Protein AF-A0A849WN98-F1 (afdb_monomer)

Structure (mmCIF, N/CA/C/O backbone):
data_AF-A0A849WN98-F1
#
_entry.id   AF-A0A849WN98-F1
#
loop_
_atom_site.group_PDB
_atom_site.id
_atom_site.type_symbol
_atom_site.label_atom_id
_atom_site.label_alt_id
_atom_site.label_comp_id
_atom_site.label_asym_id
_atom_site.label_entity_id
_atom_site.label_seq_id
_atom_site.pdbx_PDB_ins_code
_atom_site.Cartn_x
_atom_site.Cartn_y
_atom_site.Cartn_z
_atom_site.occupancy
_atom_site.B_iso_or_equiv
_atom_site.auth_seq_id
_atom_site.auth_comp_id
_atom_site.auth_asym_id
_atom_site.auth_atom_id
_atom_site.pdbx_PDB_model_num
ATOM 1 N N . MET A 1 1 ? -6.047 -2.200 -31.659 1.00 71.25 1 MET A N 1
ATOM 2 C CA . MET A 1 1 ? -4.889 -3.082 -31.391 1.00 71.25 1 MET A CA 1
ATOM 3 C C . MET A 1 1 ? -4.592 -3.878 -32.646 1.00 71.25 1 MET A C 1
ATOM 5 O O . MET A 1 1 ? -5.534 -4.186 -33.362 1.00 71.25 1 MET A O 1
ATOM 9 N N . ILE A 1 2 ? -3.324 -4.180 -32.916 1.00 89.19 2 ILE A N 1
ATOM 10 C CA . ILE A 1 2 ? -2.934 -5.064 -34.023 1.00 89.19 2 ILE A CA 1
ATOM 11 C C . ILE A 1 2 ? -3.285 -6.496 -33.606 1.00 89.19 2 ILE A C 1
ATOM 13 O O . ILE A 1 2 ? -2.892 -6.923 -32.523 1.00 89.19 2 ILE A O 1
ATOM 17 N N . LYS A 1 3 ? -4.075 -7.193 -34.425 1.00 93.25 3 LYS A N 1
ATOM 18 C CA . LYS A 1 3 ? -4.644 -8.519 -34.117 1.00 93.25 3 LYS A CA 1
ATOM 19 C C . LYS A 1 3 ? -4.165 -9.628 -35.045 1.00 93.25 3 LYS A C 1
ATOM 21 O O . LYS A 1 3 ? -4.561 -10.778 -34.878 1.00 93.25 3 LYS A O 1
ATOM 26 N N . GLU A 1 4 ? -3.310 -9.282 -36.000 1.00 95.62 4 GLU A N 1
ATOM 27 C CA . GLU A 1 4 ? -2.811 -10.197 -37.014 1.00 95.62 4 GLU A CA 1
ATOM 28 C C . GLU A 1 4 ? -1.283 -10.267 -36.970 1.00 95.62 4 GLU A C 1
ATOM 30 O O . GLU A 1 4 ? -0.607 -9.270 -36.688 1.00 95.62 4 GLU A O 1
ATOM 35 N N . ALA A 1 5 ? -0.743 -11.448 -37.265 1.00 97.12 5 ALA A N 1
ATOM 36 C CA . ALA A 1 5 ? 0.690 -11.668 -37.393 1.00 97.12 5 ALA A CA 1
ATOM 37 C C . ALA A 1 5 ? 1.029 -12.490 -38.644 1.00 97.12 5 ALA A C 1
ATOM 39 O O . ALA A 1 5 ? 0.260 -13.348 -39.070 1.00 97.12 5 ALA A O 1
ATOM 40 N N . ILE A 1 6 ? 2.206 -12.259 -39.213 1.00 96.94 6 ILE A N 1
ATOM 41 C CA . ILE A 1 6 ? 2.841 -13.100 -40.226 1.00 96.94 6 ILE A CA 1
ATOM 42 C C . ILE A 1 6 ? 4.005 -13.818 -39.551 1.00 96.94 6 ILE A C 1
ATOM 44 O O . ILE A 1 6 ? 4.830 -13.175 -38.905 1.00 96.94 6 ILE A O 1
ATOM 48 N N . VAL A 1 7 ? 4.110 -15.133 -39.723 1.00 96.69 7 VAL A N 1
ATOM 49 C CA . VAL A 1 7 ? 5.264 -15.904 -39.245 1.00 96.69 7 VAL A CA 1
ATOM 50 C C . VAL A 1 7 ? 6.010 -16.493 -40.435 1.00 96.69 7 VAL A C 1
ATOM 52 O O . VAL A 1 7 ? 5.440 -17.231 -41.241 1.00 96.69 7 VAL A O 1
ATOM 55 N N . LEU A 1 8 ? 7.298 -16.176 -40.544 1.00 94.31 8 LEU A N 1
ATOM 56 C CA . LEU A 1 8 ? 8.176 -16.651 -41.609 1.00 94.31 8 LEU A CA 1
ATOM 57 C C . LEU A 1 8 ? 8.659 -18.070 -41.299 1.00 94.31 8 LEU A C 1
ATOM 59 O O . LEU A 1 8 ? 9.615 -18.267 -40.554 1.00 94.31 8 LEU A O 1
ATOM 63 N N . ALA A 1 9 ? 7.998 -19.068 -41.882 1.00 90.12 9 ALA A N 1
ATOM 64 C CA . ALA A 1 9 ? 8.201 -20.483 -41.590 1.00 90.12 9 ALA A CA 1
ATOM 65 C C . ALA A 1 9 ? 8.758 -21.306 -42.776 1.00 90.12 9 ALA A C 1
ATOM 67 O O . ALA A 1 9 ? 8.708 -22.535 -42.761 1.00 90.12 9 ALA A O 1
ATOM 68 N N . GLY A 1 10 ? 9.325 -20.656 -43.799 1.00 78.94 10 GLY A N 1
ATOM 69 C CA . GLY A 1 10 ? 9.829 -21.307 -45.021 1.00 78.94 10 GLY A CA 1
ATOM 70 C C . GLY A 1 10 ? 11.253 -21.894 -44.962 1.00 78.94 10 GLY A C 1
ATOM 71 O O . GLY A 1 10 ? 11.745 -22.406 -45.968 1.00 78.94 10 GLY A O 1
ATOM 72 N N . GLY A 1 11 ? 11.953 -21.806 -43.825 1.00 73.00 11 GLY A N 1
ATOM 73 C CA . GLY A 1 11 ? 13.385 -22.123 -43.719 1.00 73.00 11 GLY A CA 1
ATOM 74 C C . GLY A 1 11 ? 13.749 -23.620 -43.762 1.00 73.00 11 GLY A C 1
ATOM 75 O O . GLY A 1 11 ? 13.218 -24.427 -43.002 1.00 73.00 11 GLY A O 1
ATOM 76 N N . MET A 1 12 ? 14.758 -23.974 -44.574 1.00 68.38 12 MET A N 1
ATOM 77 C CA . MET A 1 12 ? 15.283 -25.349 -44.737 1.00 68.38 12 MET A CA 1
ATOM 78 C C . MET A 1 12 ? 16.184 -25.860 -43.591 1.00 68.38 12 MET A C 1
ATOM 80 O O . MET A 1 12 ? 16.573 -27.024 -43.604 1.00 68.38 12 MET A O 1
ATOM 84 N N . GLY A 1 13 ? 16.605 -25.008 -42.648 1.00 62.47 13 GLY A N 1
ATOM 85 C CA . GLY A 1 13 ? 17.402 -25.441 -41.485 1.00 62.47 13 GLY A CA 1
ATOM 86 C C . GLY A 1 13 ? 18.776 -26.047 -41.804 1.00 62.47 13 GLY A C 1
ATOM 87 O O . GLY A 1 13 ? 19.227 -26.949 -41.105 1.00 62.47 13 GLY A O 1
ATOM 88 N N . THR A 1 14 ? 19.473 -25.569 -42.841 1.00 65.81 14 THR A N 1
ATOM 89 C CA . THR A 1 14 ? 20.706 -26.197 -43.369 1.00 65.81 14 THR A CA 1
ATOM 90 C C . THR A 1 14 ? 21.823 -26.415 -42.341 1.00 65.81 14 THR A C 1
ATOM 92 O O . THR A 1 14 ? 22.569 -27.380 -42.475 1.00 65.81 14 THR A O 1
ATOM 95 N N . ARG A 1 15 ? 21.917 -25.567 -41.307 1.00 67.12 15 ARG A N 1
ATOM 96 C CA . ARG A 1 15 ? 22.917 -25.645 -40.222 1.00 67.12 15 ARG A CA 1
ATOM 97 C C . ARG A 1 15 ? 22.522 -26.555 -39.051 1.00 67.12 15 ARG A C 1
ATOM 99 O O . ARG A 1 15 ? 23.373 -26.873 -38.233 1.00 67.12 15 ARG A O 1
ATOM 106 N N . LEU A 1 16 ? 21.261 -26.985 -38.984 1.00 69.06 16 LEU A N 1
ATOM 107 C CA . LEU A 1 16 ? 20.746 -27.901 -37.958 1.00 69.06 16 LEU A CA 1
ATOM 108 C C . LEU A 1 16 ? 20.620 -29.342 -38.450 1.00 69.06 16 LEU A C 1
ATOM 110 O O . LEU A 1 16 ? 20.285 -30.218 -37.662 1.00 69.06 16 LEU A O 1
ATOM 114 N N . LYS A 1 17 ? 20.899 -29.618 -39.729 1.00 68.44 17 LYS A N 1
ATOM 115 C CA . LYS A 1 17 ? 20.736 -30.953 -40.335 1.00 68.44 17 LYS A CA 1
ATOM 116 C C . LYS A 1 17 ? 21.479 -32.082 -39.606 1.00 68.44 17 LYS A C 1
ATOM 118 O O . LYS A 1 17 ? 21.141 -33.240 -39.802 1.00 68.44 17 LYS A O 1
ATOM 123 N N . SER A 1 18 ? 22.487 -31.762 -38.794 1.00 64.44 18 SER A N 1
ATOM 124 C CA . SER A 1 18 ? 23.206 -32.728 -37.956 1.00 64.44 18 SER A CA 1
ATOM 125 C C . SER A 1 18 ? 22.439 -33.163 -36.700 1.00 64.44 18 SER A C 1
ATOM 127 O O . SER A 1 18 ? 22.808 -34.169 -36.102 1.00 64.44 18 SER A O 1
ATOM 129 N N . VAL A 1 19 ? 21.404 -32.422 -36.288 1.00 68.56 19 VAL A N 1
ATOM 130 C CA . VAL A 1 19 ? 20.687 -32.609 -35.012 1.00 68.56 19 VAL A CA 1
ATOM 131 C C . VAL A 1 19 ? 19.161 -32.666 -35.141 1.00 68.56 19 VAL A C 1
ATOM 133 O O . VAL A 1 19 ? 18.496 -33.055 -34.184 1.00 68.56 19 VAL A O 1
ATOM 136 N N . ILE A 1 20 ? 18.593 -32.319 -36.300 1.00 72.06 20 ILE A N 1
ATOM 137 C CA . ILE A 1 20 ? 17.160 -32.476 -36.595 1.00 72.06 20 ILE A CA 1
ATOM 138 C C . ILE A 1 20 ? 16.958 -33.361 -37.827 1.00 72.06 20 ILE A C 1
ATOM 140 O O . ILE A 1 20 ? 17.769 -33.342 -38.753 1.00 72.06 20 ILE A O 1
ATOM 144 N N . ALA A 1 21 ? 15.860 -34.123 -37.841 1.00 67.94 21 ALA A N 1
ATOM 145 C CA . ALA A 1 21 ? 15.420 -34.869 -39.018 1.00 67.94 21 ALA A CA 1
ATOM 146 C C . ALA A 1 21 ? 15.166 -33.923 -40.210 1.00 67.94 21 ALA A C 1
ATOM 148 O O . ALA A 1 21 ? 15.113 -32.705 -40.050 1.00 67.94 21 ALA A O 1
ATOM 149 N N . ASP A 1 22 ? 14.993 -34.467 -41.416 1.00 80.12 22 ASP A N 1
ATOM 150 C CA . ASP A 1 22 ? 14.726 -33.670 -42.620 1.00 80.12 22 ASP A CA 1
ATOM 151 C C . ASP A 1 22 ? 13.300 -33.073 -42.615 1.00 80.12 22 ASP A C 1
ATOM 153 O O . ASP A 1 22 ? 12.404 -33.519 -43.335 1.00 80.12 22 ASP A O 1
ATOM 157 N N . ILE A 1 23 ? 13.085 -32.072 -41.763 1.00 84.00 23 ILE A N 1
ATOM 158 C CA . ILE A 1 23 ? 11.831 -31.349 -41.526 1.00 84.00 23 ILE A CA 1
ATOM 159 C C . ILE A 1 23 ? 12.080 -29.828 -41.577 1.00 84.00 23 ILE A C 1
ATOM 161 O O . ILE A 1 23 ? 13.229 -29.392 -41.458 1.00 84.00 23 ILE A O 1
ATOM 165 N N . PRO A 1 24 ? 11.040 -28.991 -41.761 1.00 85.75 24 PRO A N 1
ATOM 166 C CA . PRO A 1 24 ? 11.192 -27.534 -41.716 1.00 85.75 24 PRO A CA 1
ATOM 167 C C . PRO A 1 24 ? 11.802 -27.064 -40.389 1.00 85.75 24 PRO A C 1
ATOM 169 O O . PRO A 1 24 ? 11.441 -27.580 -39.333 1.00 85.75 24 PRO A O 1
ATOM 172 N N . LYS A 1 25 ? 12.679 -26.049 -40.409 1.00 85.94 25 LYS A N 1
ATOM 173 C CA . LYS A 1 25 ? 13.363 -25.553 -39.192 1.00 85.94 25 LYS A CA 1
ATOM 174 C C . LYS A 1 25 ? 12.398 -25.174 -38.049 1.00 85.94 25 LYS A C 1
ATOM 176 O O . LYS A 1 25 ? 12.645 -25.608 -36.927 1.00 85.94 25 LYS A O 1
ATOM 181 N N . PRO A 1 26 ? 11.288 -24.447 -38.292 1.00 89.62 26 PRO A N 1
ATOM 182 C CA . PRO A 1 26 ? 10.300 -24.148 -37.248 1.00 89.62 26 PRO A CA 1
ATOM 183 C C . PRO A 1 26 ? 9.626 -25.391 -36.648 1.00 89.62 26 PRO A C 1
ATOM 185 O O . PRO A 1 26 ? 9.026 -25.314 -35.580 1.00 89.62 26 PRO A O 1
ATOM 188 N N . MET A 1 27 ? 9.709 -26.541 -37.323 1.00 91.62 27 MET A N 1
ATOM 189 C CA . MET A 1 27 ? 9.154 -27.807 -36.846 1.00 91.62 27 MET A CA 1
ATOM 190 C C . MET A 1 27 ? 10.129 -28.615 -35.985 1.00 91.62 27 MET A C 1
ATOM 192 O O . MET A 1 27 ? 9.768 -29.698 -35.534 1.00 91.62 27 MET A O 1
ATOM 196 N N . ALA A 1 28 ? 11.337 -28.099 -35.729 1.00 90.56 28 ALA A N 1
ATOM 197 C CA . ALA A 1 28 ? 12.276 -28.715 -34.801 1.00 90.56 28 ALA A CA 1
ATOM 198 C C . ALA A 1 28 ? 11.618 -28.921 -33.426 1.00 90.56 28 ALA A C 1
ATOM 200 O O . ALA A 1 28 ? 10.982 -28.014 -32.881 1.00 90.56 28 ALA A O 1
ATOM 201 N N . GLU A 1 29 ? 11.734 -30.133 -32.892 1.00 90.69 29 GLU A N 1
ATOM 202 C CA . GLU A 1 29 ? 10.987 -30.560 -31.714 1.00 90.69 29 GLU A CA 1
ATOM 203 C C . GLU A 1 29 ? 11.683 -30.123 -30.424 1.00 90.69 29 GLU A C 1
ATOM 205 O O . GLU A 1 29 ? 12.789 -30.555 -30.123 1.00 90.69 29 GLU A O 1
ATOM 210 N N . ILE A 1 30 ? 11.008 -29.311 -29.621 1.00 89.62 30 ILE A N 1
ATOM 211 C CA . ILE A 1 30 ? 11.419 -28.924 -28.277 1.00 89.62 30 ILE A CA 1
ATOM 212 C C . ILE A 1 30 ? 10.558 -29.706 -27.279 1.00 89.62 30 ILE A C 1
ATOM 214 O O . ILE A 1 30 ? 9.364 -29.444 -27.155 1.00 89.62 30 ILE A O 1
ATOM 218 N N . GLN A 1 31 ? 11.150 -30.681 -26.578 1.00 86.69 31 GLN A N 1
ATOM 219 C CA . GLN A 1 31 ? 10.486 -31.495 -25.541 1.00 86.69 31 GLN A CA 1
ATOM 220 C C . GLN A 1 31 ? 9.088 -32.025 -25.945 1.00 86.69 31 GLN A C 1
ATOM 222 O O . GLN A 1 31 ? 8.107 -31.827 -25.220 1.00 86.69 31 GLN A O 1
ATOM 227 N N . GLY A 1 32 ? 8.965 -32.678 -27.106 1.00 84.56 32 GLY A N 1
ATOM 228 C CA . GLY A 1 32 ? 7.695 -33.261 -27.559 1.00 84.56 32 GLY A CA 1
ATOM 229 C C . GLY A 1 32 ? 6.787 -32.333 -28.369 1.00 84.56 32 GLY A C 1
ATOM 230 O O . GLY A 1 32 ? 5.709 -32.764 -28.777 1.00 84.56 32 GLY A O 1
ATOM 231 N N . LYS A 1 33 ? 7.160 -31.063 -28.594 1.00 89.38 33 LYS A N 1
ATOM 232 C CA . LYS A 1 33 ? 6.358 -30.105 -29.377 1.00 89.38 33 LYS A CA 1
ATOM 233 C C . LYS A 1 33 ? 7.212 -29.329 -30.385 1.00 89.38 33 LYS A C 1
ATOM 235 O O . LYS A 1 33 ? 8.314 -28.915 -30.040 1.00 89.38 33 LYS A O 1
ATOM 240 N N . PRO A 1 34 ? 6.719 -29.048 -31.602 1.00 92.88 34 PRO A N 1
ATOM 241 C CA . PRO A 1 34 ? 7.421 -28.188 -32.553 1.00 92.88 34 PRO A CA 1
ATOM 242 C C . PRO A 1 34 ? 7.676 -26.781 -31.997 1.00 92.88 34 PRO A C 1
ATOM 244 O O . PRO A 1 34 ? 6.790 -26.201 -31.366 1.00 92.88 34 PRO A O 1
ATOM 247 N N . PHE A 1 35 ? 8.838 -26.192 -32.291 1.00 92.69 35 PHE A N 1
ATOM 248 C CA . PHE A 1 35 ? 9.175 -24.810 -31.920 1.00 92.69 35 PHE A CA 1
ATOM 249 C C . PHE A 1 35 ? 8.089 -23.809 -32.350 1.00 92.69 35 PHE A C 1
ATOM 251 O O . PHE A 1 35 ? 7.659 -22.966 -31.562 1.00 92.69 35 PHE A O 1
ATOM 258 N N . LEU A 1 36 ? 7.561 -23.964 -33.566 1.00 93.88 36 LEU A N 1
ATOM 259 C CA . LEU A 1 36 ? 6.476 -23.140 -34.094 1.00 93.88 36 LEU A CA 1
ATOM 260 C C . LEU A 1 36 ? 5.212 -23.210 -33.224 1.00 93.88 36 LEU A C 1
ATOM 262 O O . LEU A 1 36 ? 4.528 -22.206 -33.080 1.00 93.88 36 LEU A O 1
ATOM 266 N N . ALA A 1 37 ? 4.915 -24.340 -32.574 1.00 91.62 37 ALA A N 1
ATOM 267 C CA . ALA A 1 37 ? 3.766 -24.439 -31.673 1.00 91.62 37 ALA A CA 1
ATOM 268 C C . ALA A 1 37 ? 3.926 -23.549 -30.424 1.00 91.62 37 ALA A C 1
ATOM 270 O O . ALA A 1 37 ? 2.945 -22.961 -29.969 1.00 91.62 37 ALA A O 1
ATOM 271 N N . TYR A 1 38 ? 5.150 -23.399 -29.904 1.00 90.81 38 TYR A N 1
ATOM 272 C CA . TYR A 1 38 ? 5.444 -22.470 -28.806 1.00 90.81 38 TYR A CA 1
ATOM 273 C C . TYR A 1 38 ? 5.273 -21.012 -29.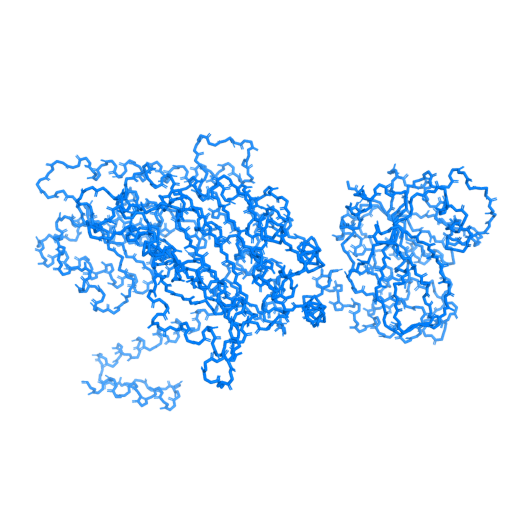235 1.00 90.81 38 TYR A C 1
ATOM 275 O O . TYR A 1 38 ? 4.688 -20.218 -28.498 1.00 90.81 38 TYR A O 1
ATOM 283 N N . LEU A 1 39 ? 5.725 -20.671 -30.445 1.00 92.44 39 LEU A N 1
ATOM 284 C CA . LEU A 1 39 ? 5.543 -19.336 -31.013 1.00 92.44 39 LEU A CA 1
ATOM 285 C C . LEU A 1 39 ? 4.054 -19.005 -31.217 1.00 92.44 39 LEU A C 1
ATOM 28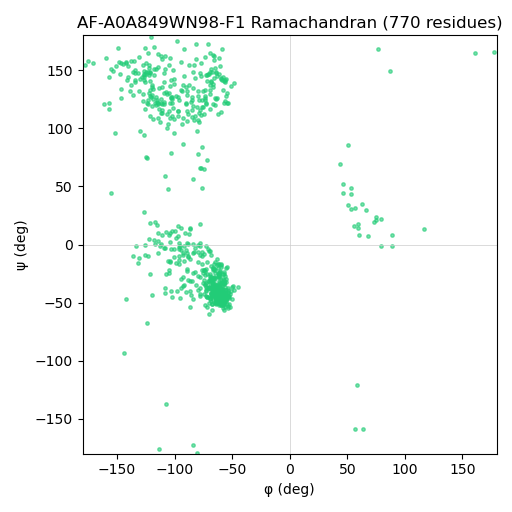7 O O . LEU A 1 39 ? 3.608 -17.918 -30.865 1.00 92.44 39 LEU A O 1
ATOM 291 N N . MET A 1 40 ? 3.258 -19.960 -31.701 1.00 92.31 40 MET A N 1
ATOM 292 C CA . MET A 1 40 ? 1.809 -19.787 -31.859 1.00 92.31 40 MET A CA 1
ATOM 293 C C . MET A 1 40 ? 1.098 -19.634 -30.507 1.00 92.31 40 MET A C 1
ATOM 295 O O . MET A 1 40 ? 0.233 -18.772 -30.360 1.00 92.31 40 MET A O 1
ATOM 299 N N . GLN A 1 41 ? 1.498 -20.407 -29.491 1.00 88.69 41 GLN A N 1
ATOM 300 C CA . GLN A 1 41 ? 0.974 -20.257 -28.130 1.00 88.69 41 GLN A CA 1
ATOM 301 C C . GLN A 1 41 ? 1.291 -18.876 -27.541 1.00 88.69 41 GLN A C 1
ATOM 303 O O . GLN A 1 41 ? 0.436 -18.275 -26.889 1.00 88.69 41 GLN A O 1
ATOM 308 N N . TYR A 1 42 ? 2.494 -18.360 -27.799 1.00 88.88 42 TYR A N 1
ATOM 309 C CA . TYR A 1 42 ? 2.869 -16.995 -27.448 1.00 88.88 42 TYR A CA 1
ATOM 310 C C . TYR A 1 42 ? 1.948 -15.968 -28.109 1.00 88.88 42 TYR A C 1
ATOM 312 O O . TYR A 1 42 ? 1.371 -15.138 -27.408 1.00 88.88 42 TYR A O 1
ATOM 320 N N . LEU A 1 43 ? 1.730 -16.066 -29.423 1.00 91.38 43 LEU A N 1
ATOM 321 C CA . LEU A 1 43 ? 0.864 -15.142 -30.161 1.00 91.38 43 LEU A CA 1
ATOM 322 C C . LEU A 1 43 ? -0.575 -15.106 -29.613 1.00 91.38 43 LEU A C 1
ATOM 324 O O . LEU A 1 43 ? -1.123 -14.018 -29.433 1.00 91.38 43 LEU A O 1
ATOM 328 N N . ILE A 1 44 ? -1.155 -16.261 -29.262 1.00 86.88 44 ILE A N 1
ATOM 329 C CA . ILE A 1 44 ? -2.490 -16.343 -28.632 1.00 86.88 44 ILE A CA 1
ATOM 330 C C . ILE A 1 44 ? -2.527 -15.537 -27.334 1.00 86.88 44 ILE A C 1
ATOM 332 O O . ILE A 1 44 ? -3.438 -14.742 -27.113 1.00 86.88 44 ILE A O 1
ATOM 336 N N . GLN A 1 45 ? -1.528 -15.717 -26.469 1.00 80.19 45 GLN A N 1
ATOM 337 C CA . GLN A 1 45 ? -1.483 -15.024 -25.178 1.00 80.19 45 GLN A CA 1
ATOM 338 C C . GLN A 1 45 ? -1.231 -13.521 -25.321 1.00 80.19 45 GLN A C 1
ATOM 340 O O . GLN A 1 45 ? -1.666 -12.739 -24.479 1.00 80.19 45 GLN A O 1
ATOM 345 N N . GLN A 1 46 ? -0.588 -13.103 -26.411 1.00 85.88 46 GLN A N 1
ATOM 346 C CA . GLN A 1 46 ? -0.453 -11.695 -26.785 1.00 85.88 46 GLN A CA 1
ATOM 347 C C . GLN A 1 46 ? -1.727 -11.117 -27.429 1.00 85.88 46 GLN A C 1
ATOM 349 O O . GLN A 1 46 ? -1.763 -9.938 -27.781 1.00 85.88 46 GLN A O 1
ATOM 354 N N . GLY A 1 47 ? -2.789 -11.918 -27.552 1.00 87.12 47 GLY A N 1
ATOM 355 C CA . GLY A 1 47 ? -4.089 -11.494 -28.056 1.00 87.12 47 GLY A CA 1
ATOM 356 C C . GLY A 1 47 ? -4.174 -11.399 -29.578 1.00 87.12 47 GLY A C 1
ATOM 357 O O . GLY A 1 47 ? -5.032 -10.657 -30.066 1.00 87.12 47 GLY A O 1
ATOM 358 N N . ILE A 1 48 ? -3.298 -12.104 -30.307 1.00 93.75 48 ILE A N 1
ATOM 359 C CA . ILE A 1 48 ? -3.382 -12.275 -31.763 1.00 93.75 48 ILE A CA 1
ATOM 360 C C . ILE A 1 48 ? -4.482 -13.280 -32.093 1.00 93.75 48 ILE A C 1
ATOM 362 O O . ILE A 1 48 ? -4.549 -14.363 -31.517 1.00 93.75 48 ILE A O 1
ATOM 366 N N . GLU A 1 49 ? -5.333 -12.906 -33.040 1.00 94.00 49 GLU A N 1
ATOM 367 C CA . GLU A 1 49 ? -6.526 -13.666 -33.426 1.00 94.00 49 GLU A CA 1
ATOM 368 C C . GLU A 1 49 ? -6.333 -14.389 -34.761 1.00 94.00 49 GLU A C 1
ATOM 370 O O . GLU A 1 49 ? -6.970 -15.413 -35.003 1.00 94.00 49 GLU A O 1
ATOM 375 N N . ARG A 1 50 ? -5.423 -13.895 -35.611 1.00 95.56 50 ARG A N 1
ATOM 376 C CA . ARG A 1 50 ? -5.113 -14.481 -36.918 1.00 95.56 50 ARG A CA 1
ATOM 377 C C . ARG A 1 50 ? -3.617 -14.495 -37.194 1.00 95.56 50 ARG A C 1
ATOM 379 O O . ARG A 1 50 ? -2.927 -13.497 -36.986 1.00 95.56 50 ARG A O 1
ATOM 386 N N . VAL A 1 51 ? -3.131 -15.605 -37.737 1.00 97.19 51 VAL A N 1
ATOM 387 C CA . VAL A 1 51 ? -1.740 -15.769 -38.153 1.00 97.19 51 VAL A CA 1
ATOM 388 C C . VAL A 1 51 ? -1.665 -16.253 -39.596 1.00 97.19 51 VAL A C 1
ATOM 390 O O . VAL A 1 51 ? -2.271 -17.259 -39.955 1.00 97.19 51 VAL A O 1
ATOM 393 N N . VAL A 1 52 ? -0.866 -15.570 -40.413 1.00 96.69 52 VAL A N 1
ATOM 394 C CA . VAL A 1 52 ? -0.474 -16.028 -41.748 1.00 96.69 52 VAL A CA 1
ATOM 395 C C . VAL A 1 52 ? 0.894 -16.701 -41.646 1.00 96.69 52 VAL A C 1
ATOM 397 O O . VAL A 1 52 ? 1.912 -16.047 -41.418 1.00 96.69 52 VAL A O 1
ATOM 400 N N . LEU A 1 53 ? 0.941 -18.018 -41.816 1.00 96.44 53 LEU A N 1
ATOM 401 C CA . LEU A 1 53 ? 2.189 -18.771 -41.903 1.00 96.44 53 LEU A CA 1
ATOM 402 C C . LEU A 1 53 ? 2.728 -18.674 -43.338 1.00 96.44 53 LEU A C 1
ATOM 404 O O . LEU A 1 53 ? 2.145 -19.243 -44.264 1.00 96.44 53 LEU A O 1
ATOM 408 N N . SER A 1 54 ? 3.845 -17.966 -43.531 1.00 94.19 54 SER A N 1
ATOM 409 C CA . SER A 1 54 ? 4.574 -17.976 -44.806 1.00 94.19 54 SER A CA 1
ATOM 410 C C . SER A 1 54 ? 5.419 -19.240 -44.871 1.00 94.19 54 SER A C 1
ATOM 412 O O . SER A 1 54 ? 6.403 -19.372 -44.141 1.00 94.19 54 SER A O 1
ATOM 414 N N . VAL A 1 55 ? 5.007 -20.198 -45.694 1.00 93.25 55 VAL A N 1
ATOM 415 C CA . VAL A 1 55 ? 5.550 -21.561 -45.721 1.00 93.25 55 VAL A CA 1
ATOM 416 C C . VAL A 1 55 ? 6.117 -21.881 -47.100 1.00 93.25 55 VAL A C 1
ATOM 418 O O . VAL A 1 55 ? 5.619 -21.404 -48.111 1.00 93.25 55 VAL A O 1
ATOM 421 N N . GLY A 1 56 ? 7.158 -22.709 -47.146 1.00 88.69 56 GLY A N 1
ATOM 422 C CA . GLY A 1 56 ? 7.823 -23.097 -48.390 1.00 88.69 56 GLY A CA 1
ATOM 423 C C . GLY A 1 56 ? 8.271 -24.550 -48.328 1.00 88.69 56 GLY A C 1
ATOM 424 O O . GLY A 1 56 ? 7.493 -25.458 -48.607 1.00 88.69 56 GLY A O 1
ATOM 425 N N . TYR A 1 57 ? 9.519 -24.787 -47.917 1.00 84.19 57 TYR A N 1
ATOM 426 C CA . TYR A 1 57 ? 10.079 -26.137 -47.803 1.00 84.19 57 TYR A CA 1
ATOM 427 C C . TYR A 1 57 ? 9.200 -27.069 -46.949 1.00 84.19 57 TYR A C 1
ATOM 429 O O . TYR A 1 57 ? 8.971 -26.771 -45.779 1.00 84.19 57 TYR A O 1
ATOM 437 N N . LYS A 1 58 ? 8.745 -28.193 -47.529 1.00 87.69 58 LYS A N 1
ATOM 438 C CA . LYS A 1 58 ? 7.890 -29.216 -46.886 1.00 87.69 58 LYS A CA 1
ATOM 439 C C . LYS A 1 58 ? 6.711 -28.619 -46.102 1.00 87.69 58 LYS A C 1
ATOM 441 O O . LYS A 1 58 ? 6.452 -29.012 -44.959 1.00 87.69 58 LYS A O 1
ATOM 446 N N . HIS A 1 59 ? 6.027 -27.632 -46.685 1.00 90.06 59 HIS A N 1
ATOM 447 C CA . HIS A 1 59 ? 4.931 -26.919 -46.027 1.00 90.06 59 HIS A CA 1
ATOM 448 C C . HIS A 1 59 ? 3.792 -27.841 -45.564 1.00 90.06 59 HIS A C 1
ATOM 450 O O . HIS A 1 59 ? 3.109 -27.516 -44.591 1.00 90.06 59 HIS A O 1
ATOM 456 N N . GLU A 1 60 ? 3.616 -29.006 -46.195 1.00 92.25 60 GLU A N 1
ATOM 457 C CA . GLU A 1 60 ? 2.600 -29.993 -45.828 1.00 92.25 60 GLU A CA 1
ATOM 458 C C . GLU A 1 60 ? 2.808 -30.513 -44.400 1.00 92.25 60 GLU A C 1
ATOM 460 O O . GLU A 1 60 ? 1.841 -30.785 -43.697 1.00 92.25 60 GLU A O 1
ATOM 465 N N . VAL A 1 61 ? 4.058 -30.589 -43.920 1.00 91.94 61 VAL A N 1
ATOM 466 C CA . VAL A 1 61 ? 4.370 -30.990 -42.534 1.00 91.94 61 VAL A CA 1
ATOM 467 C C . VAL A 1 61 ? 3.778 -29.995 -41.533 1.00 91.94 61 VAL A C 1
ATOM 469 O O . VAL A 1 61 ? 3.206 -30.398 -40.520 1.00 91.94 61 VAL A O 1
ATOM 472 N N . ILE A 1 62 ? 3.882 -28.696 -41.828 1.00 93.19 62 ILE A N 1
ATOM 473 C CA . ILE A 1 62 ? 3.336 -27.623 -40.989 1.00 93.19 62 ILE A CA 1
ATOM 474 C C . ILE A 1 62 ? 1.803 -27.650 -41.045 1.00 93.19 62 ILE A C 1
ATOM 476 O O . ILE A 1 62 ? 1.147 -27.594 -40.005 1.00 93.19 62 ILE A O 1
ATOM 480 N N . GLN A 1 63 ? 1.230 -27.768 -42.247 1.00 94.12 63 GLN A N 1
ATOM 481 C CA . GLN A 1 63 ? -0.222 -27.824 -42.451 1.00 94.12 63 GLN A CA 1
ATOM 482 C C . GLN A 1 63 ? -0.853 -29.012 -41.720 1.00 94.12 63 GLN A C 1
ATOM 484 O O . GLN A 1 63 ? -1.768 -28.821 -40.921 1.00 94.12 63 GLN A O 1
ATOM 489 N N . ASN A 1 64 ? -0.306 -30.216 -41.906 1.00 94.44 64 ASN A N 1
ATOM 490 C CA . ASN A 1 64 ? -0.803 -31.432 -41.265 1.00 94.44 64 ASN A CA 1
ATOM 491 C C . ASN A 1 64 ? -0.730 -31.343 -39.735 1.00 94.44 64 ASN A C 1
ATOM 493 O O . ASN A 1 64 ? -1.661 -31.768 -39.051 1.00 94.44 64 ASN A O 1
ATOM 497 N N . TYR A 1 65 ? 0.345 -30.764 -39.183 1.00 94.19 65 TYR A N 1
ATOM 498 C CA . TYR A 1 65 ? 0.483 -30.614 -37.735 1.00 94.19 65 TYR A CA 1
ATOM 499 C C . TYR A 1 65 ? -0.617 -29.727 -37.139 1.00 94.19 65 TYR A C 1
ATOM 501 O O . TYR A 1 65 ? -1.271 -30.145 -36.185 1.00 94.19 65 TYR A O 1
ATOM 509 N N . PHE A 1 66 ? -0.849 -28.530 -37.690 1.00 94.69 66 PHE A N 1
ATOM 510 C CA . PHE A 1 66 ? -1.859 -27.600 -37.160 1.00 94.69 66 PHE A CA 1
ATOM 511 C C . PHE A 1 66 ? -3.297 -27.987 -37.525 1.00 94.69 66 PHE A C 1
ATOM 513 O O . PHE A 1 66 ? -4.220 -27.624 -36.803 1.00 94.69 66 PHE A O 1
ATOM 520 N N . GLN A 1 67 ? -3.498 -28.781 -38.580 1.00 92.62 67 GLN A N 1
ATOM 521 C CA . GLN A 1 67 ? -4.788 -29.415 -38.848 1.00 92.62 67 GLN A CA 1
ATOM 522 C C . GLN A 1 67 ? -5.115 -30.490 -37.799 1.00 92.62 67 GLN A C 1
ATOM 524 O O . GLN A 1 67 ? -6.249 -30.570 -37.334 1.00 92.62 67 GLN A O 1
ATOM 529 N N . ALA A 1 68 ? -4.127 -31.299 -37.402 1.00 92.88 68 ALA A N 1
ATOM 530 C CA . ALA A 1 68 ? -4.287 -32.309 -36.354 1.00 92.88 68 ALA A CA 1
ATOM 531 C C . ALA A 1 68 ? -4.324 -31.708 -34.935 1.00 92.88 68 ALA A C 1
ATOM 533 O O . ALA A 1 68 ? -4.888 -32.311 -34.025 1.00 92.88 68 ALA A O 1
ATOM 534 N N . ASN A 1 69 ? -3.731 -30.526 -34.745 1.00 91.81 69 ASN A N 1
ATOM 535 C CA . ASN A 1 69 ? -3.626 -29.828 -33.464 1.00 91.81 69 ASN A CA 1
ATOM 536 C C . ASN A 1 69 ? -4.209 -28.409 -33.586 1.00 91.81 69 ASN A C 1
ATOM 538 O O . ASN A 1 69 ? -3.442 -27.441 -33.660 1.00 91.81 69 ASN A O 1
ATOM 542 N N . PRO A 1 70 ? -5.548 -28.267 -33.631 1.00 88.94 70 PRO A N 1
ATOM 543 C CA . PRO A 1 70 ? -6.191 -26.970 -33.793 1.00 88.94 70 PRO A CA 1
ATOM 544 C C . PRO A 1 70 ? -5.889 -26.043 -32.610 1.00 88.94 70 PRO A C 1
ATOM 546 O O . PRO A 1 70 ? -5.788 -26.469 -31.458 1.00 88.94 70 PRO A O 1
ATOM 549 N N . MET A 1 71 ? -5.768 -24.753 -32.908 1.00 90.19 71 MET A N 1
ATOM 550 C CA . MET A 1 71 ? -5.474 -23.693 -31.945 1.00 90.19 71 MET A CA 1
ATOM 551 C C . MET A 1 71 ? -6.583 -22.632 -31.962 1.00 90.19 71 MET A C 1
ATOM 553 O O . MET A 1 71 ? -7.248 -22.482 -32.985 1.00 90.19 71 MET A O 1
ATOM 557 N N . PRO A 1 72 ? -6.799 -21.879 -30.866 1.00 90.00 72 PRO A N 1
ATOM 558 C CA . PRO A 1 72 ? -7.833 -20.841 -30.779 1.00 90.00 72 PRO A CA 1
ATOM 559 C C . PRO A 1 72 ? -7.439 -19.548 -31.524 1.00 90.00 72 PRO A C 1
ATOM 561 O O . PRO A 1 72 ? -7.517 -18.458 -30.965 1.00 90.00 72 PRO A O 1
ATOM 564 N N . LEU A 1 73 ? -6.972 -19.670 -32.769 1.00 91.56 73 LEU A N 1
ATOM 565 C CA . LEU A 1 73 ? -6.654 -18.564 -33.672 1.00 91.56 73 LEU A CA 1
ATOM 566 C C . LEU A 1 73 ? -6.852 -19.008 -35.130 1.00 91.56 73 LEU A C 1
ATOM 568 O O . LEU A 1 73 ? -6.720 -20.191 -35.446 1.00 91.56 73 LEU A O 1
ATOM 572 N N . GLU A 1 74 ? -7.138 -18.072 -36.029 1.00 95.12 74 GLU A N 1
ATOM 573 C CA . GLU A 1 74 ? -7.283 -18.353 -37.460 1.00 95.12 74 GLU A CA 1
ATOM 574 C C . GLU A 1 74 ? -5.909 -18.497 -38.133 1.00 95.12 74 GLU A C 1
ATOM 576 O O . GLU A 1 74 ? -5.133 -17.542 -38.180 1.00 95.12 74 GLU A O 1
ATOM 581 N N . ILE A 1 75 ? -5.595 -19.687 -38.654 1.00 96.00 75 ILE A N 1
ATOM 582 C CA . ILE A 1 75 ? -4.325 -19.968 -39.338 1.00 96.00 75 ILE A CA 1
ATOM 583 C C . ILE A 1 75 ? -4.548 -19.952 -40.850 1.00 96.00 75 ILE A C 1
ATOM 585 O O . ILE A 1 75 ? -5.264 -20.794 -41.390 1.00 96.00 75 ILE A O 1
ATOM 589 N N . LEU A 1 76 ? -3.885 -19.024 -41.537 1.00 95.81 76 LEU A N 1
ATOM 590 C CA . LEU A 1 76 ? -3.824 -18.952 -42.996 1.00 95.81 76 LEU A CA 1
ATOM 591 C C . LEU A 1 76 ? -2.428 -19.353 -43.476 1.00 95.81 76 LEU A C 1
ATOM 593 O O . LEU A 1 76 ? -1.436 -19.138 -42.781 1.00 95.81 76 LEU A O 1
ATOM 597 N N . TYR A 1 77 ? -2.334 -19.905 -44.684 1.00 94.75 77 TYR A N 1
ATOM 598 C CA . TYR A 1 77 ? -1.064 -20.336 -45.268 1.00 94.75 77 TYR A CA 1
ATOM 599 C C . TYR A 1 77 ? -0.759 -19.532 -46.529 1.00 94.75 77 TYR A C 1
ATOM 601 O O . TYR A 1 77 ? -1.517 -19.574 -47.495 1.00 94.75 77 TYR A O 1
ATOM 609 N N . SER A 1 78 ? 0.383 -18.846 -46.537 1.00 94.31 78 SER A N 1
ATOM 610 C CA . SER A 1 78 ? 0.958 -18.233 -47.735 1.00 94.31 78 SER A CA 1
ATOM 611 C C . SER A 1 78 ? 2.064 -19.150 -48.252 1.00 94.31 78 SER A C 1
ATOM 613 O O . SER A 1 78 ? 3.182 -19.129 -47.741 1.00 94.31 78 SER A O 1
ATOM 615 N N . VAL A 1 79 ? 1.733 -20.005 -49.223 1.00 92.56 79 VAL A N 1
ATOM 616 C CA . VAL A 1 79 ? 2.658 -21.022 -49.752 1.00 92.56 79 VAL A CA 1
ATOM 617 C C . VAL A 1 79 ? 3.557 -20.425 -50.834 1.00 92.56 79 VAL A C 1
ATOM 619 O O . VAL A 1 79 ? 3.072 -19.882 -51.825 1.00 92.56 79 VAL A O 1
ATOM 622 N N . GLU A 1 80 ? 4.872 -20.530 -50.677 1.00 88.31 80 GLU A N 1
ATOM 623 C CA . GLU A 1 80 ? 5.881 -20.130 -51.660 1.00 88.31 80 GLU A CA 1
ATOM 624 C C . GLU A 1 80 ? 6.197 -21.290 -52.622 1.00 88.31 80 GLU A C 1
ATOM 626 O O . GLU A 1 80 ? 6.807 -22.279 -52.225 1.00 88.31 80 GLU A O 1
ATOM 631 N N . GLU A 1 81 ? 5.832 -21.166 -53.905 1.00 83.56 81 GLU A N 1
ATOM 632 C CA . GLU A 1 81 ? 6.169 -22.169 -54.939 1.00 83.56 81 GLU A CA 1
ATOM 633 C C . GLU A 1 81 ? 7.673 -22.200 -55.261 1.00 83.56 81 GLU A C 1
ATOM 635 O O . GLU A 1 81 ? 8.234 -23.231 -55.630 1.00 83.56 81 GLU A O 1
ATOM 640 N N . LYS A 1 82 ? 8.336 -21.048 -55.121 1.00 85.00 82 LYS A N 1
ATOM 641 C CA . LYS A 1 82 ? 9.783 -20.862 -55.251 1.00 85.00 82 LYS A CA 1
ATOM 642 C C . LYS A 1 82 ? 10.255 -19.956 -54.110 1.00 85.00 82 LYS A C 1
ATOM 644 O O . LYS A 1 82 ? 9.489 -19.080 -53.720 1.00 85.00 82 LYS A O 1
ATOM 649 N N . PRO A 1 83 ? 11.491 -20.101 -53.595 1.00 85.56 83 PRO A N 1
ATOM 650 C CA . PRO A 1 83 ? 11.970 -19.271 -52.487 1.00 85.56 83 PRO A CA 1
ATOM 651 C C . PRO A 1 83 ? 12.020 -17.775 -52.847 1.00 85.56 83 PRO A C 1
ATOM 653 O O . PRO A 1 83 ? 12.877 -17.375 -53.641 1.00 85.56 83 PRO A O 1
ATOM 656 N N . LEU A 1 84 ? 11.167 -16.952 -52.223 1.00 87.94 84 LEU A N 1
ATOM 657 C CA . LEU A 1 84 ? 11.036 -15.509 -52.507 1.00 87.94 84 LEU A CA 1
ATOM 658 C C . LEU A 1 84 ? 11.975 -14.626 -51.659 1.00 87.94 84 LEU A C 1
ATOM 660 O O . LEU A 1 84 ? 12.104 -13.425 -51.897 1.00 87.94 84 LEU A O 1
ATOM 664 N N . GLY A 1 85 ? 12.679 -15.215 -50.688 1.00 87.31 85 GLY A N 1
ATOM 665 C CA . GLY A 1 85 ? 13.454 -14.465 -49.690 1.00 87.31 85 GLY A CA 1
ATOM 666 C C . GLY A 1 85 ? 12.554 -13.846 -48.614 1.00 87.31 85 GLY A C 1
ATOM 667 O O . GLY A 1 85 ? 11.334 -13.844 -48.752 1.00 87.31 85 GLY A O 1
ATOM 668 N N . THR A 1 86 ? 13.135 -13.344 -47.516 1.00 89.19 86 THR A N 1
ATOM 669 C CA . THR A 1 86 ? 12.347 -12.843 -46.369 1.00 89.19 86 THR A CA 1
ATOM 670 C C . THR A 1 86 ? 11.423 -11.690 -46.759 1.00 89.19 86 THR A C 1
ATOM 672 O O . THR A 1 86 ? 10.279 -11.659 -46.323 1.00 89.19 86 THR A O 1
ATOM 675 N N . GLY A 1 87 ? 11.868 -10.781 -47.630 1.00 89.56 87 GLY A N 1
ATOM 676 C CA . GLY A 1 87 ? 11.065 -9.641 -48.070 1.00 89.56 87 GLY A CA 1
ATOM 677 C C . GLY A 1 87 ? 9.924 -10.049 -49.000 1.00 89.56 87 GLY A C 1
ATOM 678 O O . GLY A 1 87 ? 8.786 -9.637 -48.783 1.00 89.56 87 GLY A O 1
ATOM 679 N N . GLY A 1 88 ? 10.202 -10.917 -49.978 1.00 90.56 88 GLY A N 1
ATOM 680 C CA . GLY A 1 88 ? 9.177 -11.426 -50.894 1.00 90.56 88 GLY A CA 1
ATOM 681 C C . GLY A 1 88 ? 8.130 -12.302 -50.196 1.00 90.56 88 GLY A C 1
ATOM 682 O O . GLY A 1 88 ? 6.941 -12.202 -50.495 1.00 90.56 88 GLY A O 1
ATOM 683 N N . ALA A 1 89 ? 8.548 -13.097 -49.206 1.00 91.38 89 ALA A N 1
ATOM 684 C CA . ALA A 1 89 ? 7.656 -13.887 -48.358 1.00 91.38 89 ALA A CA 1
ATOM 685 C C . ALA A 1 89 ? 6.675 -13.000 -47.569 1.00 91.38 89 ALA A C 1
ATOM 687 O O . ALA A 1 89 ? 5.467 -13.246 -47.579 1.00 91.38 89 ALA A O 1
ATOM 688 N N . ILE A 1 90 ? 7.176 -11.922 -46.947 1.00 92.62 90 ILE A N 1
ATOM 689 C CA . ILE A 1 90 ? 6.339 -10.931 -46.251 1.00 92.62 90 ILE A CA 1
ATOM 690 C C . ILE A 1 90 ? 5.366 -10.273 -47.231 1.00 92.62 90 ILE A C 1
ATOM 692 O O . ILE A 1 90 ? 4.168 -10.233 -46.957 1.00 92.62 90 ILE A O 1
ATOM 696 N N . GLN A 1 91 ? 5.859 -9.786 -48.375 1.00 91.12 91 GLN A N 1
ATOM 697 C CA . GLN A 1 91 ? 5.035 -9.104 -49.375 1.00 91.12 91 GLN A CA 1
ATOM 698 C C . GLN A 1 91 ? 3.878 -9.991 -49.854 1.00 91.12 91 GLN A C 1
ATOM 700 O O . GLN A 1 91 ? 2.737 -9.533 -49.924 1.00 91.12 91 GLN A O 1
ATOM 705 N N . LYS A 1 92 ? 4.144 -11.277 -50.118 1.00 91.12 92 LYS A N 1
ATOM 706 C CA . LYS A 1 92 ? 3.105 -12.243 -50.489 1.00 91.12 92 LYS A CA 1
ATOM 707 C C . LYS A 1 92 ? 2.099 -12.457 -49.352 1.00 91.12 92 LYS A C 1
ATOM 709 O O . LYS A 1 92 ? 0.893 -12.377 -49.584 1.00 91.12 92 LYS A O 1
ATOM 714 N N . ALA A 1 93 ? 2.581 -12.674 -48.128 1.00 92.56 93 ALA A N 1
ATOM 715 C CA . ALA A 1 93 ? 1.740 -12.940 -46.961 1.00 92.56 93 ALA A CA 1
ATOM 716 C C . ALA A 1 93 ? 0.850 -11.748 -46.555 1.00 92.56 93 ALA A C 1
ATOM 718 O O . ALA A 1 93 ? -0.254 -11.953 -46.051 1.00 92.56 93 ALA A O 1
ATOM 719 N N . LEU A 1 94 ? 1.279 -10.508 -46.821 1.00 90.19 94 LEU A N 1
ATOM 720 C CA . LEU A 1 94 ? 0.491 -9.295 -46.564 1.00 90.19 94 LEU A CA 1
ATOM 721 C C . LEU A 1 94 ? -0.863 -9.286 -47.289 1.00 90.19 94 LEU A C 1
ATOM 723 O O . LEU A 1 94 ? -1.826 -8.713 -46.775 1.00 90.19 94 LEU A O 1
ATOM 727 N N . SER A 1 95 ? -0.958 -9.939 -48.453 1.00 87.38 95 SER A N 1
ATOM 728 C CA . SER A 1 95 ? -2.212 -10.051 -49.214 1.00 87.38 95 SER A CA 1
ATOM 729 C C . SER A 1 95 ? -3.289 -10.880 -48.499 1.00 87.38 95 SER A C 1
ATOM 731 O O . SER A 1 95 ? -4.474 -10.711 -48.777 1.00 87.38 95 SER A O 1
ATOM 733 N N . CYS A 1 96 ? -2.895 -11.732 -47.546 1.00 89.31 96 CYS A N 1
ATOM 734 C CA . CYS A 1 96 ? -3.797 -12.596 -46.781 1.00 89.31 96 CYS A CA 1
ATOM 735 C C . CYS A 1 96 ? -4.353 -11.938 -45.507 1.00 89.31 96 CYS A C 1
ATOM 737 O O . CYS A 1 96 ? -5.229 -12.501 -44.855 1.00 89.31 96 CYS A O 1
ATOM 739 N N . LEU A 1 97 ? -3.835 -10.774 -45.117 1.00 88.19 97 LEU A N 1
ATOM 740 C CA . LEU A 1 97 ? -4.280 -10.052 -43.924 1.00 88.19 97 LEU A CA 1
ATOM 741 C C . LEU A 1 97 ? -5.611 -9.328 -44.182 1.00 88.19 97 LEU A C 1
ATOM 743 O O . LEU A 1 97 ? -5.886 -8.923 -45.312 1.00 88.19 97 LEU A O 1
ATOM 747 N N . ALA A 1 98 ? -6.404 -9.039 -43.147 1.00 85.88 98 ALA A N 1
ATOM 748 C CA . ALA A 1 98 ? -7.564 -8.141 -43.248 1.00 85.88 98 ALA A CA 1
ATOM 749 C C . ALA A 1 98 ? -7.248 -6.714 -42.783 1.00 85.88 98 ALA A C 1
ATOM 751 O O . ALA A 1 98 ? -7.663 -5.752 -43.428 1.00 85.88 98 ALA A O 1
ATOM 752 N N . GLY A 1 99 ? -6.472 -6.562 -41.714 1.00 85.00 99 GLY A N 1
ATOM 753 C CA . GLY A 1 99 ? -6.064 -5.290 -41.126 1.00 85.00 99 GLY A CA 1
ATOM 754 C C . GLY A 1 99 ? -5.058 -4.517 -41.977 1.00 85.00 99 GLY A C 1
ATOM 755 O O . GLY A 1 99 ? -4.571 -5.001 -42.995 1.00 85.00 99 GLY A O 1
ATOM 756 N N . LYS A 1 100 ? -4.764 -3.274 -41.578 1.00 87.50 100 LYS A N 1
ATOM 757 C CA . LYS A 1 100 ? -3.777 -2.416 -42.262 1.00 87.50 100 LYS A CA 1
ATOM 758 C C . LYS A 1 100 ? -2.341 -2.672 -41.813 1.00 87.50 100 LYS A C 1
ATOM 760 O O . LYS A 1 100 ? -1.423 -2.391 -42.573 1.00 87.50 100 LYS A O 1
ATOM 765 N N . GLU A 1 101 ? -2.169 -3.191 -40.604 1.00 92.06 101 GLU A N 1
ATOM 766 C CA . GLU A 1 101 ? -0.887 -3.442 -39.950 1.00 92.06 101 GLU A CA 1
ATOM 767 C C . GLU A 1 101 ? -0.880 -4.859 -39.388 1.00 92.06 101 GLU A C 1
ATOM 769 O O . GLU A 1 101 ? -1.917 -5.354 -38.938 1.00 92.06 101 GLU A O 1
ATOM 774 N N . ALA A 1 102 ? 0.293 -5.481 -39.374 1.00 95.12 102 ALA A N 1
ATOM 775 C CA . ALA A 1 102 ? 0.502 -6.772 -38.739 1.00 95.12 102 ALA A CA 1
ATOM 776 C C . ALA A 1 102 ? 1.868 -6.834 -38.064 1.00 95.12 102 ALA A C 1
ATOM 778 O O . ALA A 1 102 ? 2.810 -6.126 -38.440 1.00 95.12 102 ALA A O 1
ATOM 779 N N . PHE A 1 103 ? 1.971 -7.728 -37.086 1.00 96.94 103 PHE A N 1
ATOM 780 C CA . PHE A 1 103 ? 3.274 -8.186 -36.630 1.00 96.94 103 PHE A CA 1
ATOM 781 C C . PHE A 1 103 ? 3.895 -9.092 -37.688 1.00 96.94 103 PHE A C 1
ATOM 783 O O . PHE A 1 103 ? 3.194 -9.864 -38.333 1.00 96.94 103 PHE A O 1
ATOM 790 N N . VAL A 1 104 ? 5.210 -9.051 -37.843 1.00 96.44 104 VAL A N 1
ATOM 791 C CA . VAL A 1 104 ? 5.959 -10.045 -38.615 1.00 96.44 104 VAL A CA 1
ATOM 792 C C . VAL A 1 104 ? 6.994 -10.662 -37.700 1.00 96.44 104 VAL A C 1
ATOM 794 O O . VAL A 1 104 ? 7.711 -9.936 -37.019 1.00 96.44 104 VAL A O 1
ATOM 797 N N . MET A 1 105 ? 7.061 -11.988 -37.674 1.00 95.38 105 MET A N 1
ATOM 798 C CA . MET A 1 105 ? 7.967 -12.736 -36.813 1.00 95.38 105 MET A CA 1
ATOM 799 C C . MET A 1 105 ? 8.749 -13.780 -37.600 1.00 95.38 105 MET A C 1
ATOM 801 O O . MET A 1 105 ? 8.207 -14.456 -38.477 1.00 95.38 105 MET A O 1
ATOM 805 N N . ASN A 1 106 ? 10.011 -13.970 -37.239 1.00 93.94 106 ASN A N 1
ATOM 806 C CA . ASN A 1 106 ? 10.788 -15.114 -37.699 1.00 93.94 106 ASN A CA 1
ATOM 807 C C . ASN A 1 106 ? 10.259 -16.407 -37.055 1.00 93.94 106 ASN A C 1
ATOM 809 O O . ASN A 1 106 ? 10.035 -16.459 -35.849 1.00 93.94 106 ASN A O 1
ATOM 813 N N . GLY A 1 107 ? 10.060 -17.468 -37.842 1.00 92.06 107 GLY A N 1
ATOM 814 C CA . GLY A 1 107 ? 9.532 -18.747 -37.346 1.00 92.06 107 GLY A CA 1
ATOM 815 C C . GLY A 1 107 ? 10.545 -19.600 -36.577 1.00 92.06 107 GLY A C 1
ATOM 816 O O . GLY A 1 107 ? 10.192 -20.646 -36.042 1.00 92.06 107 GLY A O 1
ATOM 817 N N . ASP A 1 108 ? 11.804 -19.181 -36.542 1.00 90.12 108 ASP A N 1
ATOM 818 C CA . ASP A 1 108 ? 12.936 -19.851 -35.904 1.00 90.12 108 ASP A CA 1
ATOM 819 C C . ASP A 1 108 ? 13.585 -19.031 -34.779 1.00 90.12 108 ASP A C 1
ATOM 821 O O . ASP A 1 108 ? 14.576 -19.463 -34.181 1.00 90.12 108 ASP A O 1
ATOM 825 N N . THR A 1 109 ? 13.010 -17.873 -34.473 1.00 92.31 109 THR A N 1
ATOM 826 C CA . THR A 1 109 ? 13.417 -17.009 -33.372 1.00 92.31 109 THR A CA 1
ATOM 827 C C . THR A 1 109 ? 12.241 -16.862 -32.413 1.00 92.31 109 THR A C 1
ATOM 829 O O . THR A 1 109 ? 11.105 -16.645 -32.825 1.00 92.31 109 THR A O 1
ATOM 832 N N . PHE A 1 110 ? 12.504 -16.968 -31.117 1.00 91.50 110 PHE A N 1
ATOM 833 C CA . PHE A 1 110 ? 11.536 -16.675 -30.073 1.00 91.50 110 PHE A CA 1
ATOM 834 C C . PHE A 1 110 ? 12.030 -15.464 -29.294 1.00 91.50 110 PHE A C 1
ATOM 836 O O . PHE A 1 110 ? 13.119 -15.502 -28.720 1.00 91.50 110 PHE A O 1
ATOM 843 N N . PHE A 1 111 ? 11.224 -14.403 -29.259 1.00 91.06 111 PHE A N 1
ATOM 844 C CA . PHE A 1 111 ? 11.495 -13.227 -28.444 1.00 91.06 111 PHE A CA 1
ATOM 845 C C . PHE A 1 111 ? 10.262 -12.854 -27.617 1.00 91.06 111 PHE A C 1
ATOM 847 O O . PHE A 1 111 ? 9.324 -12.231 -28.108 1.00 91.06 111 PHE A O 1
ATOM 854 N N . GLY A 1 112 ? 10.257 -13.288 -26.357 1.00 86.62 112 GLY A N 1
ATOM 855 C CA . GLY A 1 112 ? 9.147 -13.121 -25.423 1.00 86.62 112 GLY A CA 1
ATOM 856 C C . GLY A 1 112 ? 9.055 -11.702 -24.876 1.00 86.62 112 GLY A C 1
ATOM 857 O O . GLY A 1 112 ? 9.585 -11.422 -23.801 1.00 86.62 112 GLY A O 1
ATOM 858 N N . ILE A 1 113 ? 8.405 -10.817 -25.630 1.00 86.50 113 ILE A N 1
ATOM 859 C CA . ILE A 1 113 ? 8.130 -9.422 -25.254 1.00 86.50 113 ILE A CA 1
ATOM 860 C C . ILE A 1 113 ? 6.620 -9.162 -25.179 1.00 86.50 113 ILE A C 1
ATOM 862 O O . ILE A 1 113 ? 5.818 -9.974 -25.639 1.00 86.50 113 ILE A O 1
ATOM 866 N N . SER A 1 114 ? 6.210 -8.009 -24.648 1.00 85.06 114 SER A N 1
ATOM 867 C CA . SER A 1 114 ? 4.826 -7.539 -24.797 1.00 85.06 114 SER A CA 1
ATOM 868 C C . SER A 1 114 ? 4.619 -6.965 -26.206 1.00 85.06 114 SER A C 1
ATOM 870 O O . SER A 1 114 ? 5.170 -5.915 -26.548 1.00 85.06 114 SER A O 1
ATOM 872 N N . LEU A 1 115 ? 3.819 -7.639 -27.038 1.00 89.25 115 LEU A N 1
ATOM 873 C CA . LEU A 1 115 ? 3.478 -7.140 -28.379 1.00 89.25 115 LEU A CA 1
ATOM 874 C C . LEU A 1 115 ? 2.616 -5.876 -28.302 1.00 89.25 115 LEU A C 1
ATOM 876 O O . LEU A 1 115 ? 2.742 -4.977 -29.132 1.00 89.25 115 LEU A O 1
ATOM 880 N N . GLU A 1 116 ? 1.780 -5.765 -27.271 1.00 85.69 116 GLU A N 1
ATOM 881 C CA . GLU A 1 116 ? 0.991 -4.562 -27.013 1.00 85.69 116 GLU A CA 1
ATOM 882 C C . GLU A 1 116 ? 1.884 -3.354 -26.703 1.00 85.69 116 GLU A C 1
ATOM 884 O O . GLU A 1 116 ? 1.651 -2.272 -27.252 1.00 85.69 116 GLU A O 1
ATOM 889 N N . TYR A 1 117 ? 2.946 -3.553 -25.912 1.00 84.69 117 TYR A N 1
ATOM 890 C CA . TYR A 1 117 ? 3.963 -2.532 -25.655 1.00 84.69 117 TYR A CA 1
ATOM 891 C C . TYR A 1 117 ? 4.637 -2.074 -26.951 1.00 84.69 117 TYR A C 1
ATOM 893 O O . TYR A 1 117 ? 4.691 -0.874 -27.232 1.00 84.69 117 TYR A O 1
ATOM 901 N N . LEU A 1 118 ? 5.095 -3.021 -27.780 1.00 90.56 118 LEU A N 1
ATOM 902 C CA . LEU A 1 118 ? 5.723 -2.702 -29.063 1.00 90.56 118 LEU A CA 1
ATOM 903 C C . LEU A 1 118 ? 4.758 -1.933 -29.981 1.00 90.56 118 LEU A C 1
ATOM 905 O O . LEU A 1 118 ? 5.147 -0.940 -30.594 1.00 90.56 118 LEU A O 1
ATOM 909 N N . ALA A 1 119 ? 3.482 -2.328 -30.026 1.00 91.19 119 ALA A N 1
ATOM 910 C CA . ALA A 1 119 ? 2.459 -1.636 -30.808 1.00 91.19 119 ALA A CA 1
ATOM 911 C C . ALA A 1 119 ? 2.140 -0.232 -30.278 1.00 91.19 119 ALA A C 1
ATOM 913 O O . ALA A 1 119 ? 1.828 0.661 -31.066 1.00 91.19 119 ALA A O 1
ATOM 914 N N . LYS A 1 120 ? 2.204 -0.012 -28.960 1.00 87.31 120 LYS A N 1
ATOM 915 C CA . LYS A 1 120 ? 2.084 1.326 -28.364 1.00 87.31 120 LYS A CA 1
ATOM 916 C C . LYS A 1 120 ? 3.246 2.213 -28.816 1.00 87.31 120 LYS A C 1
ATOM 918 O O . LYS A 1 120 ? 2.997 3.288 -29.355 1.00 87.31 120 LYS A O 1
ATOM 923 N N . LYS A 1 121 ? 4.486 1.724 -28.715 1.00 88.31 121 LYS A N 1
ATOM 924 C CA . LYS A 1 121 ? 5.694 2.441 -29.162 1.00 88.31 121 LYS A CA 1
ATOM 925 C C . LYS A 1 121 ? 5.697 2.745 -30.663 1.00 88.31 121 LYS A C 1
ATOM 927 O O . LYS A 1 121 ? 6.033 3.856 -31.073 1.00 88.31 121 LYS A O 1
ATOM 932 N N . HIS A 1 122 ? 5.245 1.796 -31.479 1.00 92.12 122 HIS A N 1
ATOM 933 C CA . HIS A 1 122 ? 5.047 1.992 -32.915 1.00 92.12 122 HIS A CA 1
ATOM 934 C C . HIS A 1 122 ? 4.120 3.181 -33.212 1.00 92.12 122 HIS A C 1
ATOM 936 O O . HIS A 1 122 ? 4.485 4.064 -33.986 1.00 92.12 122 HIS A O 1
ATOM 942 N N . ARG A 1 123 ? 2.975 3.271 -32.521 1.00 90.50 123 ARG A N 1
ATOM 943 C CA . ARG A 1 123 ? 2.034 4.392 -32.678 1.00 90.50 123 ARG A CA 1
ATOM 944 C C . ARG A 1 123 ? 2.593 5.719 -32.162 1.00 90.50 123 ARG A C 1
ATOM 946 O O . ARG A 1 123 ? 2.474 6.719 -32.859 1.00 90.50 123 ARG A O 1
ATOM 953 N N . GLU A 1 124 ? 3.208 5.727 -30.977 1.00 88.44 124 GLU A N 1
ATOM 954 C CA . GLU A 1 124 ? 3.796 6.930 -30.354 1.00 88.44 124 GLU A CA 1
ATOM 955 C C . GLU A 1 124 ? 4.903 7.557 -31.214 1.00 88.44 124 GLU A C 1
ATOM 957 O O . GLU A 1 124 ? 5.057 8.772 -31.247 1.00 88.44 124 GLU A O 1
ATOM 962 N N . SER A 1 125 ? 5.669 6.728 -31.924 1.00 88.62 125 SER A N 1
ATOM 963 C CA . SER A 1 125 ? 6.736 7.187 -32.823 1.00 88.62 125 SER A CA 1
ATOM 964 C C . SER A 1 125 ? 6.250 7.607 -34.212 1.00 88.62 125 SER A C 1
ATOM 966 O O . SER A 1 125 ? 7.058 8.081 -35.009 1.00 88.62 125 SER A O 1
ATOM 968 N N . HIS A 1 126 ? 4.963 7.409 -34.527 1.00 88.94 126 HIS A N 1
ATOM 969 C CA . HIS A 1 126 ? 4.410 7.572 -35.876 1.00 88.94 126 HIS A CA 1
ATOM 970 C C . HIS A 1 126 ? 5.210 6.812 -36.951 1.00 88.94 126 HIS A C 1
ATOM 972 O O . HIS A 1 126 ? 5.356 7.270 -38.086 1.00 88.94 126 HIS A O 1
ATOM 978 N N . SER A 1 127 ? 5.760 5.654 -36.581 1.00 90.06 127 SER A N 1
ATOM 979 C CA . SER A 1 127 ? 6.564 4.833 -37.481 1.00 90.06 127 SER A CA 1
ATOM 980 C C . SER A 1 127 ? 5.705 4.147 -38.532 1.00 90.06 127 SER A C 1
ATOM 982 O O . SER A 1 127 ? 4.610 3.686 -38.241 1.00 90.06 127 SER A O 1
ATOM 984 N N . GLN A 1 128 ? 6.246 3.983 -39.737 1.00 91.56 128 GLN A N 1
ATOM 985 C CA . GLN A 1 128 ? 5.671 3.093 -40.755 1.00 91.56 128 GLN A CA 1
ATOM 986 C C . GLN A 1 128 ? 6.229 1.669 -40.635 1.00 91.56 128 GLN A C 1
ATOM 988 O O . GLN A 1 128 ? 5.594 0.708 -41.068 1.00 91.56 128 GLN A O 1
ATOM 993 N N . LEU A 1 129 ? 7.408 1.536 -40.020 1.00 93.56 129 LEU A N 1
ATOM 994 C CA . LEU A 1 129 ? 8.044 0.269 -39.691 1.00 93.56 129 LEU A CA 1
ATOM 995 C C . LEU A 1 129 ? 8.673 0.350 -38.306 1.00 93.56 129 LEU A C 1
ATOM 997 O O . LEU A 1 129 ? 9.417 1.284 -38.005 1.00 93.56 129 LEU A O 1
ATOM 1001 N N . SER A 1 130 ? 8.422 -0.650 -37.471 1.00 95.25 130 SER A N 1
ATOM 1002 C CA . SER A 1 130 ? 9.090 -0.760 -36.177 1.00 95.25 130 SER A CA 1
ATOM 1003 C C . SER A 1 130 ? 9.746 -2.112 -35.981 1.00 95.25 130 SER A C 1
ATOM 1005 O O . SER A 1 130 ? 9.182 -3.126 -36.375 1.00 95.25 130 SER A O 1
ATOM 1007 N N . LEU A 1 131 ? 10.924 -2.116 -35.358 1.00 94.62 131 LEU A N 1
ATOM 1008 C CA . LEU A 1 131 ? 11.692 -3.315 -35.035 1.00 94.62 131 LEU A CA 1
ATOM 1009 C C . LEU A 1 131 ? 11.757 -3.498 -33.520 1.00 94.62 131 LEU A C 1
ATOM 1011 O O . LEU A 1 131 ? 12.079 -2.551 -32.797 1.00 94.62 131 LEU A O 1
ATOM 1015 N N . ALA A 1 132 ? 11.530 -4.721 -33.046 1.00 94.12 132 ALA A N 1
ATOM 1016 C CA . ALA A 1 132 ? 11.943 -5.092 -31.701 1.00 94.12 132 ALA A CA 1
ATOM 1017 C C . ALA A 1 132 ? 13.445 -5.399 -31.705 1.00 94.12 132 ALA A C 1
ATOM 1019 O O . ALA A 1 132 ? 13.923 -6.245 -32.467 1.00 94.12 132 ALA A O 1
ATOM 1020 N N . LEU A 1 133 ? 14.188 -4.709 -30.846 1.00 93.12 133 LEU A N 1
ATOM 1021 C CA . LEU A 1 133 ? 15.628 -4.866 -30.715 1.00 93.12 133 LEU A CA 1
ATOM 1022 C C . LEU A 1 133 ? 15.961 -5.552 -29.396 1.00 93.12 133 LEU A C 1
ATOM 1024 O O . LEU A 1 133 ? 15.369 -5.225 -28.370 1.00 93.12 133 LEU A O 1
ATOM 1028 N N . LYS A 1 134 ? 16.934 -6.462 -29.405 1.00 90.50 134 LYS A N 1
ATOM 1029 C CA . LYS A 1 134 ? 17.482 -7.054 -28.179 1.00 90.50 134 LYS A CA 1
ATOM 1030 C C . LYS A 1 134 ? 18.888 -6.526 -27.945 1.00 90.50 134 LYS A C 1
ATOM 1032 O O . LYS A 1 134 ? 19.724 -6.565 -28.842 1.00 90.50 134 LYS A O 1
ATOM 1037 N N . GLU A 1 135 ? 19.168 -6.052 -26.740 1.00 87.69 135 GLU A N 1
ATOM 1038 C CA . GLU A 1 135 ? 20.538 -5.742 -26.340 1.00 87.69 135 GLU A CA 1
ATOM 1039 C C . GLU A 1 135 ? 21.293 -7.042 -26.038 1.00 87.69 135 GLU A C 1
ATOM 1041 O O . GLU A 1 135 ? 20.847 -7.865 -25.236 1.00 87.69 135 GLU A O 1
ATOM 1046 N N . MET A 1 136 ? 22.423 -7.244 -26.715 1.00 83.56 136 MET A N 1
ATOM 1047 C CA . MET A 1 136 ? 23.254 -8.441 -26.593 1.00 83.56 136 MET A CA 1
ATOM 1048 C C . MET A 1 136 ? 24.701 -8.060 -26.285 1.00 83.56 136 MET A C 1
ATOM 1050 O O . MET A 1 136 ? 25.221 -7.061 -26.789 1.00 83.56 136 MET A O 1
ATOM 1054 N N . LYS A 1 137 ? 25.359 -8.890 -25.470 1.00 81.31 137 LYS A N 1
ATOM 1055 C CA . LYS A 1 137 ? 26.802 -8.839 -25.198 1.00 81.31 137 LYS A CA 1
ATOM 1056 C C . LYS A 1 137 ? 27.476 -9.983 -25.974 1.00 81.31 137 LYS A C 1
ATOM 1058 O O . LYS A 1 137 ? 26.937 -11.086 -25.995 1.00 81.31 137 LYS A O 1
ATOM 1063 N N . SER A 1 138 ? 28.612 -9.703 -26.610 1.00 76.75 138 SER A N 1
ATOM 1064 C CA . SER A 1 138 ? 29.490 -10.639 -27.332 1.00 76.75 138 SER A CA 1
ATOM 1065 C C . SER A 1 138 ? 28.779 -11.531 -28.358 1.00 76.75 138 SER A C 1
ATOM 1067 O O . SER A 1 138 ? 28.428 -12.675 -28.074 1.00 76.75 138 SER A O 1
ATOM 1069 N N . PHE A 1 139 ? 28.593 -11.032 -29.580 1.00 77.12 139 PHE A N 1
ATOM 1070 C CA . PHE A 1 139 ? 27.926 -11.783 -30.649 1.00 77.12 139 PHE A CA 1
ATOM 1071 C C . PHE A 1 139 ? 28.497 -11.463 -32.034 1.00 77.12 139 PHE A C 1
ATOM 1073 O O . PHE A 1 139 ? 29.046 -10.389 -32.257 1.00 77.12 139 PHE A O 1
ATOM 1080 N N . ASP A 1 140 ? 28.333 -12.389 -32.979 1.00 75.19 140 ASP A N 1
ATOM 1081 C CA . ASP A 1 140 ? 28.792 -12.275 -34.372 1.00 75.19 140 ASP A CA 1
ATOM 1082 C C . ASP A 1 140 ? 27.749 -12.736 -35.415 1.00 75.19 140 ASP A C 1
ATOM 1084 O O . ASP A 1 140 ? 27.910 -12.498 -36.612 1.00 75.19 140 ASP A O 1
ATOM 1088 N N . ARG A 1 141 ? 26.653 -13.370 -34.976 1.00 76.50 141 ARG A N 1
ATOM 1089 C CA . ARG A 1 141 ? 25.655 -14.013 -35.855 1.00 76.50 141 ARG A CA 1
ATOM 1090 C C . ARG A 1 141 ? 24.430 -13.164 -36.197 1.00 76.50 141 ARG A C 1
ATOM 1092 O O . ARG A 1 141 ? 23.696 -13.530 -37.117 1.00 76.50 141 ARG A O 1
ATOM 1099 N N . TYR A 1 142 ? 24.210 -12.057 -35.496 1.00 82.25 142 TYR A N 1
ATOM 1100 C CA . TYR A 1 142 ? 22.999 -11.242 -35.622 1.00 82.25 142 TYR A CA 1
ATOM 1101 C C . TYR A 1 142 ? 23.243 -9.947 -36.405 1.00 82.25 142 TYR A C 1
ATOM 1103 O O . TYR A 1 142 ? 24.362 -9.434 -36.453 1.00 82.25 142 TYR A O 1
ATOM 1111 N N . GLY A 1 143 ? 22.185 -9.417 -37.025 1.00 79.88 143 GLY A N 1
ATOM 1112 C CA . GLY A 1 143 ? 22.204 -8.077 -37.613 1.00 79.88 143 GLY A CA 1
ATOM 1113 C C . GLY A 1 143 ? 22.170 -7.015 -36.518 1.00 79.88 143 GLY A C 1
ATOM 1114 O O . GLY A 1 143 ? 21.308 -7.071 -35.641 1.00 79.88 143 GLY A O 1
ATOM 1115 N N . VAL A 1 144 ? 23.107 -6.072 -36.562 1.00 85.00 144 VAL A N 1
ATOM 1116 C CA . VAL A 1 144 ? 23.230 -4.955 -35.623 1.00 85.00 144 VAL A CA 1
ATOM 1117 C C . VAL A 1 144 ? 22.411 -3.781 -36.131 1.00 85.00 144 VAL A C 1
ATOM 1119 O O . VAL A 1 144 ? 22.531 -3.380 -37.289 1.00 85.00 144 VAL A O 1
ATOM 1122 N N . VAL A 1 145 ? 21.617 -3.199 -35.241 1.00 87.12 145 VAL A N 1
ATOM 1123 C CA . VAL A 1 145 ? 20.803 -2.020 -35.516 1.00 87.12 145 VAL A CA 1
ATOM 1124 C C . VAL A 1 145 ? 21.354 -0.847 -34.722 1.00 87.12 145 VAL A C 1
ATOM 1126 O O . VAL A 1 145 ? 21.496 -0.918 -33.503 1.00 87.12 145 VAL A O 1
ATOM 1129 N N . THR A 1 146 ? 21.660 0.249 -35.410 1.00 87.56 146 THR A N 1
ATOM 1130 C CA . THR A 1 146 ? 22.024 1.511 -34.757 1.00 87.56 146 THR A CA 1
ATOM 1131 C C . THR A 1 146 ? 20.801 2.413 -34.727 1.00 87.56 146 T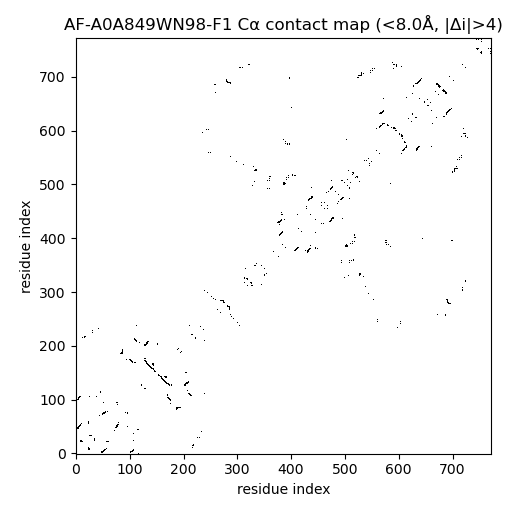HR A C 1
ATOM 1133 O O . THR A 1 146 ? 20.193 2.640 -35.772 1.00 87.56 146 THR A O 1
ATOM 1136 N N . ILE A 1 147 ? 20.454 2.937 -33.551 1.00 89.44 147 ILE A N 1
ATOM 1137 C CA . ILE A 1 147 ? 19.323 3.853 -33.367 1.00 89.44 147 ILE A CA 1
ATOM 1138 C C . ILE A 1 147 ? 19.787 5.233 -32.897 1.00 89.44 147 ILE A C 1
ATOM 1140 O O . ILE A 1 147 ? 20.818 5.367 -32.236 1.00 89.44 147 ILE A O 1
ATOM 1144 N N . GLU A 1 148 ? 19.024 6.257 -33.255 1.00 87.25 148 GLU A N 1
ATOM 1145 C CA . GLU A 1 148 ? 19.160 7.617 -32.742 1.00 87.25 148 GLU A CA 1
ATOM 1146 C C . GLU A 1 148 ? 18.468 7.766 -31.376 1.00 87.25 148 GLU A C 1
ATOM 1148 O O . GLU A 1 148 ? 17.775 6.862 -30.901 1.00 87.25 148 GLU A O 1
ATOM 1153 N N . LYS A 1 149 ? 18.654 8.919 -30.717 1.00 76.81 149 LYS A N 1
ATOM 1154 C CA . LYS A 1 149 ? 18.051 9.193 -29.399 1.00 76.81 149 LYS A CA 1
ATOM 1155 C C . LYS A 1 149 ? 16.517 9.180 -29.429 1.00 76.81 149 LYS A C 1
ATOM 1157 O O . LYS A 1 149 ? 15.900 8.848 -28.424 1.00 76.81 149 LYS A O 1
ATOM 1162 N N . ASP A 1 150 ? 15.915 9.509 -30.568 1.00 80.25 150 ASP A N 1
ATOM 1163 C CA . ASP A 1 150 ? 14.466 9.471 -30.802 1.00 80.25 150 ASP A CA 1
ATOM 1164 C C . ASP A 1 150 ? 13.967 8.086 -31.269 1.00 80.25 150 ASP A C 1
ATOM 1166 O O . ASP A 1 150 ? 12.836 7.946 -31.729 1.00 80.25 150 ASP A O 1
ATOM 1170 N N . CYS A 1 151 ? 14.802 7.048 -31.132 1.00 88.12 151 CYS A N 1
ATOM 1171 C CA . CYS A 1 151 ? 14.550 5.671 -31.557 1.00 88.12 151 CYS A CA 1
ATOM 1172 C C . CYS A 1 151 ? 14.479 5.458 -33.079 1.00 88.12 151 CYS A C 1
ATOM 1174 O O . CYS A 1 151 ? 14.159 4.344 -33.502 1.00 88.12 151 CYS A O 1
ATOM 1176 N N . ARG A 1 152 ? 14.785 6.449 -33.930 1.00 89.38 152 ARG A N 1
ATOM 1177 C CA . ARG A 1 152 ? 14.887 6.221 -35.382 1.00 89.38 152 ARG A CA 1
ATOM 1178 C C . ARG A 1 152 ? 16.062 5.316 -35.715 1.00 89.38 152 ARG A C 1
ATOM 1180 O O . ARG A 1 152 ? 17.144 5.451 -35.152 1.00 89.38 152 ARG A O 1
ATOM 1187 N N . VAL A 1 153 ? 15.867 4.383 -36.640 1.00 88.81 153 VAL A N 1
ATOM 1188 C CA . VAL A 1 153 ? 16.946 3.504 -37.096 1.00 88.81 153 VAL A CA 1
ATOM 1189 C C . VAL A 1 153 ? 17.859 4.279 -38.036 1.00 88.81 153 VAL A C 1
ATOM 1191 O O . VAL A 1 153 ? 17.447 4.712 -39.107 1.00 88.81 153 VAL A O 1
ATOM 1194 N N . LYS A 1 154 ? 19.124 4.413 -37.644 1.00 85.94 154 LYS A N 1
ATOM 1195 C CA . LYS A 1 154 ? 20.170 5.086 -38.418 1.00 85.94 154 LYS A CA 1
ATOM 1196 C C . LYS A 1 154 ? 20.856 4.153 -39.413 1.00 85.94 154 LYS A C 1
ATOM 1198 O O . LYS A 1 154 ? 21.316 4.593 -40.461 1.00 85.94 154 LYS A O 1
ATOM 1203 N N . GLY A 1 155 ? 20.963 2.869 -39.082 1.00 82.38 155 GLY A N 1
ATOM 1204 C CA . GLY A 1 155 ? 21.650 1.907 -39.934 1.00 82.38 155 GLY A CA 1
ATOM 1205 C C . GLY A 1 155 ? 21.470 0.465 -39.490 1.00 82.38 155 GLY A C 1
ATOM 1206 O O . GLY A 1 1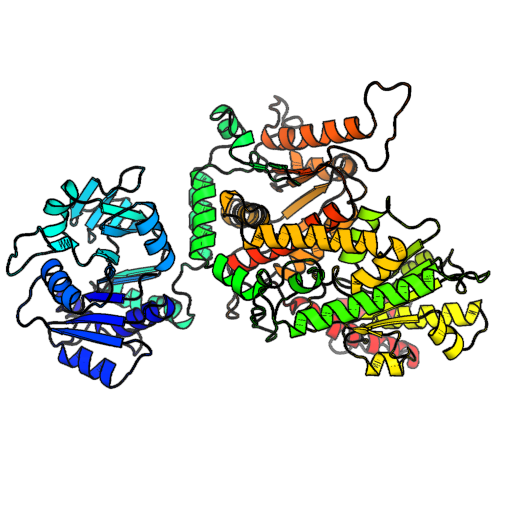55 ? 21.212 0.186 -38.316 1.00 82.38 155 GLY A O 1
ATOM 1207 N N . PHE A 1 156 ? 21.636 -0.433 -40.457 1.00 82.38 156 PHE A N 1
ATOM 1208 C CA . PHE A 1 156 ? 21.594 -1.877 -40.289 1.00 82.38 156 PHE A CA 1
ATOM 1209 C C . PHE A 1 156 ? 22.904 -2.474 -40.815 1.00 82.38 156 PHE A C 1
ATOM 1211 O O . PHE A 1 156 ? 23.254 -2.274 -41.978 1.00 82.38 156 PHE A O 1
ATOM 1218 N N . GLU A 1 157 ? 23.637 -3.189 -39.966 1.00 80.94 157 GLU A N 1
ATOM 1219 C CA . GLU A 1 157 ? 24.888 -3.858 -40.328 1.00 80.94 157 GLU A CA 1
ATOM 1220 C C . GLU A 1 157 ? 24.776 -5.359 -40.075 1.00 80.94 157 GLU A C 1
ATOM 1222 O O . GLU A 1 157 ? 24.445 -5.794 -38.973 1.00 80.94 157 GLU A O 1
ATOM 1227 N N . GLU A 1 158 ? 25.091 -6.181 -41.070 1.00 72.62 158 GLU A N 1
ATOM 1228 C CA . GLU A 1 158 ? 24.983 -7.630 -40.925 1.00 72.62 158 GLU A CA 1
ATOM 1229 C C . GLU A 1 158 ? 26.276 -8.274 -40.391 1.00 72.62 158 GLU A C 1
ATOM 1231 O O . GLU A 1 158 ? 27.370 -7.983 -40.876 1.00 72.62 158 GLU A O 1
ATOM 1236 N N . LYS A 1 159 ? 26.121 -9.192 -39.421 1.00 67.81 159 LYS A N 1
ATOM 1237 C CA . LYS A 1 159 ? 27.072 -10.258 -39.039 1.00 67.81 159 LYS A CA 1
ATOM 1238 C C . LYS A 1 159 ? 28.535 -9.822 -38.959 1.00 67.81 159 LYS A C 1
ATOM 1240 O O . LYS A 1 159 ? 29.392 -10.254 -39.731 1.00 67.81 159 LYS A O 1
ATOM 1245 N N . LYS A 1 160 ? 28.822 -9.000 -37.955 1.00 67.50 160 LYS A N 1
ATOM 1246 C CA . LYS A 1 160 ? 30.180 -8.733 -37.481 1.00 67.50 160 LYS A CA 1
ATOM 1247 C C . LYS A 1 160 ? 30.247 -8.989 -35.991 1.00 67.50 160 LYS A C 1
ATOM 1249 O O . LYS A 1 160 ? 29.286 -8.714 -35.276 1.00 67.50 160 LYS A O 1
ATOM 1254 N N . TRP A 1 161 ? 31.398 -9.474 -35.539 1.00 75.81 161 TRP A N 1
ATOM 1255 C CA . TRP A 1 161 ? 31.678 -9.578 -34.117 1.00 75.81 161 TRP A CA 1
ATOM 1256 C C . TRP A 1 161 ? 31.566 -8.200 -33.447 1.00 75.81 161 TRP A C 1
ATOM 1258 O O . TRP A 1 161 ? 32.096 -7.204 -33.954 1.00 75.81 161 TRP A O 1
ATOM 1268 N N . ARG A 1 162 ? 30.858 -8.147 -32.317 1.00 75.69 162 ARG A N 1
ATOM 1269 C CA . ARG A 1 162 ? 30.700 -6.969 -31.460 1.00 75.69 162 ARG A CA 1
ATOM 1270 C C . ARG A 1 162 ? 30.729 -7.393 -29.994 1.00 75.69 162 ARG A C 1
ATOM 1272 O O . ARG A 1 162 ? 30.095 -8.379 -29.622 1.00 75.69 162 ARG A O 1
ATOM 1279 N N . ASP A 1 163 ? 31.367 -6.582 -29.155 1.00 74.56 163 ASP A N 1
ATOM 1280 C CA . ASP A 1 163 ? 31.324 -6.740 -27.695 1.00 74.56 163 ASP A CA 1
ATOM 1281 C C . ASP A 1 163 ? 29.938 -6.466 -27.113 1.00 74.56 163 ASP A C 1
ATOM 1283 O O . ASP A 1 163 ? 29.513 -7.108 -26.154 1.00 74.56 163 ASP A O 1
ATOM 1287 N N . LYS A 1 164 ? 29.221 -5.496 -27.683 1.00 81.94 164 LYS A N 1
ATOM 1288 C CA . LYS A 1 164 ? 27.898 -5.078 -27.230 1.00 81.94 164 LYS A CA 1
ATOM 1289 C C . LYS A 1 164 ? 27.153 -4.393 -28.371 1.00 81.94 164 LYS A C 1
ATOM 1291 O O . LYS A 1 164 ? 27.765 -3.680 -29.166 1.00 81.94 164 LYS A O 1
ATOM 1296 N N . GLY A 1 165 ? 25.842 -4.584 -28.451 1.00 86.62 165 GLY A N 1
ATOM 1297 C CA . GLY A 1 165 ? 25.021 -3.909 -29.449 1.00 86.62 165 GLY A CA 1
ATOM 1298 C C . GLY A 1 165 ? 23.556 -4.314 -29.404 1.00 86.62 165 GLY A C 1
ATOM 1299 O O . GLY A 1 165 ? 23.188 -5.310 -28.782 1.00 86.62 165 GLY A O 1
ATOM 1300 N N . LEU A 1 166 ? 22.729 -3.524 -30.085 1.00 88.94 166 LEU A N 1
ATOM 1301 C CA . LEU A 1 166 ? 21.329 -3.844 -30.323 1.00 88.94 166 LEU A CA 1
ATOM 1302 C C . LEU A 1 166 ? 21.232 -4.718 -31.567 1.00 88.94 166 LEU A C 1
ATOM 1304 O O . LEU A 1 166 ? 21.690 -4.328 -32.642 1.00 88.94 166 LEU A O 1
ATOM 1308 N N . ILE A 1 167 ? 20.642 -5.895 -31.416 1.00 91.38 167 ILE A N 1
ATOM 1309 C CA . ILE A 1 167 ? 20.393 -6.813 -32.519 1.00 91.38 167 ILE A CA 1
ATOM 1310 C C . ILE A 1 167 ? 18.941 -6.736 -32.962 1.00 91.38 167 ILE A C 1
ATOM 1312 O O . ILE A 1 167 ? 18.044 -6.496 -32.152 1.00 91.38 167 ILE A O 1
ATOM 1316 N N . ASN A 1 168 ? 18.706 -6.990 -34.243 1.00 89.19 168 ASN A N 1
ATOM 1317 C CA . ASN A 1 168 ? 17.366 -7.255 -34.739 1.00 89.19 168 ASN A CA 1
ATOM 1318 C C . ASN A 1 168 ? 16.883 -8.608 -34.205 1.00 89.19 168 ASN A C 1
ATOM 1320 O O . ASN A 1 168 ? 17.473 -9.644 -34.514 1.00 89.19 168 ASN A O 1
ATOM 1324 N N . ALA A 1 169 ? 15.817 -8.586 -33.406 1.00 90.38 169 ALA A N 1
ATOM 1325 C CA . ALA A 1 169 ? 15.293 -9.773 -32.746 1.00 90.38 169 ALA A CA 1
ATOM 1326 C C . ALA A 1 169 ? 14.220 -10.513 -33.569 1.00 90.38 169 ALA A C 1
ATOM 1328 O O . ALA A 1 169 ? 13.566 -11.415 -33.050 1.00 90.38 169 ALA A O 1
ATOM 1329 N N . GLY A 1 170 ? 14.026 -10.135 -34.839 1.00 90.69 170 GLY A N 1
ATOM 1330 C CA . GLY A 1 170 ? 13.136 -10.840 -35.761 1.00 90.69 170 GLY A CA 1
ATOM 1331 C C . GLY A 1 170 ? 11.649 -10.603 -35.508 1.00 90.69 170 GLY A C 1
ATOM 1332 O O . GLY A 1 170 ? 10.843 -11.431 -35.921 1.00 90.69 170 GLY A O 1
ATOM 1333 N N . ILE A 1 171 ? 11.286 -9.507 -34.829 1.00 95.00 171 ILE A N 1
ATOM 1334 C CA . ILE A 1 171 ? 9.900 -9.039 -34.687 1.00 95.00 171 ILE A CA 1
ATOM 1335 C C . ILE A 1 171 ? 9.789 -7.643 -35.290 1.00 95.00 171 ILE A C 1
ATOM 1337 O O . ILE A 1 171 ? 10.531 -6.731 -34.912 1.00 95.00 171 ILE A O 1
ATOM 1341 N N . TYR A 1 172 ? 8.812 -7.474 -36.172 1.00 95.44 172 TYR A N 1
ATOM 1342 C CA . TYR A 1 172 ? 8.514 -6.220 -36.847 1.00 95.44 172 TYR A CA 1
ATOM 1343 C C . TYR A 1 172 ? 7.040 -5.850 -36.694 1.00 95.44 172 TYR A C 1
ATOM 1345 O O . TYR A 1 172 ? 6.191 -6.727 -36.555 1.00 95.44 172 TYR A O 1
ATOM 1353 N N . ILE A 1 173 ? 6.733 -4.559 -36.784 1.00 95.88 173 ILE A N 1
ATOM 1354 C CA . ILE A 1 173 ? 5.388 -4.052 -37.077 1.00 95.88 173 ILE A CA 1
ATOM 1355 C C . ILE A 1 173 ? 5.470 -3.274 -38.377 1.00 95.88 173 ILE A C 1
ATOM 1357 O O . ILE A 1 173 ? 6.277 -2.350 -38.476 1.00 95.88 173 ILE A O 1
ATOM 1361 N N . LEU A 1 174 ? 4.645 -3.638 -39.354 1.00 92.56 174 LEU A N 1
ATOM 1362 C CA . LEU A 1 174 ? 4.597 -2.959 -40.644 1.00 92.56 174 LEU A CA 1
ATOM 1363 C C . LEU A 1 174 ? 3.177 -2.860 -41.188 1.00 92.56 174 LEU A C 1
ATOM 1365 O O . LEU A 1 174 ? 2.305 -3.664 -40.844 1.00 92.56 174 LEU A O 1
ATOM 1369 N N . SER A 1 175 ? 2.963 -1.869 -42.052 1.00 86.12 175 SER A N 1
ATOM 1370 C CA . SER A 1 175 ? 1.712 -1.693 -42.781 1.00 86.12 175 SER A CA 1
ATOM 1371 C C . SER A 1 175 ? 1.704 -2.480 -44.095 1.00 86.12 175 SER A C 1
ATOM 1373 O O . SER A 1 175 ? 2.745 -2.735 -44.701 1.00 86.12 175 SER A O 1
ATOM 1375 N N . LYS A 1 176 ? 0.512 -2.829 -44.586 1.00 83.44 176 LYS A N 1
ATOM 1376 C CA . LYS A 1 176 ? 0.326 -3.461 -45.905 1.00 83.44 176 LYS A CA 1
ATOM 1377 C C . LYS A 1 176 ? 0.897 -2.639 -47.057 1.00 83.44 176 LYS A C 1
ATOM 1379 O O . LYS A 1 176 ? 1.350 -3.191 -48.053 1.00 83.44 176 LYS A O 1
ATOM 1384 N N . GLU A 1 177 ? 0.853 -1.319 -46.924 1.00 85.50 177 GLU A N 1
ATOM 1385 C CA . GLU A 1 177 ? 1.235 -0.373 -47.973 1.00 85.50 177 GLU A CA 1
ATOM 1386 C C . GLU A 1 177 ? 2.750 -0.146 -48.039 1.00 85.50 177 GLU A C 1
ATOM 1388 O O . GLU A 1 177 ? 3.225 0.543 -48.940 1.00 85.50 177 GLU A O 1
ATOM 1393 N N . ILE A 1 178 ? 3.529 -0.752 -47.134 1.00 88.19 178 ILE A N 1
ATOM 1394 C CA . ILE A 1 178 ? 4.973 -0.520 -47.024 1.00 88.19 178 ILE A CA 1
ATOM 1395 C C . ILE A 1 178 ? 5.756 -0.898 -48.300 1.00 88.19 178 ILE A C 1
ATOM 1397 O O . ILE A 1 178 ? 6.840 -0.373 -48.540 1.00 88.19 178 ILE A O 1
ATOM 1401 N N . PHE A 1 179 ? 5.199 -1.774 -49.145 1.00 86.31 179 PHE A N 1
ATOM 1402 C CA . PHE A 1 179 ? 5.794 -2.192 -50.421 1.00 86.31 179 PHE A CA 1
ATOM 1403 C C . PHE A 1 179 ? 5.285 -1.417 -51.648 1.00 86.31 179 PHE A C 1
ATOM 1405 O O . PHE A 1 179 ? 5.775 -1.671 -52.743 1.00 86.31 179 PHE A O 1
ATOM 1412 N N . SER A 1 180 ? 4.343 -0.479 -51.496 1.00 81.88 180 SER A N 1
ATOM 1413 C CA . SER A 1 180 ? 3.680 0.216 -52.621 1.00 81.88 180 SER A CA 1
ATOM 1414 C C . SER A 1 180 ? 4.650 0.865 -53.622 1.00 81.88 180 SER A C 1
ATOM 1416 O O . SER A 1 180 ? 4.451 0.747 -54.828 1.00 81.88 180 SER A O 1
ATOM 1418 N N . ASP A 1 181 ? 5.740 1.462 -53.130 1.00 76.88 181 ASP A N 1
ATOM 1419 C CA . ASP A 1 181 ? 6.767 2.129 -53.944 1.00 76.88 181 ASP A CA 1
ATOM 1420 C C . ASP A 1 181 ? 8.047 1.288 -54.143 1.00 76.88 181 ASP A C 1
ATOM 1422 O O . ASP A 1 181 ? 9.092 1.798 -54.575 1.00 76.88 181 ASP A O 1
ATOM 1426 N N . PHE A 1 182 ? 8.020 -0.003 -53.794 1.00 82.00 182 PHE A N 1
ATOM 1427 C CA . PHE A 1 182 ? 9.150 -0.915 -53.977 1.00 82.00 182 PHE A CA 1
ATOM 1428 C C . PHE A 1 182 ? 8.983 -1.712 -55.275 1.00 82.00 182 PHE A C 1
ATOM 1430 O O . PHE A 1 182 ? 8.066 -2.514 -55.412 1.00 82.00 182 PHE A O 1
ATOM 1437 N N . ARG A 1 183 ? 9.883 -1.506 -56.248 1.00 70.00 183 ARG A N 1
ATOM 1438 C CA . ARG A 1 183 ? 9.859 -2.272 -57.504 1.00 70.00 183 ARG A CA 1
ATOM 1439 C C . ARG A 1 183 ? 10.135 -3.748 -57.222 1.00 70.00 183 ARG A C 1
ATOM 1441 O O . ARG A 1 183 ? 11.208 -4.087 -56.726 1.00 70.00 183 ARG A O 1
ATOM 1448 N N . GLU A 1 184 ? 9.175 -4.593 -57.577 1.00 62.78 184 GLU A N 1
ATOM 1449 C CA . GLU A 1 184 ? 9.214 -6.035 -57.348 1.00 62.78 184 GLU A CA 1
ATOM 1450 C C . GLU A 1 184 ? 10.466 -6.675 -57.972 1.00 62.78 184 GLU A C 1
ATOM 1452 O O . GLU A 1 184 ? 10.726 -6.562 -59.171 1.00 62.78 184 GLU A O 1
ATOM 1457 N N . LYS A 1 185 ? 11.252 -7.364 -57.139 1.00 66.38 185 LYS A N 1
ATOM 1458 C CA . LYS A 1 185 ? 12.228 -8.375 -57.564 1.00 66.38 185 LYS A CA 1
ATOM 1459 C C . LYS A 1 185 ? 11.611 -9.745 -57.272 1.00 66.38 185 LYS A C 1
ATOM 1461 O O . LYS A 1 185 ? 11.026 -9.907 -56.207 1.00 66.38 185 LYS A O 1
ATOM 1466 N N . GLU A 1 186 ? 11.801 -10.744 -58.139 1.00 70.25 186 GLU A N 1
ATOM 1467 C CA . GLU A 1 186 ? 11.282 -12.112 -57.905 1.00 70.25 186 GLU A CA 1
ATOM 1468 C C . GLU A 1 186 ? 11.767 -12.737 -56.578 1.00 70.25 186 GLU A C 1
ATOM 1470 O O . GLU A 1 186 ? 11.082 -13.582 -56.008 1.00 70.25 186 GLU A O 1
ATOM 1475 N N . LYS A 1 187 ? 12.943 -12.332 -56.073 1.00 88.06 187 LYS A N 1
ATOM 1476 C CA . LYS A 1 187 ? 13.502 -12.781 -54.792 1.00 88.06 187 LYS A CA 1
ATOM 1477 C C . LYS A 1 187 ? 14.298 -11.662 -54.119 1.00 88.06 187 LYS A C 1
ATOM 1479 O O . LYS A 1 187 ? 15.227 -11.139 -54.735 1.00 88.06 187 LYS A O 1
ATOM 1484 N N . PHE A 1 188 ? 13.982 -11.323 -52.867 1.00 90.44 188 PHE A N 1
ATOM 1485 C CA . PHE A 1 188 ? 14.708 -10.294 -52.105 1.00 90.44 188 PHE A CA 1
ATOM 1486 C C . PHE A 1 188 ? 14.612 -10.479 -50.577 1.00 90.44 188 PHE A C 1
ATOM 1488 O O . PHE A 1 188 ? 13.640 -11.031 -50.052 1.00 90.44 188 PHE A O 1
ATOM 1495 N N . SER A 1 189 ? 15.637 -10.031 -49.846 1.00 88.62 189 SER A N 1
ATOM 1496 C CA . SER A 1 189 ? 15.678 -10.020 -48.376 1.00 88.62 189 SER A CA 1
ATOM 1497 C C . SER A 1 189 ? 15.059 -8.740 -47.818 1.00 88.62 189 SER A C 1
ATOM 1499 O O . SER A 1 189 ? 15.320 -7.638 -48.302 1.00 88.62 189 SER A O 1
ATOM 1501 N N . PHE A 1 190 ? 14.262 -8.875 -46.760 1.00 88.81 190 PHE A N 1
ATOM 1502 C CA . PHE A 1 190 ? 13.685 -7.730 -46.064 1.00 88.81 190 PHE A CA 1
ATOM 1503 C C . PHE A 1 190 ? 14.787 -6.828 -45.490 1.00 88.81 190 PHE A C 1
ATOM 1505 O O . PHE A 1 190 ? 14.770 -5.612 -45.654 1.00 88.81 190 PHE A O 1
ATOM 1512 N N . GLU A 1 191 ? 15.799 -7.435 -44.885 1.00 85.19 191 GLU A N 1
ATOM 1513 C CA . GLU A 1 191 ? 16.872 -6.744 -44.187 1.00 85.19 191 GLU A CA 1
ATOM 1514 C C . GLU A 1 191 ? 17.945 -6.183 -45.128 1.00 85.19 191 GLU A C 1
ATOM 1516 O O . GLU A 1 191 ? 18.436 -5.081 -44.898 1.00 85.19 191 GLU A O 1
ATOM 1521 N N . GLN A 1 192 ? 18.312 -6.922 -46.182 1.00 82.94 192 GLN A N 1
ATOM 1522 C CA . GLN A 1 192 ? 19.424 -6.546 -47.068 1.00 82.94 192 GLN A CA 1
ATOM 1523 C C . GLN A 1 192 ? 18.985 -5.729 -48.287 1.00 82.94 192 GLN A C 1
ATOM 1525 O O . GLN A 1 192 ? 19.723 -4.853 -48.731 1.00 82.94 192 GLN A O 1
ATOM 1530 N N . ASP A 1 193 ? 17.808 -6.015 -48.849 1.00 87.25 193 ASP A N 1
ATOM 1531 C CA . ASP A 1 193 ? 17.352 -5.377 -50.088 1.00 87.25 193 ASP A CA 1
ATOM 1532 C C . ASP A 1 193 ? 16.303 -4.291 -49.831 1.00 87.25 193 ASP A C 1
ATOM 1534 O O . ASP A 1 193 ? 16.321 -3.252 -50.491 1.00 87.25 193 ASP A O 1
ATOM 1538 N N . PHE A 1 194 ? 15.372 -4.527 -48.902 1.00 88.56 194 PHE A N 1
ATOM 1539 C CA . PHE A 1 194 ? 14.238 -3.628 -48.680 1.00 88.56 194 PHE A CA 1
ATOM 1540 C C . PHE A 1 194 ? 14.562 -2.497 -47.698 1.00 88.56 194 PHE A C 1
ATOM 1542 O O . PHE A 1 194 ? 14.412 -1.327 -48.061 1.00 88.56 194 PHE A O 1
ATOM 1549 N N . LEU A 1 195 ? 15.047 -2.818 -46.489 1.00 86.50 195 LEU A N 1
ATOM 1550 C CA . LEU A 1 195 ? 15.357 -1.817 -45.459 1.00 86.50 195 LEU A CA 1
ATOM 1551 C C . LEU A 1 195 ? 16.286 -0.704 -45.975 1.00 86.50 195 LEU A C 1
ATOM 1553 O O . LEU A 1 195 ? 15.898 0.458 -45.861 1.00 86.50 195 LEU A O 1
ATOM 1557 N N . PRO A 1 196 ? 17.443 -0.981 -46.615 1.00 84.62 196 PRO A N 1
ATOM 1558 C CA . PRO A 1 196 ? 18.355 0.088 -47.027 1.00 84.62 196 PRO A CA 1
ATOM 1559 C C . PRO A 1 196 ? 17.761 1.027 -48.087 1.00 84.62 196 PRO A C 1
ATOM 1561 O O . PRO A 1 196 ? 18.118 2.201 -48.142 1.00 84.62 196 PRO A O 1
ATOM 1564 N N . VAL A 1 197 ? 16.846 0.524 -48.923 1.00 85.38 197 VAL A N 1
ATOM 1565 C CA . VAL A 1 197 ? 16.195 1.297 -49.994 1.00 85.38 197 VAL A CA 1
ATOM 1566 C C . VAL A 1 197 ? 15.033 2.136 -49.464 1.00 85.38 197 VAL A C 1
ATOM 1568 O O . VAL A 1 197 ? 14.788 3.232 -49.975 1.00 85.38 197 VAL A O 1
ATOM 1571 N N . GLN A 1 198 ? 14.303 1.626 -48.470 1.00 86.81 198 GLN A N 1
ATOM 1572 C CA . GLN A 1 198 ? 13.102 2.277 -47.946 1.00 86.81 198 GLN A CA 1
ATOM 1573 C C . GLN A 1 198 ? 13.366 3.162 -46.732 1.00 86.81 198 GLN A C 1
ATOM 1575 O O . GLN A 1 198 ? 12.691 4.173 -46.588 1.00 86.81 198 GLN A O 1
ATOM 1580 N N . MET A 1 199 ? 14.367 2.865 -45.900 1.00 86.19 199 MET A N 1
ATOM 1581 C CA . MET A 1 199 ? 14.704 3.675 -44.719 1.00 86.19 199 MET A CA 1
ATOM 1582 C C . MET A 1 199 ? 14.844 5.190 -44.987 1.00 86.19 199 MET A C 1
ATOM 1584 O O . MET A 1 199 ? 14.428 5.959 -44.128 1.00 86.19 199 MET A O 1
ATOM 1588 N N . PRO A 1 200 ? 15.357 5.666 -46.144 1.00 85.12 200 PRO A N 1
ATOM 1589 C CA . PRO A 1 200 ? 15.378 7.102 -46.450 1.00 85.12 200 PRO A CA 1
ATOM 1590 C C . PRO A 1 200 ? 14.006 7.716 -46.782 1.00 85.12 200 PRO A C 1
ATOM 1592 O O . PRO A 1 200 ? 13.884 8.936 -46.840 1.00 85.12 200 PRO A O 1
ATOM 1595 N N . LYS A 1 201 ? 12.996 6.888 -47.073 1.00 87.38 201 LYS A N 1
ATOM 1596 C CA . LYS A 1 201 ? 11.665 7.290 -47.559 1.00 87.38 201 LYS A CA 1
ATOM 1597 C C . LYS A 1 201 ? 10.570 7.143 -46.507 1.00 87.38 201 LYS A C 1
ATOM 1599 O O . LYS A 1 201 ? 9.553 7.822 -46.607 1.00 87.38 201 LYS A O 1
ATOM 1604 N N . ILE A 1 202 ? 10.765 6.252 -45.536 1.00 89.44 202 ILE A N 1
ATOM 1605 C CA . ILE A 1 202 ? 9.784 5.939 -44.497 1.00 89.44 202 ILE A CA 1
ATOM 1606 C C . ILE A 1 202 ? 10.369 6.113 -43.098 1.00 89.44 202 ILE A C 1
ATOM 1608 O O . ILE A 1 202 ? 11.575 5.996 -42.891 1.00 89.44 202 ILE A O 1
ATOM 1612 N N . ILE A 1 203 ? 9.503 6.343 -42.112 1.00 89.75 203 ILE A N 1
ATOM 1613 C CA . ILE A 1 203 ? 9.928 6.392 -40.709 1.00 89.75 203 ILE A CA 1
ATOM 1614 C C . ILE A 1 203 ? 10.099 4.961 -40.194 1.00 89.75 203 ILE A C 1
ATOM 1616 O O . ILE A 1 203 ? 9.121 4.219 -40.053 1.00 89.75 203 ILE A O 1
ATOM 1620 N N . VAL A 1 204 ? 11.349 4.596 -39.903 1.00 93.00 204 VAL A N 1
ATOM 1621 C CA . VAL A 1 204 ? 11.721 3.316 -39.295 1.00 93.00 204 VAL A CA 1
ATOM 1622 C C . VAL A 1 204 ? 12.239 3.558 -37.883 1.00 93.00 204 VAL A C 1
ATOM 1624 O O . VAL A 1 204 ? 13.243 4.252 -37.713 1.00 93.00 204 VAL A O 1
ATOM 1627 N N . SER A 1 205 ? 11.608 2.951 -36.879 1.00 94.12 205 SER A N 1
ATOM 1628 C CA . SER A 1 205 ? 12.072 3.019 -35.486 1.00 94.12 205 SER A CA 1
ATOM 1629 C C . SER A 1 205 ? 12.442 1.655 -34.920 1.00 94.12 205 SER A C 1
ATOM 1631 O O . SER A 1 205 ? 11.842 0.633 -35.242 1.00 94.12 205 SER A O 1
ATOM 1633 N N . GLY A 1 206 ? 13.449 1.634 -34.056 1.00 93.69 206 GLY A N 1
ATOM 1634 C CA . GLY A 1 206 ? 13.897 0.448 -33.344 1.00 93.69 206 GLY A CA 1
ATOM 1635 C C . GLY A 1 206 ? 13.697 0.625 -31.848 1.00 93.69 206 GLY A C 1
ATOM 1636 O O . GLY A 1 206 ? 14.175 1.598 -31.269 1.00 93.69 206 GLY A O 1
ATOM 1637 N N . PHE A 1 207 ? 13.013 -0.324 -31.216 1.00 90.88 207 PHE A N 1
ATOM 1638 C CA . PHE A 1 207 ? 12.730 -0.284 -29.786 1.00 90.88 207 PHE A CA 1
ATOM 1639 C C . PHE A 1 207 ? 13.498 -1.384 -29.074 1.00 90.88 207 PHE A C 1
ATOM 1641 O O . PHE A 1 207 ? 13.222 -2.568 -29.272 1.00 90.88 207 PHE A O 1
ATOM 1648 N N . ALA A 1 208 ? 14.455 -0.987 -28.234 1.00 88.50 208 ALA A N 1
ATOM 1649 C CA . ALA A 1 208 ? 15.101 -1.901 -27.303 1.00 88.50 208 ALA A CA 1
ATOM 1650 C C . ALA A 1 208 ? 14.031 -2.496 -26.380 1.00 88.50 208 ALA A C 1
ATOM 1652 O O . ALA A 1 208 ? 13.375 -1.781 -25.621 1.00 88.50 208 ALA A O 1
ATOM 1653 N N . CYS A 1 209 ? 13.826 -3.800 -26.509 1.00 83.31 209 CYS A N 1
ATOM 1654 C CA . CYS A 1 209 ? 12.861 -4.558 -25.742 1.00 83.31 209 CYS A CA 1
ATOM 1655 C C . CYS A 1 209 ? 13.589 -5.551 -24.851 1.00 83.31 209 CYS A C 1
ATOM 1657 O O . CYS A 1 209 ? 14.677 -6.048 -25.155 1.00 83.31 209 CYS A O 1
ATOM 1659 N N . GLU A 1 210 ? 12.928 -5.869 -23.754 1.00 74.88 210 GLU A N 1
ATOM 1660 C CA . GLU A 1 210 ? 13.444 -6.765 -22.749 1.00 74.88 210 GLU A CA 1
ATOM 1661 C C . GLU A 1 210 ? 12.535 -8.002 -22.712 1.00 74.88 210 GLU A C 1
ATOM 1663 O O . GLU A 1 210 ? 11.312 -7.905 -22.638 1.00 74.88 210 GLU A O 1
ATOM 1668 N N . GLY A 1 211 ? 13.142 -9.177 -22.899 1.00 75.75 211 GLY A N 1
ATOM 1669 C CA . GLY A 1 211 ? 12.448 -10.433 -23.195 1.00 75.75 211 GLY A CA 1
ATOM 1670 C C . GLY A 1 211 ? 13.395 -11.632 -23.246 1.00 75.75 211 GLY A C 1
ATOM 1671 O O . GLY A 1 211 ? 14.601 -11.456 -23.476 1.00 75.75 211 GLY A O 1
ATOM 1672 N N . TYR A 1 212 ? 12.852 -12.842 -23.052 1.00 83.94 212 TYR A N 1
ATOM 1673 C CA . TYR A 1 212 ? 13.573 -14.090 -23.334 1.00 83.94 212 TYR A CA 1
ATOM 1674 C C . TYR A 1 212 ? 13.802 -14.198 -24.839 1.00 83.94 212 TYR A C 1
ATOM 1676 O O . TYR A 1 212 ? 12.838 -14.184 -25.601 1.00 83.94 212 TYR A O 1
ATOM 1684 N N . PHE A 1 213 ? 15.062 -14.284 -25.257 1.00 88.56 213 PHE A N 1
ATOM 1685 C CA . PHE A 1 213 ? 15.456 -14.338 -26.659 1.00 88.56 213 PHE A CA 1
ATOM 1686 C C . PHE A 1 213 ? 16.220 -15.632 -26.946 1.00 88.56 213 PHE A C 1
ATOM 1688 O O . PHE A 1 213 ? 17.219 -15.916 -26.280 1.00 88.56 213 PHE A O 1
ATOM 1695 N N . ILE A 1 214 ? 15.781 -16.387 -27.952 1.00 90.44 214 ILE A N 1
ATOM 1696 C CA . ILE A 1 214 ? 16.501 -17.551 -28.472 1.00 90.44 214 ILE A CA 1
ATOM 1697 C C . ILE A 1 214 ? 16.281 -17.683 -29.984 1.00 90.44 214 ILE A C 1
ATOM 1699 O O . ILE A 1 214 ? 15.154 -17.594 -30.465 1.00 90.44 214 ILE A O 1
ATOM 1703 N N . ASP A 1 215 ? 17.355 -17.913 -30.738 1.00 90.75 215 ASP A N 1
ATOM 1704 C CA . ASP A 1 215 ? 17.311 -18.284 -32.157 1.00 90.75 215 ASP A CA 1
ATOM 1705 C C . ASP A 1 215 ? 17.835 -19.708 -32.294 1.00 90.75 215 ASP A C 1
ATOM 1707 O O . ASP A 1 215 ? 19.001 -19.968 -32.009 1.00 90.75 215 ASP A O 1
ATOM 1711 N N . ILE A 1 216 ? 17.003 -20.646 -32.742 1.00 89.94 216 ILE A N 1
ATOM 1712 C CA . ILE A 1 216 ? 17.390 -22.064 -32.785 1.00 89.94 216 ILE A CA 1
ATOM 1713 C C . ILE A 1 216 ? 18.304 -22.404 -33.973 1.00 89.94 216 ILE A C 1
ATOM 1715 O O . ILE A 1 216 ? 18.406 -23.558 -34.357 1.00 89.94 216 ILE A O 1
ATOM 1719 N N . GLY A 1 217 ? 18.954 -21.431 -34.616 1.00 84.69 217 GLY A N 1
ATOM 1720 C CA . GLY A 1 217 ? 19.706 -21.585 -35.864 1.00 84.69 217 GLY A CA 1
ATOM 1721 C C . GLY A 1 217 ? 20.989 -22.390 -35.840 1.00 84.69 217 GLY A C 1
ATOM 1722 O O . GLY A 1 217 ? 21.504 -22.682 -36.924 1.00 84.69 217 GLY A O 1
ATOM 1723 N N . ILE A 1 218 ? 21.478 -22.766 -34.664 1.00 86.12 218 ILE A N 1
ATOM 1724 C CA . ILE A 1 218 ? 22.641 -23.640 -34.494 1.00 86.12 218 ILE A CA 1
ATOM 1725 C C . ILE A 1 218 ? 22.362 -24.702 -33.419 1.00 86.12 218 ILE A C 1
ATOM 1727 O O . ILE A 1 218 ? 21.489 -24.485 -32.571 1.00 86.12 218 ILE A O 1
ATOM 1731 N N . PRO A 1 219 ? 23.085 -25.838 -33.429 1.00 85.00 219 PRO A N 1
ATOM 1732 C CA . PRO A 1 219 ? 22.882 -26.923 -32.468 1.00 85.00 219 PRO A CA 1
ATOM 1733 C C . PRO A 1 219 ? 22.944 -26.494 -30.995 1.00 85.00 219 PRO A C 1
ATOM 1735 O O . PRO A 1 219 ? 22.173 -26.991 -30.176 1.00 85.00 219 PRO A O 1
ATOM 1738 N N . GLU A 1 220 ? 23.827 -25.558 -30.658 1.00 86.31 220 GLU A N 1
ATOM 1739 C CA . GLU A 1 220 ? 24.031 -25.062 -29.297 1.00 86.31 220 GLU A CA 1
ATOM 1740 C C . GLU A 1 220 ? 22.789 -24.328 -28.776 1.00 86.31 220 GLU A C 1
ATOM 1742 O O . GLU A 1 220 ? 22.276 -24.654 -27.704 1.00 86.31 220 GLU A O 1
ATOM 1747 N N . ASP A 1 221 ? 22.257 -23.387 -29.560 1.00 88.06 221 ASP A N 1
ATOM 1748 C CA . ASP A 1 221 ? 21.052 -22.632 -29.200 1.00 88.06 221 ASP A CA 1
ATOM 1749 C C . ASP A 1 221 ? 19.798 -23.517 -29.238 1.00 88.06 221 ASP A C 1
ATOM 1751 O O . ASP A 1 221 ? 18.888 -23.345 -28.428 1.00 88.06 221 ASP A O 1
ATOM 1755 N N . TYR A 1 222 ? 19.760 -24.518 -30.123 1.00 89.00 222 TYR A N 1
ATOM 1756 C CA . TYR A 1 222 ? 18.705 -25.529 -30.123 1.00 89.00 222 TYR A CA 1
ATOM 1757 C C . TYR A 1 222 ? 18.716 -26.364 -28.833 1.00 89.00 222 TYR A C 1
ATOM 1759 O O . TYR A 1 222 ? 17.674 -26.540 -28.204 1.00 89.00 222 TYR A O 1
ATOM 1767 N N . SER A 1 223 ? 19.890 -26.818 -28.382 1.00 88.19 223 SER A N 1
ATOM 1768 C CA . SER A 1 223 ? 20.049 -27.518 -27.098 1.00 88.19 223 SER A CA 1
ATOM 1769 C C . SER A 1 223 ? 19.646 -26.633 -25.914 1.00 88.19 223 SER A C 1
ATOM 1771 O O . SER A 1 223 ? 18.942 -27.075 -25.004 1.00 88.19 223 SER A O 1
ATOM 1773 N N . LYS A 1 224 ? 20.010 -25.347 -25.954 1.00 87.81 224 LYS A N 1
ATOM 1774 C CA . LYS A 1 224 ? 19.583 -24.359 -24.959 1.00 87.81 224 LYS A CA 1
ATOM 1775 C C . LYS A 1 224 ? 18.058 -24.197 -24.933 1.00 87.81 224 LYS A C 1
ATOM 1777 O O . LYS A 1 224 ? 17.453 -24.244 -23.860 1.00 87.81 224 LYS A O 1
ATOM 1782 N N . ALA A 1 225 ? 17.416 -24.119 -26.101 1.00 89.00 225 ALA A N 1
ATOM 1783 C CA . ALA A 1 225 ? 15.960 -24.052 -26.215 1.00 89.00 225 ALA A CA 1
ATOM 1784 C C . ALA A 1 225 ? 15.259 -25.274 -25.588 1.00 89.00 225 ALA A C 1
ATOM 1786 O O . ALA A 1 225 ? 14.217 -25.104 -24.956 1.00 89.00 225 ALA A O 1
ATOM 1787 N N . GLN A 1 226 ? 15.843 -26.480 -25.664 1.00 87.38 226 GLN A N 1
ATOM 1788 C CA . GLN A 1 226 ? 15.299 -27.680 -24.999 1.00 87.38 226 GLN A CA 1
ATOM 1789 C C . GLN A 1 226 ? 15.123 -27.502 -23.487 1.00 87.38 226 GLN A C 1
ATOM 1791 O O . GLN A 1 226 ? 14.172 -28.028 -22.905 1.00 87.38 226 GLN A O 1
ATOM 1796 N N . GLN A 1 227 ? 16.040 -26.775 -22.850 1.00 83.19 227 GLN A N 1
ATOM 1797 C CA . GLN A 1 227 ? 16.087 -26.615 -21.397 1.00 83.19 227 GLN A CA 1
ATOM 1798 C C . GLN A 1 227 ? 15.313 -25.387 -20.913 1.00 83.19 227 GLN A C 1
ATOM 1800 O O . GLN A 1 227 ? 14.733 -25.408 -19.825 1.00 83.19 227 GLN A O 1
ATOM 1805 N N . GLU A 1 228 ? 15.334 -24.310 -21.697 1.00 83.75 228 GLU A N 1
ATOM 1806 C CA . GLU A 1 228 ? 14.863 -22.993 -21.269 1.00 83.75 228 GLU A CA 1
ATOM 1807 C C . GLU A 1 228 ? 13.473 -22.646 -21.806 1.00 83.75 228 GLU A C 1
ATOM 1809 O O . GLU A 1 228 ? 12.619 -22.209 -21.031 1.00 83.75 228 GLU A O 1
ATOM 1814 N N . LEU A 1 229 ? 13.206 -22.885 -23.099 1.00 82.25 229 LEU A N 1
ATOM 1815 C CA . LEU A 1 229 ? 11.957 -22.457 -23.741 1.00 82.25 229 LEU A CA 1
ATOM 1816 C C . LEU A 1 229 ? 10.743 -23.091 -23.054 1.00 82.25 229 LEU A C 1
ATOM 1818 O O . LEU A 1 229 ? 9.743 -22.430 -22.795 1.00 82.25 229 LEU A O 1
ATOM 1822 N N . THR A 1 230 ? 10.845 -24.362 -22.663 1.00 73.81 230 THR A N 1
ATOM 1823 C CA . THR A 1 230 ? 9.750 -25.055 -21.973 1.00 73.81 230 THR A CA 1
ATOM 1824 C C . THR A 1 230 ? 9.445 -24.502 -20.587 1.00 73.81 230 THR A C 1
ATOM 1826 O O . THR A 1 230 ? 8.279 -24.498 -20.197 1.00 73.81 230 THR A O 1
ATOM 1829 N N . LYS A 1 231 ? 10.446 -24.007 -19.851 1.00 69.81 231 LYS A N 1
ATOM 1830 C CA . LYS A 1 231 ? 10.241 -23.355 -18.547 1.00 69.81 231 LYS A CA 1
ATOM 1831 C C . LYS A 1 231 ? 9.495 -22.036 -18.712 1.00 69.81 231 LYS A C 1
ATOM 1833 O O . LYS A 1 231 ? 8.611 -21.737 -17.917 1.00 69.81 231 LYS A O 1
ATOM 1838 N N . PHE A 1 232 ? 9.819 -21.301 -19.772 1.00 66.38 232 PHE A N 1
ATOM 1839 C CA . PHE A 1 232 ? 9.179 -20.037 -20.114 1.00 66.38 232 PHE A CA 1
ATOM 1840 C C . PHE A 1 232 ? 7.721 -20.251 -20.565 1.00 66.38 232 PHE A C 1
ATOM 1842 O O . PHE A 1 232 ? 6.793 -19.640 -20.042 1.00 66.38 232 PHE A O 1
ATOM 1849 N N . CYS A 1 233 ? 7.479 -21.215 -21.458 1.0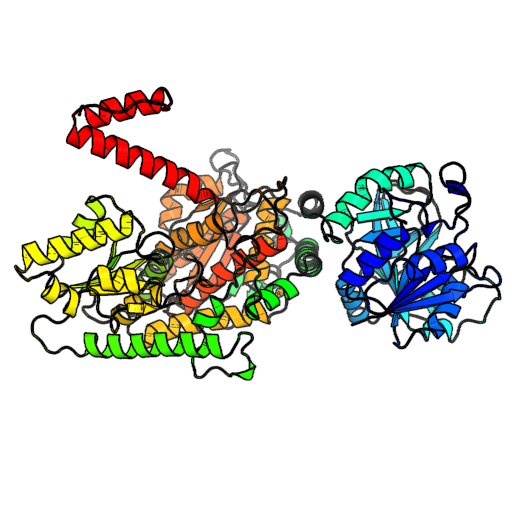0 65.00 233 CYS A N 1
ATOM 1850 C CA . CYS A 1 233 ? 6.149 -21.450 -22.026 1.00 65.00 233 CYS A CA 1
ATOM 1851 C C . CYS A 1 233 ? 5.186 -22.235 -21.116 1.00 65.00 233 CYS A C 1
ATOM 1853 O O . CYS A 1 233 ? 3.974 -22.061 -21.233 1.00 65.00 233 CYS A O 1
ATOM 1855 N N . LYS A 1 234 ? 5.675 -23.094 -20.203 1.00 56.50 234 LYS A N 1
ATOM 1856 C CA . LYS A 1 234 ? 4.811 -23.840 -19.258 1.00 56.50 234 LYS A CA 1
ATOM 1857 C C . LYS A 1 234 ? 4.078 -22.934 -18.265 1.00 56.50 234 LYS A C 1
ATOM 1859 O O . LYS A 1 234 ? 3.036 -23.337 -17.764 1.00 56.50 234 LYS A O 1
ATOM 1864 N N . LYS A 1 235 ? 4.606 -21.738 -17.996 1.00 50.81 235 LYS A N 1
ATOM 1865 C CA . LYS A 1 235 ? 4.100 -20.823 -16.962 1.00 50.81 235 LYS A CA 1
ATOM 1866 C C . LYS A 1 235 ? 3.133 -19.752 -17.476 1.00 50.81 235 LYS A C 1
ATOM 1868 O O . LYS A 1 235 ? 2.716 -18.902 -16.703 1.00 50.81 235 LYS A O 1
ATOM 1873 N N . GLY A 1 236 ? 2.851 -19.702 -18.784 1.00 48.16 236 GLY A N 1
ATOM 1874 C CA . GLY A 1 236 ? 2.143 -18.560 -19.391 1.00 48.16 236 GLY A CA 1
ATOM 1875 C C . GLY A 1 236 ? 2.869 -17.211 -19.223 1.00 48.16 236 GLY A C 1
ATOM 1876 O O . GLY A 1 236 ? 2.328 -16.161 -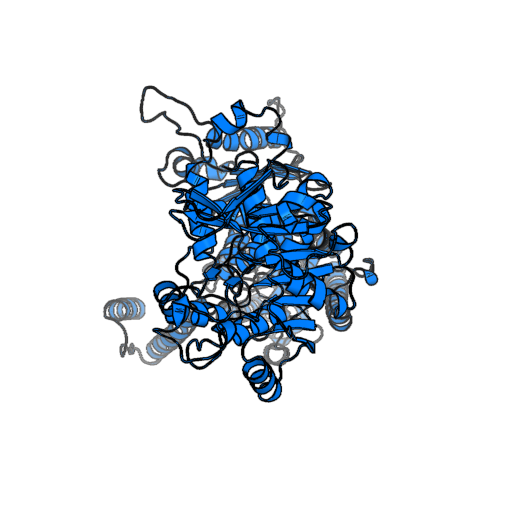19.555 1.00 48.16 236 GLY A O 1
ATOM 1877 N N . GLN A 1 237 ? 4.104 -17.226 -18.712 1.00 49.69 237 GLN A N 1
ATOM 1878 C CA . GLN A 1 237 ? 4.955 -16.058 -18.549 1.00 49.69 237 GLN A CA 1
ATOM 1879 C C . GLN A 1 237 ? 5.814 -15.936 -19.799 1.00 49.69 237 GLN A C 1
ATOM 1881 O O . GLN A 1 237 ? 6.930 -16.437 -19.867 1.00 49.69 237 GLN A O 1
ATOM 1886 N N . PHE A 1 238 ? 5.266 -15.273 -20.811 1.00 54.12 238 PHE A N 1
ATOM 1887 C CA . PHE A 1 238 ? 6.026 -14.924 -22.006 1.00 54.12 238 PHE A CA 1
ATOM 1888 C C . PHE A 1 238 ? 6.776 -13.590 -21.893 1.00 54.12 238 PHE A C 1
ATOM 1890 O O . PHE A 1 238 ? 7.305 -13.091 -22.881 1.00 54.12 238 PHE A O 1
ATOM 1897 N N . MET A 1 239 ? 6.804 -13.013 -20.693 1.00 56.78 239 MET A N 1
ATOM 1898 C CA . MET A 1 239 ? 7.460 -11.753 -20.344 1.00 56.78 239 MET A CA 1
ATOM 1899 C C . MET A 1 239 ? 8.651 -12.073 -19.435 1.00 56.78 239 MET A C 1
ATOM 1901 O O . MET A 1 239 ? 8.708 -13.159 -18.859 1.00 56.78 239 MET A O 1
ATOM 1905 N N . LEU A 1 240 ? 9.627 -11.169 -19.324 1.00 54.84 240 LEU A N 1
ATOM 1906 C CA . LEU A 1 240 ? 10.793 -11.395 -18.464 1.00 54.84 240 LEU A CA 1
ATOM 1907 C C . LEU A 1 240 ? 10.394 -11.806 -17.050 1.00 54.84 240 LEU A C 1
ATOM 1909 O O . LEU A 1 240 ? 9.530 -11.180 -16.437 1.00 54.84 240 LEU A O 1
ATOM 1913 N N . SER A 1 241 ? 11.095 -12.807 -16.514 1.00 69.75 241 SER A N 1
ATOM 1914 C CA . SER A 1 241 ? 11.066 -13.051 -15.078 1.00 69.75 241 SER A CA 1
ATOM 1915 C C . SER A 1 241 ? 11.534 -11.797 -14.348 1.00 69.75 241 SER A C 1
ATOM 1917 O O . SER A 1 241 ? 12.444 -11.089 -14.803 1.00 69.75 241 SER A O 1
ATOM 1919 N N . PHE A 1 242 ? 10.932 -11.532 -13.193 1.00 81.62 242 PHE A N 1
ATOM 1920 C CA . PHE A 1 242 ? 11.308 -10.375 -12.398 1.00 81.62 242 PHE A CA 1
ATOM 1921 C C . PHE A 1 242 ? 12.783 -10.437 -11.950 1.00 81.62 242 PHE A C 1
ATOM 1923 O O . PHE A 1 242 ? 13.409 -9.393 -11.814 1.00 81.62 242 PHE A O 1
ATOM 1930 N N . ASP A 1 243 ? 13.397 -11.624 -11.855 1.00 74.81 243 ASP A N 1
ATOM 1931 C CA . ASP A 1 243 ? 14.848 -11.778 -11.643 1.00 74.81 243 ASP A CA 1
ATOM 1932 C C . ASP A 1 243 ? 15.691 -11.008 -12.667 1.00 74.81 243 ASP A C 1
ATOM 1934 O O . ASP A 1 243 ? 16.651 -10.320 -12.318 1.00 74.81 243 ASP A O 1
ATOM 1938 N N . ASN A 1 244 ? 15.328 -11.100 -13.949 1.00 71.94 244 ASN A N 1
ATOM 1939 C CA . ASN A 1 244 ? 16.055 -10.399 -15.002 1.00 71.94 244 ASN A CA 1
ATOM 1940 C C . ASN A 1 244 ? 15.801 -8.891 -14.940 1.00 71.94 244 ASN A C 1
ATOM 1942 O O . ASN A 1 244 ? 16.727 -8.107 -15.144 1.00 71.94 244 ASN A O 1
ATOM 1946 N N . ILE A 1 245 ? 14.569 -8.484 -14.610 1.00 81.12 245 ILE A N 1
ATOM 1947 C CA . ILE A 1 245 ? 14.236 -7.077 -14.362 1.00 81.12 245 ILE A CA 1
ATOM 1948 C C . ILE A 1 245 ? 15.107 -6.535 -13.223 1.00 81.12 245 ILE A C 1
ATOM 1950 O O . ILE A 1 245 ? 15.772 -5.515 -13.393 1.00 81.12 245 ILE A O 1
ATOM 1954 N N . ALA A 1 246 ? 15.168 -7.241 -12.093 1.00 83.69 246 ALA A N 1
ATOM 1955 C CA . ALA A 1 246 ? 15.967 -6.863 -10.935 1.00 83.69 246 ALA A CA 1
ATOM 1956 C C . ALA A 1 246 ? 17.457 -6.753 -11.287 1.00 83.69 246 ALA A C 1
ATOM 1958 O O . ALA A 1 246 ? 18.087 -5.753 -10.949 1.00 83.69 246 ALA A O 1
ATOM 1959 N N . LYS A 1 247 ? 18.009 -7.718 -12.032 1.00 78.44 247 LYS A N 1
ATOM 1960 C CA . LYS A 1 247 ? 19.402 -7.664 -12.496 1.00 78.44 247 LYS A CA 1
ATOM 1961 C C . LYS A 1 247 ? 19.677 -6.435 -13.368 1.00 78.44 247 LYS A C 1
ATOM 1963 O O . LYS A 1 247 ? 20.668 -5.743 -13.148 1.00 78.44 247 LYS A O 1
ATOM 1968 N N . ASN A 1 248 ? 18.799 -6.130 -14.322 1.00 79.50 248 ASN A N 1
ATOM 1969 C CA . ASN A 1 248 ? 18.946 -4.954 -15.182 1.00 79.50 248 ASN A CA 1
ATOM 1970 C C . ASN A 1 248 ? 18.865 -3.647 -14.380 1.00 79.50 248 ASN A C 1
ATOM 1972 O O . ASN A 1 248 ? 19.631 -2.717 -14.632 1.00 79.50 248 ASN A O 1
ATOM 1976 N N . LEU A 1 249 ? 17.969 -3.582 -13.392 1.00 88.56 249 LEU A N 1
ATOM 1977 C CA . LEU A 1 249 ? 17.888 -2.444 -12.479 1.00 88.56 249 LEU A CA 1
ATOM 1978 C C . LEU A 1 249 ? 19.176 -2.288 -11.659 1.00 88.56 249 LEU A C 1
ATOM 1980 O O . LEU A 1 249 ? 19.661 -1.170 -11.517 1.00 88.56 249 LEU A O 1
ATOM 1984 N N . GLN A 1 250 ? 19.757 -3.384 -11.165 1.00 91.75 250 GLN A N 1
ATOM 1985 C CA . GLN A 1 250 ? 21.030 -3.368 -10.433 1.00 91.75 250 GLN A CA 1
ATOM 1986 C C . GLN A 1 250 ? 22.203 -2.911 -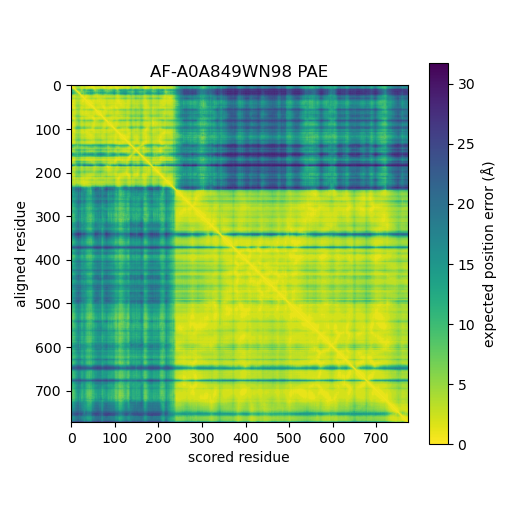11.304 1.00 91.75 250 GLN A C 1
ATOM 1988 O O . GLN A 1 250 ? 23.022 -2.124 -10.834 1.00 91.75 250 GLN A O 1
ATOM 1993 N N . GLU A 1 251 ? 22.282 -3.376 -12.558 1.00 84.81 251 GLU A N 1
ATOM 1994 C CA . GLU A 1 251 ? 23.291 -2.912 -13.522 1.00 84.81 251 GLU A CA 1
ATOM 1995 C C . GLU A 1 251 ? 23.146 -1.397 -13.756 1.00 84.81 251 GLU A C 1
ATOM 1997 O O . GLU A 1 251 ? 24.122 -0.661 -13.614 1.00 84.81 251 GLU A O 1
ATOM 2002 N N . HIS A 1 252 ? 21.924 -0.908 -14.007 1.00 90.88 252 HIS A N 1
ATOM 2003 C CA . HIS A 1 252 ? 21.656 0.525 -14.197 1.00 90.88 252 HIS A CA 1
ATOM 2004 C C . HIS A 1 252 ? 21.933 1.357 -12.933 1.00 90.88 252 HIS A C 1
ATOM 2006 O O . HIS A 1 252 ? 22.471 2.455 -13.024 1.00 90.88 252 HIS A O 1
ATOM 2012 N N . ALA A 1 253 ? 21.656 0.834 -11.735 1.00 95.06 253 ALA A N 1
ATOM 2013 C CA . ALA A 1 253 ? 21.923 1.526 -10.470 1.00 95.06 253 ALA A CA 1
ATOM 2014 C C . ALA A 1 253 ? 23.404 1.865 -10.237 1.00 95.06 253 ALA A C 1
ATOM 2016 O O . ALA A 1 253 ? 23.691 2.806 -9.494 1.00 95.06 253 ALA A O 1
ATOM 2017 N N . GLN A 1 254 ? 24.333 1.139 -10.870 1.00 92.88 254 GLN A N 1
ATOM 2018 C CA . GLN A 1 254 ? 25.764 1.468 -10.835 1.00 92.88 254 GLN A CA 1
ATOM 2019 C C . GLN A 1 254 ? 26.118 2.684 -11.707 1.00 92.88 254 GLN A C 1
ATOM 2021 O O . GLN A 1 254 ? 27.143 3.319 -11.476 1.00 92.88 254 GLN A O 1
ATOM 2026 N N . GLU A 1 255 ? 25.285 3.014 -12.698 1.00 92.94 255 GLU A N 1
ATOM 2027 C CA . GLU A 1 255 ? 25.473 4.153 -13.609 1.00 92.94 255 GLU A CA 1
ATOM 2028 C C . GLU A 1 255 ? 24.839 5.446 -13.062 1.00 92.94 255 GLU A C 1
ATOM 2030 O O . GLU A 1 255 ? 25.225 6.547 -13.458 1.00 92.94 255 GLU A O 1
ATOM 2035 N N . VAL A 1 256 ? 23.874 5.330 -12.140 1.00 95.12 256 VAL A N 1
ATOM 2036 C CA . VAL A 1 256 ? 23.154 6.479 -11.573 1.00 95.12 256 VAL A CA 1
ATOM 2037 C C . VAL A 1 256 ? 24.051 7.265 -10.615 1.00 95.12 256 VAL A C 1
ATOM 2039 O O . VAL A 1 256 ? 24.525 6.751 -9.596 1.00 95.12 256 VAL A O 1
ATOM 2042 N N . SER A 1 257 ? 24.225 8.551 -10.924 1.00 96.25 257 SER A N 1
ATOM 2043 C CA . SER A 1 257 ? 24.998 9.499 -10.112 1.00 96.25 257 SER A CA 1
ATOM 2044 C C . SER A 1 257 ? 24.419 9.683 -8.701 1.00 96.25 257 SER A C 1
ATOM 2046 O O . SER A 1 257 ? 23.254 9.380 -8.433 1.00 96.25 257 SER A O 1
ATOM 2048 N N . ASP A 1 258 ? 25.235 10.184 -7.771 1.00 96.94 258 ASP A N 1
ATOM 2049 C CA . ASP A 1 258 ? 24.747 10.536 -6.435 1.00 96.94 258 ASP A CA 1
ATOM 2050 C C . ASP A 1 258 ? 23.754 11.712 -6.466 1.00 96.94 258 ASP A C 1
ATOM 2052 O O . ASP A 1 258 ? 23.720 12.505 -7.410 1.00 96.94 258 ASP A O 1
ATOM 2056 N N . LEU A 1 259 ? 22.931 11.822 -5.416 1.00 98.06 259 LEU A N 1
ATOM 2057 C CA . LEU A 1 259 ? 21.901 12.861 -5.315 1.00 98.06 259 LEU A CA 1
ATOM 2058 C C . LEU A 1 259 ? 22.467 14.270 -5.469 1.00 98.06 259 LEU A C 1
ATOM 2060 O O . LEU A 1 259 ? 21.842 15.101 -6.118 1.00 98.06 259 LEU A O 1
ATOM 2064 N N . LYS A 1 260 ? 23.649 14.545 -4.913 1.00 96.75 260 LYS A N 1
ATOM 2065 C CA . LYS A 1 260 ? 24.246 15.873 -5.019 1.00 96.75 260 LYS A CA 1
ATOM 2066 C C . LYS A 1 260 ? 24.524 16.229 -6.481 1.00 96.75 260 LYS A C 1
ATOM 2068 O O . LYS A 1 260 ? 24.088 17.273 -6.943 1.00 96.75 260 LYS A O 1
ATOM 2073 N N . THR A 1 261 ? 25.158 15.325 -7.219 1.00 97.69 261 THR A N 1
ATOM 2074 C CA . THR A 1 261 ? 25.458 15.493 -8.646 1.00 97.69 261 THR A CA 1
ATOM 2075 C C . THR A 1 261 ? 24.181 15.609 -9.484 1.00 97.69 261 THR A C 1
ATOM 2077 O O . THR A 1 261 ? 24.116 16.419 -10.408 1.00 97.69 261 THR A O 1
ATOM 2080 N N . LEU A 1 262 ? 23.139 14.834 -9.160 1.00 97.81 262 LEU A N 1
ATOM 2081 C CA . LEU A 1 262 ? 21.845 14.909 -9.851 1.00 97.81 262 LEU A CA 1
ATOM 2082 C C . LEU A 1 262 ? 21.146 16.266 -9.665 1.00 97.81 262 LEU A C 1
ATOM 2084 O O . LEU A 1 262 ? 20.484 16.724 -10.591 1.00 97.81 262 LEU A O 1
ATOM 2088 N N . PHE A 1 263 ? 21.280 16.902 -8.497 1.00 97.81 263 PHE A N 1
ATOM 2089 C CA . PHE A 1 263 ? 20.757 18.253 -8.262 1.00 97.81 263 PHE A CA 1
ATOM 2090 C C . PHE A 1 263 ? 21.656 19.333 -8.878 1.00 97.81 263 PHE A C 1
ATOM 2092 O O . PHE A 1 263 ? 21.142 20.208 -9.564 1.00 97.81 263 PHE A O 1
ATOM 2099 N N . ASP A 1 264 ? 22.981 19.233 -8.722 1.00 97.06 264 ASP A N 1
ATOM 2100 C CA . ASP A 1 264 ? 23.945 20.203 -9.271 1.00 97.06 264 ASP A CA 1
ATOM 2101 C C . ASP A 1 264 ? 23.899 20.274 -10.816 1.00 97.06 264 ASP A C 1
ATOM 2103 O O . ASP A 1 264 ? 24.283 21.279 -11.410 1.00 97.06 264 ASP A O 1
ATOM 2107 N N . SER A 1 265 ? 23.445 19.205 -11.482 1.00 95.69 265 SER A N 1
ATOM 2108 C CA . SER A 1 265 ? 23.320 19.134 -12.947 1.00 95.69 265 SER A CA 1
ATOM 2109 C C . SER A 1 265 ? 21.943 19.532 -13.491 1.00 95.69 265 SER A C 1
ATOM 2111 O O . SER A 1 265 ? 21.789 19.628 -14.710 1.00 95.69 265 SER A O 1
ATOM 2113 N N . ASN A 1 266 ? 20.944 19.757 -12.628 1.00 95.88 266 ASN A N 1
ATOM 2114 C CA . ASN A 1 266 ? 19.584 20.091 -13.047 1.00 95.88 266 ASN A CA 1
ATOM 2115 C C . ASN A 1 266 ? 18.843 20.944 -12.002 1.00 95.88 266 ASN A C 1
ATOM 2117 O O . ASN A 1 266 ? 18.164 20.427 -11.111 1.00 95.88 266 ASN A O 1
ATOM 2121 N N . ASP A 1 267 ? 18.864 22.262 -12.203 1.00 94.69 267 ASP A N 1
ATOM 2122 C CA . ASP A 1 267 ? 18.164 23.235 -11.353 1.00 94.69 267 ASP A CA 1
ATOM 2123 C C . ASP A 1 267 ? 16.628 23.079 -11.363 1.00 94.69 267 ASP A C 1
ATOM 2125 O O . ASP A 1 267 ? 15.944 23.594 -10.480 1.00 94.69 267 ASP A O 1
ATOM 2129 N N . GLN A 1 268 ? 16.054 22.380 -12.351 1.00 96.62 268 GLN A N 1
ATOM 2130 C CA . GLN A 1 268 ? 14.612 22.118 -12.453 1.00 96.62 268 GLN A CA 1
ATOM 2131 C C . GLN A 1 268 ? 14.201 20.755 -11.880 1.00 96.62 268 GLN A C 1
ATOM 2133 O O . GLN A 1 268 ? 13.010 20.434 -11.853 1.00 96.62 268 GLN A O 1
ATOM 2138 N N . ARG A 1 269 ? 15.143 19.968 -11.345 1.00 96.88 269 ARG A N 1
ATOM 2139 C CA . ARG A 1 269 ? 14.891 18.606 -10.853 1.00 96.88 269 ARG A CA 1
ATOM 2140 C C . ARG A 1 269 ? 13.748 18.526 -9.839 1.00 96.88 269 ARG A C 1
ATOM 2142 O O . ARG A 1 269 ? 12.929 17.616 -9.919 1.00 96.88 269 ARG A O 1
ATOM 2149 N N . GLY A 1 270 ? 13.665 19.480 -8.909 1.00 93.81 270 GLY A N 1
ATOM 2150 C CA . GLY A 1 270 ? 12.601 19.519 -7.895 1.00 93.81 270 GLY A CA 1
ATOM 2151 C C . GLY A 1 270 ? 11.189 19.657 -8.480 1.00 93.81 270 GLY A C 1
ATOM 2152 O O . GLY A 1 270 ? 10.224 19.227 -7.857 1.00 93.81 270 GLY A O 1
ATOM 2153 N N . LYS A 1 271 ? 11.073 20.223 -9.688 1.00 94.19 271 LYS A N 1
ATOM 2154 C CA . LYS A 1 271 ? 9.818 20.340 -10.438 1.00 94.19 271 LYS A CA 1
ATOM 2155 C C . LYS A 1 271 ? 9.580 19.130 -11.343 1.00 94.19 271 LYS A C 1
ATOM 2157 O O . LYS A 1 271 ? 8.453 18.668 -11.454 1.00 94.19 271 LYS A O 1
ATOM 2162 N N . GLU A 1 272 ? 10.626 18.633 -11.998 1.00 96.56 272 GLU A N 1
ATOM 2163 C CA . GLU A 1 272 ? 10.537 17.512 -12.946 1.00 96.56 272 GLU A CA 1
ATOM 2164 C C . GLU A 1 272 ? 10.272 16.164 -12.263 1.00 96.56 272 GLU A C 1
ATOM 2166 O O . GLU A 1 272 ? 9.604 15.303 -12.830 1.00 96.56 272 GLU A O 1
ATOM 2171 N N . TYR A 1 273 ? 10.769 15.986 -11.037 1.00 98.06 273 TYR A N 1
ATOM 2172 C CA . TYR A 1 273 ? 10.614 14.770 -10.235 1.00 98.06 273 TYR A CA 1
ATOM 2173 C C . TYR A 1 273 ? 9.602 14.999 -9.113 1.00 98.06 273 TYR A C 1
ATOM 2175 O O . TYR A 1 273 ? 9.842 14.685 -7.945 1.00 98.06 273 TYR A O 1
ATOM 2183 N N . ALA A 1 274 ? 8.465 15.578 -9.485 1.00 98.25 274 ALA A N 1
ATOM 2184 C CA . ALA A 1 274 ? 7.325 15.761 -8.612 1.00 98.25 274 ALA A CA 1
ATOM 2185 C C . ALA A 1 274 ? 6.019 15.498 -9.367 1.00 98.25 274 ALA A C 1
ATOM 2187 O O . ALA A 1 274 ? 5.935 15.668 -10.582 1.00 98.25 274 ALA A O 1
ATOM 2188 N N . ILE A 1 275 ? 4.987 15.092 -8.633 1.00 98.56 275 ILE A N 1
ATOM 2189 C CA . ILE A 1 275 ? 3.615 15.003 -9.131 1.00 98.56 275 ILE A CA 1
ATOM 2190 C C . ILE A 1 275 ? 2.792 16.026 -8.364 1.00 98.56 275 ILE A C 1
ATOM 2192 O O . ILE A 1 275 ? 2.700 15.958 -7.138 1.00 98.56 275 ILE A O 1
ATOM 2196 N N . SER A 1 276 ? 2.184 16.963 -9.088 1.00 97.44 276 SER A N 1
ATOM 2197 C CA . SER A 1 276 ? 1.312 17.977 -8.506 1.00 97.44 276 SER A CA 1
ATOM 2198 C C . SER A 1 276 ? -0.131 17.706 -8.903 1.00 97.44 276 SER A C 1
ATOM 2200 O O . SER A 1 276 ? -0.471 17.703 -10.082 1.00 97.44 276 SER A O 1
ATOM 2202 N N . THR A 1 277 ? -0.980 17.518 -7.903 1.00 97.56 277 THR A N 1
ATOM 2203 C CA . THR A 1 277 ? -2.435 17.390 -8.049 1.00 97.56 277 THR A CA 1
ATOM 2204 C C . THR A 1 277 ? -3.124 18.493 -7.248 1.00 97.56 277 THR A C 1
ATOM 2206 O O . THR A 1 277 ? -2.465 19.277 -6.567 1.00 97.56 277 THR A O 1
ATOM 2209 N N . GLU A 1 278 ? -4.452 18.551 -7.283 1.00 96.50 278 GLU A N 1
ATOM 2210 C CA . GLU A 1 278 ? -5.231 19.485 -6.458 1.00 96.50 278 GLU A CA 1
ATOM 2211 C C . GLU A 1 278 ? -5.134 19.221 -4.940 1.00 96.50 278 GLU A C 1
ATOM 2213 O O . GLU A 1 278 ? -5.460 20.098 -4.140 1.00 96.50 278 GLU A O 1
ATOM 2218 N N . HIS A 1 279 ? -4.681 18.034 -4.519 1.00 97.50 279 HIS A N 1
ATOM 2219 C CA . HIS A 1 279 ? -4.657 17.635 -3.103 1.00 97.50 279 HIS A CA 1
ATOM 2220 C C . HIS A 1 279 ? -3.271 17.271 -2.569 1.00 97.50 279 HIS A C 1
ATOM 2222 O O . HIS A 1 279 ? -3.037 17.355 -1.361 1.00 97.50 279 HIS A O 1
ATOM 2228 N N . VAL A 1 280 ? -2.362 16.850 -3.449 1.00 98.31 280 VAL A N 1
ATOM 2229 C CA . VAL A 1 280 ? -1.040 16.334 -3.084 1.00 98.31 280 VAL A CA 1
ATOM 2230 C C . VAL A 1 280 ? 0.019 16.922 -4.004 1.00 98.31 280 VAL A C 1
ATOM 2232 O O . VAL A 1 280 ? -0.088 16.804 -5.227 1.00 98.31 280 VAL A O 1
ATOM 2235 N N . TYR A 1 281 ? 1.068 17.475 -3.399 1.00 98.56 281 TYR A N 1
ATOM 2236 C CA . TYR A 1 281 ? 2.361 17.674 -4.040 1.00 98.56 281 TYR A CA 1
ATOM 2237 C C . TYR A 1 281 ? 3.307 16.561 -3.578 1.00 98.56 281 TYR A C 1
ATOM 2239 O O . TYR A 1 281 ? 3.708 16.535 -2.413 1.00 98.56 281 TYR A O 1
ATOM 2247 N N . TYR A 1 282 ? 3.616 15.612 -4.461 1.00 98.81 282 TYR A N 1
ATOM 2248 C CA . TYR A 1 282 ? 4.497 14.479 -4.175 1.00 98.81 282 TYR A CA 1
ATOM 2249 C C . TYR A 1 282 ? 5.855 14.677 -4.847 1.00 98.81 282 TYR A C 1
ATOM 2251 O O . TYR A 1 282 ? 5.988 14.482 -6.051 1.00 98.81 282 TYR A O 1
ATOM 2259 N N . ASP A 1 283 ? 6.855 15.056 -4.060 1.00 98.75 283 ASP A N 1
ATOM 2260 C CA . ASP A 1 283 ? 8.247 15.239 -4.460 1.00 98.75 283 ASP A CA 1
ATOM 2261 C C . ASP A 1 283 ? 9.025 13.927 -4.277 1.00 98.75 283 ASP A C 1
ATOM 2263 O O . ASP A 1 283 ? 9.138 13.394 -3.170 1.00 98.75 283 ASP A O 1
ATOM 2267 N N . TYR A 1 284 ? 9.588 13.413 -5.366 1.00 98.69 284 TYR A N 1
ATOM 2268 C CA . TYR A 1 284 ? 10.496 12.267 -5.368 1.00 98.69 284 TYR A CA 1
ATOM 2269 C C . TYR A 1 284 ? 11.871 12.615 -5.962 1.00 98.69 284 TYR A C 1
ATOM 2271 O O . TYR A 1 284 ? 12.658 11.730 -6.297 1.00 98.69 284 TYR A O 1
ATOM 2279 N N . SER A 1 285 ? 12.210 13.903 -6.046 1.00 98.62 285 SER A N 1
ATOM 2280 C CA . SER A 1 285 ? 13.484 14.406 -6.577 1.00 98.62 285 SER A CA 1
ATOM 2281 C C . SER A 1 285 ? 14.700 13.951 -5.769 1.00 98.62 285 SER A C 1
ATOM 2283 O O . SER A 1 285 ? 15.785 13.762 -6.329 1.00 98.62 285 SER A O 1
ATOM 2285 N N . ARG A 1 286 ? 14.515 13.702 -4.467 1.00 98.69 286 ARG A N 1
ATOM 2286 C CA . ARG A 1 286 ? 15.534 13.164 -3.551 1.00 98.69 286 ARG A CA 1
ATOM 2287 C C . ARG A 1 286 ? 15.594 11.635 -3.551 1.00 98.69 286 ARG A C 1
ATOM 2289 O O . ARG A 1 286 ? 16.253 11.053 -2.695 1.00 98.69 286 ARG A O 1
ATOM 2296 N N . GLN A 1 287 ? 14.960 10.967 -4.512 1.00 98.69 287 GLN A N 1
ATOM 2297 C CA . GLN A 1 287 ? 15.235 9.566 -4.828 1.00 98.69 287 GLN A CA 1
ATOM 2298 C C . GLN A 1 287 ? 16.440 9.466 -5.770 1.00 98.69 287 GLN A C 1
ATOM 2300 O O . GLN A 1 287 ? 16.674 10.349 -6.601 1.00 98.69 287 GLN A O 1
ATOM 2305 N N . ARG A 1 288 ? 17.212 8.377 -5.663 1.00 97.88 288 ARG A N 1
ATOM 2306 C CA . ARG A 1 288 ? 18.380 8.108 -6.525 1.00 97.88 288 ARG A CA 1
ATOM 2307 C C . ARG A 1 288 ? 17.942 7.620 -7.908 1.00 97.88 288 ARG A C 1
ATOM 2309 O O . ARG A 1 288 ? 18.154 6.462 -8.247 1.00 97.88 288 ARG A O 1
ATOM 2316 N N . VAL A 1 289 ? 17.283 8.492 -8.661 1.00 97.81 289 VAL A N 1
ATOM 2317 C CA . VAL A 1 289 ? 16.687 8.201 -9.971 1.00 97.81 289 VAL A CA 1
ATOM 2318 C C . VAL A 1 289 ? 17.019 9.311 -10.968 1.00 97.81 289 VAL A C 1
ATOM 2320 O O . VAL A 1 289 ? 16.993 10.494 -10.630 1.00 97.81 289 VAL A O 1
ATOM 2323 N N . ASP A 1 290 ? 17.313 8.942 -12.207 1.00 95.94 290 ASP A N 1
ATOM 2324 C CA . ASP A 1 290 ? 17.430 9.855 -13.350 1.00 95.94 290 ASP A CA 1
ATOM 2325 C C . ASP A 1 290 ? 16.309 9.597 -14.378 1.00 95.94 290 ASP A C 1
ATOM 2327 O O . ASP A 1 290 ? 15.420 8.766 -14.158 1.00 95.94 290 ASP A O 1
ATOM 2331 N N . GLU A 1 291 ? 16.335 10.303 -15.511 1.00 93.94 291 GLU A N 1
ATOM 2332 C CA . GLU A 1 291 ? 15.282 10.202 -16.528 1.00 93.94 291 GLU A CA 1
ATOM 2333 C C . GLU A 1 291 ? 15.209 8.783 -17.105 1.00 93.94 291 GLU A C 1
ATOM 2335 O O . GLU A 1 291 ? 14.121 8.223 -17.278 1.00 93.94 291 GLU A O 1
ATOM 2340 N N . LYS A 1 292 ? 16.379 8.172 -17.340 1.00 90.69 292 LYS A N 1
ATOM 2341 C CA . LYS A 1 292 ? 16.502 6.787 -17.804 1.00 90.69 292 LYS A CA 1
ATOM 2342 C C . LYS A 1 292 ? 15.892 5.824 -16.785 1.00 90.69 292 LYS A C 1
ATOM 2344 O O . LYS A 1 292 ? 15.140 4.937 -17.180 1.00 90.69 292 LYS A O 1
ATOM 2349 N N . THR A 1 293 ? 16.133 6.041 -15.493 1.00 96.19 293 THR A N 1
ATOM 2350 C CA . THR A 1 293 ? 15.581 5.237 -14.394 1.00 96.19 293 THR A CA 1
ATOM 2351 C C . THR A 1 293 ? 14.058 5.300 -14.388 1.00 96.19 293 THR A C 1
ATOM 2353 O O . THR A 1 293 ? 13.402 4.262 -14.437 1.00 96.19 293 THR A O 1
ATOM 2356 N N . ILE A 1 294 ? 13.475 6.504 -14.397 1.00 97.25 294 ILE A N 1
ATOM 2357 C CA . ILE A 1 294 ? 12.013 6.672 -14.402 1.00 97.25 294 ILE A CA 1
ATOM 2358 C C . ILE A 1 294 ? 11.393 6.055 -15.657 1.00 97.25 294 ILE A C 1
ATOM 2360 O O . ILE A 1 294 ? 10.361 5.386 -15.570 1.00 97.25 294 ILE A O 1
ATOM 2364 N N . LYS A 1 295 ? 12.035 6.219 -16.820 1.00 88.94 295 LYS A N 1
ATOM 2365 C CA . LYS A 1 295 ? 11.593 5.577 -18.060 1.00 88.94 295 LYS A CA 1
ATOM 2366 C C . LYS A 1 295 ? 11.603 4.050 -17.934 1.00 88.94 295 LYS A C 1
ATOM 2368 O O . LYS A 1 295 ? 10.591 3.430 -18.244 1.00 88.94 295 LYS A O 1
ATOM 2373 N N . MET A 1 296 ? 12.696 3.458 -17.447 1.00 86.44 296 MET A N 1
ATOM 2374 C CA . MET A 1 296 ? 12.814 2.008 -17.245 1.00 86.44 296 MET A CA 1
ATOM 2375 C C . MET A 1 296 ? 11.744 1.476 -16.287 1.00 86.44 296 MET A C 1
ATOM 2377 O O . MET A 1 296 ? 11.119 0.461 -16.575 1.00 86.44 296 MET A O 1
ATOM 2381 N N . LEU A 1 297 ? 11.480 2.179 -15.184 1.00 95.06 297 LEU A N 1
ATOM 2382 C CA . LEU A 1 297 ? 10.434 1.804 -14.231 1.00 95.06 297 LEU A CA 1
ATOM 2383 C C . LEU A 1 297 ? 9.029 1.853 -14.856 1.00 95.06 297 LEU A C 1
ATOM 2385 O O . LEU A 1 297 ? 8.235 0.933 -14.665 1.00 95.06 297 LEU A O 1
ATOM 2389 N N . CYS A 1 298 ? 8.728 2.881 -15.653 1.00 92.12 298 CYS A N 1
ATOM 2390 C CA . CYS A 1 298 ? 7.460 2.956 -16.386 1.00 92.12 298 CYS A CA 1
ATOM 2391 C C . CYS A 1 298 ? 7.348 1.855 -17.455 1.00 92.12 298 CYS A C 1
ATOM 2393 O O . CYS A 1 298 ? 6.276 1.278 -17.636 1.00 92.12 298 CYS A O 1
ATOM 2395 N N . ASP A 1 299 ? 8.447 1.533 -18.142 1.00 81.00 299 ASP A N 1
ATOM 2396 C CA . ASP A 1 299 ? 8.490 0.432 -19.106 1.00 81.00 299 ASP A CA 1
ATOM 2397 C C . ASP A 1 299 ? 8.256 -0.920 -18.409 1.00 81.00 299 ASP A C 1
ATOM 2399 O O . ASP A 1 299 ? 7.524 -1.750 -18.941 1.00 81.00 299 ASP A O 1
ATOM 2403 N N . ILE A 1 300 ? 8.785 -1.126 -17.195 1.00 85.06 300 ILE A N 1
ATOM 2404 C CA . ILE A 1 300 ? 8.506 -2.314 -16.370 1.00 85.06 300 ILE A CA 1
ATOM 2405 C C . ILE A 1 300 ? 7.021 -2.400 -16.014 1.00 85.06 300 ILE A C 1
ATOM 2407 O O . ILE A 1 300 ? 6.438 -3.478 -16.130 1.00 85.06 300 ILE A O 1
ATOM 2411 N N . ALA A 1 301 ? 6.388 -1.296 -15.609 1.00 89.12 301 ALA A N 1
ATOM 2412 C CA . ALA A 1 301 ? 4.952 -1.278 -15.321 1.00 89.12 301 ALA A CA 1
ATOM 2413 C C . ALA A 1 301 ? 4.122 -1.708 -16.544 1.00 89.12 301 ALA A C 1
ATOM 2415 O O . ALA A 1 301 ? 3.227 -2.552 -16.437 1.00 89.12 301 ALA A O 1
ATOM 2416 N N . GLU A 1 302 ? 4.454 -1.175 -17.718 1.00 82.81 302 GLU A N 1
ATOM 2417 C CA . GLU A 1 302 ? 3.782 -1.494 -18.978 1.00 82.81 302 GLU A CA 1
ATOM 2418 C C . GLU A 1 302 ? 4.019 -2.958 -19.392 1.00 82.81 302 GLU A C 1
ATOM 2420 O O . GLU A 1 302 ? 3.070 -3.693 -19.671 1.00 82.81 302 GLU A O 1
ATOM 2425 N N . GLN A 1 303 ? 5.271 -3.421 -19.343 1.00 74.06 303 GLN A N 1
ATOM 2426 C CA . GLN A 1 303 ? 5.646 -4.802 -19.658 1.00 74.06 303 GLN A CA 1
ATOM 2427 C C . GLN A 1 303 ? 5.077 -5.811 -18.660 1.00 74.06 303 GLN A C 1
ATOM 2429 O O . GLN A 1 303 ? 4.805 -6.935 -19.046 1.00 74.06 303 GLN A O 1
ATOM 2434 N N . SER A 1 304 ? 4.838 -5.431 -17.404 1.00 80.81 304 SER A N 1
ATOM 2435 C CA . SER A 1 304 ? 4.230 -6.312 -16.392 1.00 80.81 304 SER A CA 1
ATOM 2436 C C . SER A 1 304 ? 2.710 -6.456 -16.547 1.00 80.81 304 SER A C 1
ATOM 2438 O O . SER A 1 304 ? 2.068 -7.148 -15.745 1.00 80.81 304 SER A O 1
ATOM 2440 N N . GLY A 1 305 ? 2.118 -5.772 -17.536 1.00 83.69 305 GLY A N 1
ATOM 2441 C CA . GLY A 1 305 ? 0.674 -5.713 -17.742 1.00 83.69 305 GLY A CA 1
ATOM 2442 C C . GLY A 1 305 ? -0.055 -4.987 -16.611 1.00 83.69 305 GLY A C 1
ATOM 2443 O O . GLY A 1 305 ? -1.205 -5.322 -16.320 1.00 83.69 305 GLY A O 1
ATOM 2444 N N . LEU A 1 306 ? 0.596 -4.018 -15.949 1.00 92.44 306 LEU A N 1
ATOM 2445 C CA . LEU A 1 306 ? 0.064 -3.377 -14.743 1.00 92.44 306 LEU A CA 1
ATOM 2446 C C . LEU A 1 306 ? -1.327 -2.776 -14.977 1.00 92.44 306 LEU A C 1
ATOM 2448 O O . LEU A 1 306 ? -2.221 -2.996 -14.165 1.00 92.44 306 LEU A O 1
ATOM 2452 N N . ARG A 1 307 ? -1.553 -2.095 -16.112 1.00 93.00 307 ARG A N 1
ATOM 2453 C CA . ARG A 1 307 ? -2.867 -1.505 -16.425 1.00 93.00 307 ARG A CA 1
ATOM 2454 C C . ARG A 1 307 ? -3.981 -2.548 -16.463 1.00 93.00 307 ARG A C 1
ATOM 2456 O O . ARG A 1 307 ? -5.044 -2.303 -15.904 1.00 93.00 307 ARG A O 1
ATOM 2463 N N . LYS A 1 308 ? -3.722 -3.716 -17.061 1.00 89.19 308 LYS A N 1
ATOM 2464 C CA . LYS A 1 308 ? -4.688 -4.822 -17.119 1.00 89.19 308 LYS A CA 1
ATOM 2465 C C . LYS A 1 308 ? -4.980 -5.377 -15.730 1.00 89.19 308 LYS A C 1
ATOM 2467 O O . LYS A 1 308 ? -6.136 -5.594 -15.404 1.00 89.19 308 LYS A O 1
ATOM 2472 N N . LYS A 1 309 ? -3.956 -5.547 -14.887 1.00 94.38 309 LYS A N 1
ATOM 2473 C CA . LYS A 1 309 ? -4.123 -6.017 -13.498 1.00 94.38 309 LYS A CA 1
ATOM 2474 C C . LYS A 1 309 ? -4.931 -5.028 -12.647 1.00 94.38 309 LYS A C 1
ATOM 2476 O O . LYS A 1 309 ? -5.802 -5.446 -11.890 1.00 94.38 309 LYS A O 1
ATOM 2481 N N . ILE A 1 310 ? -4.696 -3.723 -12.820 1.00 96.00 310 ILE A N 1
ATOM 2482 C CA . ILE A 1 310 ? -5.504 -2.664 -12.195 1.00 96.00 310 ILE A CA 1
ATOM 2483 C C . ILE A 1 310 ? -6.954 -2.755 -12.680 1.00 96.00 310 ILE A C 1
ATOM 2485 O O . ILE A 1 310 ? -7.867 -2.798 -11.863 1.00 96.00 310 ILE A O 1
ATOM 2489 N N . GLN A 1 311 ? -7.180 -2.836 -13.993 1.00 93.75 311 GLN A N 1
ATOM 2490 C CA . GLN A 1 311 ? -8.526 -2.960 -14.557 1.00 93.75 311 GLN A CA 1
ATOM 2491 C C . GLN A 1 311 ? -9.253 -4.208 -14.045 1.00 93.75 311 GLN A C 1
ATOM 2493 O O . GLN A 1 311 ? -10.393 -4.087 -13.615 1.00 93.75 311 GLN A O 1
ATOM 2498 N N . ALA A 1 312 ? -8.583 -5.362 -13.999 1.00 93.12 312 ALA A N 1
ATOM 2499 C CA . ALA A 1 312 ? -9.129 -6.607 -13.463 1.00 93.12 312 ALA A CA 1
ATOM 2500 C C . ALA A 1 312 ? -9.559 -6.463 -11.991 1.00 93.12 312 ALA A C 1
ATOM 2502 O O . ALA A 1 312 ? -10.647 -6.900 -11.614 1.00 93.12 312 ALA A O 1
ATOM 2503 N N . MET A 1 313 ? -8.749 -5.786 -11.163 1.00 94.62 313 MET A N 1
ATOM 2504 C CA . MET A 1 313 ? -9.110 -5.469 -9.775 1.00 94.62 313 MET A CA 1
ATOM 2505 C C . MET A 1 313 ? -10.388 -4.624 -9.706 1.00 94.62 313 MET A C 1
ATOM 2507 O O . MET A 1 313 ? -11.317 -4.958 -8.976 1.00 94.62 313 MET A O 1
ATOM 2511 N N . PHE A 1 314 ? -10.452 -3.551 -10.495 1.00 92.94 314 PHE A N 1
ATOM 2512 C CA . PHE A 1 314 ? -11.590 -2.629 -10.526 1.00 92.94 314 PHE A CA 1
ATOM 2513 C C . PHE A 1 314 ? -12.864 -3.263 -11.109 1.00 92.94 314 PHE A C 1
ATOM 2515 O O . PHE A 1 314 ? -13.967 -2.925 -10.688 1.00 92.94 314 PHE A O 1
ATOM 2522 N N . GLN A 1 315 ? -12.717 -4.225 -12.021 1.00 90.44 315 GLN A N 1
ATOM 2523 C CA . GLN A 1 315 ? -13.818 -4.985 -12.618 1.00 90.44 315 GLN A CA 1
ATOM 2524 C C . GLN A 1 315 ? -14.339 -6.119 -11.726 1.00 90.44 315 GLN A C 1
ATOM 2526 O O . GLN A 1 315 ? -15.354 -6.742 -12.036 1.00 90.44 315 GLN A O 1
ATOM 2531 N N . GLY A 1 316 ? -13.678 -6.379 -10.595 1.00 89.75 316 GLY A N 1
ATOM 2532 C CA . GLY A 1 316 ? -14.068 -7.447 -9.682 1.00 89.75 316 GLY A CA 1
ATOM 2533 C C . GLY A 1 316 ? -13.720 -8.841 -10.181 1.00 89.75 316 GLY A C 1
ATOM 2534 O O . GLY A 1 316 ? -14.338 -9.816 -9.749 1.00 89.75 316 GLY A O 1
ATOM 2535 N N . GLU A 1 317 ? -12.729 -8.956 -11.065 1.00 92.06 317 GLU A N 1
ATOM 2536 C CA . GLU A 1 317 ? -12.164 -10.252 -11.409 1.00 92.06 317 GLU A CA 1
ATOM 2537 C C . GLU A 1 317 ? -11.558 -10.919 -10.169 1.00 92.06 317 GLU A C 1
ATOM 2539 O O . GLU A 1 317 ? -11.112 -10.269 -9.214 1.00 92.06 317 GLU A O 1
ATOM 2544 N N . LYS A 1 318 ? -11.512 -12.252 -10.190 1.00 92.81 318 LYS A N 1
ATOM 2545 C CA . LYS A 1 318 ? -10.966 -13.057 -9.096 1.00 92.81 318 LYS A CA 1
ATOM 2546 C C . LYS A 1 318 ? -9.435 -13.073 -9.105 1.00 92.81 318 LYS A C 1
ATOM 2548 O O . LYS A 1 318 ? -8.803 -14.101 -9.337 1.00 92.81 318 LYS A O 1
ATOM 2553 N N . ILE A 1 319 ? -8.833 -11.910 -8.868 1.00 93.56 319 ILE A N 1
ATOM 2554 C CA . ILE A 1 319 ? -7.375 -11.735 -8.905 1.00 93.56 319 ILE A CA 1
ATOM 2555 C C . ILE A 1 319 ? -6.663 -12.364 -7.698 1.00 93.56 319 ILE A C 1
ATOM 2557 O O . ILE A 1 319 ? -5.480 -12.689 -7.788 1.00 93.56 319 ILE A O 1
ATOM 2561 N N . ASN A 1 320 ? -7.369 -12.598 -6.585 1.00 94.88 320 ASN A N 1
ATOM 2562 C CA . ASN A 1 320 ? -6.871 -13.429 -5.491 1.00 94.88 320 ASN A CA 1
ATOM 2563 C C . ASN A 1 320 ? -7.064 -14.909 -5.869 1.00 94.88 320 ASN A C 1
ATOM 2565 O O . ASN A 1 320 ? -8.017 -15.559 -5.435 1.00 94.88 320 ASN A O 1
ATOM 2569 N N . ARG A 1 321 ? -6.171 -15.423 -6.728 1.00 91.00 321 ARG A N 1
ATOM 2570 C CA . ARG A 1 321 ? -6.267 -16.775 -7.315 1.00 91.00 321 ARG A CA 1
ATOM 2571 C C . ARG A 1 321 ? -6.105 -17.898 -6.290 1.00 91.00 321 ARG A C 1
ATOM 2573 O O . ARG A 1 321 ? -6.686 -18.959 -6.482 1.00 91.00 321 ARG A O 1
ATOM 2580 N N . THR A 1 322 ? -5.345 -17.684 -5.213 1.00 91.62 322 THR A N 1
ATOM 2581 C CA . THR A 1 322 ? -5.094 -18.731 -4.203 1.00 91.62 322 THR A CA 1
ATOM 2582 C C . THR A 1 322 ? -6.311 -19.003 -3.320 1.00 91.62 322 THR A C 1
ATOM 2584 O O . THR A 1 322 ? -6.439 -20.097 -2.776 1.00 91.62 322 THR A O 1
ATOM 2587 N N . GLU A 1 323 ? -7.229 -18.039 -3.206 1.00 91.50 323 GLU A N 1
ATOM 2588 C CA . GLU A 1 323 ? -8.487 -18.186 -2.467 1.00 91.50 323 GLU A CA 1
ATOM 2589 C C . GLU A 1 323 ? -9.737 -18.119 -3.364 1.00 91.50 323 GLU A C 1
ATOM 2591 O O . GLU A 1 323 ? -10.847 -18.165 -2.839 1.00 91.50 323 GLU A O 1
ATOM 2596 N N . ASP A 1 324 ? -9.573 -18.004 -4.688 1.00 92.75 324 ASP A N 1
ATOM 2597 C CA . ASP A 1 324 ? -10.650 -17.829 -5.680 1.00 92.75 324 ASP A CA 1
ATOM 2598 C C . ASP A 1 324 ? -11.595 -16.648 -5.359 1.00 92.75 324 ASP A C 1
ATOM 2600 O O . ASP A 1 324 ? -12.825 -16.766 -5.371 1.00 92.75 324 ASP A O 1
ATOM 2604 N N . ARG A 1 325 ? -11.016 -15.477 -5.049 1.00 93.50 325 ARG A N 1
ATOM 2605 C CA . ARG A 1 325 ? -11.760 -14.283 -4.603 1.00 93.50 325 ARG A CA 1
ATOM 2606 C C . ARG A 1 325 ? -11.485 -13.040 -5.441 1.00 93.50 325 ARG A C 1
ATOM 2608 O O . ARG A 1 325 ? -10.375 -12.809 -5.918 1.00 93.50 325 ARG A O 1
ATOM 2615 N N . ALA A 1 326 ? -12.509 -12.198 -5.549 1.00 94.06 326 ALA A N 1
ATOM 2616 C CA . ALA A 1 326 ? -12.362 -10.824 -6.012 1.00 94.06 326 ALA A CA 1
ATOM 2617 C C . ALA A 1 326 ? -11.701 -9.945 -4.937 1.00 94.06 326 ALA A C 1
ATOM 2619 O O . ALA A 1 326 ? -11.706 -10.277 -3.749 1.00 94.06 326 ALA A O 1
ATOM 2620 N N . VAL A 1 327 ? -11.161 -8.801 -5.359 1.00 95.19 327 VAL A N 1
ATOM 2621 C CA . VAL A 1 327 ? -10.552 -7.794 -4.480 1.00 95.19 327 VAL A CA 1
ATOM 2622 C C . VAL A 1 327 ? -11.210 -6.451 -4.768 1.00 95.19 327 VAL A C 1
ATOM 2624 O O . VAL A 1 327 ? -10.823 -5.744 -5.690 1.00 95.19 327 VAL A O 1
ATOM 2627 N N . LEU A 1 328 ? -12.235 -6.113 -3.984 1.00 93.69 328 LEU A N 1
ATOM 2628 C CA . LEU A 1 328 ? -13.191 -5.052 -4.331 1.00 93.69 328 LEU A CA 1
ATOM 2629 C C . LEU A 1 328 ? -13.353 -3.979 -3.246 1.00 93.69 328 LEU A C 1
ATOM 2631 O O . LEU A 1 328 ? -14.389 -3.330 -3.149 1.00 93.69 328 LEU A O 1
ATOM 2635 N N . HIS A 1 329 ? -12.323 -3.739 -2.434 1.00 95.69 329 HIS A N 1
ATOM 2636 C CA . HIS A 1 329 ? -12.353 -2.674 -1.420 1.00 95.69 329 HIS A CA 1
ATOM 2637 C C . HIS A 1 329 ? -12.621 -1.277 -2.024 1.00 95.69 329 HIS A C 1
ATOM 2639 O O . HIS A 1 329 ? -13.222 -0.431 -1.366 1.00 95.69 329 HIS A O 1
ATOM 2645 N N . ILE A 1 330 ? -12.284 -1.062 -3.303 1.00 95.31 330 ILE A N 1
ATOM 2646 C CA . ILE A 1 330 ? -12.624 0.151 -4.065 1.00 95.31 330 ILE A CA 1
ATOM 2647 C C . ILE A 1 330 ? -14.138 0.404 -4.202 1.00 95.31 330 ILE A C 1
ATOM 2649 O O . ILE A 1 330 ? -14.567 1.552 -4.275 1.00 95.31 330 ILE A O 1
ATOM 2653 N N . ALA A 1 331 ? -14.972 -0.640 -4.158 1.00 93.94 331 ALA A N 1
ATOM 2654 C CA . ALA A 1 331 ? -16.423 -0.510 -4.294 1.00 93.94 331 ALA A CA 1
ATOM 2655 C C . ALA A 1 331 ? -17.069 0.064 -3.023 1.00 93.94 331 ALA A C 1
ATOM 2657 O O . ALA A 1 331 ? -18.144 0.653 -3.071 1.00 93.94 331 ALA A O 1
ATOM 2658 N N . LEU A 1 332 ? -16.392 -0.062 -1.875 1.00 94.94 332 LEU A N 1
ATOM 2659 C CA . LEU A 1 332 ? -16.891 0.370 -0.564 1.00 94.94 332 LEU A CA 1
ATOM 2660 C C . LEU A 1 332 ? -17.042 1.891 -0.439 1.00 94.94 332 LEU A C 1
ATOM 2662 O O . LEU A 1 332 ? -17.771 2.379 0.420 1.00 94.94 332 LEU A O 1
ATOM 2666 N N . ARG A 1 333 ? -16.328 2.634 -1.282 1.00 94.25 333 ARG A N 1
ATOM 2667 C CA . ARG A 1 333 ? -16.179 4.091 -1.207 1.00 94.25 333 ARG A CA 1
ATOM 2668 C C . ARG A 1 333 ? -16.879 4.838 -2.334 1.00 94.25 333 ARG A C 1
ATOM 2670 O O . ARG A 1 333 ? -16.731 6.047 -2.438 1.00 94.25 333 ARG A O 1
ATOM 2677 N N . HIS A 1 334 ? -17.678 4.151 -3.147 1.00 89.88 334 HIS A N 1
ATOM 2678 C CA . HIS A 1 334 ? -18.468 4.811 -4.175 1.00 89.88 334 HIS A CA 1
ATOM 2679 C C . HIS A 1 334 ? -19.838 5.231 -3.650 1.00 89.88 334 HIS A C 1
ATOM 2681 O O . HIS A 1 334 ? -20.739 4.416 -3.436 1.00 89.88 334 HIS A O 1
ATOM 2687 N N . LEU A 1 335 ? -20.002 6.530 -3.429 1.00 89.69 335 LEU A N 1
ATOM 2688 C CA . LEU A 1 335 ? -21.230 7.113 -2.904 1.00 89.69 335 LEU A CA 1
ATOM 2689 C C . LEU A 1 335 ? -22.292 7.325 -3.998 1.00 89.69 335 LEU A C 1
ATOM 2691 O O . LEU A 1 335 ? -21.988 7.393 -5.184 1.00 89.69 335 LEU A O 1
ATOM 2695 N N . LYS A 1 336 ? -23.571 7.449 -3.599 1.00 85.44 336 LYS A N 1
ATOM 2696 C CA . LYS A 1 336 ? -24.727 7.471 -4.531 1.00 85.44 336 LYS A CA 1
ATOM 2697 C C . LYS A 1 336 ? -24.674 8.562 -5.591 1.00 85.44 336 LYS A C 1
ATOM 2699 O O . LYS A 1 336 ? -25.283 8.410 -6.643 1.00 85.44 336 LYS A O 1
ATOM 2704 N N . HIS A 1 337 ? -24.053 9.687 -5.263 1.00 86.38 337 HIS A N 1
ATOM 2705 C CA . HIS A 1 337 ? -24.010 10.850 -6.139 1.00 86.38 337 HIS A CA 1
ATOM 2706 C C . HIS A 1 337 ? -22.884 10.748 -7.178 1.00 86.38 337 HIS A C 1
ATOM 2708 O O . HIS A 1 337 ? -22.816 11.591 -8.070 1.00 86.38 337 HIS A O 1
ATOM 2714 N N . HIS A 1 338 ? -22.009 9.739 -7.093 1.00 86.88 338 HIS A N 1
ATOM 2715 C CA . HIS A 1 338 ? -21.035 9.493 -8.145 1.00 86.88 338 HIS A CA 1
ATOM 2716 C C . HIS A 1 338 ? -21.715 8.937 -9.406 1.00 86.88 338 HIS A C 1
ATOM 2718 O O . HIS A 1 338 ? -22.694 8.189 -9.312 1.00 86.88 338 HIS A O 1
ATOM 2724 N N . PRO A 1 339 ? -21.209 9.271 -10.607 1.00 78.06 339 PRO A N 1
ATOM 2725 C CA . PRO A 1 339 ? -21.802 8.798 -11.851 1.00 78.06 339 PRO A CA 1
ATOM 2726 C C . PRO A 1 339 ? -21.710 7.273 -11.984 1.00 78.06 339 PRO A C 1
ATOM 2728 O O . PRO A 1 339 ? -20.609 6.718 -11.980 1.00 78.06 339 PRO A O 1
ATOM 2731 N N . LYS A 1 340 ? -22.853 6.605 -12.202 1.00 70.88 340 LYS A N 1
ATOM 2732 C CA . LYS A 1 340 ? -22.913 5.150 -12.442 1.00 70.88 340 LYS A CA 1
ATOM 2733 C C . LYS A 1 340 ? -22.066 4.705 -13.641 1.00 70.88 340 LYS A C 1
ATOM 2735 O O . LYS A 1 340 ? -21.519 3.614 -13.619 1.00 70.88 340 LYS A O 1
ATOM 2740 N N . GLU A 1 341 ? -21.928 5.544 -14.666 1.00 63.50 341 GLU A N 1
ATOM 2741 C CA . GLU A 1 341 ? -21.150 5.247 -15.884 1.00 63.50 341 GLU A CA 1
ATOM 2742 C C . GLU A 1 341 ? -19.640 5.134 -15.631 1.00 63.50 341 GLU A C 1
ATOM 2744 O O . GLU A 1 341 ? -18.921 4.532 -16.424 1.00 63.50 341 GLU A O 1
ATOM 2749 N N . LYS A 1 342 ? -19.152 5.693 -14.517 1.00 63.03 342 LYS A N 1
ATOM 2750 C CA . LYS A 1 342 ? -17.756 5.554 -14.079 1.00 63.03 342 LYS A CA 1
ATOM 2751 C C . LYS A 1 342 ? -17.537 4.316 -13.207 1.00 63.03 342 LYS A C 1
ATOM 2753 O O . LYS A 1 342 ? -16.422 4.081 -12.744 1.00 63.03 342 LYS A O 1
ATOM 2758 N N . ASN A 1 343 ? -18.590 3.539 -12.959 1.00 66.44 343 ASN A N 1
ATOM 2759 C CA . ASN A 1 343 ? -18.493 2.327 -12.174 1.00 66.44 343 ASN A CA 1
ATOM 2760 C C . ASN A 1 343 ? -17.926 1.177 -13.024 1.00 66.44 343 ASN A C 1
ATOM 2762 O O . ASN A 1 343 ? -18.370 0.928 -14.141 1.00 66.44 343 ASN A O 1
ATOM 2766 N N . THR A 1 344 ? -16.937 0.479 -12.475 1.00 72.50 344 THR A N 1
ATOM 2767 C CA . THR A 1 344 ? -16.281 -0.675 -13.100 1.00 72.50 344 THR A CA 1
ATOM 2768 C C . THR A 1 344 ? -16.722 -2.010 -12.493 1.00 72.50 344 THR A C 1
ATOM 2770 O O . THR A 1 344 ? -16.520 -3.035 -13.135 1.00 72.50 344 THR A O 1
ATOM 2773 N N . TYR A 1 345 ? -17.379 -2.018 -11.325 1.00 78.56 345 TYR A N 1
ATOM 2774 C CA . TYR A 1 345 ? -17.836 -3.224 -10.617 1.00 78.56 345 TYR A CA 1
ATOM 2775 C C . TYR A 1 345 ? -19.358 -3.458 -10.748 1.00 78.56 345 TYR A C 1
ATOM 2777 O O . TYR A 1 345 ? -20.108 -2.531 -11.067 1.00 78.56 345 TYR A O 1
ATOM 2785 N N . PRO A 1 346 ? -19.853 -4.693 -10.501 1.00 79.00 346 PRO A N 1
ATOM 2786 C CA . PRO A 1 346 ? -21.260 -5.055 -10.714 1.00 79.00 346 PRO A CA 1
ATOM 2787 C C . PRO A 1 346 ? -22.264 -4.226 -9.891 1.00 79.00 346 PRO A C 1
ATOM 2789 O O . PRO A 1 346 ? -22.038 -3.962 -8.709 1.00 79.00 346 PRO A O 1
ATOM 2792 N N . GLU A 1 347 ? -23.430 -3.898 -10.469 1.00 82.50 347 GLU A N 1
ATOM 2793 C CA . GLU A 1 347 ? -24.482 -3.107 -9.791 1.00 82.50 347 GLU A CA 1
ATOM 2794 C C . GLU A 1 347 ? -24.979 -3.768 -8.493 1.00 82.50 347 GLU A C 1
ATOM 2796 O O . GLU A 1 347 ? -25.259 -3.081 -7.513 1.00 82.50 347 GLU A O 1
ATOM 2801 N N . SER A 1 348 ? -25.000 -5.102 -8.438 1.00 86.50 348 SER A N 1
ATOM 2802 C CA . SER A 1 348 ? -25.358 -5.853 -7.230 1.00 86.50 348 SER A CA 1
ATOM 2803 C C . SER A 1 348 ? -24.429 -5.564 -6.045 1.00 86.50 348 SER A C 1
ATOM 2805 O O . SER A 1 348 ? -24.905 -5.453 -4.917 1.00 86.50 348 SER A O 1
ATOM 2807 N N . ILE A 1 349 ? -23.124 -5.391 -6.284 1.00 88.44 349 ILE A N 1
ATOM 2808 C CA . ILE A 1 349 ? -22.152 -5.026 -5.242 1.00 88.44 349 ILE A CA 1
ATOM 2809 C C . ILE A 1 349 ? -22.445 -3.619 -4.730 1.00 88.44 349 ILE A C 1
ATOM 2811 O O . ILE A 1 349 ? -22.469 -3.394 -3.520 1.00 88.44 349 ILE A O 1
ATOM 2815 N N . GLN A 1 350 ? -22.732 -2.688 -5.639 1.00 87.00 350 GLN A N 1
ATOM 2816 C CA . GLN A 1 350 ? -23.034 -1.311 -5.269 1.00 87.00 350 GLN A CA 1
ATOM 2817 C C . GLN A 1 350 ? -24.291 -1.217 -4.396 1.00 87.00 350 GLN A C 1
ATOM 2819 O O . GLN A 1 350 ? -24.286 -0.496 -3.400 1.00 87.00 350 GLN A O 1
ATOM 2824 N N . THR A 1 351 ? -25.347 -1.969 -4.720 1.00 90.75 351 THR A N 1
ATOM 2825 C CA . THR A 1 351 ? -26.557 -2.030 -3.886 1.00 90.75 351 THR A CA 1
ATOM 2826 C C . THR A 1 351 ? -26.244 -2.546 -2.481 1.00 90.75 351 THR A C 1
ATOM 2828 O O . THR A 1 351 ? -26.621 -1.903 -1.506 1.00 90.75 351 THR A O 1
ATOM 2831 N N . LEU A 1 352 ? -25.470 -3.633 -2.357 1.00 92.31 352 LEU A N 1
ATOM 2832 C CA . LEU A 1 352 ? -25.081 -4.186 -1.052 1.00 92.31 352 LEU A CA 1
ATOM 2833 C C . LEU A 1 352 ? -24.322 -3.171 -0.184 1.00 92.31 352 LEU A C 1
ATOM 2835 O O . LEU A 1 352 ? -24.592 -3.050 1.013 1.00 92.31 352 LEU A O 1
ATOM 2839 N N . VAL A 1 353 ? -23.381 -2.433 -0.778 1.00 93.31 353 VAL A N 1
ATOM 2840 C CA . VAL A 1 353 ? -22.617 -1.391 -0.075 1.00 93.31 353 VAL A CA 1
ATOM 2841 C C . VAL A 1 353 ? -23.536 -0.261 0.389 1.00 93.31 353 VAL A C 1
ATOM 2843 O O . VAL A 1 353 ? -23.476 0.146 1.551 1.00 93.31 353 VAL A O 1
ATOM 2846 N N . GLN A 1 354 ? -24.416 0.214 -0.493 1.00 92.75 354 GLN A N 1
ATOM 2847 C CA . GLN A 1 354 ? -25.368 1.282 -0.189 1.00 92.75 354 GLN A CA 1
ATOM 2848 C C . GLN A 1 354 ? -26.324 0.907 0.944 1.00 92.75 354 GLN A C 1
ATOM 2850 O O . GLN A 1 354 ? -26.517 1.706 1.860 1.00 92.75 354 GLN A O 1
ATOM 2855 N N . ASP A 1 355 ? -26.863 -0.311 0.932 1.00 94.88 355 ASP A N 1
ATOM 2856 C CA . ASP A 1 355 ? -27.781 -0.791 1.967 1.00 94.88 355 ASP A CA 1
ATOM 2857 C C . ASP A 1 355 ? -27.118 -0.795 3.352 1.00 94.88 355 ASP A C 1
ATOM 2859 O O . ASP A 1 355 ? -27.713 -0.371 4.349 1.00 94.88 355 ASP A O 1
ATOM 2863 N N . VAL A 1 356 ? -25.852 -1.220 3.425 1.00 96.00 356 VAL A N 1
ATOM 2864 C CA . VAL A 1 356 ? -25.079 -1.200 4.674 1.00 96.00 356 VAL A CA 1
ATOM 2865 C C . VAL A 1 356 ? -24.796 0.232 5.128 1.00 96.00 356 VAL A C 1
ATOM 2867 O O . VAL A 1 356 ? -24.985 0.532 6.309 1.00 96.00 356 VAL A O 1
ATOM 2870 N N . LEU A 1 357 ? -24.396 1.132 4.225 1.00 96.75 357 LEU A N 1
ATOM 2871 C CA . LEU A 1 357 ? -24.162 2.541 4.561 1.00 96.75 357 LEU A CA 1
ATOM 2872 C C . LEU 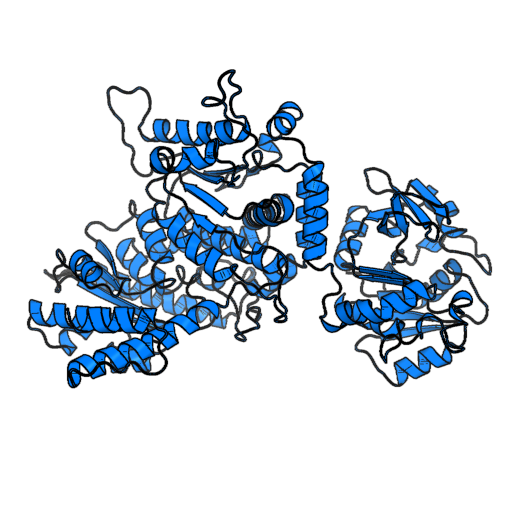A 1 357 ? -25.442 3.234 5.047 1.00 96.75 357 LEU A C 1
ATOM 2874 O O . LEU A 1 357 ? -25.405 3.955 6.043 1.00 96.75 357 LEU A O 1
ATOM 2878 N N . GLU A 1 358 ? -26.589 2.972 4.419 1.00 96.81 358 GLU A N 1
ATOM 2879 C CA . GLU A 1 358 ? -27.886 3.472 4.882 1.00 96.81 358 GLU A CA 1
ATOM 2880 C C . GLU A 1 358 ? -28.263 2.928 6.258 1.00 96.81 358 GLU A C 1
ATOM 2882 O O . GLU A 1 358 ? -28.753 3.676 7.111 1.00 96.81 358 GLU A O 1
ATOM 2887 N N . LYS A 1 359 ? -28.051 1.626 6.485 1.00 97.75 359 LYS A N 1
ATOM 2888 C CA . LYS A 1 359 ? -28.294 0.995 7.785 1.00 97.75 359 LYS A CA 1
ATOM 2889 C C . LYS A 1 359 ? -27.435 1.651 8.866 1.00 97.75 359 LYS A C 1
ATOM 2891 O O . LYS A 1 359 ? -27.952 1.976 9.934 1.00 97.75 359 LYS A O 1
ATOM 2896 N N . ILE A 1 360 ? -26.158 1.904 8.575 1.00 98.19 360 ILE A N 1
ATOM 2897 C CA . ILE A 1 360 ? -25.233 2.606 9.477 1.00 98.19 360 ILE A CA 1
ATOM 2898 C C . ILE A 1 360 ? -25.705 4.036 9.726 1.00 98.19 360 ILE A C 1
ATOM 2900 O O . ILE A 1 360 ? -25.823 4.430 10.882 1.00 98.19 360 ILE A O 1
ATOM 2904 N N . GLN A 1 361 ? -26.060 4.796 8.687 1.00 98.00 361 GLN A N 1
ATOM 2905 C CA . GLN A 1 361 ? -26.550 6.166 8.846 1.00 98.00 361 GLN A CA 1
ATOM 2906 C C . GLN A 1 361 ? -27.796 6.224 9.741 1.00 98.00 361 GLN A C 1
ATOM 2908 O O . GLN A 1 361 ? -27.879 7.062 10.643 1.00 98.00 361 GLN A O 1
ATOM 2913 N N . LYS A 1 362 ? -28.766 5.326 9.513 1.00 98.12 362 LYS A N 1
ATOM 2914 C CA . LYS A 1 362 ? -29.984 5.210 10.331 1.00 98.12 362 LYS A CA 1
ATOM 2915 C C . LYS A 1 362 ? -29.638 4.877 11.783 1.00 98.12 362 LYS A C 1
ATOM 2917 O O . LYS A 1 362 ? -30.150 5.533 12.688 1.00 98.12 362 LYS A O 1
ATOM 2922 N N . PHE A 1 363 ? -28.738 3.921 12.005 1.00 97.88 363 PHE A N 1
ATOM 2923 C CA . PHE A 1 363 ? -28.300 3.531 13.343 1.00 97.88 363 PHE A CA 1
ATOM 2924 C C . PHE A 1 363 ? -27.561 4.664 14.073 1.00 97.88 363 PHE A C 1
ATOM 2926 O O . PHE A 1 363 ? -27.879 4.965 15.221 1.00 97.88 363 PHE A O 1
ATOM 2933 N N . CYS A 1 364 ? -26.636 5.364 13.410 1.00 97.62 364 CYS A N 1
ATOM 2934 C CA . CYS A 1 364 ? -25.937 6.513 13.991 1.00 97.62 364 CYS A CA 1
ATOM 2935 C C . CYS A 1 364 ? -26.916 7.616 14.405 1.00 97.62 364 CYS A C 1
ATOM 2937 O O . CYS A 1 364 ? -26.842 8.093 15.535 1.00 97.62 364 CYS A O 1
ATOM 2939 N N . LYS A 1 365 ? -27.898 7.950 13.553 1.00 97.19 365 LYS A N 1
ATOM 2940 C CA . LYS A 1 365 ? -28.954 8.922 13.892 1.00 97.19 365 LYS A CA 1
ATOM 2941 C C . LYS A 1 365 ? -29.749 8.510 15.132 1.00 97.19 365 LYS A C 1
ATOM 2943 O O . LYS A 1 365 ? -30.047 9.359 15.967 1.00 97.19 365 LYS A O 1
ATOM 2948 N N . GLN A 1 366 ? -30.067 7.222 15.277 1.00 95.69 366 GLN A N 1
ATOM 2949 C CA . GLN A 1 366 ? -30.749 6.708 16.469 1.00 95.69 366 GLN A CA 1
ATOM 2950 C C . GLN A 1 366 ? -29.896 6.861 17.732 1.00 95.69 366 GLN A C 1
ATOM 2952 O O . GLN A 1 366 ? -30.421 7.260 18.767 1.00 95.69 366 GLN A O 1
ATOM 2957 N N . ILE A 1 367 ? -28.595 6.564 17.657 1.00 95.88 367 ILE A N 1
ATOM 2958 C CA . ILE A 1 367 ? -27.678 6.684 18.796 1.00 95.88 367 ILE A CA 1
ATOM 2959 C C . ILE A 1 367 ? -27.457 8.152 19.181 1.00 95.88 367 ILE A C 1
ATOM 2961 O O . ILE A 1 367 ? -27.613 8.510 20.347 1.00 95.88 367 ILE A O 1
ATOM 2965 N N . HIS A 1 368 ? -27.152 9.021 18.215 1.00 95.44 368 HIS A N 1
ATOM 2966 C CA . HIS A 1 368 ? -26.903 10.445 18.464 1.00 95.44 368 HIS A CA 1
ATOM 2967 C C . HIS A 1 368 ? -28.161 11.210 18.895 1.00 95.44 368 HIS A C 1
ATOM 2969 O O . HIS A 1 368 ? -28.056 12.188 19.630 1.00 95.44 368 HIS A O 1
ATOM 2975 N N . GLY A 1 369 ? -29.346 10.756 18.474 1.00 93.31 369 GLY A N 1
ATOM 2976 C CA . GLY A 1 369 ? -30.639 11.356 18.817 1.00 93.31 369 GLY A CA 1
ATOM 2977 C C . GLY A 1 369 ? -31.183 10.995 20.205 1.00 93.31 369 GLY A C 1
ATOM 2978 O O . GLY A 1 369 ? -32.269 11.452 20.561 1.00 93.31 369 GLY A O 1
ATOM 2979 N N . GLN A 1 370 ? -30.479 10.178 20.998 1.00 91.12 370 GLN A N 1
ATOM 2980 C CA . GLN A 1 370 ? -30.926 9.806 22.343 1.00 91.12 370 GLN A CA 1
ATOM 2981 C C . GLN A 1 370 ? -30.961 11.019 23.287 1.00 91.12 370 GLN A C 1
ATOM 2983 O O . GLN A 1 370 ? -29.956 11.697 23.501 1.00 91.12 370 GLN A O 1
ATOM 2988 N N . THR A 1 371 ? -32.113 11.242 23.923 1.00 86.81 371 THR A N 1
ATOM 2989 C CA . THR A 1 371 ? -32.329 12.295 24.935 1.00 86.81 371 THR A CA 1
ATOM 2990 C C . THR A 1 371 ? -32.375 11.754 26.367 1.00 86.81 371 THR A C 1
ATOM 2992 O O . THR A 1 371 ? -32.583 12.507 27.316 1.00 86.81 371 THR A O 1
ATOM 2995 N N . THR A 1 372 ? -32.181 10.444 26.545 1.00 84.88 372 THR A N 1
ATOM 2996 C CA . THR A 1 372 ? -32.190 9.787 27.856 1.00 84.88 372 THR A CA 1
ATOM 2997 C C . THR A 1 372 ? -30.989 10.207 28.714 1.00 84.88 372 THR A C 1
ATOM 2999 O O . THR A 1 372 ? -29.914 10.431 28.156 1.00 84.88 372 THR A O 1
ATOM 3002 N N . PRO A 1 373 ? -31.104 10.210 30.061 1.00 80.19 373 PRO A N 1
ATOM 3003 C CA . PRO A 1 373 ? -30.002 10.581 30.958 1.00 80.19 373 PRO A CA 1
ATOM 3004 C C . PRO A 1 373 ? -28.713 9.773 30.750 1.00 80.19 373 PRO A C 1
ATOM 3006 O O . PRO A 1 373 ? -27.626 10.313 30.912 1.00 80.19 373 PRO A O 1
ATOM 3009 N N . LYS A 1 374 ? -28.835 8.498 30.354 1.00 87.38 374 LYS A N 1
ATOM 3010 C CA . LYS A 1 374 ? -27.718 7.598 30.029 1.00 87.38 374 LYS A CA 1
ATOM 3011 C C . LYS A 1 374 ? -27.626 7.338 28.528 1.00 87.38 374 LYS A C 1
ATOM 3013 O O . LYS A 1 374 ? -27.801 6.214 28.064 1.00 87.38 374 LYS A O 1
ATOM 3018 N N . LYS A 1 375 ? -27.458 8.409 27.752 1.00 94.19 375 LYS A N 1
ATOM 3019 C CA . LYS A 1 375 ? -27.225 8.288 26.309 1.00 94.19 375 LYS A CA 1
ATOM 3020 C C . LYS A 1 375 ? -25.847 7.684 26.039 1.00 94.19 375 LYS A C 1
ATOM 3022 O O . LYS A 1 375 ? -24.899 7.923 26.788 1.00 94.19 375 LYS A O 1
ATOM 3027 N N . ILE A 1 376 ? -25.728 6.937 24.947 1.00 97.06 376 ILE A N 1
ATOM 3028 C CA . ILE A 1 376 ? -24.438 6.385 24.529 1.00 97.06 376 ILE A CA 1
ATOM 3029 C C . ILE A 1 376 ? -23.475 7.524 24.188 1.00 97.06 376 ILE A C 1
ATOM 3031 O O . ILE A 1 376 ? -23.775 8.375 23.351 1.00 97.06 376 ILE A O 1
ATOM 3035 N N . LYS A 1 377 ? -22.303 7.503 24.823 1.00 96.44 377 LYS A N 1
ATOM 3036 C CA . LYS A 1 377 ? -21.199 8.434 24.551 1.00 96.44 377 LYS A CA 1
ATOM 3037 C C . LYS A 1 377 ? -19.856 7.731 24.379 1.00 96.44 377 LYS A C 1
ATOM 3039 O O . LYS A 1 377 ? -18.928 8.316 23.836 1.00 96.44 377 LYS A O 1
ATOM 3044 N N . ASN A 1 378 ? -19.754 6.472 24.804 1.00 98.31 378 ASN A N 1
ATOM 3045 C CA . ASN A 1 378 ? -18.543 5.672 24.682 1.00 98.31 378 ASN A CA 1
ATOM 3046 C C . ASN A 1 378 ? -18.757 4.559 23.657 1.00 98.31 378 ASN A C 1
ATOM 3048 O O . ASN A 1 378 ? -19.780 3.877 23.675 1.00 98.31 378 ASN A O 1
ATOM 3052 N N . ILE A 1 379 ? -17.783 4.356 22.782 1.00 98.56 379 ILE A N 1
ATOM 3053 C CA . ILE A 1 379 ? -17.771 3.300 21.776 1.00 98.56 379 ILE A CA 1
ATOM 3054 C C . ILE A 1 379 ? -16.548 2.432 22.057 1.00 98.56 379 ILE A C 1
ATOM 3056 O O . ILE A 1 379 ? -15.419 2.919 22.014 1.00 98.56 379 ILE A O 1
ATOM 3060 N N . LEU A 1 380 ? -16.772 1.152 22.339 1.00 98.62 380 LEU A N 1
ATOM 3061 C CA . LEU A 1 380 ? -15.725 0.150 22.503 1.00 98.62 380 LEU A CA 1
ATOM 3062 C C . LEU A 1 380 ? -15.730 -0.765 21.275 1.00 98.62 380 LEU A C 1
ATOM 3064 O O . LEU A 1 380 ? -16.577 -1.650 21.149 1.00 98.62 380 LEU A O 1
ATOM 3068 N N . SER A 1 381 ? -14.804 -0.524 20.351 1.00 98.50 381 SER A N 1
ATOM 3069 C CA . SER A 1 381 ? -14.643 -1.319 19.135 1.00 98.50 381 SER A CA 1
ATOM 3070 C C . SER A 1 381 ? -13.691 -2.483 19.392 1.00 98.50 381 SER A C 1
ATOM 3072 O O . SER A 1 381 ? -12.513 -2.266 19.673 1.00 98.50 381 SER A O 1
ATOM 3074 N N . ILE A 1 382 ? -14.197 -3.713 19.320 1.00 98.56 382 ILE A N 1
ATOM 3075 C CA . ILE A 1 382 ? -13.448 -4.938 19.606 1.00 98.56 382 ILE A CA 1
ATOM 3076 C C . ILE A 1 382 ? -13.104 -5.642 18.295 1.00 98.56 382 ILE A C 1
ATOM 3078 O O . ILE A 1 382 ? -13.990 -6.147 17.604 1.00 98.56 382 ILE A O 1
ATOM 3082 N N . GLY A 1 383 ? -11.816 -5.724 17.975 1.00 97.00 383 GLY A N 1
ATOM 3083 C CA . GLY A 1 383 ? -11.316 -6.343 16.747 1.00 97.00 383 GLY A CA 1
ATOM 3084 C C . GLY A 1 383 ? -9.791 -6.329 16.696 1.00 97.00 383 GLY A C 1
ATOM 3085 O O . GLY A 1 383 ? -9.164 -5.476 17.311 1.00 97.00 383 GLY A O 1
ATOM 3086 N N . ILE A 1 384 ? -9.184 -7.269 15.967 1.00 95.00 384 ILE A N 1
ATOM 3087 C CA . ILE A 1 384 ? -7.721 -7.407 15.868 1.00 95.00 384 ILE A CA 1
ATOM 3088 C C . ILE A 1 384 ? -7.247 -7.315 14.412 1.00 95.00 384 ILE A C 1
ATOM 3090 O O . ILE A 1 384 ? -7.985 -7.644 13.478 1.00 95.00 384 ILE A O 1
ATOM 3094 N N . GLY A 1 385 ? -6.010 -6.851 14.213 1.00 93.38 385 GLY A N 1
ATOM 3095 C CA . GLY A 1 385 ? -5.408 -6.678 12.891 1.00 93.38 385 GLY A CA 1
ATOM 3096 C C . GLY A 1 385 ? -6.229 -5.734 12.013 1.00 93.38 385 GLY A C 1
ATOM 3097 O O . GLY A 1 385 ? -6.504 -4.595 12.393 1.00 93.38 385 GLY A O 1
ATOM 3098 N N . GLY A 1 386 ? -6.682 -6.236 10.863 1.00 92.50 386 GLY A N 1
ATOM 3099 C CA . GLY A 1 386 ? -7.397 -5.433 9.866 1.00 92.50 386 GLY A CA 1
ATOM 3100 C C . GLY A 1 386 ? -8.761 -4.924 10.339 1.00 92.50 386 GLY A C 1
ATOM 3101 O O . GLY A 1 386 ? -9.247 -3.908 9.855 1.00 92.50 386 GLY A O 1
ATOM 3102 N N . SER A 1 387 ? -9.344 -5.578 11.348 1.00 94.00 387 SER A N 1
ATOM 3103 C CA . SER A 1 387 ? -10.589 -5.150 11.993 1.00 94.00 387 SER A CA 1
ATOM 3104 C C . SER A 1 387 ? -10.429 -3.920 12.896 1.00 94.00 387 SER A C 1
ATOM 3106 O O . SER A 1 387 ? -11.410 -3.478 13.487 1.00 94.00 387 SER A O 1
ATOM 3108 N N . TYR A 1 388 ? -9.211 -3.390 13.033 1.00 95.12 388 TYR A N 1
ATOM 3109 C CA . TYR A 1 388 ? -8.883 -2.348 14.003 1.00 95.12 388 TYR A CA 1
ATOM 3110 C C . TYR A 1 388 ? -7.882 -1.312 13.462 1.00 95.12 388 TYR A C 1
ATOM 3112 O O . TYR A 1 388 ? -8.141 -0.120 13.596 1.00 95.12 388 TYR A O 1
ATOM 3120 N N . LEU A 1 389 ? -6.776 -1.729 12.829 1.00 98.06 389 LEU A N 1
ATOM 3121 C CA . LEU A 1 389 ? -5.643 -0.839 12.522 1.00 98.06 389 LEU A CA 1
ATOM 3122 C C . LEU A 1 389 ? -6.017 0.329 11.599 1.00 98.06 389 LEU A C 1
ATOM 3124 O O . LEU A 1 389 ? -5.697 1.479 11.893 1.00 98.06 389 LEU A O 1
ATOM 3128 N N . GLY A 1 390 ? -6.728 0.048 10.503 1.00 98.31 390 GLY A N 1
ATOM 3129 C CA . GLY A 1 390 ? -7.216 1.083 9.586 1.00 98.31 390 GLY A CA 1
ATOM 3130 C C . GLY A 1 390 ? -8.229 2.034 10.243 1.00 98.31 390 GLY A C 1
ATOM 3131 O O . GLY A 1 390 ? -8.029 3.248 10.194 1.00 98.31 390 GLY A O 1
ATOM 3132 N N . PRO A 1 391 ? -9.282 1.522 10.913 1.00 98.56 391 PRO A N 1
ATOM 3133 C CA . PRO A 1 391 ? -10.184 2.353 11.709 1.00 98.56 391 PRO A CA 1
ATOM 3134 C C . PRO A 1 391 ? -9.489 3.203 12.787 1.00 98.56 391 PRO A C 1
ATOM 3136 O O . PRO A 1 391 ? -9.837 4.372 12.934 1.00 98.56 391 PRO A O 1
ATOM 3139 N N . GLU A 1 392 ? -8.503 2.669 13.519 1.00 98.75 392 GLU A N 1
ATOM 3140 C CA . GLU A 1 392 ? -7.749 3.439 14.522 1.00 98.75 392 GLU A CA 1
ATOM 3141 C C . GLU A 1 392 ? -6.956 4.566 13.859 1.00 98.75 392 GLU A C 1
ATOM 3143 O O . GLU A 1 392 ? -7.007 5.707 14.324 1.00 98.75 392 GLU A O 1
ATOM 3148 N N . PHE A 1 393 ? -6.279 4.275 12.746 1.00 98.75 393 PHE A N 1
ATOM 3149 C CA . PHE A 1 393 ? -5.599 5.291 11.952 1.00 98.75 393 PHE A CA 1
ATOM 3150 C C . PHE A 1 393 ? -6.541 6.438 11.565 1.00 98.75 393 PHE A C 1
ATOM 3152 O O . PHE A 1 393 ? -6.253 7.598 11.871 1.00 98.75 393 PHE A O 1
ATOM 3159 N N . LEU A 1 394 ? -7.686 6.123 10.963 1.00 98.81 394 LEU A N 1
ATOM 3160 C CA . LEU A 1 394 ? -8.652 7.126 10.517 1.00 98.81 394 LEU A CA 1
ATOM 3161 C C . LEU A 1 394 ? -9.258 7.918 11.684 1.00 98.81 394 LEU A C 1
ATOM 3163 O O . LEU A 1 394 ? -9.437 9.133 11.569 1.00 98.81 394 LEU A O 1
ATOM 3167 N N . ALA A 1 395 ? -9.538 7.259 12.813 1.00 98.75 395 ALA A N 1
ATOM 3168 C CA . ALA A 1 395 ? -10.060 7.905 14.015 1.00 98.75 395 ALA A CA 1
ATOM 3169 C C . ALA A 1 395 ? -9.061 8.913 14.601 1.00 98.75 395 ALA A C 1
ATOM 3171 O O . ALA A 1 395 ? -9.443 10.038 14.922 1.00 98.75 395 ALA A O 1
ATOM 3172 N N . VAL A 1 396 ? -7.784 8.532 14.720 1.00 98.56 396 VAL A N 1
ATOM 3173 C CA . VAL A 1 396 ? -6.735 9.408 15.266 1.00 98.56 396 VAL A CA 1
ATOM 3174 C C . VAL A 1 396 ? -6.442 10.570 14.316 1.00 98.56 396 VAL A C 1
ATOM 3176 O O . VAL A 1 396 ? -6.374 11.715 14.770 1.00 98.56 396 VAL A O 1
ATOM 3179 N N . ALA A 1 397 ? -6.366 10.307 13.009 1.00 98.56 397 ALA A N 1
ATOM 3180 C CA . ALA A 1 397 ? -6.154 11.332 11.987 1.00 98.56 397 ALA A CA 1
ATOM 3181 C C . ALA A 1 397 ? -7.298 12.355 11.928 1.00 98.56 397 ALA A C 1
ATOM 3183 O O . ALA A 1 397 ? -7.060 13.547 11.739 1.00 98.56 397 ALA A O 1
ATOM 3184 N N . SER A 1 398 ? -8.533 11.900 12.151 1.00 98.44 398 SER A N 1
ATOM 3185 C CA . SER A 1 398 ? -9.745 12.723 12.050 1.00 98.44 398 SER A CA 1
ATOM 3186 C C . SER A 1 398 ? -10.254 13.244 13.396 1.00 98.44 398 SER A C 1
ATOM 3188 O O . SER A 1 398 ? -11.298 13.890 13.444 1.00 98.44 398 SER A O 1
ATOM 3190 N N . LYS A 1 399 ? -9.528 13.015 14.498 1.00 97.81 399 LYS A N 1
ATOM 3191 C CA . LYS A 1 399 ? -9.921 13.422 15.859 1.00 97.81 399 LYS A CA 1
ATOM 3192 C C . LYS A 1 399 ? -10.393 14.885 15.998 1.00 97.81 399 LYS A C 1
ATOM 3194 O O . LYS A 1 399 ? -11.366 15.093 16.726 1.00 97.81 399 LYS A O 1
ATOM 3199 N N . PRO A 1 400 ? -9.790 15.893 15.326 1.00 97.12 400 PRO A N 1
ATOM 3200 C CA . PRO A 1 400 ? -10.272 17.280 15.389 1.00 97.12 400 PRO A CA 1
ATOM 3201 C C . PRO A 1 400 ? -11.716 17.484 14.909 1.00 97.12 400 PRO A C 1
ATOM 3203 O O . PRO A 1 400 ? -12.329 18.493 15.232 1.00 97.12 400 PRO A O 1
ATOM 3206 N N . TYR A 1 401 ? -12.256 16.521 14.160 1.00 97.69 401 TYR A N 1
ATOM 3207 C CA . TYR A 1 401 ? -13.597 16.533 13.576 1.00 97.69 401 TYR A CA 1
ATOM 3208 C C . TYR A 1 401 ? -14.573 15.619 14.332 1.00 97.69 401 TYR A C 1
ATOM 3210 O O . TYR A 1 401 ? -15.668 15.343 13.846 1.00 97.69 401 TYR A O 1
ATOM 3218 N N . SER A 1 402 ? -14.172 15.105 15.499 1.00 97.81 402 SER A N 1
ATOM 3219 C CA . SER A 1 402 ? -15.022 14.241 16.317 1.00 97.81 402 SER A CA 1
ATOM 3220 C C . SER A 1 402 ? -16.222 14.981 16.902 1.00 97.81 402 SER A C 1
ATOM 3222 O O . SER A 1 402 ? -16.168 16.176 17.199 1.00 97.81 402 SER A O 1
ATOM 3224 N N . LEU A 1 403 ? -17.324 14.252 17.077 1.00 97.81 403 LEU A N 1
ATOM 3225 C CA . LEU A 1 403 ? -18.527 14.791 17.694 1.00 97.81 403 LEU A CA 1
ATOM 3226 C C . LEU A 1 403 ? -18.266 15.105 19.178 1.00 97.81 403 LEU A C 1
ATOM 3228 O O . LEU A 1 403 ? -17.708 14.265 19.893 1.00 97.81 403 LEU A O 1
ATOM 3232 N N . PRO A 1 404 ? -18.706 16.273 19.684 1.00 95.31 404 PRO A N 1
ATOM 3233 C CA . PRO A 1 404 ? -18.494 16.647 21.076 1.00 95.31 404 PRO A CA 1
ATOM 3234 C C . PRO A 1 404 ? -19.029 15.602 22.062 1.00 95.31 404 PRO A C 1
ATOM 3236 O O . PRO A 1 404 ? -20.195 15.211 22.012 1.00 95.31 404 PRO A O 1
ATOM 3239 N N . GLY A 1 405 ? -18.173 15.177 22.992 1.00 93.94 405 GLY A N 1
ATOM 3240 C CA . GLY A 1 405 ? -18.525 14.230 24.052 1.00 93.94 405 GLY A CA 1
ATOM 3241 C C . GLY A 1 405 ? -18.556 12.757 23.634 1.00 93.94 405 GLY A C 1
ATOM 3242 O O . GLY A 1 405 ? -18.799 11.919 24.500 1.00 93.94 405 GLY A O 1
ATOM 3243 N N . MET A 1 406 ? -18.290 12.429 22.364 1.00 96.94 406 MET A N 1
ATOM 3244 C CA . MET A 1 406 ? -18.137 11.043 21.919 1.00 96.94 406 MET A CA 1
ATOM 3245 C C . MET A 1 406 ? -16.709 10.547 22.167 1.00 96.94 406 MET A C 1
ATOM 3247 O O . MET A 1 406 ? -15.735 11.217 21.826 1.00 96.94 406 MET A O 1
ATOM 3251 N N . ASN A 1 407 ? -16.583 9.340 22.712 1.00 97.38 407 ASN A N 1
ATOM 3252 C CA . ASN A 1 407 ? -15.318 8.655 22.954 1.00 97.38 407 ASN A CA 1
ATOM 3253 C C . ASN A 1 407 ? -15.278 7.356 22.154 1.00 97.38 407 ASN A C 1
ATOM 3255 O O . ASN A 1 407 ? -16.229 6.577 22.193 1.00 97.38 407 ASN A O 1
ATOM 3259 N N . LEU A 1 408 ? -14.163 7.095 21.476 1.00 98.19 408 LEU A N 1
ATOM 3260 C CA . LEU A 1 408 ? -13.923 5.849 20.756 1.00 98.19 408 LEU A CA 1
ATOM 3261 C C . LEU A 1 408 ? -12.643 5.196 21.277 1.00 98.19 408 LEU A C 1
ATOM 3263 O O . LEU A 1 408 ? -11.574 5.806 21.264 1.00 98.19 408 LEU A O 1
ATOM 3267 N N . ALA A 1 409 ? -12.768 3.951 21.720 1.00 97.69 409 ALA A N 1
ATOM 3268 C CA . ALA A 1 409 ? -11.670 3.099 22.139 1.00 97.69 409 ALA A CA 1
ATOM 3269 C C . ALA A 1 409 ? -11.630 1.844 21.263 1.00 97.69 409 ALA A C 1
ATOM 3271 O O . ALA A 1 409 ? -12.664 1.235 20.984 1.00 97.69 409 ALA A O 1
ATOM 3272 N N . PHE A 1 410 ? -10.427 1.447 20.861 1.00 98.00 410 PHE A N 1
ATOM 3273 C CA . PHE A 1 410 ? -10.177 0.181 20.182 1.00 98.00 410 PHE A CA 1
ATOM 3274 C C . PHE A 1 410 ? -9.573 -0.805 21.176 1.00 98.00 410 PHE A C 1
ATOM 3276 O O . PHE A 1 410 ? -8.583 -0.480 21.830 1.00 98.00 410 PHE A O 1
ATOM 3283 N N . LEU A 1 411 ? -10.189 -1.978 21.289 1.00 97.94 411 LEU A N 1
ATOM 3284 C CA . LEU A 1 411 ? -9.747 -3.091 22.119 1.00 97.94 411 LEU A CA 1
ATOM 3285 C C . LEU A 1 411 ? -9.359 -4.245 21.195 1.00 97.94 411 LEU A C 1
ATOM 3287 O O . LEU A 1 411 ? -10.222 -4.862 20.562 1.00 97.94 411 LEU A O 1
ATOM 3291 N N . ALA A 1 412 ? -8.061 -4.516 21.106 1.00 95.88 412 ALA A N 1
ATOM 3292 C CA . ALA A 1 412 ? -7.521 -5.444 20.119 1.00 95.88 412 ALA A CA 1
ATOM 3293 C C . ALA A 1 412 ? -6.802 -6.625 20.761 1.00 95.88 412 ALA A C 1
ATOM 3295 O O . ALA A 1 412 ? -6.985 -7.762 20.320 1.00 95.88 412 ALA A O 1
ATOM 3296 N N . ASN A 1 413 ? -5.994 -6.373 21.791 1.00 96.12 413 ASN A N 1
ATOM 3297 C CA . ASN A 1 413 ? -5.158 -7.402 22.390 1.00 96.12 413 ASN A CA 1
ATOM 3298 C C . ASN A 1 413 ? -5.986 -8.311 23.313 1.00 96.12 413 ASN A C 1
ATOM 3300 O O . ASN A 1 413 ? -6.951 -7.872 23.936 1.00 96.12 413 ASN A O 1
ATOM 3304 N N . ILE A 1 414 ? -5.615 -9.590 23.400 1.00 94.69 414 ILE A N 1
ATOM 3305 C CA . ILE A 1 414 ? -6.199 -10.539 24.363 1.00 94.69 414 ILE A CA 1
ATOM 3306 C C . ILE A 1 414 ? -5.598 -10.379 25.767 1.00 94.69 414 ILE A C 1
ATOM 3308 O O . ILE A 1 414 ? -6.154 -10.895 26.735 1.00 94.69 414 ILE A O 1
ATOM 3312 N N . ASP A 1 415 ? -4.467 -9.678 25.885 1.00 96.50 415 ASP A N 1
ATOM 3313 C CA . ASP A 1 415 ? -3.911 -9.266 27.172 1.00 96.50 415 ASP A CA 1
ATOM 3314 C C . ASP A 1 415 ? -4.963 -8.482 27.974 1.00 96.50 415 ASP A C 1
ATOM 3316 O O . ASP A 1 415 ? -5.462 -7.444 27.532 1.00 96.50 415 ASP A O 1
ATOM 3320 N N . GLY A 1 416 ? -5.290 -8.979 29.171 1.00 95.94 416 GLY A N 1
ATOM 3321 C CA . GLY A 1 416 ? -6.284 -8.372 30.055 1.00 95.94 416 GLY A CA 1
ATOM 3322 C C . GLY A 1 416 ? -5.950 -6.933 30.457 1.00 95.94 416 GLY A C 1
ATOM 3323 O O . GLY A 1 416 ? -6.857 -6.192 30.837 1.00 95.94 416 GLY A O 1
ATOM 3324 N N . THR A 1 417 ? -4.687 -6.522 30.326 1.00 97.44 417 THR A N 1
ATOM 3325 C CA . THR A 1 417 ? -4.247 -5.136 30.512 1.00 97.44 417 THR A CA 1
ATOM 3326 C C . THR A 1 417 ? -4.933 -4.191 29.524 1.00 97.44 417 THR A C 1
ATOM 3328 O O . THR A 1 417 ? -5.460 -3.167 29.950 1.00 97.44 417 THR A O 1
ATOM 3331 N N . ASP A 1 418 ? -5.033 -4.556 28.237 1.00 97.38 418 ASP A N 1
ATOM 3332 C CA . ASP A 1 418 ? -5.693 -3.721 27.215 1.00 97.38 418 ASP A CA 1
ATOM 3333 C C . ASP A 1 418 ? -7.183 -3.552 27.553 1.00 97.38 418 ASP A C 1
ATOM 3335 O O . ASP A 1 418 ? -7.711 -2.440 27.577 1.00 97.38 418 ASP A O 1
ATOM 3339 N N . PHE A 1 419 ? -7.861 -4.637 27.949 1.00 97.38 419 PHE A N 1
ATOM 3340 C CA . PHE A 1 419 ? -9.248 -4.554 28.417 1.00 97.38 419 PHE A CA 1
ATOM 3341 C C . PHE A 1 419 ? -9.381 -3.615 29.622 1.00 97.38 419 PHE A C 1
ATOM 3343 O O . PHE A 1 419 ? -10.253 -2.740 29.635 1.00 97.38 419 PHE A O 1
ATOM 3350 N N . ALA A 1 420 ? -8.537 -3.797 30.640 1.00 96.75 420 ALA A N 1
ATOM 3351 C CA . ALA A 1 420 ? -8.590 -3.017 31.869 1.00 96.75 420 ALA A CA 1
ATOM 3352 C C . ALA A 1 420 ? -8.381 -1.522 31.592 1.00 96.75 420 ALA A C 1
ATOM 3354 O O . ALA A 1 420 ? -9.216 -0.714 31.994 1.00 96.75 420 ALA A O 1
ATOM 3355 N N . GLU A 1 421 ? -7.339 -1.152 30.846 1.00 96.62 421 GLU A N 1
ATOM 3356 C CA . GLU A 1 421 ? -7.019 0.245 30.532 1.00 96.62 421 GLU A CA 1
ATOM 3357 C C . GLU A 1 421 ? -8.110 0.923 29.696 1.00 96.62 421 GLU A C 1
ATOM 3359 O O . GLU A 1 421 ? -8.494 2.062 29.975 1.00 96.62 421 GLU A O 1
ATOM 3364 N N . LYS A 1 422 ? -8.659 0.229 28.689 1.00 96.38 422 LYS A N 1
ATOM 3365 C CA . LYS A 1 422 ? -9.699 0.803 27.820 1.00 96.38 422 LYS A CA 1
ATOM 3366 C C . LYS A 1 422 ? -11.047 0.957 28.514 1.00 96.38 422 LYS A C 1
ATOM 3368 O O . LYS A 1 422 ? -11.831 1.809 28.102 1.00 96.38 422 LYS A O 1
ATOM 3373 N N . THR A 1 423 ? -11.334 0.156 29.541 1.00 96.00 423 THR A N 1
ATOM 3374 C CA . THR A 1 423 ? -12.645 0.151 30.216 1.00 96.00 423 THR A CA 1
ATOM 3375 C C . THR A 1 423 ? -12.652 0.823 31.586 1.00 96.00 423 THR A C 1
ATOM 3377 O O . THR A 1 423 ? -13.733 1.147 32.077 1.00 96.00 423 THR A O 1
ATOM 3380 N N . GLN A 1 424 ? -11.487 1.094 32.190 1.00 94.50 424 GLN A N 1
ATOM 3381 C CA . GLN A 1 424 ? -11.363 1.612 33.560 1.00 94.50 424 GLN A CA 1
ATOM 3382 C C . GLN A 1 424 ? -12.237 2.843 33.840 1.00 94.50 424 GLN A C 1
ATOM 3384 O O . GLN A 1 424 ? -12.833 2.938 34.912 1.00 94.50 424 GLN A O 1
ATOM 3389 N N . ASN A 1 425 ? -12.323 3.765 32.877 1.00 92.81 425 ASN A N 1
ATOM 3390 C CA . ASN A 1 425 ? -13.023 5.045 33.020 1.00 92.81 425 ASN A CA 1
ATOM 3391 C C . ASN A 1 425 ? -14.352 5.111 32.245 1.00 92.81 425 ASN A C 1
ATOM 3393 O O . ASN A 1 425 ? -14.916 6.194 32.093 1.00 92.81 425 ASN A O 1
ATOM 3397 N N . LEU A 1 426 ? -14.850 3.984 31.726 1.00 95.75 426 LEU A N 1
ATOM 3398 C CA . LEU A 1 426 ? -16.112 3.941 30.985 1.00 95.75 426 LEU A CA 1
ATOM 3399 C C . LEU A 1 426 ? -17.286 3.610 31.919 1.00 95.75 426 LEU A C 1
ATOM 3401 O O . LEU A 1 426 ? -17.185 2.690 32.730 1.00 95.75 426 LEU A O 1
ATOM 3405 N N . ASP A 1 427 ? -18.421 4.307 31.771 1.00 96.12 427 ASP A N 1
ATOM 3406 C CA . ASP A 1 427 ? -19.706 3.853 32.328 1.00 96.12 427 ASP A CA 1
ATOM 3407 C C . ASP A 1 427 ? -20.300 2.792 31.376 1.00 96.12 427 ASP A C 1
ATOM 3409 O O . ASP A 1 427 ? -20.587 3.108 30.212 1.00 96.12 427 ASP A O 1
ATOM 3413 N N . PRO A 1 428 ? -20.502 1.542 31.830 1.00 96.44 428 PRO A N 1
ATOM 3414 C CA . PRO A 1 428 ? -21.185 0.495 31.071 1.00 96.44 428 PRO A CA 1
ATOM 3415 C C . PRO A 1 428 ? -22.536 0.914 30.490 1.00 96.44 428 PRO A C 1
ATOM 3417 O O . PRO A 1 428 ? -22.870 0.522 29.375 1.00 96.44 428 PRO A O 1
ATOM 3420 N N . GLU A 1 429 ? -23.310 1.725 31.214 1.00 96.44 429 GLU A N 1
ATOM 3421 C CA . GLU A 1 429 ? -24.645 2.145 30.782 1.00 96.44 429 GLU A CA 1
ATOM 3422 C C . GLU A 1 429 ? -24.623 3.246 29.714 1.00 96.44 429 GLU A C 1
ATOM 3424 O O . GLU A 1 429 ? -25.657 3.540 29.122 1.00 96.44 429 GLU A O 1
ATOM 3429 N N . GLU A 1 430 ? -23.459 3.828 29.425 1.00 97.38 430 GLU A N 1
ATOM 3430 C CA . GLU A 1 430 ? -23.258 4.817 28.359 1.00 97.38 430 GLU A CA 1
ATOM 3431 C C . GLU A 1 430 ? -22.328 4.284 27.249 1.00 97.38 430 GLU A C 1
ATOM 3433 O O . GLU A 1 430 ? -21.883 5.045 26.382 1.00 97.38 430 GLU A O 1
ATOM 3438 N N . THR A 1 431 ? -22.001 2.984 27.282 1.00 98.31 431 THR A N 1
ATOM 3439 C CA . THR A 1 431 ? -21.043 2.340 26.371 1.00 98.31 431 THR A CA 1
ATOM 3440 C C . THR A 1 431 ? -21.744 1.457 25.344 1.00 98.31 431 THR A C 1
ATOM 3442 O O . THR A 1 431 ? -22.530 0.587 25.705 1.00 98.31 431 THR A O 1
ATOM 3445 N N . LEU A 1 432 ? -21.428 1.638 24.062 1.00 98.56 432 LEU A N 1
ATOM 3446 C CA . LEU A 1 432 ? -21.782 0.723 22.978 1.00 98.56 432 LEU A CA 1
ATOM 3447 C C . LEU A 1 432 ? -20.558 -0.116 22.594 1.00 98.56 432 LEU A C 1
ATOM 3449 O O . LEU A 1 432 ? -19.506 0.425 22.264 1.00 98.56 432 LEU A O 1
ATOM 3453 N N . VAL A 1 433 ? -20.714 -1.433 22.591 1.00 98.81 433 VAL A N 1
ATOM 3454 C CA . VAL A 1 433 ? -19.714 -2.411 22.165 1.00 98.81 433 VAL A CA 1
ATOM 3455 C C . VAL A 1 433 ? -19.983 -2.824 20.724 1.00 98.81 433 VAL A C 1
ATOM 3457 O O . VAL A 1 433 ? -21.084 -3.259 20.379 1.00 98.81 433 VAL A O 1
ATOM 3460 N N . ILE A 1 434 ? -18.956 -2.719 19.887 1.00 98.75 434 ILE A N 1
ATOM 3461 C CA . ILE A 1 434 ? -18.976 -3.166 18.495 1.00 98.75 434 ILE A CA 1
ATOM 3462 C C . ILE A 1 434 ? -18.052 -4.375 18.388 1.00 98.75 434 ILE A C 1
ATOM 3464 O O . ILE A 1 434 ? -16.849 -4.244 18.591 1.00 98.75 434 ILE A O 1
ATOM 3468 N N . VAL A 1 435 ? -18.594 -5.551 18.071 1.00 98.50 435 VAL A N 1
ATOM 3469 C CA . VAL A 1 435 ? -17.799 -6.779 17.908 1.00 98.50 435 VAL A CA 1
ATOM 3470 C C . VAL A 1 435 ? -17.501 -7.006 16.429 1.00 98.50 435 VAL A C 1
ATOM 3472 O O . VAL A 1 435 ? -18.416 -7.251 15.642 1.00 98.50 435 VAL A O 1
ATOM 3475 N N . ILE A 1 436 ? -16.226 -6.941 16.045 1.00 97.88 436 ILE A N 1
ATOM 3476 C CA . ILE A 1 436 ? -15.776 -7.014 14.651 1.00 97.88 436 ILE A CA 1
ATOM 3477 C C . ILE A 1 436 ? -14.990 -8.305 14.423 1.00 97.88 436 ILE A C 1
ATOM 3479 O O . ILE A 1 436 ? -13.834 -8.432 14.821 1.00 97.88 436 ILE A O 1
ATOM 3483 N N . SER A 1 437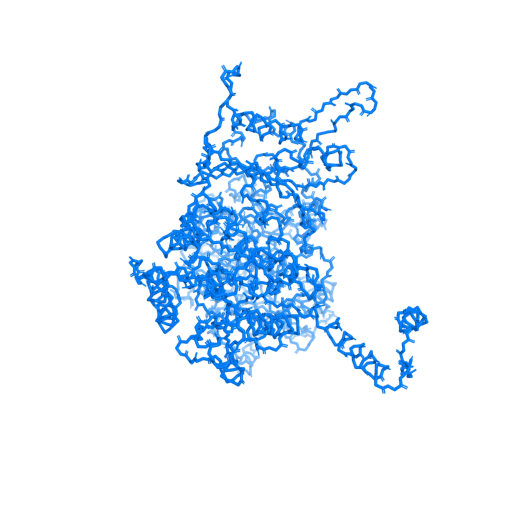 ? -15.610 -9.277 13.752 1.00 94.69 437 SER A N 1
ATOM 3484 C CA . SER A 1 437 ? -14.942 -10.523 13.359 1.00 94.69 437 SER A CA 1
ATOM 3485 C C . SER A 1 437 ? -15.659 -11.163 12.178 1.00 94.69 437 SER A C 1
ATOM 3487 O O . SER A 1 437 ? -16.830 -11.530 12.275 1.00 94.69 437 SER A O 1
ATOM 3489 N N . LYS A 1 438 ? -14.933 -11.364 11.070 1.00 90.19 438 LYS A N 1
ATOM 3490 C CA . LYS A 1 438 ? -15.477 -11.955 9.836 1.00 90.19 438 LYS A CA 1
ATOM 3491 C C . LYS A 1 438 ? -16.116 -13.325 10.085 1.00 90.19 438 LYS A C 1
ATOM 3493 O O . LYS A 1 438 ? -17.244 -13.545 9.657 1.00 90.19 438 LYS A O 1
ATOM 3498 N N . THR A 1 439 ? -15.425 -14.207 10.810 1.00 90.00 439 THR A N 1
ATOM 3499 C CA . THR A 1 439 ? -15.890 -15.570 11.129 1.00 90.00 439 THR A CA 1
ATOM 3500 C C . THR A 1 439 ? -16.642 -15.671 12.454 1.00 90.00 439 THR A C 1
ATOM 3502 O O . THR A 1 439 ? -17.159 -16.743 12.773 1.00 90.00 439 THR A O 1
ATOM 3505 N N . PHE A 1 440 ? -16.630 -14.598 13.253 1.00 93.81 440 PHE A N 1
ATOM 3506 C CA . PHE A 1 440 ? -17.156 -14.544 14.619 1.00 93.81 440 PHE A CA 1
ATOM 3507 C C . PHE A 1 440 ? -16.604 -15.648 15.544 1.00 93.81 440 PHE A C 1
ATOM 3509 O O . PHE A 1 440 ? -17.282 -16.147 16.440 1.00 93.81 440 PHE A O 1
ATOM 3516 N N . THR A 1 441 ? -15.360 -16.075 15.294 1.00 91.38 441 THR A N 1
ATOM 3517 C CA . THR A 1 441 ? -14.665 -17.142 16.045 1.00 91.38 441 THR A CA 1
ATOM 3518 C C . THR A 1 441 ? -13.238 -16.783 16.444 1.00 91.38 441 THR A C 1
ATOM 3520 O O . THR A 1 441 ? -12.565 -17.606 17.064 1.00 91.38 441 THR A O 1
ATOM 3523 N N . THR A 1 442 ? -12.748 -15.594 16.080 1.00 89.06 442 THR A N 1
ATOM 3524 C CA . THR A 1 442 ? -11.402 -15.129 16.444 1.00 89.06 442 THR A CA 1
ATOM 3525 C C . THR A 1 442 ? -11.249 -15.151 17.961 1.00 89.06 442 THR A C 1
ATOM 3527 O O . THR A 1 442 ? -12.043 -14.525 18.662 1.00 89.06 442 THR A O 1
ATOM 3530 N N . ALA A 1 443 ? -10.264 -15.890 18.472 1.00 88.75 443 ALA A N 1
ATOM 3531 C CA . ALA A 1 443 ? -10.193 -16.200 19.896 1.00 88.75 443 ALA A CA 1
ATOM 3532 C C . ALA A 1 443 ? -10.051 -14.937 20.756 1.00 88.75 443 ALA A C 1
ATOM 3534 O O . ALA A 1 443 ? -10.777 -14.779 21.731 1.00 88.75 443 ALA A O 1
ATOM 3535 N N . GLU A 1 444 ? -9.176 -14.023 20.347 1.00 92.62 444 GLU A N 1
ATOM 3536 C CA . GLU A 1 444 ? -8.920 -12.734 20.985 1.00 92.62 444 GLU A CA 1
ATOM 3537 C C . GLU A 1 444 ? -10.194 -11.881 21.031 1.00 92.62 444 GLU A C 1
ATOM 3539 O O . GLU A 1 444 ? -10.631 -11.454 22.100 1.00 92.62 444 GLU A O 1
ATOM 3544 N N . THR A 1 445 ? -10.854 -11.705 19.882 1.00 95.12 445 THR A N 1
ATOM 3545 C CA . THR A 1 445 ? -12.090 -10.917 19.767 1.00 95.12 445 THR A CA 1
ATOM 3546 C C . THR A 1 445 ? -13.222 -11.500 20.608 1.00 95.12 445 THR A C 1
ATOM 3548 O O . THR A 1 445 ? -13.908 -10.759 21.308 1.00 95.12 445 THR A O 1
ATOM 3551 N N . MET A 1 446 ? -13.422 -12.821 20.567 1.00 96.12 446 MET A N 1
ATOM 3552 C CA . MET A 1 446 ? -14.515 -13.466 21.297 1.00 96.12 446 MET A CA 1
ATOM 3553 C C . MET A 1 446 ? -14.264 -13.495 22.804 1.00 96.12 446 MET A C 1
ATOM 3555 O O . MET A 1 446 ? -15.206 -13.304 23.571 1.00 96.12 446 MET A O 1
ATOM 3559 N N . GLN A 1 447 ? -13.015 -13.680 23.240 1.00 95.69 447 GLN A N 1
ATOM 3560 C CA . GLN A 1 447 ? -12.641 -13.537 24.647 1.00 95.69 447 GLN A CA 1
ATOM 3561 C C . GLN A 1 447 ? -12.987 -12.124 25.134 1.00 95.69 447 GLN A C 1
ATOM 3563 O O . GLN A 1 447 ? -13.723 -11.975 26.104 1.00 95.69 447 GLN A O 1
ATOM 3568 N N . ASN A 1 448 ? -12.549 -11.091 24.410 1.00 98.06 448 ASN A N 1
ATOM 3569 C CA . ASN A 1 448 ? -12.820 -9.698 24.760 1.00 98.06 448 ASN A CA 1
ATOM 3570 C C . ASN A 1 448 ? -14.314 -9.347 24.739 1.00 98.06 448 ASN A C 1
ATOM 3572 O O . ASN A 1 448 ? -14.785 -8.642 25.630 1.00 98.06 448 ASN A O 1
ATOM 3576 N N . ALA A 1 449 ? -15.082 -9.862 23.775 1.00 97.94 449 ALA A N 1
ATOM 3577 C CA . ALA A 1 449 ? -16.528 -9.650 23.713 1.00 97.94 449 ALA A CA 1
ATOM 3578 C C . ALA A 1 449 ? -17.262 -10.278 24.912 1.00 97.94 449 ALA A C 1
ATOM 3580 O O . ALA A 1 449 ? -18.146 -9.644 25.490 1.00 97.94 449 ALA A O 1
ATOM 3581 N N . ASN A 1 450 ? -16.878 -11.494 25.317 1.00 97.88 450 ASN A N 1
ATOM 3582 C CA . ASN A 1 450 ? -17.420 -12.135 26.519 1.00 97.88 450 ASN A CA 1
ATOM 3583 C C . ASN A 1 450 ? -17.030 -11.365 27.788 1.00 97.88 450 ASN A C 1
ATOM 3585 O O . ASN A 1 450 ? -17.890 -11.090 28.621 1.00 97.88 450 ASN A O 1
ATOM 3589 N N . THR A 1 451 ? -15.769 -10.935 27.905 1.00 98.00 451 THR A N 1
ATOM 3590 C CA . THR A 1 451 ? -15.304 -10.120 29.037 1.00 98.00 451 THR A CA 1
ATOM 3591 C C . THR A 1 451 ? -16.048 -8.784 29.116 1.00 98.00 451 THR A C 1
ATOM 3593 O O . THR A 1 451 ? -16.431 -8.365 30.206 1.00 98.00 451 THR A O 1
ATOM 3596 N N . ALA A 1 452 ? -16.324 -8.134 27.978 1.00 98.19 452 ALA A N 1
ATOM 3597 C CA . ALA A 1 452 ? -17.119 -6.906 27.921 1.00 98.19 452 ALA A CA 1
ATOM 3598 C C . ALA A 1 452 ? -18.548 -7.130 28.422 1.00 98.19 452 ALA A C 1
ATOM 3600 O O . ALA A 1 452 ? -19.047 -6.347 29.229 1.00 98.19 452 ALA A O 1
ATOM 3601 N N . LEU A 1 453 ? -19.188 -8.220 27.991 1.00 98.25 453 LEU A N 1
ATOM 3602 C CA . LEU A 1 453 ? -20.525 -8.585 28.447 1.00 98.25 453 LEU A CA 1
ATOM 3603 C C . LEU A 1 453 ? -20.543 -8.830 29.963 1.00 98.25 453 LEU A C 1
ATOM 3605 O O . LEU A 1 453 ? -21.364 -8.241 30.665 1.00 98.25 453 LEU A O 1
ATOM 3609 N N . GLU A 1 454 ? -19.605 -9.623 30.481 1.00 97.69 454 GLU A N 1
ATOM 3610 C CA . GLU A 1 454 ? -19.491 -9.883 31.919 1.00 97.69 454 GLU A CA 1
ATOM 3611 C C . GLU A 1 454 ? -19.206 -8.616 32.729 1.00 97.69 454 GLU A C 1
ATOM 3613 O O . GLU A 1 454 ? -19.752 -8.433 33.818 1.00 97.69 454 GLU A O 1
ATOM 3618 N N . TRP A 1 455 ? -18.343 -7.736 32.220 1.00 97.94 455 TRP A N 1
ATOM 3619 C CA . TRP A 1 455 ? -18.040 -6.449 32.841 1.00 97.94 455 TRP A CA 1
ATOM 3620 C C . TRP A 1 455 ? -19.303 -5.593 32.966 1.00 97.94 455 TRP A C 1
ATOM 3622 O O . TRP A 1 455 ? -19.597 -5.087 34.054 1.00 97.94 455 TRP A O 1
ATOM 3632 N N . MET A 1 456 ? -20.099 -5.503 31.897 1.00 98.19 456 MET A N 1
ATOM 3633 C CA . MET A 1 456 ? -21.374 -4.788 31.919 1.00 98.19 456 MET A CA 1
ATOM 3634 C C . MET A 1 456 ? -22.382 -5.441 32.872 1.00 98.19 456 MET A C 1
ATOM 3636 O O . MET A 1 456 ? -23.021 -4.731 33.648 1.00 98.19 456 MET A O 1
ATOM 3640 N N . GLN A 1 457 ? -22.494 -6.773 32.889 1.00 97.69 457 GLN A N 1
ATOM 3641 C CA . GLN A 1 457 ? -23.374 -7.498 33.818 1.00 97.69 457 GLN A CA 1
ATOM 3642 C C . GLN A 1 457 ? -23.003 -7.214 35.275 1.00 97.69 457 GLN A C 1
ATOM 3644 O O . GLN A 1 457 ? -23.854 -6.813 36.066 1.00 97.69 457 GLN A O 1
ATOM 3649 N N . LYS A 1 458 ? -21.717 -7.333 35.625 1.00 96.38 458 LYS A N 1
ATOM 3650 C CA . LYS A 1 458 ? -21.222 -7.103 36.993 1.00 96.38 458 LYS A CA 1
ATOM 3651 C C . LYS A 1 458 ? -21.461 -5.667 37.461 1.00 96.38 458 LYS A C 1
ATOM 3653 O O . LYS A 1 458 ? -21.770 -5.443 38.628 1.00 96.38 458 LYS A O 1
ATOM 3658 N N . LYS A 1 459 ? -21.314 -4.685 36.571 1.00 96.06 459 LYS A N 1
ATOM 3659 C CA . LYS A 1 459 ? -21.442 -3.266 36.925 1.00 96.06 459 LYS A CA 1
ATOM 3660 C C . LYS A 1 459 ? -22.878 -2.745 36.911 1.00 96.06 459 LYS A C 1
ATOM 3662 O O . LYS A 1 459 ? -23.182 -1.848 37.686 1.00 96.06 459 LYS A O 1
ATOM 3667 N N . THR A 1 460 ? -23.742 -3.287 36.054 1.00 95.75 460 THR A N 1
ATOM 3668 C CA . THR A 1 460 ? -25.126 -2.804 35.887 1.00 95.75 460 THR A CA 1
ATOM 3669 C C . THR A 1 460 ? -26.173 -3.694 36.547 1.00 95.75 460 THR A C 1
ATOM 3671 O O . THR A 1 460 ? -27.307 -3.256 36.706 1.00 95.75 460 THR A O 1
ATOM 3674 N N . GLN A 1 461 ? -25.810 -4.930 36.915 1.00 95.94 461 GLN A N 1
ATOM 3675 C CA . GLN A 1 461 ? -26.718 -5.967 37.427 1.00 95.94 461 GLN A CA 1
ATOM 3676 C C . GLN A 1 461 ? -27.855 -6.340 36.452 1.00 95.94 461 GLN A C 1
ATOM 3678 O O . GLN A 1 461 ? -28.842 -6.950 36.856 1.00 95.94 461 GLN A O 1
ATOM 3683 N N . LYS A 1 462 ? -27.721 -5.992 35.165 1.00 96.00 462 LYS A N 1
ATOM 3684 C CA . LYS A 1 462 ? -28.674 -6.346 34.105 1.00 96.00 462 LYS A CA 1
ATOM 3685 C C . LYS A 1 462 ? -28.412 -7.748 33.565 1.00 96.00 462 LYS A C 1
ATOM 3687 O O . LYS A 1 462 ? -27.283 -8.248 33.586 1.00 96.00 462 LYS A O 1
ATOM 3692 N N . THR A 1 463 ? -29.460 -8.367 33.035 1.00 97.06 463 THR A N 1
ATOM 3693 C CA . THR A 1 463 ? -29.377 -9.657 32.342 1.00 97.06 463 THR A CA 1
ATOM 3694 C C . THR A 1 463 ? -28.585 -9.538 31.037 1.00 97.06 463 THR A C 1
ATOM 3696 O O . THR A 1 463 ? -28.366 -8.445 30.502 1.00 97.06 463 THR A O 1
ATOM 3699 N N . LYS A 1 464 ? -28.144 -10.682 30.501 1.00 96.75 464 LYS A N 1
ATOM 3700 C CA . LYS A 1 464 ? -27.432 -10.736 29.218 1.00 96.75 464 LYS A CA 1
ATOM 3701 C C . LYS A 1 464 ? -28.284 -10.123 28.104 1.00 96.75 464 LYS A C 1
ATOM 3703 O O . LYS A 1 464 ? -27.787 -9.326 27.315 1.00 96.75 464 LYS A O 1
ATOM 3708 N N . GLU A 1 465 ? -29.562 -10.469 28.066 1.00 96.38 465 GLU A N 1
ATOM 3709 C CA . GLU A 1 465 ? -30.519 -10.069 27.040 1.00 96.38 465 GLU A CA 1
ATOM 3710 C C . GLU A 1 465 ? -30.747 -8.550 27.055 1.00 96.38 465 GLU A C 1
ATOM 3712 O O . GLU A 1 465 ? -30.704 -7.905 26.005 1.00 96.38 465 GLU A O 1
ATOM 3717 N N . GLU A 1 466 ? -30.900 -7.955 28.243 1.00 95.62 466 GLU A N 1
ATOM 3718 C CA . GLU A 1 466 ? -31.054 -6.503 28.410 1.00 95.62 466 GLU A CA 1
ATOM 3719 C C . GLU A 1 466 ? -29.824 -5.719 27.942 1.00 95.62 466 GLU A C 1
ATOM 3721 O O . GLU A 1 466 ? -29.959 -4.649 27.338 1.00 95.62 466 GLU A O 1
ATOM 3726 N N . ILE A 1 467 ? -28.623 -6.243 28.211 1.00 97.25 467 ILE A N 1
ATOM 3727 C CA . ILE A 1 467 ? -27.366 -5.622 27.784 1.00 97.25 467 ILE A CA 1
ATOM 3728 C C . ILE A 1 467 ? -27.208 -5.738 26.271 1.00 97.25 467 ILE A C 1
ATOM 3730 O O . ILE A 1 467 ? -26.975 -4.727 25.608 1.00 97.25 467 ILE A O 1
ATOM 3734 N N . LEU A 1 468 ? -27.367 -6.937 25.708 1.00 96.69 468 LEU A N 1
ATOM 3735 C CA . LEU A 1 468 ? -27.164 -7.169 24.277 1.00 96.69 468 LEU A CA 1
ATOM 3736 C C . LEU A 1 468 ? -28.120 -6.340 23.413 1.00 96.69 468 LEU A C 1
ATOM 3738 O O . LEU A 1 468 ? -27.686 -5.757 22.419 1.00 96.69 468 LEU A O 1
ATOM 3742 N N . ALA A 1 469 ? -29.386 -6.210 23.825 1.00 94.06 469 ALA A N 1
ATOM 3743 C CA . ALA A 1 469 ? -30.395 -5.448 23.091 1.00 94.06 469 ALA A CA 1
ATOM 3744 C C . ALA A 1 469 ? -30.034 -3.960 22.911 1.00 94.06 469 ALA A C 1
ATOM 3746 O O . ALA A 1 469 ? -30.418 -3.343 21.916 1.00 94.06 469 ALA A O 1
ATOM 3747 N N . LYS A 1 470 ? -29.293 -3.371 23.859 1.00 93.06 470 LYS A N 1
ATOM 3748 C CA . LYS A 1 470 ? -28.975 -1.931 23.871 1.00 93.06 470 LYS A CA 1
ATOM 3749 C C . LYS A 1 470 ? -27.519 -1.628 23.537 1.00 93.06 470 LYS A C 1
ATOM 3751 O O . LYS A 1 470 ? -27.249 -0.702 22.771 1.00 93.06 470 LYS A O 1
ATOM 3756 N N . HIS A 1 471 ? -26.598 -2.416 24.080 1.00 97.69 471 HIS A N 1
ATOM 3757 C CA . HIS A 1 471 ? -25.178 -2.084 24.163 1.00 97.69 471 HIS A CA 1
ATOM 3758 C C . HIS A 1 471 ? -24.292 -2.894 23.220 1.00 97.69 471 HIS A C 1
ATOM 3760 O O . HIS A 1 471 ? -23.108 -2.602 23.165 1.00 97.69 471 HIS A O 1
ATOM 3766 N N . PHE A 1 472 ? -24.811 -3.860 22.455 1.00 98.50 472 PHE A N 1
ATOM 3767 C CA . PHE A 1 472 ? -23.988 -4.645 21.526 1.00 98.50 472 PHE A CA 1
ATOM 3768 C C . PHE A 1 472 ? -24.467 -4.529 20.084 1.00 98.50 472 PHE A C 1
ATOM 3770 O O . PHE A 1 472 ? -25.665 -4.508 19.808 1.00 98.50 472 PHE A O 1
ATOM 3777 N N . VAL A 1 473 ? -23.514 -4.460 19.164 1.00 98.62 473 VAL A N 1
ATOM 3778 C CA . VAL A 1 473 ? -23.701 -4.621 17.717 1.00 98.62 473 VAL A CA 1
ATOM 3779 C C . VAL A 1 473 ? -22.561 -5.480 17.174 1.00 98.62 473 VAL A C 1
ATOM 3781 O O . VAL A 1 473 ? -21.500 -5.575 17.795 1.00 98.62 473 VAL A O 1
ATOM 3784 N N . ALA A 1 474 ? -22.767 -6.108 16.019 1.00 98.38 474 ALA A N 1
ATOM 3785 C CA . ALA A 1 474 ? -21.748 -6.942 15.385 1.00 98.38 474 ALA A CA 1
ATOM 3786 C C . ALA A 1 474 ? -21.487 -6.529 13.941 1.00 98.38 474 ALA A C 1
ATOM 3788 O O . ALA A 1 474 ? -22.393 -6.100 13.232 1.00 98.38 474 ALA A O 1
ATOM 3789 N N . ILE A 1 475 ? -20.248 -6.728 13.502 1.00 98.00 475 ILE A N 1
ATOM 3790 C CA . ILE A 1 475 ? -19.834 -6.636 12.105 1.00 98.00 475 ILE A CA 1
ATOM 3791 C C . ILE A 1 475 ? -19.247 -7.992 11.723 1.00 98.00 475 ILE A C 1
ATOM 3793 O O . ILE A 1 475 ? -18.195 -8.386 12.237 1.00 98.00 475 ILE A O 1
ATOM 3797 N N . SER A 1 476 ? -19.950 -8.735 10.868 1.00 95.12 476 SER A N 1
ATOM 3798 C CA . SER A 1 476 ? -19.575 -10.110 10.534 1.00 95.12 476 SER A CA 1
ATOM 3799 C C . SER A 1 476 ? -20.177 -10.585 9.214 1.00 95.12 476 SER A C 1
ATOM 3801 O O . SER A 1 476 ? -21.171 -10.041 8.735 1.00 95.12 476 SER A O 1
ATOM 3803 N N . SER A 1 477 ? -19.576 -11.638 8.655 1.00 91.88 477 SER A N 1
ATOM 3804 C CA . SER A 1 477 ? -20.185 -12.442 7.589 1.00 91.88 477 SER A CA 1
ATOM 3805 C C . SER A 1 477 ? -20.971 -13.646 8.132 1.00 91.88 477 SER A C 1
ATOM 3807 O O . SER A 1 477 ? -21.767 -14.231 7.406 1.00 91.88 477 SER A O 1
ATOM 3809 N N . ASP A 1 478 ? -20.790 -14.006 9.411 1.00 93.88 478 ASP A N 1
ATOM 3810 C CA . ASP A 1 478 ? -21.423 -15.170 10.047 1.00 93.88 478 ASP A CA 1
ATOM 3811 C C . ASP A 1 478 ? -22.593 -14.742 10.954 1.00 93.88 478 ASP A C 1
ATOM 3813 O O . ASP A 1 478 ? -22.481 -14.648 12.181 1.00 93.88 478 ASP A O 1
ATOM 3817 N N . VAL A 1 479 ? -23.732 -14.445 10.320 1.00 94.56 479 VAL A N 1
ATOM 3818 C CA . VAL A 1 479 ? -24.951 -13.950 10.988 1.00 94.56 479 VAL A CA 1
ATOM 3819 C C . VAL A 1 479 ? -25.459 -14.933 12.050 1.00 94.56 479 VAL A C 1
ATOM 3821 O O . VAL A 1 479 ? -25.875 -14.514 13.131 1.00 94.56 479 VAL A O 1
ATOM 3824 N N . GLU A 1 480 ? -25.381 -16.237 11.783 1.00 95.81 480 GLU A N 1
ATOM 3825 C CA . GLU A 1 480 ? -25.876 -17.275 12.691 1.00 95.81 480 GLU A CA 1
ATOM 3826 C C . GLU A 1 480 ? -25.081 -17.328 13.999 1.00 95.81 480 GLU A C 1
ATOM 3828 O O . GLU A 1 480 ? -25.666 -17.421 15.082 1.00 95.81 480 GLU A O 1
ATOM 3833 N N . LYS A 1 481 ? -23.749 -17.186 13.951 1.00 96.50 481 LYS A N 1
ATOM 3834 C CA . LYS A 1 481 ? -22.950 -17.095 15.182 1.00 96.50 481 LYS A CA 1
ATOM 3835 C C . LYS A 1 481 ? -23.218 -15.815 15.968 1.00 96.50 481 LYS A C 1
ATOM 3837 O O . LYS A 1 481 ? -23.258 -15.874 17.199 1.00 96.50 481 LYS A O 1
ATOM 3842 N N . CYS A 1 482 ? -23.445 -14.685 15.301 1.00 96.56 482 CYS A N 1
ATOM 3843 C CA . CYS A 1 482 ? -23.842 -13.447 15.977 1.00 96.56 482 CYS A CA 1
ATOM 3844 C C . CYS A 1 482 ? -25.199 -13.599 16.689 1.00 96.56 482 CYS A C 1
ATOM 3846 O O . CYS A 1 482 ? -25.327 -13.228 17.860 1.00 96.56 482 CYS A O 1
ATOM 3848 N N . LYS A 1 483 ? -26.186 -14.217 16.026 1.00 96.88 483 LYS A N 1
ATOM 3849 C CA . LYS A 1 483 ? -27.493 -14.539 16.623 1.00 96.88 483 LYS A CA 1
ATOM 3850 C C . LYS A 1 483 ? -27.353 -15.491 17.808 1.00 96.88 483 LYS A C 1
ATOM 3852 O O . LYS A 1 483 ? -27.926 -15.238 18.863 1.00 96.88 483 LYS A O 1
ATOM 3857 N N . LYS A 1 484 ? -26.522 -16.533 17.687 1.00 96.69 484 LYS A N 1
ATOM 3858 C CA . LYS A 1 484 ? -26.222 -17.472 18.783 1.00 96.69 484 LYS A CA 1
ATOM 3859 C C . LYS A 1 484 ? -25.558 -16.791 19.985 1.00 96.69 484 LYS A C 1
ATOM 3861 O O . LYS A 1 484 ? -25.785 -17.196 21.123 1.00 96.69 484 LYS A O 1
ATOM 3866 N N . PHE A 1 485 ? -24.744 -15.761 19.755 1.00 96.88 485 PHE A N 1
ATOM 3867 C CA . PHE A 1 485 ? -24.200 -14.933 20.834 1.00 96.88 485 PHE A CA 1
ATOM 3868 C C . PHE A 1 485 ? -25.296 -14.116 21.539 1.00 96.88 485 PHE A C 1
ATOM 3870 O O . PHE A 1 485 ? -25.210 -13.909 22.752 1.00 96.88 485 PHE A O 1
ATOM 3877 N N . GLY A 1 486 ? -26.346 -13.742 20.801 1.00 96.50 486 GLY A N 1
ATOM 3878 C CA . GLY A 1 486 ? -27.545 -13.045 21.275 1.00 96.50 486 GLY A CA 1
ATOM 3879 C C . GLY A 1 486 ? -27.731 -11.647 20.671 1.00 96.50 486 GLY A C 1
ATOM 3880 O O . GLY A 1 486 ? -28.515 -10.862 21.196 1.00 96.50 486 GLY A O 1
ATOM 3881 N N . ILE A 1 487 ? -26.996 -11.302 19.607 1.00 97.12 487 ILE A N 1
ATOM 3882 C CA . ILE A 1 487 ? -27.129 -10.007 18.924 1.00 97.12 487 ILE A CA 1
ATOM 3883 C C . ILE A 1 487 ? -28.267 -10.100 17.907 1.00 97.12 487 ILE A C 1
ATOM 3885 O O . ILE A 1 487 ? -28.284 -10.998 17.063 1.00 97.12 487 ILE A O 1
ATOM 3889 N N . ALA A 1 488 ? -29.213 -9.165 17.992 1.00 94.69 488 ALA A N 1
ATOM 3890 C CA . ALA A 1 488 ? -30.351 -9.088 17.084 1.00 94.69 488 ALA A CA 1
ATOM 3891 C C . ALA A 1 488 ? -29.910 -8.796 15.638 1.00 94.69 488 ALA A C 1
ATOM 3893 O O . ALA A 1 488 ? -28.928 -8.095 15.400 1.00 94.69 488 ALA A O 1
ATOM 3894 N N . GLU A 1 489 ? -30.637 -9.328 14.657 1.00 94.25 489 GLU A N 1
ATOM 3895 C CA . GLU A 1 489 ? -30.264 -9.268 13.236 1.00 94.25 489 GLU A CA 1
ATOM 3896 C C . GLU A 1 489 ? -30.204 -7.843 12.666 1.00 94.25 489 GLU A C 1
ATOM 3898 O O . GLU A 1 489 ? -29.312 -7.486 11.889 1.00 94.25 489 GLU A O 1
ATOM 3903 N N . ASP A 1 490 ? -31.097 -6.971 13.121 1.00 94.00 490 ASP A N 1
ATOM 3904 C CA . ASP A 1 490 ? -31.094 -5.546 12.800 1.00 94.00 490 ASP A CA 1
ATOM 3905 C C . ASP A 1 490 ? -29.858 -4.810 13.355 1.00 94.00 490 ASP A C 1
ATOM 3907 O O . ASP A 1 490 ? -29.513 -3.739 12.861 1.00 94.00 490 ASP A O 1
ATOM 3911 N N . ARG A 1 491 ? -29.122 -5.426 14.287 1.00 96.81 491 ARG A N 1
ATOM 3912 C CA . ARG A 1 491 ? -27.880 -4.929 14.905 1.00 96.81 491 ARG A CA 1
ATOM 3913 C C . ARG A 1 491 ? -26.611 -5.621 14.389 1.00 96.81 491 ARG A C 1
ATOM 3915 O O . ARG A 1 491 ? -25.522 -5.391 14.924 1.00 96.81 491 ARG A O 1
ATOM 3922 N N . ILE A 1 492 ? -26.738 -6.447 13.348 1.00 97.62 492 ILE A N 1
ATOM 3923 C CA . ILE A 1 492 ? -25.619 -7.066 12.627 1.00 97.62 492 ILE A CA 1
ATOM 3924 C C . ILE A 1 492 ? -25.392 -6.317 11.311 1.00 97.62 492 ILE A C 1
ATOM 3926 O O . ILE A 1 492 ? -26.302 -6.179 10.493 1.00 97.62 492 ILE A O 1
ATOM 3930 N N . PHE A 1 493 ? -24.176 -5.836 11.083 1.00 97.50 493 PHE A N 1
ATOM 3931 C CA . PHE A 1 493 ? -23.770 -5.150 9.859 1.00 97.50 493 PHE A CA 1
ATOM 3932 C C . PHE A 1 493 ? -22.908 -6.087 9.014 1.00 97.50 493 PHE A C 1
ATOM 3934 O O . PHE A 1 493 ? -21.978 -6.718 9.520 1.00 97.50 493 PHE A O 1
ATOM 3941 N N . ALA A 1 494 ? -23.248 -6.204 7.732 1.00 92.19 494 ALA A N 1
ATOM 3942 C CA . ALA A 1 494 ? -22.640 -7.194 6.857 1.00 92.19 494 ALA A CA 1
ATOM 3943 C C . ALA A 1 494 ? -21.172 -6.871 6.545 1.00 92.19 494 ALA A C 1
ATOM 3945 O O . ALA A 1 494 ? -20.776 -5.712 6.402 1.00 92.19 494 ALA A O 1
ATOM 3946 N N . MET A 1 495 ? -20.386 -7.933 6.393 1.00 89.38 495 MET A N 1
ATOM 3947 C CA . MET A 1 495 ? -19.044 -7.920 5.822 1.00 89.38 495 MET A CA 1
ATOM 3948 C C . MET A 1 495 ? -18.981 -8.982 4.721 1.00 89.38 495 MET A C 1
ATOM 3950 O O . MET A 1 495 ? -19.573 -10.051 4.868 1.00 89.38 495 MET A O 1
ATOM 3954 N N . TRP A 1 496 ? -18.250 -8.708 3.641 1.00 90.19 496 TRP A N 1
ATOM 3955 C CA . TRP A 1 496 ? -18.156 -9.609 2.490 1.00 90.19 496 TRP A CA 1
ATOM 3956 C C . TRP A 1 496 ? -16.788 -10.289 2.378 1.00 90.19 496 TRP A C 1
ATOM 3958 O O . TRP A 1 496 ? -15.795 -9.873 2.983 1.00 90.19 496 TRP A O 1
ATOM 3968 N N . ASP A 1 497 ? -16.732 -11.375 1.613 1.00 86.31 497 ASP A N 1
ATOM 3969 C CA . ASP A 1 497 ? -15.537 -12.194 1.442 1.00 86.31 497 ASP A CA 1
ATOM 3970 C C . ASP A 1 497 ? -14.430 -11.494 0.636 1.00 86.31 497 ASP A C 1
ATOM 3972 O O . ASP A 1 497 ? -13.266 -11.604 1.027 1.00 86.31 497 ASP A O 1
ATOM 3976 N N . TRP A 1 498 ? -14.809 -10.715 -0.382 1.00 90.31 498 TRP A N 1
ATOM 3977 C CA . TRP A 1 498 ? -13.954 -9.884 -1.244 1.00 90.31 498 TRP A CA 1
ATOM 3978 C C . TRP A 1 498 ? -13.364 -8.638 -0.561 1.00 90.31 498 TRP A C 1
ATOM 3980 O O . TRP A 1 498 ? -12.557 -7.918 -1.158 1.00 90.31 498 TRP A O 1
ATOM 3990 N N . VAL A 1 499 ? -13.734 -8.383 0.700 1.00 91.12 499 VAL A N 1
ATOM 3991 C CA . VAL A 1 499 ? -13.077 -7.390 1.557 1.00 91.12 499 VAL A CA 1
ATOM 3992 C C . VAL A 1 499 ? -11.997 -8.092 2.380 1.00 91.12 499 VAL A C 1
ATOM 3994 O O . VAL A 1 499 ? -12.278 -8.807 3.353 1.00 91.12 499 VAL A O 1
ATOM 3997 N N . GLY A 1 500 ? -10.740 -7.893 1.979 1.00 90.50 500 GLY A N 1
ATOM 3998 C CA . GLY A 1 500 ? -9.577 -8.310 2.761 1.00 90.50 500 GLY A CA 1
ATOM 3999 C C . GLY A 1 500 ? -9.496 -7.526 4.072 1.00 90.50 500 GLY A C 1
ATOM 4000 O O . GLY A 1 500 ? -9.803 -6.337 4.104 1.00 90.50 500 GLY A O 1
ATOM 4001 N N . GLY A 1 501 ? -9.074 -8.170 5.166 1.00 91.25 501 GLY A N 1
ATOM 4002 C CA . GLY A 1 501 ? -9.075 -7.545 6.497 1.00 91.25 501 GLY A CA 1
ATOM 4003 C C . GLY A 1 501 ? -8.300 -6.224 6.539 1.00 91.25 501 GLY A C 1
ATOM 4004 O O . GLY A 1 501 ? -8.831 -5.215 6.995 1.00 91.25 501 GLY A O 1
ATOM 4005 N N . ARG A 1 502 ? -7.078 -6.207 5.997 1.00 95.56 502 ARG A N 1
ATOM 4006 C CA . ARG A 1 502 ? -6.217 -5.011 5.914 1.00 95.56 502 ARG A CA 1
ATOM 4007 C C . ARG A 1 502 ? -6.694 -3.931 4.926 1.00 95.56 502 ARG A C 1
ATOM 4009 O O . ARG A 1 502 ? -6.135 -2.848 4.928 1.00 95.56 502 ARG A O 1
ATOM 4016 N N . PHE A 1 503 ? -7.757 -4.200 4.164 1.00 97.50 503 PHE A N 1
ATOM 4017 C CA . PHE A 1 503 ? -8.421 -3.276 3.229 1.00 97.50 503 PHE A CA 1
ATOM 4018 C C . PHE A 1 503 ? -9.878 -2.983 3.649 1.00 97.50 503 PHE A C 1
ATOM 4020 O O . PHE A 1 503 ? -10.721 -2.622 2.832 1.00 97.50 503 PHE A O 1
ATOM 4027 N N . SER A 1 504 ? -10.229 -3.234 4.918 1.00 97.06 504 SER A N 1
ATOM 4028 C CA . SER A 1 504 ? -11.625 -3.203 5.378 1.00 97.06 504 SER A CA 1
ATOM 4029 C C . SER A 1 504 ? -12.060 -1.881 6.012 1.00 97.06 504 SER A C 1
ATOM 4031 O O . SER A 1 504 ? -13.237 -1.727 6.334 1.00 97.06 504 SER A O 1
ATOM 4033 N N . ALA A 1 505 ? -11.160 -0.907 6.168 1.00 97.94 505 ALA A N 1
ATOM 4034 C CA . ALA A 1 505 ? -11.429 0.338 6.894 1.00 97.94 505 ALA A CA 1
ATOM 4035 C C . ALA A 1 505 ? -12.560 1.190 6.282 1.00 97.94 505 ALA A C 1
ATOM 4037 O O . ALA A 1 505 ? -13.227 1.926 7.002 1.00 97.94 505 ALA A O 1
ATOM 4038 N N . THR A 1 506 ? -12.823 1.061 4.981 1.00 98.00 506 THR A N 1
ATOM 4039 C CA . THR A 1 506 ? -13.932 1.733 4.279 1.00 98.00 506 THR A CA 1
ATOM 4040 C C . THR A 1 506 ? -15.230 0.914 4.256 1.00 98.00 506 THR A C 1
ATOM 4042 O O . THR A 1 506 ? -16.259 1.410 3.812 1.00 98.00 506 THR A O 1
ATOM 4045 N N . SER A 1 507 ? -15.220 -0.324 4.765 1.00 97.44 507 SER A N 1
ATOM 4046 C CA . SER A 1 507 ? -16.423 -1.157 4.937 1.00 97.44 507 SER A CA 1
ATOM 4047 C C . SER A 1 507 ? -17.147 -0.831 6.248 1.00 97.44 507 SER A C 1
ATOM 4049 O O . SER A 1 507 ? -16.729 0.062 6.986 1.00 97.44 507 SER A O 1
ATOM 4051 N N . ALA A 1 508 ? -18.172 -1.619 6.608 1.00 97.75 508 ALA A N 1
ATOM 4052 C CA . ALA A 1 508 ? -18.813 -1.571 7.926 1.00 97.75 508 ALA A CA 1
ATOM 4053 C C . ALA A 1 508 ? -17.805 -1.502 9.090 1.00 97.75 508 ALA A C 1
ATOM 4055 O O . ALA A 1 508 ? -18.058 -0.780 10.056 1.00 97.75 508 ALA A O 1
ATOM 4056 N N . VAL A 1 509 ? -16.663 -2.201 8.966 1.00 97.81 509 VAL A N 1
ATOM 4057 C CA . VAL A 1 509 ? -15.572 -2.265 9.958 1.00 97.81 509 VAL A CA 1
ATOM 4058 C C . VAL A 1 509 ? -15.126 -0.880 10.427 1.00 97.81 509 VAL A C 1
ATOM 4060 O O . VAL A 1 509 ? -15.000 -0.669 11.630 1.00 97.81 509 VAL A O 1
ATOM 4063 N N . GLY A 1 510 ? -14.901 0.065 9.511 1.00 97.94 510 GLY A N 1
ATOM 4064 C CA . GLY A 1 510 ? -14.625 1.454 9.884 1.00 97.94 510 GLY A CA 1
ATOM 4065 C C . GLY A 1 510 ? -15.876 2.322 9.884 1.00 97.94 510 GLY A C 1
ATOM 4066 O O . GLY A 1 510 ? -16.039 3.138 10.787 1.00 97.94 510 GLY A O 1
ATOM 4067 N N . ALA A 1 511 ? -16.794 2.112 8.938 1.00 98.12 511 ALA A N 1
ATOM 4068 C CA . ALA A 1 511 ? -17.976 2.948 8.757 1.00 98.12 511 ALA A CA 1
ATOM 4069 C C . ALA A 1 511 ? -18.812 3.092 10.024 1.00 98.12 511 ALA A C 1
ATOM 4071 O O . ALA A 1 511 ? -19.203 4.206 10.363 1.00 98.12 511 ALA A O 1
ATOM 4072 N N . LEU A 1 512 ? -19.054 2.006 10.758 1.00 98.69 512 LEU A N 1
ATOM 4073 C CA . LEU A 1 512 ? -19.866 2.064 11.968 1.00 98.69 512 LEU A CA 1
ATOM 4074 C C . LEU A 1 512 ? -19.171 2.809 13.127 1.00 98.69 512 LEU A C 1
ATOM 4076 O O . LEU A 1 512 ? -19.723 3.820 13.571 1.00 98.69 512 LEU A O 1
ATOM 4080 N N . PRO A 1 513 ? -17.988 2.386 13.630 1.00 98.62 513 PRO A N 1
ATOM 4081 C CA . PRO A 1 513 ? -17.332 3.090 14.734 1.00 98.62 513 PRO A CA 1
ATOM 4082 C C . PRO A 1 513 ? -16.974 4.539 14.379 1.00 98.62 513 PRO A C 1
ATOM 4084 O O . PRO A 1 513 ? -17.150 5.429 15.211 1.00 98.62 513 PRO A O 1
ATOM 4087 N N . LEU A 1 514 ? -16.520 4.802 13.148 1.00 98.75 514 LEU A N 1
ATOM 4088 C CA . LEU A 1 514 ? -16.131 6.147 12.724 1.00 98.75 514 LEU A CA 1
ATOM 4089 C C . LEU A 1 514 ? -17.339 7.059 12.520 1.00 98.75 514 LEU A C 1
ATOM 4091 O O . LEU A 1 514 ? -17.276 8.203 12.947 1.00 98.75 514 LEU A O 1
ATOM 4095 N N . SER A 1 515 ? -18.454 6.582 11.956 1.00 98.75 515 SER A N 1
ATOM 4096 C CA . SER A 1 515 ? -19.664 7.415 11.829 1.00 98.75 515 SER A CA 1
ATOM 4097 C C . SER A 1 515 ? -20.271 7.750 13.189 1.00 98.75 515 SER A C 1
ATOM 4099 O O . SER A 1 515 ? -20.780 8.851 13.385 1.00 98.75 515 SER A O 1
ATOM 4101 N N . LEU A 1 516 ? -20.195 6.833 14.158 1.00 98.69 516 LEU A N 1
ATOM 4102 C CA . LEU A 1 516 ? -20.620 7.112 15.530 1.00 98.69 516 LEU A CA 1
ATOM 4103 C C . LEU A 1 516 ? -19.717 8.151 16.214 1.00 98.69 516 LEU A C 1
ATOM 4105 O O . LEU A 1 516 ? -20.217 8.965 16.987 1.00 98.69 516 LEU A O 1
ATOM 4109 N N . TYR A 1 517 ? -18.414 8.137 15.934 1.00 98.75 517 TYR A N 1
ATOM 4110 C CA . TYR A 1 517 ? -17.435 9.024 16.567 1.00 98.75 517 TYR A CA 1
ATOM 4111 C C . TYR A 1 517 ? -17.307 10.399 15.889 1.00 98.75 517 TYR A C 1
ATOM 4113 O O . TYR A 1 517 ? -17.252 11.422 16.567 1.00 98.75 517 TYR A O 1
ATOM 4121 N N . LEU A 1 518 ? -17.265 10.432 14.558 1.00 98.56 518 LEU A N 1
ATOM 4122 C CA . LEU A 1 518 ? -17.029 11.621 13.732 1.00 98.56 518 LEU A CA 1
ATOM 4123 C C . LEU A 1 518 ? -18.320 12.236 13.179 1.00 98.56 518 LEU A C 1
ATOM 4125 O O . LEU A 1 518 ? -18.301 13.368 12.706 1.00 98.56 518 LEU A O 1
ATOM 4129 N N . GLY A 1 519 ? -19.432 11.502 13.215 1.00 98.25 519 GLY A N 1
ATOM 4130 C CA . GLY A 1 519 ? -20.612 11.799 12.406 1.00 98.25 519 GLY A CA 1
ATOM 4131 C C . GLY A 1 519 ? -20.519 11.140 11.029 1.00 98.25 519 GLY A C 1
ATOM 4132 O O . GLY A 1 519 ? -19.432 10.935 10.482 1.00 98.25 519 GLY A O 1
ATOM 4133 N N . PHE A 1 520 ? -21.676 10.787 10.468 1.00 98.25 520 PHE A N 1
ATOM 4134 C CA . PHE A 1 520 ? -21.752 10.065 9.195 1.00 98.25 520 PHE A CA 1
ATOM 4135 C C . PHE A 1 520 ? -21.189 10.895 8.036 1.00 98.25 520 PHE A C 1
ATOM 4137 O O . PHE A 1 520 ? -20.508 10.369 7.165 1.00 98.25 520 PHE A O 1
ATOM 4144 N N . GLU A 1 521 ? -21.406 12.207 8.055 1.00 97.94 521 GLU A N 1
ATOM 4145 C CA . GLU A 1 521 ? -20.943 13.140 7.031 1.00 97.94 521 GLU A CA 1
ATOM 4146 C C . GLU A 1 521 ? -19.409 13.191 6.963 1.00 97.94 521 GLU A C 1
ATOM 4148 O O . GLU A 1 521 ? -18.837 13.135 5.876 1.00 97.94 521 GLU A O 1
ATOM 4153 N N . ASN A 1 522 ? -18.730 13.216 8.115 1.00 98.44 522 ASN A N 1
ATOM 4154 C CA . ASN A 1 522 ? -17.267 13.165 8.171 1.00 98.44 522 ASN A CA 1
ATOM 4155 C C . ASN A 1 522 ? -16.723 11.796 7.742 1.00 98.44 522 ASN A C 1
ATOM 4157 O O . ASN A 1 522 ? -15.666 11.733 7.118 1.00 98.44 522 ASN A O 1
ATOM 4161 N N . PHE A 1 523 ? -17.439 10.702 8.020 1.00 98.62 523 PHE A N 1
ATOM 4162 C CA . PHE A 1 523 ? -17.069 9.399 7.468 1.00 98.62 523 PHE A CA 1
ATOM 4163 C C . PHE A 1 523 ? -17.235 9.357 5.940 1.00 98.62 523 PHE A C 1
ATOM 4165 O O . PHE A 1 523 ? -16.350 8.861 5.248 1.00 98.62 523 PHE A O 1
ATOM 4172 N N . CYS A 1 524 ? -18.296 9.951 5.385 1.00 98.56 524 CYS A N 1
ATOM 4173 C CA . CYS A 1 524 ? -18.427 10.104 3.935 1.00 98.56 524 CYS A CA 1
ATOM 4174 C C . CYS A 1 524 ? -17.249 10.882 3.339 1.00 98.56 524 CYS A C 1
ATOM 4176 O O . CYS A 1 524 ? -16.747 10.477 2.301 1.00 98.56 524 CYS A O 1
ATOM 4178 N N . GLN A 1 525 ? -16.740 11.925 4.007 1.00 98.75 525 GLN A N 1
ATOM 4179 C CA . GLN A 1 525 ? -15.535 12.629 3.546 1.00 98.75 525 GLN A CA 1
ATOM 4180 C C . GLN A 1 525 ? -14.303 11.710 3.472 1.00 98.75 525 GLN A C 1
ATOM 4182 O O . GLN A 1 525 ? -13.519 11.837 2.538 1.00 98.75 525 GLN A O 1
ATOM 4187 N N . ILE A 1 526 ? -14.143 10.748 4.391 1.00 98.88 526 ILE A N 1
ATOM 4188 C CA . ILE A 1 526 ? -13.091 9.718 4.281 1.00 98.88 526 ILE A CA 1
ATOM 4189 C C . ILE A 1 526 ? -13.280 8.899 3.001 1.00 98.88 526 ILE A C 1
ATOM 4191 O O . ILE A 1 526 ? -12.318 8.686 2.263 1.00 98.88 526 ILE A O 1
ATOM 4195 N N . LEU A 1 527 ? -14.509 8.453 2.723 1.00 98.75 527 LEU A N 1
ATOM 4196 C CA . LEU A 1 527 ? -14.810 7.698 1.505 1.00 98.75 527 LEU A CA 1
ATOM 4197 C C . LEU A 1 527 ? -14.526 8.522 0.243 1.00 98.75 527 LEU A C 1
ATOM 4199 O O . LEU A 1 527 ? -13.932 7.989 -0.684 1.00 98.75 527 LEU A O 1
ATOM 4203 N N . GLU A 1 528 ? -14.854 9.814 0.240 1.00 98.50 528 GLU A N 1
ATOM 4204 C CA . GLU A 1 528 ? -14.568 10.735 -0.868 1.00 98.50 528 GLU A CA 1
ATOM 4205 C C . GLU A 1 528 ? -13.078 10.836 -1.181 1.00 98.50 528 GLU A C 1
ATOM 4207 O O . GLU A 1 528 ? -12.663 10.649 -2.323 1.00 98.50 528 GLU A O 1
ATOM 4212 N N . GLY A 1 529 ? -12.243 11.084 -0.168 1.00 98.69 529 GLY A N 1
ATOM 4213 C CA . GLY A 1 529 ? -10.800 11.196 -0.387 1.00 98.69 529 GLY A CA 1
ATOM 4214 C C . GLY A 1 529 ? -10.183 9.881 -0.842 1.00 98.69 529 GLY A C 1
ATOM 4215 O O . GLY A 1 529 ? -9.305 9.854 -1.708 1.00 98.69 529 GLY A O 1
ATOM 4216 N N . ALA A 1 530 ? -10.693 8.773 -0.308 1.00 98.75 530 ALA A N 1
ATOM 4217 C CA . ALA A 1 530 ? -10.308 7.446 -0.742 1.00 98.75 530 ALA A CA 1
ATOM 4218 C C . ALA A 1 530 ? -10.746 7.185 -2.198 1.00 98.75 530 ALA A C 1
ATOM 4220 O O . ALA A 1 530 ? -9.983 6.606 -2.967 1.00 98.75 530 ALA A O 1
ATOM 4221 N N . HIS A 1 531 ? -11.952 7.602 -2.593 1.00 97.81 531 HIS A N 1
ATOM 4222 C CA . HIS A 1 531 ? -12.473 7.427 -3.950 1.00 97.81 531 HIS A CA 1
ATOM 4223 C C . HIS A 1 531 ? -11.720 8.298 -4.958 1.00 97.81 531 HIS A C 1
ATOM 4225 O O . HIS A 1 531 ? -11.406 7.841 -6.054 1.00 97.81 531 HIS A O 1
ATOM 4231 N N . TRP A 1 532 ? -11.353 9.523 -4.580 1.00 97.88 532 TRP A N 1
ATOM 4232 C CA . TRP A 1 532 ? -10.534 10.396 -5.416 1.00 97.88 532 TRP A CA 1
ATOM 4233 C C . TRP A 1 532 ? -9.216 9.720 -5.816 1.00 97.88 532 TRP A C 1
ATOM 4235 O O . TRP A 1 532 ? -8.862 9.677 -6.996 1.00 97.88 532 TRP A O 1
ATOM 4245 N N . MET A 1 533 ? -8.524 9.112 -4.849 1.00 98.62 533 MET A N 1
ATOM 4246 C CA . MET A 1 533 ? -7.262 8.416 -5.106 1.00 98.62 533 MET A CA 1
ATOM 4247 C C . MET A 1 533 ? -7.454 7.129 -5.925 1.00 98.62 533 MET A C 1
ATOM 4249 O O . MET A 1 533 ? -6.569 6.784 -6.704 1.00 98.62 533 MET A O 1
ATOM 4253 N N . ASP A 1 534 ? -8.611 6.459 -5.840 1.00 98.00 534 ASP A N 1
ATOM 4254 C CA . ASP A 1 534 ? -8.952 5.369 -6.770 1.00 98.00 534 ASP A CA 1
ATOM 4255 C C . ASP A 1 534 ? -9.009 5.841 -8.206 1.00 98.00 534 ASP A C 1
ATOM 4257 O O . ASP A 1 534 ? -8.478 5.180 -9.095 1.00 98.00 534 ASP A O 1
ATOM 4261 N N . GLN A 1 535 ? -9.693 6.961 -8.439 1.00 96.06 535 GLN A N 1
ATOM 4262 C CA . GLN A 1 535 ? -9.856 7.503 -9.779 1.00 96.06 535 GLN A CA 1
ATOM 4263 C C . GLN A 1 535 ? -8.508 7.978 -10.321 1.00 96.06 535 GLN A C 1
ATOM 4265 O O . GLN A 1 535 ? -8.182 7.691 -11.473 1.00 96.06 535 GLN A O 1
ATOM 4270 N N . HIS A 1 536 ? -7.690 8.616 -9.476 1.00 97.88 536 HIS A N 1
ATOM 4271 C CA . HIS A 1 536 ? -6.311 8.962 -9.818 1.00 97.88 536 HIS A CA 1
ATOM 4272 C C . HIS A 1 536 ? -5.507 7.721 -10.216 1.00 97.88 536 HIS A C 1
ATOM 4274 O O . HIS A 1 536 ? -4.924 7.675 -11.298 1.00 97.88 536 HIS A O 1
ATOM 4280 N N . PHE A 1 537 ? -5.538 6.677 -9.387 1.00 98.25 537 PHE A N 1
ATOM 4281 C CA . PHE A 1 537 ? -4.832 5.426 -9.639 1.00 98.25 537 PHE A CA 1
ATOM 4282 C C . PHE A 1 537 ? -5.299 4.723 -10.918 1.00 98.25 537 PHE A C 1
ATOM 4284 O O . PHE A 1 537 ? -4.470 4.245 -11.697 1.00 98.25 537 PHE A O 1
ATOM 4291 N N . LEU A 1 538 ? -6.613 4.678 -11.152 1.00 96.12 538 LEU A N 1
ATOM 4292 C CA . LEU A 1 538 ? -7.200 4.013 -12.306 1.00 96.12 538 LEU A CA 1
ATOM 4293 C C . LEU A 1 538 ? -6.911 4.753 -13.607 1.00 96.12 538 LEU A C 1
ATOM 4295 O O . LEU A 1 538 ? -6.757 4.088 -14.627 1.00 96.12 538 LEU A O 1
ATOM 4299 N N . HIS A 1 539 ? -6.882 6.089 -13.602 1.00 95.25 539 HIS A N 1
ATOM 4300 C CA . HIS A 1 539 ? -6.911 6.877 -14.834 1.00 95.25 539 HIS A CA 1
ATOM 4301 C C . HIS A 1 539 ? -5.594 7.557 -15.191 1.00 95.25 539 HIS A C 1
ATOM 4303 O O . HIS A 1 539 ? -5.276 7.559 -16.380 1.00 95.25 539 HIS A O 1
ATOM 4309 N N . ALA A 1 540 ? -4.826 8.063 -14.223 1.00 97.25 540 ALA A N 1
ATOM 4310 C CA . ALA A 1 540 ? -3.632 8.860 -14.500 1.00 97.25 540 ALA A CA 1
ATOM 4311 C C . ALA A 1 540 ? -2.565 8.083 -15.289 1.00 97.25 540 ALA A C 1
ATOM 4313 O O . ALA A 1 540 ? -2.388 6.869 -15.108 1.00 97.25 540 ALA A O 1
ATOM 4314 N N . GLU A 1 541 ? -1.837 8.807 -16.140 1.00 95.88 541 GLU A N 1
ATOM 4315 C CA . GLU A 1 541 ? -0.655 8.307 -16.845 1.00 95.88 541 GLU A CA 1
ATOM 4316 C C . GLU A 1 541 ? 0.468 7.986 -15.855 1.00 95.88 541 GLU A C 1
ATOM 4318 O O . GLU A 1 541 ? 0.570 8.607 -14.799 1.00 95.88 541 GLU A O 1
ATOM 4323 N N . TRP A 1 542 ? 1.353 7.043 -16.191 1.00 95.06 542 TRP A N 1
ATOM 4324 C CA . TRP A 1 542 ? 2.339 6.518 -15.236 1.00 95.06 542 TRP A CA 1
ATOM 4325 C C . TRP A 1 542 ? 3.173 7.591 -14.544 1.00 95.06 542 TRP A C 1
ATOM 4327 O O . TRP A 1 542 ? 3.311 7.533 -13.330 1.00 95.06 542 TRP A O 1
ATOM 4337 N N . LYS A 1 543 ? 3.665 8.596 -15.278 1.00 95.19 543 LYS A N 1
ATOM 4338 C CA . LYS A 1 543 ? 4.491 9.681 -14.717 1.00 95.19 543 LYS A CA 1
ATOM 4339 C C . LYS A 1 543 ? 3.732 10.625 -13.776 1.00 95.19 543 LYS A C 1
ATOM 4341 O O . LYS A 1 543 ? 4.365 11.315 -12.987 1.00 95.19 543 LYS A O 1
ATOM 4346 N N . GLU A 1 544 ? 2.405 10.639 -13.843 1.00 97.25 544 GLU A N 1
ATOM 4347 C CA . GLU A 1 544 ? 1.525 11.494 -13.037 1.00 97.25 544 GLU A CA 1
ATOM 4348 C C . GLU A 1 544 ? 0.751 10.688 -11.980 1.00 97.25 544 GLU A C 1
ATOM 4350 O O . GLU A 1 544 ? 0.022 11.243 -11.161 1.00 97.25 544 GLU A O 1
ATOM 4355 N N . ASN A 1 545 ? 0.909 9.364 -11.959 1.00 98.69 545 ASN A N 1
ATOM 4356 C CA . ASN A 1 545 ? 0.156 8.466 -11.098 1.00 98.69 545 ASN A CA 1
ATOM 4357 C C . ASN A 1 545 ? 0.914 8.216 -9.783 1.00 98.69 545 ASN A C 1
ATOM 4359 O O . ASN A 1 545 ? 1.940 7.534 -9.750 1.00 98.69 545 ASN A O 1
ATOM 4363 N N . ILE A 1 546 ? 0.401 8.777 -8.682 1.00 98.75 546 ILE A N 1
ATOM 4364 C CA . ILE A 1 546 ? 1.094 8.837 -7.384 1.00 98.75 546 ILE A CA 1
ATOM 4365 C C . ILE A 1 546 ? 1.333 7.426 -6.810 1.00 98.75 546 ILE A C 1
ATOM 4367 O O . ILE A 1 546 ? 2.486 7.104 -6.494 1.00 98.75 546 ILE A O 1
ATOM 4371 N N . PRO A 1 547 ? 0.320 6.539 -6.706 1.00 98.75 547 PRO A N 1
ATOM 4372 C CA . PRO A 1 547 ? 0.551 5.170 -6.248 1.00 98.75 547 PRO A CA 1
ATOM 4373 C C . PRO A 1 547 ? 1.497 4.367 -7.148 1.00 98.75 547 PRO A C 1
ATOM 4375 O O . PRO A 1 547 ? 2.306 3.595 -6.636 1.00 98.75 547 PRO A O 1
ATOM 4378 N N . VAL A 1 548 ? 1.442 4.569 -8.470 1.00 98.81 548 VAL A N 1
ATOM 4379 C CA . VAL A 1 548 ? 2.327 3.865 -9.414 1.00 98.81 548 VAL A CA 1
ATOM 4380 C C . VAL A 1 548 ? 3.775 4.309 -9.249 1.00 98.81 548 VAL A C 1
ATOM 4382 O O . VAL A 1 548 ? 4.636 3.457 -9.050 1.00 98.81 548 VAL A O 1
ATOM 4385 N N . ILE A 1 549 ? 4.062 5.613 -9.261 1.00 98.75 549 ILE A N 1
ATOM 4386 C CA . ILE A 1 549 ? 5.438 6.109 -9.104 1.00 98.75 549 ILE A CA 1
ATOM 4387 C C . ILE A 1 549 ? 5.999 5.756 -7.730 1.00 98.75 549 ILE A C 1
ATOM 4389 O O . ILE A 1 549 ? 7.112 5.243 -7.650 1.00 98.75 549 ILE A O 1
ATOM 4393 N N . SER A 1 550 ? 5.228 5.942 -6.656 1.00 98.75 550 SER A N 1
ATOM 4394 C CA . SER A 1 550 ? 5.687 5.570 -5.310 1.00 98.75 550 SER A CA 1
ATOM 4395 C C . SER A 1 550 ? 5.946 4.060 -5.164 1.00 98.75 550 SER A C 1
ATOM 4397 O O . SER A 1 550 ? 6.945 3.671 -4.562 1.00 98.75 550 SER A O 1
ATOM 4399 N N . GLY A 1 551 ? 5.123 3.196 -5.771 1.00 98.69 551 GLY A N 1
ATOM 4400 C CA . GLY A 1 551 ? 5.357 1.746 -5.792 1.00 98.69 551 GLY A CA 1
ATOM 4401 C C . GLY A 1 551 ? 6.550 1.327 -6.661 1.00 98.69 551 GLY A C 1
ATOM 4402 O O . GLY A 1 551 ? 7.310 0.436 -6.285 1.00 98.69 551 GLY A O 1
ATOM 4403 N N . LEU A 1 552 ? 6.762 1.990 -7.800 1.00 98.75 552 LEU A N 1
ATOM 4404 C CA . LEU A 1 552 ? 7.921 1.766 -8.669 1.00 98.75 552 LEU A CA 1
ATOM 4405 C C . LEU A 1 552 ? 9.237 2.216 -8.024 1.00 98.75 552 LEU A C 1
ATOM 4407 O O . LEU A 1 552 ? 10.259 1.552 -8.184 1.00 98.75 552 LEU A O 1
ATOM 4411 N N . ILE A 1 553 ? 9.211 3.315 -7.269 1.00 98.75 553 ILE A N 1
ATOM 4412 C CA . ILE A 1 553 ? 10.348 3.777 -6.467 1.00 98.75 553 ILE A CA 1
ATOM 4413 C C . ILE A 1 553 ? 10.684 2.765 -5.366 1.00 98.75 553 ILE A C 1
ATOM 4415 O O . ILE A 1 553 ? 11.863 2.523 -5.115 1.00 98.75 553 ILE A O 1
ATOM 4419 N N . ASP A 1 554 ? 9.690 2.128 -4.740 1.00 98.62 554 ASP A N 1
ATOM 4420 C CA . ASP A 1 554 ? 9.966 1.041 -3.790 1.00 98.62 554 ASP A CA 1
ATOM 4421 C C . ASP A 1 554 ? 10.659 -0.132 -4.475 1.00 98.62 554 ASP A C 1
ATOM 4423 O O . ASP A 1 554 ? 11.667 -0.620 -3.980 1.00 98.62 554 ASP A O 1
ATOM 4427 N N . ILE A 1 555 ? 10.171 -0.553 -5.645 1.00 98.31 555 ILE A N 1
ATOM 4428 C CA . ILE A 1 555 ? 10.808 -1.615 -6.435 1.00 98.31 555 ILE A CA 1
ATOM 4429 C C . ILE A 1 555 ? 12.254 -1.247 -6.782 1.00 98.31 555 ILE A C 1
ATOM 4431 O O . ILE A 1 555 ? 13.153 -2.073 -6.642 1.00 98.31 555 ILE A O 1
ATOM 4435 N N . TRP A 1 556 ? 12.510 -0.001 -7.181 1.00 98.56 556 TRP A N 1
ATOM 4436 C CA . TRP A 1 556 ? 13.868 0.498 -7.393 1.00 98.56 556 TRP A CA 1
ATOM 4437 C C . TRP A 1 556 ? 14.725 0.386 -6.128 1.00 98.56 556 TRP A C 1
ATOM 4439 O O . TRP A 1 556 ? 15.807 -0.203 -6.149 1.00 98.56 556 TRP A O 1
ATOM 4449 N N . ASN A 1 557 ? 14.232 0.900 -5.005 1.00 98.69 557 ASN A N 1
ATOM 4450 C CA . ASN A 1 557 ? 14.966 0.891 -3.747 1.00 98.69 557 ASN A CA 1
ATOM 4451 C C . ASN A 1 557 ? 15.251 -0.542 -3.264 1.00 98.69 557 ASN A C 1
ATOM 4453 O O . ASN A 1 557 ? 16.381 -0.844 -2.885 1.00 98.69 557 ASN A O 1
ATOM 4457 N N . ILE A 1 558 ? 14.274 -1.444 -3.340 1.00 98.25 558 ILE A N 1
ATOM 4458 C CA . ILE A 1 558 ? 14.398 -2.837 -2.896 1.00 98.25 558 ILE A CA 1
ATOM 4459 C C . ILE A 1 558 ? 15.294 -3.639 -3.838 1.00 98.25 558 ILE A C 1
ATOM 4461 O O . ILE A 1 558 ? 16.240 -4.298 -3.401 1.00 98.25 558 ILE A O 1
ATOM 4465 N N . ASN A 1 559 ? 14.978 -3.623 -5.133 1.00 96.81 559 ASN A N 1
ATOM 4466 C CA . ASN A 1 559 ? 15.531 -4.579 -6.086 1.00 96.81 559 ASN A CA 1
ATOM 4467 C C . ASN A 1 559 ? 16.796 -4.064 -6.779 1.00 96.81 559 ASN A C 1
ATOM 4469 O O . ASN A 1 559 ? 17.647 -4.883 -7.123 1.00 96.81 559 ASN A O 1
ATOM 4473 N N . ALA A 1 560 ? 16.956 -2.744 -6.927 1.00 96.56 560 ALA A N 1
ATOM 4474 C CA . ALA A 1 560 ? 18.147 -2.128 -7.514 1.00 96.56 560 ALA A CA 1
ATOM 4475 C C . ALA A 1 560 ? 19.167 -1.693 -6.453 1.00 96.56 560 ALA A C 1
ATOM 4477 O O . ALA A 1 560 ? 20.359 -1.959 -6.600 1.00 96.56 560 ALA A O 1
ATOM 4478 N N . LEU A 1 561 ? 18.706 -1.034 -5.379 1.00 97.12 561 LEU A N 1
ATOM 4479 C CA . LEU A 1 561 ? 19.582 -0.482 -4.333 1.00 97.12 561 LEU A CA 1
ATOM 4480 C C . LEU A 1 561 ? 19.756 -1.398 -3.112 1.00 97.12 561 LEU A C 1
ATOM 4482 O O . LEU A 1 561 ? 20.617 -1.131 -2.274 1.00 97.12 561 LEU A O 1
ATOM 4486 N N . GLY A 1 562 ? 18.970 -2.473 -3.004 1.00 96.19 562 GLY A N 1
ATOM 4487 C CA . GLY A 1 562 ? 19.058 -3.434 -1.900 1.00 96.19 562 GLY A CA 1
ATOM 4488 C C . GLY A 1 562 ? 18.505 -2.920 -0.566 1.00 96.19 562 GLY A C 1
ATOM 4489 O O . GLY A 1 562 ? 18.848 -3.455 0.488 1.00 96.19 562 GLY A O 1
ATOM 4490 N N . CYS A 1 563 ? 17.672 -1.879 -0.573 1.00 97.81 563 CYS A N 1
ATOM 4491 C CA . CYS A 1 563 ? 17.043 -1.338 0.627 1.00 97.81 563 CYS A CA 1
ATOM 4492 C C . CYS A 1 563 ? 15.919 -2.266 1.112 1.00 97.81 563 CYS A C 1
ATOM 4494 O O . CYS A 1 563 ? 14.887 -2.390 0.467 1.00 97.81 563 CYS A O 1
ATOM 4496 N N . GLN A 1 564 ? 16.099 -2.898 2.274 1.00 96.25 564 GLN A N 1
ATOM 4497 C CA . GLN A 1 564 ? 15.127 -3.845 2.852 1.00 96.25 564 GLN A CA 1
ATOM 4498 C C . GLN A 1 564 ? 14.243 -3.233 3.952 1.00 96.25 564 GLN A C 1
ATOM 4500 O O . GLN A 1 564 ? 13.561 -3.943 4.697 1.00 96.25 564 GLN A O 1
ATOM 4505 N N . SER A 1 565 ? 14.269 -1.912 4.110 1.00 98.38 565 SER A N 1
ATOM 4506 C CA . SER A 1 565 ? 13.438 -1.208 5.088 1.00 98.38 565 SER A CA 1
ATOM 4507 C C . SER A 1 565 ? 13.062 0.169 4.572 1.00 98.38 565 SER A C 1
ATOM 4509 O O . SER A 1 565 ? 13.890 0.806 3.926 1.00 98.38 565 SER A O 1
ATOM 4511 N N . ARG A 1 566 ? 11.866 0.648 4.922 1.00 98.50 566 ARG A N 1
ATOM 4512 C CA . ARG A 1 566 ? 11.378 1.990 4.584 1.00 98.50 566 ARG A CA 1
ATOM 4513 C C . ARG A 1 566 ? 10.825 2.675 5.830 1.00 98.50 566 ARG A C 1
ATOM 4515 O O . ARG A 1 566 ? 10.041 2.080 6.574 1.00 98.50 566 ARG A O 1
ATOM 4522 N N . ALA A 1 567 ? 11.236 3.920 6.049 1.00 98.75 567 ALA A N 1
ATOM 4523 C CA . ALA A 1 567 ? 10.778 4.729 7.170 1.00 98.75 567 ALA A CA 1
ATOM 4524 C C . ALA A 1 567 ? 9.613 5.635 6.741 1.00 98.75 567 ALA A C 1
ATOM 4526 O O . ALA A 1 567 ? 9.760 6.420 5.808 1.00 98.75 567 ALA A O 1
ATOM 4527 N N . LEU A 1 568 ? 8.470 5.556 7.426 1.00 98.50 568 LEU A N 1
ATOM 4528 C CA . LEU A 1 568 ? 7.308 6.421 7.204 1.00 98.50 568 LEU A CA 1
ATOM 4529 C C . LEU A 1 568 ? 7.237 7.501 8.288 1.00 98.50 568 LEU A C 1
ATOM 4531 O O . LEU A 1 568 ? 6.976 7.208 9.452 1.00 98.50 568 LEU A O 1
ATOM 4535 N N . LEU A 1 569 ? 7.480 8.752 7.907 1.00 98.81 569 LEU A N 1
ATOM 4536 C CA . LEU A 1 569 ? 7.825 9.846 8.815 1.00 98.81 569 LEU A CA 1
ATOM 4537 C C . LEU A 1 569 ? 6.841 11.014 8.644 1.00 98.81 569 LEU A C 1
ATOM 4539 O O . LEU A 1 569 ? 7.171 12.028 8.022 1.00 98.81 569 LEU A O 1
ATOM 4543 N N . PRO A 1 570 ? 5.601 10.899 9.153 1.00 98.50 570 PRO A N 1
ATOM 4544 C CA . PRO A 1 570 ? 4.639 11.982 9.049 1.00 98.50 570 PRO A CA 1
ATOM 4545 C C . PRO A 1 570 ? 4.982 13.122 10.014 1.00 98.50 570 PRO A C 1
ATOM 4547 O O . PRO A 1 570 ? 5.052 12.939 11.224 1.00 98.50 570 PRO A O 1
ATOM 4550 N N . TYR A 1 571 ? 5.106 14.341 9.511 1.00 98.56 571 TYR A N 1
ATOM 4551 C CA . TYR A 1 571 ? 5.242 15.568 10.299 1.00 98.56 571 TYR A CA 1
ATOM 4552 C C . TYR A 1 571 ? 3.854 16.063 10.712 1.00 98.56 571 TYR A C 1
ATOM 4554 O O . TYR A 1 571 ? 3.413 17.164 10.395 1.00 98.56 571 TYR A O 1
ATOM 4562 N N . SER A 1 572 ? 3.130 15.173 11.388 1.00 97.69 572 SER A N 1
ATOM 4563 C CA . SER A 1 572 ? 1.821 15.413 11.980 1.00 97.69 572 SER A CA 1
ATOM 4564 C C . SER A 1 572 ? 1.537 14.343 13.027 1.00 97.69 572 SER A C 1
ATOM 4566 O O . SER A 1 572 ? 1.450 13.155 12.710 1.00 97.69 572 SER A O 1
ATOM 4568 N N . GLN A 1 573 ? 1.314 14.760 14.275 1.00 98.00 573 GLN A N 1
ATOM 4569 C CA . GLN A 1 573 ? 0.969 13.840 15.365 1.00 98.00 573 GLN A CA 1
ATOM 4570 C C . GLN A 1 573 ? -0.358 13.098 15.114 1.00 98.00 573 GLN A C 1
ATOM 4572 O O . GLN A 1 573 ? -0.546 11.970 15.582 1.00 98.00 573 GLN A O 1
ATOM 4577 N N . GLY A 1 574 ? -1.270 13.696 14.336 1.00 97.75 574 GLY A N 1
ATOM 4578 C CA . GLY A 1 574 ? -2.527 13.059 13.928 1.00 97.75 574 GLY A CA 1
ATOM 4579 C C . GLY A 1 574 ? -2.322 11.799 13.080 1.00 97.75 574 GLY A C 1
ATOM 4580 O O . GLY A 1 574 ? -3.192 10.939 13.044 1.00 97.75 574 GLY A O 1
ATOM 4581 N N . LEU A 1 575 ? -1.151 11.630 12.460 1.00 98.50 575 LEU A N 1
ATOM 4582 C CA . LEU A 1 575 ? -0.798 10.442 11.679 1.00 98.50 575 LEU A CA 1
ATOM 4583 C C . LEU A 1 575 ? 0.026 9.411 12.471 1.00 98.50 575 LEU A C 1
ATOM 4585 O O . LEU A 1 575 ? 0.587 8.495 11.877 1.00 98.50 575 LEU A O 1
ATOM 4589 N N . SER A 1 576 ? 0.071 9.501 13.805 1.00 98.44 576 SER A N 1
ATOM 4590 C CA . SER A 1 576 ? 0.809 8.561 14.679 1.00 98.44 576 SER A CA 1
ATOM 4591 C C . SER A 1 576 ? 0.456 7.081 14.499 1.00 98.44 576 SER A C 1
ATOM 4593 O O . SER A 1 576 ? 1.234 6.209 14.867 1.00 98.44 576 SER A O 1
ATOM 4595 N N . LYS A 1 577 ? -0.698 6.774 13.905 1.00 98.56 577 LYS A N 1
ATOM 4596 C CA . LYS A 1 577 ? -1.153 5.403 13.635 1.00 98.56 577 LYS A CA 1
ATOM 4597 C C . LYS A 1 577 ? -0.994 4.965 12.178 1.00 98.56 577 LYS A C 1
ATOM 4599 O O . LYS A 1 577 ? -1.234 3.802 11.865 1.00 98.56 577 LYS A O 1
ATOM 4604 N N . LEU A 1 578 ? -0.543 5.859 11.295 1.00 98.44 578 LEU A N 1
ATOM 4605 C CA . LEU A 1 578 ? -0.359 5.554 9.877 1.00 98.44 578 LEU A CA 1
ATOM 4606 C C . LEU A 1 578 ? 0.727 4.489 9.656 1.00 98.44 578 LEU A C 1
ATOM 4608 O O . LEU A 1 578 ? 0.541 3.595 8.831 1.00 98.44 578 LEU A O 1
ATOM 4612 N N . ALA A 1 579 ? 1.832 4.544 10.409 1.00 98.12 579 ALA A N 1
ATOM 4613 C CA . ALA A 1 579 ? 2.903 3.549 10.317 1.00 98.12 579 ALA A CA 1
ATOM 4614 C C . ALA A 1 579 ? 2.405 2.144 10.694 1.00 98.12 579 ALA A C 1
ATOM 4616 O O . ALA A 1 579 ? 2.622 1.206 9.934 1.00 98.12 579 ALA A O 1
ATOM 4617 N N . ALA A 1 580 ? 1.661 2.010 11.796 1.00 98.19 580 ALA A N 1
ATOM 4618 C CA . ALA A 1 580 ? 1.096 0.731 12.236 1.00 98.19 580 ALA A CA 1
ATOM 4619 C C . ALA A 1 580 ? 0.085 0.147 11.228 1.00 98.19 580 ALA A C 1
ATOM 4621 O O . ALA A 1 580 ? 0.106 -1.050 10.943 1.00 98.19 580 ALA A O 1
ATOM 4622 N N . TYR A 1 581 ? -0.768 0.991 10.635 1.00 98.50 581 TYR A N 1
ATOM 4623 C CA . TYR A 1 581 ? -1.648 0.570 9.541 1.00 98.50 581 TYR A CA 1
ATOM 4624 C C . TYR A 1 581 ? -0.848 0.091 8.319 1.00 98.50 581 TYR A C 1
ATOM 4626 O O . TYR A 1 581 ? -1.094 -0.997 7.797 1.00 98.50 581 TYR A O 1
ATOM 4634 N N . THR A 1 582 ? 0.152 0.871 7.900 1.00 98.44 582 THR A N 1
ATOM 4635 C CA . THR A 1 582 ? 0.989 0.568 6.728 1.00 98.44 582 THR A CA 1
ATOM 4636 C C . THR A 1 582 ? 1.827 -0.695 6.937 1.00 98.44 582 THR A C 1
ATOM 4638 O O . THR A 1 582 ? 2.019 -1.453 5.994 1.00 98.44 582 THR A O 1
ATOM 4641 N N . GLN A 1 583 ? 2.274 -0.974 8.166 1.00 98.62 583 GLN A N 1
ATOM 4642 C CA . GLN A 1 583 ? 2.967 -2.215 8.520 1.00 98.62 583 GLN A CA 1
ATOM 4643 C C . GLN A 1 583 ? 2.127 -3.440 8.182 1.00 98.62 583 GLN A C 1
ATOM 4645 O O . GLN A 1 583 ? 2.585 -4.300 7.435 1.00 98.62 583 GLN A O 1
ATOM 4650 N N . GLN A 1 584 ? 0.884 -3.509 8.668 1.00 97.88 584 GLN A N 1
ATOM 4651 C CA . GLN A 1 584 ? 0.015 -4.622 8.298 1.00 97.88 584 GLN A CA 1
ATOM 4652 C C . GLN A 1 584 ? -0.281 -4.602 6.795 1.00 97.88 584 GLN A C 1
ATOM 4654 O O . GLN A 1 584 ? -0.149 -5.630 6.133 1.00 97.88 584 GLN A O 1
ATOM 4659 N N . GLY A 1 585 ? -0.659 -3.438 6.259 1.00 97.06 585 GLY A N 1
ATOM 4660 C CA . GLY A 1 585 ? -1.013 -3.271 4.854 1.00 97.06 585 GLY A CA 1
ATOM 4661 C C . GLY A 1 585 ? 0.061 -3.811 3.913 1.00 97.06 585 GLY A C 1
ATOM 4662 O O . GLY A 1 585 ? -0.233 -4.660 3.078 1.00 97.06 585 GLY A O 1
ATOM 4663 N N . GLU A 1 586 ? 1.310 -3.375 4.058 1.00 97.62 586 GLU A N 1
ATOM 4664 C CA . GLU A 1 586 ? 2.396 -3.760 3.156 1.00 97.62 586 GLU A CA 1
ATOM 4665 C C . GLU A 1 586 ? 3.038 -5.099 3.515 1.00 97.62 586 GLU A C 1
ATOM 4667 O O . GLU A 1 586 ? 3.223 -5.933 2.627 1.00 97.62 586 GLU A O 1
ATOM 4672 N N . MET A 1 587 ? 3.368 -5.334 4.788 1.00 98.62 587 MET A N 1
ATOM 4673 C CA . MET A 1 587 ? 4.159 -6.508 5.174 1.00 98.62 587 MET A CA 1
ATOM 4674 C C . MET A 1 587 ? 3.332 -7.794 5.086 1.00 98.62 587 MET A C 1
ATOM 4676 O O . MET A 1 587 ? 3.836 -8.808 4.609 1.00 98.62 587 MET A O 1
ATOM 4680 N N . GLU A 1 588 ? 2.049 -7.764 5.468 1.00 98.38 588 GLU A N 1
ATOM 4681 C CA . GLU A 1 588 ? 1.164 -8.932 5.339 1.00 98.38 588 GLU A CA 1
ATOM 4682 C C . GLU A 1 588 ? 0.781 -9.197 3.872 1.00 98.38 588 GLU A C 1
ATOM 4684 O O . GLU A 1 588 ? 0.639 -10.351 3.465 1.00 98.38 588 GLU A O 1
ATOM 4689 N N . SER A 1 589 ? 0.654 -8.144 3.052 1.00 98.50 589 SER A N 1
ATOM 4690 C CA . SER A 1 589 ? 0.343 -8.288 1.624 1.00 98.50 589 SER A CA 1
ATOM 4691 C C . SER A 1 589 ? 1.526 -8.803 0.817 1.00 98.50 589 SER A C 1
ATOM 4693 O O . SER A 1 589 ? 1.389 -9.768 0.070 1.00 98.50 589 SER A O 1
ATOM 4695 N N . ASN A 1 590 ? 2.685 -8.160 0.955 1.00 98.56 590 ASN A N 1
ATOM 4696 C CA . ASN A 1 590 ? 3.801 -8.310 0.026 1.00 98.56 590 ASN A CA 1
ATOM 4697 C C . ASN A 1 590 ? 5.016 -9.029 0.633 1.00 98.56 590 ASN A C 1
ATOM 4699 O O . ASN A 1 590 ? 6.009 -9.230 -0.063 1.00 98.56 590 ASN A O 1
ATOM 4703 N N . GLY A 1 591 ? 4.955 -9.451 1.899 1.00 97.88 591 GLY A N 1
ATOM 4704 C CA . GLY A 1 591 ? 5.936 -10.344 2.523 1.00 97.88 591 GLY A CA 1
ATOM 4705 C C . GLY A 1 591 ? 5.769 -11.788 2.046 1.00 97.88 591 GLY A C 1
ATOM 4706 O O . GLY A 1 591 ? 5.367 -12.660 2.817 1.00 97.88 591 GLY A O 1
ATOM 4707 N N . LYS A 1 592 ? 6.009 -12.035 0.754 1.00 97.19 592 LYS A N 1
ATOM 4708 C CA . LYS A 1 592 ? 5.751 -13.318 0.085 1.00 97.19 592 LYS A CA 1
ATOM 4709 C C . LYS A 1 592 ? 7.046 -13.929 -0.439 1.00 97.19 592 LYS A C 1
ATOM 4711 O O . LYS A 1 592 ? 7.991 -13.232 -0.767 1.00 97.19 592 LYS A O 1
ATOM 4716 N N . ARG A 1 593 ? 7.083 -15.260 -0.502 1.00 95.56 593 ARG A N 1
ATOM 4717 C CA . ARG A 1 593 ? 8.249 -16.036 -0.969 1.00 95.56 593 ARG A CA 1
ATOM 4718 C C . ARG A 1 593 ? 7.945 -16.946 -2.159 1.00 95.56 593 ARG A C 1
ATOM 4720 O O . ARG A 1 593 ? 8.788 -17.756 -2.533 1.00 95.56 593 ARG A O 1
ATOM 4727 N N . VAL A 1 594 ? 6.723 -16.854 -2.677 1.00 91.38 594 VAL A N 1
ATOM 4728 C CA . VAL A 1 594 ? 6.252 -17.585 -3.851 1.00 91.38 594 VAL A CA 1
ATOM 4729 C C . VAL A 1 594 ? 5.493 -16.637 -4.768 1.00 91.38 594 VAL A C 1
ATOM 4731 O O . VAL A 1 594 ? 4.866 -15.688 -4.283 1.00 91.38 594 VAL A O 1
ATOM 4734 N N . ASP A 1 595 ? 5.576 -16.882 -6.069 1.00 89.31 595 ASP A N 1
ATOM 4735 C CA . ASP A 1 595 ? 4.853 -16.121 -7.085 1.00 89.31 595 ASP A CA 1
ATOM 4736 C C . ASP A 1 595 ? 3.387 -16.580 -7.214 1.00 89.31 595 ASP A C 1
ATOM 4738 O O . ASP A 1 595 ? 2.917 -17.465 -6.493 1.00 89.31 595 ASP A O 1
ATOM 4742 N N . MET A 1 596 ? 2.636 -15.959 -8.127 1.00 86.94 596 MET A N 1
ATOM 4743 C CA . MET A 1 596 ? 1.235 -16.308 -8.404 1.00 86.94 596 MET A CA 1
ATOM 4744 C C . MET A 1 596 ? 1.024 -17.736 -8.926 1.00 86.94 596 MET A C 1
ATOM 4746 O O . MET A 1 596 ? -0.111 -18.213 -8.886 1.00 86.94 596 MET A O 1
ATOM 4750 N N . GLU A 1 597 ? 2.071 -18.413 -9.404 1.00 83.38 597 GLU A N 1
ATOM 4751 C CA . GLU A 1 597 ? 2.007 -19.812 -9.840 1.00 83.38 597 GLU A CA 1
ATOM 4752 C C . GLU A 1 597 ? 2.422 -20.789 -8.724 1.00 83.38 597 GLU A C 1
ATOM 4754 O O . GLU A 1 597 ? 2.281 -22.002 -8.877 1.00 83.38 597 GLU A O 1
ATOM 4759 N N . GLY A 1 598 ? 2.867 -20.269 -7.574 1.00 84.94 598 GLY A N 1
ATOM 4760 C CA . GLY A 1 598 ? 3.290 -21.049 -6.413 1.00 84.94 598 GLY A CA 1
ATOM 4761 C C . GLY A 1 598 ? 4.769 -21.435 -6.426 1.00 84.94 598 GLY A C 1
ATOM 4762 O O . GLY A 1 598 ? 5.201 -22.204 -5.563 1.00 84.94 598 GLY A O 1
ATOM 4763 N N . ASP A 1 599 ? 5.554 -20.902 -7.363 1.00 83.19 599 ASP A N 1
ATOM 4764 C CA . ASP A 1 599 ? 6.982 -21.184 -7.453 1.00 83.19 599 ASP A CA 1
ATOM 4765 C C . ASP A 1 599 ? 7.787 -20.308 -6.480 1.00 83.19 599 ASP A C 1
ATOM 4767 O O . ASP A 1 599 ? 7.453 -19.135 -6.297 1.00 83.19 599 ASP A O 1
ATOM 4771 N N . PRO A 1 600 ? 8.865 -20.831 -5.860 1.00 87.19 600 PRO A N 1
ATOM 4772 C CA . PRO A 1 600 ? 9.763 -20.033 -5.030 1.00 87.19 600 PRO A CA 1
ATOM 4773 C C . PRO A 1 600 ? 10.376 -18.844 -5.781 1.00 87.19 600 PRO A C 1
ATOM 4775 O O . PRO A 1 600 ? 10.776 -18.964 -6.938 1.00 87.19 600 PRO A O 1
ATOM 4778 N N . ILE A 1 601 ? 10.478 -17.715 -5.082 1.00 89.00 601 ILE A N 1
ATOM 4779 C CA . ILE A 1 601 ? 11.067 -16.466 -5.575 1.00 89.00 601 ILE A CA 1
ATOM 4780 C C . ILE A 1 601 ? 12.505 -16.309 -5.055 1.00 89.00 601 ILE A C 1
ATOM 4782 O O . ILE A 1 601 ? 12.753 -16.527 -3.869 1.00 89.00 601 ILE A O 1
ATOM 4786 N N . GLU A 1 602 ? 13.422 -15.855 -5.919 1.00 86.50 602 GLU A N 1
ATOM 4787 C CA . GLU A 1 602 ? 14.832 -15.568 -5.583 1.00 86.50 602 GLU A CA 1
ATOM 4788 C C . GLU A 1 602 ? 15.123 -14.062 -5.371 1.00 86.50 602 GLU A C 1
ATOM 4790 O O . GLU A 1 602 ? 16.184 -13.689 -4.868 1.00 86.50 602 GLU A O 1
ATOM 4795 N N . TYR A 1 603 ? 14.184 -13.175 -5.719 1.00 89.44 603 TYR A N 1
ATOM 4796 C CA . TYR A 1 603 ? 14.283 -11.726 -5.504 1.00 89.44 603 TYR A CA 1
ATOM 4797 C C . TYR A 1 603 ? 13.614 -11.261 -4.201 1.00 89.44 603 TYR A C 1
ATOM 4799 O O . TYR A 1 603 ? 12.691 -11.878 -3.678 1.00 89.44 603 TYR A O 1
ATOM 4807 N N . ASN A 1 604 ? 14.044 -10.105 -3.688 1.00 94.50 604 ASN A N 1
ATOM 4808 C CA . ASN A 1 604 ? 13.391 -9.469 -2.541 1.00 94.50 604 ASN A CA 1
ATOM 4809 C C . ASN A 1 604 ? 11.991 -8.942 -2.913 1.00 94.50 604 ASN A C 1
ATOM 4811 O O . ASN A 1 604 ? 11.828 -8.301 -3.954 1.00 94.50 604 ASN A O 1
ATOM 4815 N N . THR A 1 605 ? 11.013 -9.156 -2.031 1.00 96.50 605 THR A N 1
ATOM 4816 C CA . THR A 1 605 ? 9.651 -8.594 -2.112 1.00 96.50 605 THR A CA 1
ATOM 4817 C C . THR A 1 605 ? 9.453 -7.502 -1.047 1.00 96.50 605 THR A C 1
ATOM 4819 O O . THR A 1 605 ? 10.345 -6.681 -0.857 1.00 96.50 605 THR A O 1
ATOM 4822 N N . GLY A 1 606 ? 8.305 -7.456 -0.352 1.00 95.38 606 GLY A N 1
ATOM 4823 C CA . GLY A 1 606 ? 7.986 -6.436 0.652 1.00 95.38 606 GLY A CA 1
ATOM 4824 C C . GLY A 1 606 ? 9.092 -6.188 1.687 1.00 95.38 606 GLY A C 1
ATOM 4825 O O . GLY A 1 606 ? 9.726 -7.117 2.185 1.00 95.38 606 GLY A O 1
ATOM 4826 N N . GLU A 1 607 ? 9.293 -4.913 2.013 1.00 95.88 607 GLU A N 1
ATOM 4827 C CA . GLU A 1 607 ? 10.303 -4.433 2.956 1.00 95.88 607 GLU A CA 1
ATOM 4828 C C . GLU A 1 607 ? 9.762 -4.313 4.390 1.00 95.88 607 GLU A C 1
ATOM 4830 O O . GLU A 1 607 ? 8.554 -4.354 4.632 1.00 95.88 607 GLU A O 1
ATOM 4835 N N . VAL A 1 608 ? 10.659 -4.122 5.360 1.00 98.62 608 VAL A N 1
ATOM 4836 C CA . VAL A 1 608 ? 10.256 -3.800 6.735 1.00 98.62 608 VAL A CA 1
ATOM 4837 C C . VAL A 1 608 ? 9.818 -2.339 6.809 1.00 98.62 608 VAL A C 1
ATOM 4839 O O . VAL A 1 608 ? 10.622 -1.430 6.596 1.00 98.62 608 VAL A O 1
ATOM 4842 N N . ILE A 1 609 ? 8.552 -2.112 7.160 1.00 98.44 609 ILE A N 1
ATOM 4843 C CA . ILE A 1 609 ? 8.008 -0.770 7.376 1.00 98.44 609 ILE A CA 1
ATOM 4844 C C . ILE A 1 609 ? 8.113 -0.402 8.855 1.00 98.44 609 ILE A C 1
ATOM 4846 O O . ILE A 1 609 ? 7.716 -1.161 9.739 1.00 98.44 609 ILE A O 1
ATOM 4850 N N . PHE A 1 610 ? 8.609 0.795 9.140 1.00 98.62 610 PHE A N 1
ATOM 4851 C CA . PHE A 1 610 ? 8.584 1.372 10.482 1.00 98.62 610 PHE A CA 1
ATOM 4852 C C . PHE A 1 610 ? 8.488 2.893 10.403 1.00 98.62 610 PHE A C 1
ATOM 4854 O O . PHE A 1 610 ? 8.632 3.474 9.330 1.00 98.62 610 PHE A O 1
ATOM 4861 N N . GLY A 1 611 ? 8.241 3.552 11.529 1.00 98.19 611 GLY A N 1
ATOM 4862 C CA . GLY A 1 611 ? 8.219 5.006 11.567 1.00 98.19 611 GLY A CA 1
ATOM 4863 C C . GLY A 1 611 ? 7.491 5.558 12.777 1.00 98.19 611 GLY A C 1
ATOM 4864 O O . GLY A 1 611 ? 6.753 4.844 13.445 1.00 98.19 611 GLY A O 1
ATOM 4865 N N . GLU A 1 612 ? 7.713 6.841 13.026 1.00 98.50 612 GLU A N 1
ATOM 4866 C CA . GLU A 1 612 ? 7.096 7.635 14.087 1.00 98.50 612 GLU A CA 1
ATOM 4867 C C . GLU A 1 612 ? 6.880 9.058 13.561 1.00 98.50 612 GLU A C 1
ATOM 4869 O O . GLU A 1 612 ? 7.620 9.486 12.663 1.00 98.50 612 GLU A O 1
ATOM 4874 N N . PRO A 1 613 ? 5.914 9.822 14.104 1.00 98.62 613 PRO A N 1
ATOM 4875 C CA . PRO A 1 613 ? 5.759 11.214 13.734 1.00 98.62 613 PRO A CA 1
ATOM 4876 C C . PRO A 1 613 ? 7.033 12.039 13.939 1.00 98.62 613 PRO A C 1
ATOM 4878 O O . PRO A 1 613 ? 7.761 11.886 14.925 1.00 98.62 613 PRO A O 1
ATOM 4881 N N . GLY A 1 614 ? 7.277 12.964 13.015 1.00 97.50 614 GLY A N 1
ATOM 4882 C CA . GLY A 1 614 ? 8.214 14.058 13.230 1.00 97.50 614 GLY A CA 1
ATOM 4883 C C . GLY A 1 614 ? 7.665 15.020 14.297 1.00 97.50 614 GLY A C 1
ATOM 4884 O O . GLY A 1 614 ? 6.469 15.290 14.323 1.00 97.50 614 GLY A O 1
ATOM 4885 N N . THR A 1 615 ? 8.481 15.559 15.202 1.00 98.00 615 THR A N 1
ATOM 4886 C CA . THR A 1 615 ? 9.944 15.416 15.304 1.00 98.00 615 THR A CA 1
ATOM 4887 C C . THR A 1 615 ? 10.399 14.261 16.206 1.00 98.00 615 THR A C 1
ATOM 4889 O O . THR A 1 615 ? 11.597 14.009 16.287 1.00 98.00 615 THR A O 1
ATOM 4892 N N . ASN A 1 616 ? 9.491 13.505 16.834 1.00 98.25 616 ASN A N 1
ATOM 4893 C CA . ASN A 1 616 ? 9.828 12.434 17.787 1.00 98.25 616 ASN A CA 1
ATOM 4894 C C . ASN A 1 616 ? 10.823 11.416 17.207 1.00 98.25 616 ASN A C 1
ATOM 4896 O O . ASN A 1 616 ? 11.816 11.083 17.856 1.00 98.25 616 ASN A O 1
ATOM 4900 N N . GLY A 1 617 ? 10.610 10.979 15.960 1.00 97.69 617 GLY A N 1
ATOM 4901 C CA . GLY A 1 617 ? 11.532 10.070 15.268 1.00 97.69 617 GLY A CA 1
ATOM 4902 C C . GLY A 1 617 ? 12.967 10.610 15.163 1.00 97.69 617 GLY A C 1
ATOM 4903 O O . GLY A 1 617 ? 13.926 9.839 15.282 1.00 97.69 617 GLY A O 1
ATOM 4904 N N . GLN A 1 618 ? 13.134 11.935 15.034 1.00 97.75 618 GLN A N 1
ATOM 4905 C CA . GLN A 1 618 ? 14.447 12.593 14.965 1.00 97.75 618 GLN A CA 1
ATOM 4906 C C . GLN A 1 618 ? 15.269 12.371 16.231 1.00 97.75 618 GLN A C 1
ATOM 4908 O O . GLN A 1 618 ? 16.482 12.182 16.165 1.00 97.75 618 GLN A O 1
ATOM 4913 N N . HIS A 1 619 ? 14.590 12.321 17.373 1.00 98.12 619 HIS A N 1
ATOM 4914 C CA . HIS A 1 619 ? 15.186 12.110 18.688 1.00 98.12 619 HIS A CA 1
ATOM 4915 C C . HIS A 1 619 ? 15.181 10.636 19.120 1.00 98.12 619 HIS A C 1
ATOM 4917 O O . HIS A 1 619 ? 15.416 10.336 20.287 1.00 98.12 619 HIS A O 1
ATOM 4923 N N . SER A 1 620 ? 14.922 9.712 18.189 1.00 98.44 620 SER A N 1
ATOM 4924 C CA . SER A 1 620 ? 14.888 8.272 18.447 1.00 98.44 620 SER A CA 1
ATOM 4925 C C . SER A 1 620 ? 15.857 7.510 17.541 1.00 98.44 620 SER A C 1
ATOM 4927 O O . SER A 1 620 ? 16.873 7.001 18.012 1.00 98.44 620 SER A O 1
ATOM 4929 N N . PHE A 1 621 ? 15.593 7.465 16.231 1.00 98.44 621 PHE A N 1
ATOM 4930 C CA . PHE A 1 621 ? 16.306 6.574 15.302 1.00 98.44 621 PHE A CA 1
ATOM 4931 C C . PHE A 1 621 ? 16.933 7.280 14.092 1.00 98.44 621 PHE A C 1
ATOM 4933 O O . PHE A 1 621 ? 17.610 6.633 13.291 1.00 98.44 621 PHE A O 1
ATOM 4940 N N . TYR A 1 622 ? 16.798 8.605 13.953 1.00 98.62 622 TYR A N 1
ATOM 4941 C CA . TYR A 1 622 ? 17.395 9.334 12.820 1.00 98.62 622 TYR A CA 1
ATOM 4942 C C . TYR A 1 622 ? 18.927 9.297 12.810 1.00 98.62 622 TYR A C 1
ATOM 4944 O O . TYR A 1 622 ? 19.524 9.420 11.746 1.00 98.62 622 TYR A O 1
ATOM 4952 N N . GLN A 1 623 ? 19.574 9.049 13.952 1.00 98.44 623 GLN A N 1
ATOM 4953 C CA . GLN A 1 623 ? 21.010 8.753 14.001 1.00 98.44 623 GLN A CA 1
ATOM 4954 C C . GLN A 1 623 ? 21.379 7.605 13.045 1.00 98.44 623 GLN A C 1
ATOM 4956 O O . GLN A 1 623 ? 22.337 7.708 12.274 1.00 98.44 623 GLN A O 1
ATOM 4961 N N . LEU A 1 624 ? 20.596 6.519 13.065 1.00 98.50 624 LEU A N 1
ATOM 4962 C CA . LEU A 1 624 ? 20.775 5.389 12.155 1.00 98.50 624 LEU A CA 1
ATOM 4963 C C . LEU A 1 624 ? 20.450 5.801 10.720 1.00 98.50 624 LEU A C 1
ATOM 4965 O O . LEU A 1 624 ? 21.228 5.481 9.822 1.00 98.50 624 LEU A O 1
ATOM 4969 N N . LEU A 1 625 ? 19.362 6.550 10.513 1.00 98.44 625 LEU A N 1
ATOM 4970 C CA . LEU A 1 625 ? 18.981 7.015 9.178 1.00 98.44 625 LEU A CA 1
ATOM 4971 C C . LEU A 1 625 ? 20.077 7.867 8.533 1.00 98.44 625 LEU A C 1
ATOM 4973 O O . LEU A 1 625 ? 20.327 7.685 7.353 1.00 98.44 625 LEU A O 1
ATOM 4977 N N . HIS A 1 626 ? 20.770 8.729 9.284 1.00 98.62 626 HIS A N 1
ATOM 4978 C CA . HIS A 1 626 ? 21.777 9.665 8.764 1.00 98.62 626 HIS A CA 1
ATOM 4979 C C . HIS A 1 626 ? 23.197 9.100 8.654 1.00 98.62 626 HIS A C 1
ATOM 4981 O O . HIS A 1 626 ? 23.908 9.391 7.687 1.00 98.62 626 HIS A O 1
ATOM 4987 N N . GLN A 1 627 ? 23.648 8.311 9.630 1.00 97.88 627 GLN A N 1
ATOM 4988 C CA . GLN A 1 627 ? 25.049 7.863 9.710 1.00 97.88 627 GLN A CA 1
ATOM 4989 C C . GLN A 1 627 ? 25.210 6.337 9.734 1.00 97.88 627 GLN A C 1
ATOM 4991 O O . GLN A 1 627 ? 26.326 5.840 9.582 1.00 97.88 627 GLN A O 1
ATOM 4996 N N . GLY A 1 628 ? 24.122 5.576 9.877 1.00 97.31 628 GLY A N 1
ATOM 4997 C CA . GLY A 1 628 ? 24.158 4.116 9.808 1.00 97.31 628 GLY A CA 1
ATOM 4998 C C . GLY A 1 628 ? 24.574 3.616 8.423 1.00 97.31 628 GLY A C 1
ATOM 4999 O O . GLY A 1 628 ? 24.289 4.248 7.408 1.00 97.31 628 GLY A O 1
ATOM 5000 N N . LYS A 1 629 ? 25.250 2.463 8.356 1.00 95.12 629 LYS A N 1
ATOM 5001 C CA . LYS A 1 629 ? 25.651 1.863 7.068 1.00 95.12 629 LYS A CA 1
ATOM 5002 C C . LYS A 1 629 ? 24.461 1.416 6.220 1.00 95.12 629 LYS A C 1
ATOM 5004 O O . LYS A 1 629 ? 24.554 1.429 4.998 1.00 95.12 629 LYS A O 1
ATOM 5009 N N . GLN A 1 630 ? 23.367 1.016 6.863 1.00 94.69 630 GLN A N 1
ATOM 5010 C CA . GLN A 1 630 ? 22.129 0.698 6.168 1.00 94.69 630 GLN A CA 1
ATOM 5011 C C . GLN A 1 630 ? 21.527 1.984 5.594 1.00 94.69 630 GLN A C 1
ATOM 5013 O O . GLN A 1 630 ? 21.373 2.984 6.299 1.00 94.69 630 GLN A O 1
ATOM 5018 N N . ILE A 1 631 ? 21.187 1.946 4.309 1.00 97.56 631 ILE A N 1
ATOM 5019 C CA . ILE A 1 631 ? 20.416 3.000 3.657 1.00 97.56 631 ILE A CA 1
ATOM 5020 C C . ILE A 1 631 ? 18.942 2.633 3.796 1.00 97.56 631 ILE A C 1
ATOM 5022 O O . ILE A 1 631 ? 18.522 1.558 3.369 1.00 97.56 631 ILE A O 1
ATOM 5026 N N . VAL A 1 632 ? 18.176 3.531 4.407 1.00 98.62 632 VAL A N 1
ATOM 5027 C CA . VAL A 1 632 ? 16.737 3.384 4.625 1.00 98.62 632 VAL A CA 1
ATOM 5028 C C . VAL A 1 632 ? 16.042 4.531 3.890 1.00 98.62 632 VAL A C 1
ATOM 5030 O O . VAL A 1 632 ? 16.164 5.677 4.331 1.00 98.62 632 VAL A O 1
ATOM 5033 N N . PRO A 1 633 ? 15.355 4.261 2.767 1.00 98.69 633 PRO A N 1
ATOM 5034 C CA . PRO A 1 633 ? 14.491 5.237 2.126 1.00 98.69 633 PRO A CA 1
ATOM 5035 C C . PRO A 1 633 ? 13.432 5.766 3.092 1.00 98.69 633 PRO A C 1
ATOM 5037 O O . PRO A 1 633 ? 12.874 5.012 3.896 1.00 98.69 633 PRO A O 1
ATOM 5040 N N . CYS A 1 634 ? 13.170 7.066 3.017 1.00 98.81 634 CYS A N 1
ATOM 5041 C CA . CYS A 1 634 ? 12.267 7.759 3.932 1.00 98.81 634 CYS A CA 1
ATOM 5042 C C . CYS A 1 634 ? 11.117 8.437 3.181 1.00 98.81 634 CYS A C 1
ATOM 5044 O O . CYS A 1 634 ? 11.358 9.169 2.224 1.00 98.81 634 CYS A O 1
ATOM 5046 N N . ASP A 1 635 ? 9.891 8.261 3.665 1.00 98.69 635 ASP A N 1
ATOM 5047 C CA . ASP A 1 635 ? 8.702 8.962 3.181 1.00 98.69 635 ASP A CA 1
ATOM 5048 C C . ASP A 1 635 ? 8.269 10.010 4.210 1.00 98.69 635 ASP A C 1
ATOM 5050 O O . ASP A 1 635 ? 7.810 9.675 5.303 1.00 98.69 635 ASP A O 1
ATOM 5054 N N . PHE A 1 636 ? 8.402 11.283 3.857 1.00 98.94 636 PHE A N 1
ATOM 5055 C CA . PHE A 1 636 ? 7.978 12.420 4.664 1.00 98.94 636 PHE A CA 1
ATOM 5056 C C . PHE A 1 636 ? 6.570 12.849 4.254 1.00 98.94 636 PHE A C 1
ATOM 5058 O O . PHE A 1 636 ? 6.295 13.018 3.069 1.00 98.94 636 PHE A O 1
ATOM 5065 N N . ILE A 1 637 ? 5.675 13.070 5.219 1.00 98.88 637 ILE A N 1
ATOM 5066 C CA . ILE A 1 637 ? 4.319 13.584 4.949 1.00 98.88 637 ILE A CA 1
ATOM 5067 C C . ILE A 1 637 ? 4.090 14.831 5.796 1.00 98.88 637 ILE A C 1
ATOM 5069 O O . ILE A 1 637 ? 4.092 14.742 7.019 1.00 98.88 637 ILE A O 1
ATOM 5073 N N . GLY A 1 638 ? 3.891 15.979 5.160 1.00 98.69 638 GLY A N 1
ATOM 5074 C CA . GLY A 1 638 ? 3.674 17.269 5.808 1.00 98.69 638 GLY A CA 1
ATOM 5075 C C . GLY A 1 638 ? 2.360 17.915 5.381 1.00 98.69 638 GLY A C 1
ATOM 5076 O O . GLY A 1 638 ? 1.753 17.532 4.377 1.00 98.69 638 GLY A O 1
ATOM 5077 N N . PHE A 1 639 ? 1.937 18.923 6.141 1.00 98.56 639 PHE A N 1
ATOM 5078 C CA . PHE A 1 639 ? 0.743 19.712 5.848 1.00 98.56 639 PHE A CA 1
ATOM 5079 C C . PHE A 1 639 ? 1.084 21.200 5.816 1.00 98.56 639 PHE A C 1
ATOM 5081 O O . PHE A 1 639 ? 1.960 21.632 6.558 1.00 98.56 639 PHE A O 1
ATOM 5088 N N . MET A 1 640 ? 0.408 21.965 4.959 1.00 98.00 640 MET A N 1
ATOM 5089 C CA . MET A 1 640 ? 0.542 23.426 4.894 1.00 98.00 640 MET A CA 1
ATOM 5090 C C . MET A 1 640 ? -0.156 24.113 6.075 1.00 98.00 640 MET A C 1
ATOM 5092 O O . MET A 1 640 ? 0.270 25.179 6.509 1.00 98.00 640 MET A O 1
ATOM 5096 N N . GLU A 1 641 ? -1.232 23.507 6.584 1.00 96.62 641 GLU A N 1
ATOM 5097 C CA . GLU A 1 641 ? -1.974 23.982 7.745 1.00 96.62 641 GLU A CA 1
ATOM 5098 C C . GLU A 1 641 ? -2.118 22.913 8.831 1.00 96.62 641 GLU A C 1
ATOM 5100 O O . GLU A 1 641 ? -2.478 21.756 8.576 1.00 96.62 641 GLU A O 1
ATOM 5105 N N . ALA A 1 642 ? -1.977 23.345 10.085 1.00 94.69 642 ALA A N 1
ATOM 5106 C CA . ALA A 1 642 ? -2.338 22.541 11.239 1.00 94.69 642 ALA A CA 1
ATOM 5107 C C . ALA A 1 642 ? -3.865 22.509 11.466 1.00 94.69 642 ALA A C 1
ATOM 5109 O O . ALA A 1 642 ? -4.556 23.521 11.291 1.00 94.69 642 ALA A O 1
ATOM 5110 N N . PRO A 1 643 ? -4.417 21.374 11.938 1.00 89.81 643 PRO A N 1
ATOM 5111 C CA . PRO A 1 643 ? -5.806 21.314 12.390 1.00 89.81 643 PRO A CA 1
ATOM 5112 C C . PRO A 1 643 ? -6.041 22.128 13.673 1.00 89.81 643 PRO A C 1
ATOM 5114 O O . PRO A 1 643 ? -7.130 22.663 13.857 1.00 89.81 643 PRO A O 1
ATOM 5117 N N . TYR A 1 644 ? -5.021 22.261 14.528 1.00 89.69 644 TYR A N 1
ATOM 5118 C CA . TYR A 1 644 ? -5.046 23.095 15.730 1.00 89.69 644 TYR A CA 1
ATOM 5119 C C . TYR A 1 644 ? -4.017 24.214 15.604 1.00 89.69 644 TYR A C 1
ATOM 5121 O O . TYR A 1 644 ? -2.822 23.947 15.482 1.00 89.69 644 TYR A O 1
ATOM 5129 N N . GLN A 1 645 ? -4.481 25.459 15.651 1.00 86.88 645 GLN A N 1
ATOM 5130 C CA . GLN A 1 645 ? -3.616 26.632 15.612 1.00 86.88 645 GLN A CA 1
ATOM 5131 C C . GLN A 1 645 ? -3.133 26.938 17.030 1.00 86.88 645 GLN A C 1
ATOM 5133 O O . GLN A 1 645 ? -3.921 27.334 17.888 1.00 86.88 645 GLN A O 1
ATOM 5138 N N . VAL A 1 646 ? -1.844 26.706 17.281 1.00 88.75 646 VAL A N 1
ATOM 5139 C CA . VAL A 1 646 ? -1.196 26.960 18.572 1.00 88.75 646 VAL A CA 1
ATOM 5140 C C . VAL A 1 646 ? -0.031 27.911 18.345 1.00 88.75 646 VAL A C 1
ATOM 5142 O O . VAL A 1 646 ? 0.895 27.614 17.586 1.00 88.75 646 VAL A O 1
ATOM 5145 N N . THR A 1 647 ? -0.078 29.057 19.015 1.00 84.75 647 THR A N 1
ATOM 5146 C CA . THR A 1 647 ? 0.962 30.084 18.969 1.00 84.75 647 THR A CA 1
ATOM 5147 C C . THR A 1 647 ? 1.444 30.399 20.378 1.00 84.75 647 THR A C 1
ATOM 5149 O O . THR A 1 647 ? 0.683 30.349 21.346 1.00 84.75 647 THR A O 1
ATOM 5152 N N . ASN A 1 648 ? 2.726 30.729 20.491 1.00 81.62 648 ASN A N 1
ATOM 5153 C CA . ASN A 1 648 ? 3.304 31.310 21.692 1.00 81.62 648 ASN A CA 1
ATOM 5154 C C . ASN A 1 648 ? 3.490 32.805 21.436 1.00 81.62 648 ASN A C 1
ATOM 5156 O O . ASN A 1 648 ? 4.119 33.185 20.455 1.00 81.62 648 ASN A O 1
ATOM 5160 N N . SER A 1 649 ? 2.978 33.665 22.318 1.00 79.06 649 SER A N 1
ATOM 5161 C CA . SER A 1 649 ? 3.040 35.121 22.132 1.00 79.06 649 SER A CA 1
ATOM 5162 C C . SER A 1 649 ? 4.465 35.691 22.114 1.00 79.06 649 SER A C 1
ATOM 5164 O O . SER A 1 649 ? 4.638 36.871 21.825 1.00 79.06 649 SER A O 1
ATOM 5166 N N . LYS A 1 650 ? 5.470 34.897 22.505 1.00 85.06 650 LYS A N 1
ATOM 5167 C CA . LYS A 1 650 ? 6.885 35.291 22.525 1.00 85.06 650 LYS A CA 1
ATOM 5168 C C . LYS A 1 650 ? 7.667 34.856 21.285 1.00 85.06 650 LYS A C 1
ATOM 5170 O O . LYS A 1 650 ? 8.745 35.400 21.064 1.00 85.06 650 LYS A O 1
ATOM 5175 N N . ASP A 1 651 ? 7.147 33.909 20.508 1.00 84.50 651 ASP A N 1
ATOM 5176 C CA . ASP A 1 651 ? 7.853 33.337 19.363 1.00 84.50 651 ASP A CA 1
ATOM 5177 C C . ASP A 1 651 ? 7.344 33.962 18.058 1.00 84.50 651 ASP A C 1
ATOM 5179 O O . ASP A 1 651 ? 6.160 34.261 17.914 1.00 84.50 651 ASP A O 1
ATOM 5183 N N . ILE A 1 652 ? 8.258 34.186 17.109 1.00 88.62 652 ILE A N 1
ATOM 5184 C CA . ILE A 1 652 ? 7.938 34.810 15.813 1.00 88.62 652 ILE A CA 1
ATOM 5185 C C . ILE A 1 652 ? 7.175 33.836 14.906 1.00 88.62 652 ILE A C 1
ATOM 5187 O O . ILE A 1 652 ? 6.315 34.263 14.141 1.00 88.62 652 ILE A O 1
ATOM 5191 N N . ILE A 1 653 ? 7.490 32.542 14.999 1.00 91.75 653 ILE A N 1
ATOM 5192 C CA . ILE A 1 653 ? 6.850 31.472 14.232 1.00 91.75 653 ILE A CA 1
ATOM 5193 C C . ILE A 1 653 ? 5.982 30.603 15.144 1.00 91.75 653 ILE A C 1
ATOM 5195 O O . ILE A 1 653 ? 6.267 30.418 16.328 1.00 91.75 653 ILE A O 1
ATOM 5199 N N . SER A 1 654 ? 4.898 30.080 14.586 1.00 93.56 654 SER A N 1
ATOM 5200 C CA . SER A 1 654 ? 3.972 29.172 15.257 1.00 93.56 654 SER A CA 1
ATOM 5201 C C . SER A 1 654 ? 4.593 27.796 15.516 1.00 93.56 654 SER A C 1
ATOM 5203 O O . SER A 1 654 ? 5.573 27.394 14.887 1.00 93.56 654 SER A O 1
ATOM 5205 N N . HIS A 1 655 ? 3.952 27.006 16.386 1.00 95.31 655 HIS A N 1
ATOM 5206 C CA . HIS A 1 655 ? 4.342 25.607 16.602 1.00 95.31 655 HIS A CA 1
ATOM 5207 C C . HIS A 1 655 ? 4.306 24.779 15.308 1.00 95.31 655 HIS A C 1
ATOM 5209 O O . HIS A 1 655 ? 5.090 23.844 15.147 1.00 95.31 655 HIS A O 1
ATOM 5215 N N . HIS A 1 656 ? 3.381 25.091 14.394 1.00 96.75 656 HIS A N 1
ATOM 5216 C CA . HIS A 1 656 ? 3.273 24.380 13.125 1.00 96.75 656 HIS A CA 1
ATOM 5217 C C . HIS A 1 656 ? 4.415 24.741 12.176 1.00 96.75 656 HIS A C 1
ATOM 5219 O O . HIS A 1 656 ? 5.017 23.851 11.585 1.00 96.75 656 HIS A O 1
ATOM 5225 N N . GLU A 1 657 ? 4.753 26.024 12.068 1.00 95.75 657 GLU A N 1
ATOM 5226 C CA . GLU A 1 657 ? 5.883 26.467 11.250 1.00 95.75 657 GLU A CA 1
ATOM 5227 C C . GLU A 1 657 ? 7.202 25.881 11.768 1.00 95.75 657 GLU A C 1
ATOM 5229 O O . GLU A 1 657 ? 7.980 25.371 10.965 1.00 95.75 657 GLU A O 1
ATOM 5234 N N . GLU A 1 658 ? 7.409 25.832 13.090 1.00 96.69 658 GLU A N 1
ATOM 5235 C CA . GLU A 1 658 ? 8.578 25.185 13.710 1.00 96.69 658 GLU A CA 1
ATOM 5236 C C . GLU A 1 658 ? 8.652 23.677 13.406 1.00 96.69 658 GLU A C 1
ATOM 5238 O O . GLU A 1 658 ? 9.716 23.134 13.107 1.00 96.69 658 GLU A O 1
ATOM 5243 N N . LEU A 1 659 ? 7.517 22.971 13.411 1.00 97.81 659 LEU A N 1
ATOM 5244 C CA . LEU A 1 659 ? 7.468 21.577 12.960 1.00 97.81 659 LEU A CA 1
ATOM 5245 C C . LEU A 1 659 ? 7.890 21.458 11.486 1.00 97.81 659 LEU A C 1
ATOM 5247 O O . LEU A 1 659 ? 8.659 20.561 11.125 1.00 97.81 659 LEU A O 1
ATOM 5251 N N . MET A 1 660 ? 7.402 22.364 10.640 1.00 98.25 660 MET A N 1
ATOM 5252 C CA . MET A 1 660 ? 7.648 22.327 9.202 1.00 98.25 660 MET A CA 1
ATOM 5253 C C . MET A 1 660 ? 9.078 22.728 8.821 1.00 98.25 660 MET A C 1
ATOM 5255 O O . MET A 1 660 ? 9.582 22.200 7.830 1.00 98.25 660 MET A O 1
ATOM 5259 N N . THR A 1 661 ? 9.797 23.534 9.619 1.00 98.19 661 THR A N 1
ATOM 5260 C CA . THR A 1 661 ? 11.243 23.770 9.389 1.00 98.19 661 THR A CA 1
ATOM 5261 C C . THR A 1 661 ? 12.005 22.445 9.305 1.00 98.19 661 THR A C 1
ATOM 5263 O O . THR A 1 661 ? 12.836 22.235 8.419 1.00 98.19 661 THR A O 1
ATOM 5266 N N . ASN A 1 662 ? 11.645 21.495 10.168 1.00 98.44 662 ASN A N 1
ATOM 5267 C CA . ASN A 1 662 ? 12.255 20.181 10.223 1.00 98.44 662 ASN A CA 1
ATOM 5268 C C . ASN A 1 662 ? 11.759 19.235 9.114 1.00 98.44 662 ASN A C 1
ATOM 5270 O O . ASN A 1 662 ? 12.504 18.337 8.715 1.00 98.44 662 ASN A O 1
ATOM 5274 N N . PHE A 1 663 ? 10.527 19.412 8.623 1.00 98.69 663 PHE A N 1
ATOM 5275 C CA . PHE A 1 663 ? 10.011 18.680 7.458 1.00 98.69 663 PHE A CA 1
ATOM 5276 C C . PHE A 1 663 ? 10.834 18.999 6.206 1.00 98.69 663 PHE A C 1
ATOM 5278 O O . PHE A 1 663 ? 11.131 18.096 5.432 1.00 98.69 663 PHE A O 1
ATOM 5285 N N . PHE A 1 664 ? 11.247 20.259 6.036 1.00 98.56 664 PHE A N 1
ATOM 5286 C CA . PHE A 1 664 ? 12.103 20.665 4.920 1.00 98.56 664 PHE A CA 1
ATOM 5287 C C . PHE A 1 664 ? 13.573 20.285 5.141 1.00 98.56 664 PHE A C 1
ATOM 5289 O O . PHE A 1 664 ? 14.220 19.765 4.236 1.00 98.56 664 PHE A O 1
ATOM 5296 N N . ALA A 1 665 ? 14.101 20.485 6.353 1.00 98.69 665 ALA A N 1
ATOM 5297 C CA . ALA A 1 665 ? 15.525 20.290 6.624 1.00 98.69 665 ALA A CA 1
ATOM 5298 C C . ALA A 1 665 ? 15.981 18.821 6.567 1.00 98.69 665 ALA A C 1
ATOM 5300 O O . ALA A 1 665 ? 17.097 18.534 6.132 1.00 98.69 665 ALA A O 1
ATOM 5301 N N . GLN A 1 666 ? 15.156 17.877 7.030 1.00 98.75 666 GLN A N 1
ATOM 5302 C CA . GLN A 1 666 ? 15.579 16.479 7.177 1.00 98.75 666 GLN A CA 1
ATOM 5303 C C . GLN A 1 666 ? 15.786 15.745 5.836 1.00 98.75 666 GLN A C 1
ATOM 5305 O O . GLN A 1 666 ? 16.832 15.104 5.694 1.00 98.75 666 GLN A O 1
ATOM 5310 N N . PRO A 1 667 ? 14.890 15.855 4.832 1.00 98.62 667 PRO A N 1
ATOM 5311 C CA . PRO A 1 667 ? 15.141 15.330 3.488 1.00 98.62 667 PRO A CA 1
ATOM 5312 C C . PRO A 1 667 ? 16.421 15.889 2.852 1.00 98.62 667 PRO A C 1
ATOM 5314 O O . PRO A 1 667 ? 17.195 15.131 2.268 1.00 98.62 667 PRO A O 1
ATOM 5317 N N . ASP A 1 668 ? 16.694 17.188 3.010 1.00 98.56 668 ASP A N 1
ATOM 5318 C CA . ASP A 1 668 ? 17.908 17.822 2.476 1.00 98.56 668 ASP A CA 1
ATOM 5319 C C . ASP A 1 668 ? 19.173 17.318 3.183 1.00 98.56 668 ASP A C 1
ATOM 5321 O O . ASP A 1 668 ? 20.168 16.985 2.535 1.00 98.56 668 ASP A O 1
ATOM 5325 N N . ALA A 1 669 ? 19.134 17.186 4.511 1.00 98.69 669 ALA A N 1
ATOM 5326 C CA . ALA A 1 669 ? 20.243 16.632 5.281 1.00 98.69 669 ALA A CA 1
ATOM 5327 C C . ALA A 1 669 ? 20.551 15.174 4.886 1.00 98.69 669 ALA A C 1
ATOM 5329 O O . ALA A 1 669 ? 21.723 14.807 4.764 1.00 98.69 669 ALA A O 1
ATOM 5330 N N . LEU A 1 670 ? 19.517 14.359 4.631 1.00 98.81 670 LEU A N 1
ATOM 5331 C CA . LEU A 1 670 ? 19.659 12.988 4.125 1.00 98.81 670 LEU A CA 1
ATOM 5332 C C . LEU A 1 670 ? 20.267 12.960 2.713 1.00 98.81 670 LEU A C 1
ATOM 5334 O O . LEU A 1 670 ? 21.167 12.160 2.440 1.00 98.81 670 LEU A O 1
ATOM 5338 N N . ALA A 1 671 ? 19.805 13.841 1.824 1.00 98.56 671 ALA A N 1
ATOM 5339 C CA . ALA A 1 671 ? 20.235 13.873 0.432 1.00 98.56 671 ALA A CA 1
ATOM 5340 C C . ALA A 1 671 ? 21.674 14.385 0.265 1.00 98.56 671 ALA A C 1
ATOM 5342 O O . ALA A 1 671 ? 22.464 13.775 -0.458 1.00 98.56 671 ALA A O 1
ATOM 5343 N N . PHE A 1 672 ? 22.040 15.474 0.942 1.00 98.38 672 PHE A N 1
ATOM 5344 C CA . PHE A 1 672 ? 23.288 16.198 0.667 1.00 98.38 672 PHE A CA 1
ATOM 5345 C C . PHE A 1 672 ? 24.382 15.967 1.707 1.00 98.38 672 PHE A C 1
ATOM 5347 O O . PHE A 1 672 ? 25.568 16.124 1.400 1.00 98.38 672 PHE A O 1
ATOM 5354 N N . GLY A 1 673 ? 24.008 15.555 2.919 1.00 97.44 673 GLY A N 1
ATOM 5355 C CA . GLY A 1 673 ? 24.951 15.315 3.999 1.00 97.44 673 GLY A CA 1
ATOM 5356 C C . GLY A 1 673 ? 25.810 16.537 4.338 1.00 97.44 673 GLY A C 1
ATOM 5357 O O . GLY A 1 673 ? 25.473 17.690 4.077 1.00 97.44 673 GLY A O 1
ATOM 5358 N N . LYS A 1 674 ? 26.953 16.274 4.969 1.00 96.56 674 LYS A N 1
ATOM 5359 C CA . LYS A 1 674 ? 27.909 17.284 5.422 1.00 96.56 674 LYS A CA 1
ATOM 5360 C C . LYS A 1 674 ? 29.278 16.643 5.563 1.00 96.56 674 LYS A C 1
ATOM 5362 O O . LYS A 1 674 ? 29.490 15.778 6.415 1.00 96.56 674 LYS A O 1
ATOM 5367 N N . LYS A 1 675 ? 30.237 17.110 4.765 1.00 92.88 675 LYS A N 1
ATOM 5368 C CA . LYS A 1 675 ? 31.637 16.710 4.926 1.00 92.88 675 LYS A CA 1
ATOM 5369 C C . LYS A 1 675 ? 32.192 17.284 6.234 1.00 92.88 675 LYS A C 1
ATOM 5371 O O . LYS A 1 675 ? 31.921 18.428 6.591 1.00 92.88 675 LYS A O 1
ATOM 5376 N N . SER A 1 676 ? 32.983 16.484 6.938 1.00 92.50 676 SER A N 1
ATOM 5377 C CA . SER A 1 676 ? 33.738 16.889 8.123 1.00 92.50 676 SER A CA 1
ATOM 5378 C C . SER A 1 676 ? 35.110 16.230 8.094 1.00 92.50 676 SER A C 1
ATOM 5380 O O . SER A 1 676 ? 35.225 15.087 7.652 1.00 92.50 676 SER A O 1
ATOM 5382 N N . GLU A 1 677 ? 36.124 16.949 8.576 1.00 84.69 677 GLU A N 1
ATOM 5383 C CA . GLU A 1 677 ? 37.484 16.429 8.773 1.00 84.69 677 GLU A CA 1
ATOM 5384 C C . GLU A 1 677 ? 37.525 15.350 9.864 1.00 84.69 677 GLU A C 1
ATOM 5386 O O . GLU A 1 677 ? 38.329 14.424 9.807 1.00 84.69 677 GLU A O 1
ATOM 5391 N N . THR A 1 678 ? 36.612 15.422 10.839 1.00 85.88 678 THR A N 1
ATOM 5392 C CA . THR A 1 678 ? 36.425 14.364 11.837 1.00 85.88 678 THR A CA 1
ATOM 5393 C C . THR A 1 678 ? 35.405 13.347 11.335 1.00 85.88 678 THR A C 1
ATOM 5395 O O . THR A 1 678 ? 34.281 13.722 10.994 1.00 85.88 678 THR A O 1
ATOM 5398 N N . GLY A 1 679 ? 35.744 12.055 11.365 1.00 88.25 679 GLY A N 1
ATOM 5399 C CA . GLY A 1 679 ? 34.842 10.994 10.896 1.00 88.25 679 GLY A CA 1
ATOM 5400 C C . GLY A 1 679 ? 33.480 10.967 11.608 1.00 88.25 679 GLY A C 1
ATOM 5401 O O . GLY A 1 679 ? 32.465 10.708 10.975 1.00 88.25 679 GLY A O 1
ATOM 5402 N N . HIS A 1 680 ? 33.422 11.316 12.900 1.00 95.12 680 HIS A N 1
ATOM 5403 C CA . HIS A 1 680 ? 32.183 11.277 13.696 1.00 95.12 680 HIS A CA 1
ATOM 5404 C C . HIS A 1 680 ? 31.132 12.320 13.295 1.00 95.12 680 HIS A C 1
ATOM 5406 O O . HIS A 1 680 ? 29.938 12.073 13.441 1.00 95.12 680 HIS A O 1
ATOM 5412 N N . LYS A 1 681 ? 31.556 13.488 12.798 1.00 96.12 681 LYS A N 1
ATOM 5413 C CA . LYS A 1 681 ? 30.652 14.569 12.363 1.00 96.12 681 LYS A CA 1
ATOM 5414 C C . LYS A 1 681 ? 30.411 14.547 10.851 1.00 96.12 681 LYS A C 1
ATOM 5416 O O . LYS A 1 681 ? 29.825 15.486 10.315 1.00 96.12 681 LYS A O 1
ATOM 5421 N N . HIS A 1 682 ? 30.901 13.516 10.164 1.00 96.62 682 HIS A N 1
ATOM 5422 C CA . HIS A 1 682 ? 30.688 13.323 8.740 1.00 96.62 682 HIS A CA 1
ATOM 5423 C C . HIS A 1 682 ? 29.294 12.731 8.497 1.00 96.62 682 HIS A C 1
ATOM 5425 O O . HIS A 1 682 ? 28.934 11.701 9.068 1.00 96.62 682 HIS A O 1
ATOM 5431 N N . PHE A 1 683 ? 28.522 13.373 7.627 1.00 97.94 683 PHE A N 1
ATOM 5432 C CA . PHE A 1 683 ? 27.237 12.883 7.140 1.00 97.94 683 PHE A CA 1
ATOM 5433 C C . PHE A 1 683 ? 27.416 12.532 5.662 1.00 97.94 683 PHE A C 1
ATOM 5435 O O . PHE A 1 683 ? 27.649 13.448 4.869 1.00 97.94 683 PHE A O 1
ATOM 5442 N N . PRO A 1 684 ? 27.334 11.244 5.280 1.00 96.69 684 PRO A N 1
ATOM 5443 C CA . PRO A 1 684 ? 27.685 10.807 3.929 1.00 96.69 684 PRO A CA 1
ATOM 5444 C C . PRO A 1 684 ? 26.733 11.328 2.843 1.00 96.69 684 PRO A C 1
ATOM 5446 O O . PRO A 1 684 ? 27.125 11.373 1.681 1.00 96.69 684 PRO A O 1
ATOM 5449 N N . GLY A 1 685 ? 25.510 11.738 3.202 1.00 98.06 685 GLY A N 1
ATOM 5450 C CA . GLY A 1 685 ? 24.486 12.123 2.231 1.00 98.06 685 GLY A CA 1
ATOM 5451 C C . GLY A 1 685 ? 24.073 10.950 1.337 1.00 98.06 685 GLY A C 1
ATOM 5452 O O . GLY A 1 685 ? 24.279 9.787 1.689 1.00 98.06 685 GLY A O 1
ATOM 5453 N N . ASN A 1 686 ? 23.507 11.263 0.171 1.00 98.44 686 ASN A N 1
ATOM 5454 C CA . ASN A 1 686 ? 23.047 10.311 -0.841 1.00 98.44 686 ASN A CA 1
ATOM 5455 C C . ASN A 1 686 ? 22.017 9.285 -0.318 1.00 98.44 686 ASN A C 1
ATOM 5457 O O . ASN A 1 686 ? 21.981 8.136 -0.766 1.00 98.44 686 ASN A O 1
ATOM 5461 N N . ARG A 1 687 ? 21.189 9.688 0.654 1.00 98.62 687 ARG A N 1
ATOM 5462 C CA . ARG A 1 687 ? 20.148 8.840 1.246 1.00 98.62 687 ARG A CA 1
ATOM 5463 C C . ARG A 1 687 ? 18.781 9.211 0.671 1.00 98.62 687 ARG A C 1
ATOM 5465 O O . ARG A 1 687 ? 18.389 10.373 0.778 1.00 98.62 687 ARG A O 1
ATOM 5472 N N . PRO A 1 688 ? 18.070 8.253 0.053 1.00 98.62 688 PRO A N 1
ATOM 5473 C CA . PRO A 1 688 ? 16.871 8.548 -0.705 1.00 98.62 688 PRO A CA 1
ATOM 5474 C C . PRO A 1 688 ? 15.696 8.937 0.193 1.00 98.62 688 PRO A C 1
ATOM 5476 O O . PRO A 1 688 ? 15.472 8.338 1.247 1.00 98.62 688 PRO A O 1
ATOM 5479 N N . SER A 1 689 ? 14.911 9.914 -0.249 1.00 98.88 689 SER A N 1
ATOM 5480 C CA . SER A 1 689 ? 13.638 10.253 0.384 1.00 98.88 689 SER A CA 1
ATOM 5481 C C . SER A 1 689 ? 12.615 10.785 -0.615 1.00 98.88 689 SER A C 1
ATOM 5483 O O . SER A 1 689 ? 12.970 11.285 -1.685 1.00 98.88 689 SER A O 1
ATOM 5485 N N . SER A 1 690 ? 11.344 10.674 -0.244 1.00 98.81 690 SER A N 1
ATOM 5486 C CA . SER A 1 690 ? 10.218 11.330 -0.903 1.00 98.81 690 SER A CA 1
ATOM 5487 C C . SER A 1 690 ? 9.458 12.188 0.103 1.00 98.81 690 SER A C 1
ATOM 5489 O O . SER A 1 690 ? 9.374 11.834 1.278 1.00 98.81 690 SER A O 1
ATOM 5491 N N . SER A 1 691 ? 8.873 13.288 -0.362 1.00 98.88 691 SER A N 1
ATOM 5492 C CA . SER A 1 691 ? 8.106 14.220 0.464 1.00 98.88 691 SER A CA 1
ATOM 5493 C C . SER A 1 691 ? 6.729 14.462 -0.142 1.00 98.88 691 SER A C 1
ATOM 5495 O O . SER A 1 691 ? 6.610 14.901 -1.281 1.00 98.88 691 SER A O 1
ATOM 5497 N N . ALA A 1 692 ? 5.676 14.210 0.627 1.00 98.81 692 ALA A N 1
ATOM 5498 C CA . ALA A 1 692 ? 4.309 14.572 0.287 1.00 98.81 692 ALA A CA 1
ATOM 5499 C C . ALA A 1 692 ? 3.893 15.798 1.104 1.00 98.81 692 ALA A C 1
ATOM 5501 O O . ALA A 1 692 ? 3.903 15.752 2.334 1.00 98.81 692 ALA A O 1
ATOM 5502 N N . LEU A 1 693 ? 3.511 16.881 0.432 1.00 98.75 693 LEU A N 1
ATOM 5503 C CA . LEU A 1 693 ? 2.933 18.064 1.063 1.00 98.75 693 LEU A CA 1
ATOM 5504 C C . LEU A 1 693 ? 1.459 18.170 0.665 1.00 98.75 693 LEU A C 1
ATOM 5506 O O . LEU A 1 693 ? 1.125 18.245 -0.518 1.00 98.75 693 LEU A O 1
ATOM 5510 N N . LEU A 1 694 ? 0.582 18.151 1.665 1.00 98.62 694 LEU A N 1
ATOM 5511 C CA . LEU A 1 694 ? -0.864 18.290 1.502 1.00 98.62 694 LEU A CA 1
ATOM 5512 C C . LEU A 1 694 ? -1.329 19.595 2.150 1.00 98.62 694 LEU A C 1
ATOM 5514 O O . LEU A 1 694 ? -0.628 20.173 2.974 1.00 98.62 694 LEU A O 1
ATOM 5518 N N . HIS A 1 695 ? -2.533 20.062 1.829 1.00 97.31 695 HIS A N 1
ATOM 5519 C CA . HIS A 1 695 ? -3.024 21.313 2.410 1.00 97.31 695 HIS A CA 1
ATOM 5520 C C . HIS A 1 695 ? -3.292 21.189 3.922 1.00 97.31 695 HIS A C 1
ATOM 5522 O O . HIS A 1 695 ? -2.697 21.910 4.717 1.00 97.31 695 HIS A O 1
ATOM 5528 N N . LYS A 1 696 ? -4.135 20.237 4.342 1.00 98.06 696 LYS A N 1
ATOM 5529 C CA . LYS A 1 696 ? -4.532 20.049 5.748 1.00 98.06 696 LYS A CA 1
ATOM 5530 C C . LYS A 1 696 ? -4.927 18.602 6.030 1.00 98.06 696 LYS A C 1
ATOM 5532 O O . LYS A 1 696 ? -5.464 17.930 5.148 1.00 98.06 696 LYS A O 1
ATOM 5537 N N . LEU A 1 697 ? -4.700 18.126 7.255 1.00 98.50 697 LEU A N 1
ATOM 5538 C CA . LEU A 1 697 ? -5.191 16.817 7.694 1.00 98.50 697 LEU A CA 1
ATOM 5539 C C . LEU A 1 697 ? -6.683 16.904 8.049 1.00 98.50 697 LEU A C 1
ATOM 5541 O O . LEU A 1 697 ? -7.050 17.447 9.089 1.00 98.50 697 LEU A O 1
ATOM 5545 N N . THR A 1 698 ? -7.526 16.374 7.169 1.00 98.62 698 THR A N 1
ATOM 5546 C CA . THR A 1 698 ? -8.991 16.332 7.243 1.00 98.62 698 THR A CA 1
ATOM 5547 C C . THR A 1 698 ? -9.455 14.876 7.101 1.00 98.62 698 THR A C 1
ATOM 5549 O O . THR A 1 698 ? -8.651 14.024 6.708 1.00 98.62 698 THR A O 1
ATOM 5552 N N . PRO A 1 699 ? -10.738 14.550 7.353 1.00 98.81 699 PRO A N 1
ATOM 5553 C CA . PRO A 1 699 ? -11.245 13.207 7.076 1.00 98.81 699 PRO A CA 1
ATOM 5554 C C . PRO A 1 699 ? -11.034 12.809 5.602 1.00 98.81 699 PRO A C 1
ATOM 5556 O O . PRO A 1 699 ? -10.592 11.697 5.324 1.00 98.81 699 PRO A O 1
ATOM 5559 N N . PHE A 1 700 ? -11.215 13.749 4.667 1.00 98.81 700 PHE A N 1
ATOM 5560 C CA . PHE A 1 700 ? -10.896 13.552 3.250 1.00 98.81 700 PHE A CA 1
ATOM 5561 C C . PHE A 1 700 ? -9.431 13.175 3.020 1.00 98.81 700 PHE A C 1
ATOM 5563 O O . PHE A 1 700 ? -9.144 12.131 2.437 1.00 98.81 700 PHE A O 1
ATOM 5570 N N . THR A 1 701 ? -8.474 13.965 3.514 1.00 98.62 701 THR A N 1
ATOM 5571 C CA . THR A 1 701 ? -7.056 13.662 3.260 1.00 98.62 701 THR A CA 1
ATOM 5572 C C . THR A 1 701 ? -6.585 12.406 3.997 1.00 98.62 701 THR A C 1
ATOM 5574 O O . THR A 1 701 ? -5.715 11.703 3.489 1.00 98.62 701 THR A O 1
ATOM 5577 N N . ALA A 1 702 ? -7.198 12.043 5.130 1.00 98.81 702 ALA A N 1
ATOM 5578 C CA . ALA A 1 702 ? -6.958 10.757 5.786 1.00 98.81 702 ALA A CA 1
ATOM 5579 C C . ALA A 1 702 ? -7.409 9.570 4.912 1.00 98.81 702 ALA A C 1
ATOM 5581 O O . ALA A 1 702 ? -6.662 8.601 4.767 1.00 98.81 702 ALA A O 1
ATOM 5582 N N . GLY A 1 703 ? -8.588 9.660 4.283 1.00 98.88 703 GLY A N 1
ATOM 5583 C CA . GLY A 1 703 ? -9.066 8.664 3.318 1.00 98.88 703 GLY A CA 1
ATOM 5584 C C . GLY A 1 703 ? -8.209 8.582 2.052 1.00 98.88 703 GLY A C 1
ATOM 5585 O O . GLY A 1 703 ? -7.915 7.491 1.564 1.00 98.88 703 GLY A O 1
ATOM 5586 N N . LEU A 1 704 ? -7.725 9.724 1.562 1.00 98.81 704 LEU A N 1
ATOM 5587 C CA . LEU A 1 704 ? -6.787 9.788 0.441 1.00 98.81 704 LEU A CA 1
ATOM 5588 C C . LEU A 1 704 ? -5.482 9.041 0.757 1.00 98.81 704 LEU A C 1
ATOM 5590 O O . LEU A 1 704 ? -5.034 8.220 -0.044 1.00 98.81 704 LEU A O 1
ATOM 5594 N N . LEU A 1 705 ? -4.890 9.286 1.932 1.00 98.88 705 LEU A N 1
ATOM 5595 C CA . LEU A 1 705 ? -3.667 8.604 2.375 1.00 98.88 705 LEU A CA 1
ATOM 5596 C C . LEU A 1 705 ? -3.887 7.099 2.580 1.00 98.88 705 LEU A C 1
ATOM 5598 O O . LEU A 1 705 ? -3.024 6.311 2.198 1.00 98.88 705 LEU A O 1
ATOM 5602 N N . LEU A 1 706 ? -5.046 6.696 3.121 1.00 98.88 706 LEU A N 1
ATOM 5603 C CA . LEU A 1 706 ? -5.439 5.287 3.222 1.00 98.88 706 LEU A CA 1
ATOM 5604 C C . LEU A 1 706 ? -5.358 4.611 1.847 1.00 98.88 706 LEU A C 1
ATOM 5606 O O . LEU A 1 706 ? -4.646 3.623 1.681 1.00 98.88 706 LEU A O 1
ATOM 5610 N N . SER A 1 707 ? -6.049 5.187 0.861 1.00 98.81 707 SER A N 1
ATOM 5611 C CA . SER A 1 707 ? -6.115 4.660 -0.499 1.00 98.81 707 SER A CA 1
ATOM 5612 C C . SER A 1 707 ? -4.775 4.640 -1.211 1.00 98.81 707 SER A C 1
ATOM 5614 O O . SER A 1 707 ? -4.522 3.745 -2.014 1.00 98.81 707 SER A O 1
ATOM 5616 N N . TRP A 1 708 ? -3.940 5.652 -0.984 1.00 98.75 708 TRP A N 1
ATOM 5617 C CA . TRP A 1 708 ? -2.613 5.690 -1.577 1.00 98.75 708 TRP A CA 1
ATOM 5618 C C . TRP A 1 708 ? -1.816 4.475 -1.104 1.00 98.75 708 TRP A C 1
ATOM 5620 O O . TRP A 1 708 ? -1.288 3.735 -1.935 1.00 98.75 708 TRP A O 1
ATOM 5630 N N . THR A 1 709 ? -1.805 4.205 0.203 1.00 98.69 709 THR A N 1
ATOM 5631 C CA . THR A 1 709 ? -1.160 3.009 0.752 1.00 98.69 709 THR A CA 1
ATOM 5632 C C . THR A 1 709 ? -1.717 1.728 0.121 1.00 98.69 709 THR A C 1
ATOM 5634 O O . THR A 1 709 ? -0.937 0.884 -0.315 1.00 98.69 709 THR A O 1
ATOM 5637 N N . GLU A 1 710 ? -3.043 1.595 -0.004 1.00 98.81 710 GLU A N 1
ATOM 5638 C CA . GLU A 1 710 ? -3.686 0.424 -0.627 1.00 98.81 710 GLU A CA 1
ATOM 5639 C C . GLU A 1 710 ? -3.233 0.191 -2.078 1.00 98.81 710 GLU A C 1
ATOM 5641 O O . GLU A 1 710 ? -2.874 -0.928 -2.453 1.00 98.81 710 GLU A O 1
ATOM 5646 N N . HIS A 1 711 ? -3.182 1.244 -2.895 1.00 98.81 711 HIS A N 1
ATOM 5647 C CA . HIS A 1 711 ? -2.791 1.120 -4.303 1.00 98.81 711 HIS A CA 1
ATOM 5648 C C . HIS A 1 711 ? -1.289 0.925 -4.482 1.00 98.81 711 HIS A C 1
ATOM 5650 O O . HIS A 1 711 ? -0.871 0.174 -5.364 1.00 98.81 711 HIS A O 1
ATOM 5656 N N . ARG A 1 712 ? -0.462 1.524 -3.615 1.00 98.56 712 ARG A N 1
ATOM 5657 C CA . ARG A 1 712 ? 0.990 1.287 -3.595 1.00 98.56 712 ARG A CA 1
ATOM 5658 C C . ARG A 1 712 ? 1.302 -0.186 -3.308 1.00 98.56 712 ARG A C 1
ATOM 5660 O O . ARG A 1 712 ? 2.177 -0.760 -3.956 1.00 98.56 712 ARG A O 1
ATOM 5667 N N . ILE A 1 713 ? 0.539 -0.823 -2.411 1.00 98.62 713 ILE A N 1
ATOM 5668 C CA . ILE A 1 713 ? 0.612 -2.271 -2.152 1.00 98.62 713 ILE A CA 1
ATOM 5669 C C . ILE A 1 713 ? 0.325 -3.068 -3.425 1.00 98.62 713 ILE A C 1
ATOM 5671 O O . ILE A 1 713 ? 1.117 -3.949 -3.776 1.00 98.62 713 ILE A O 1
ATOM 5675 N N . ALA A 1 714 ? -0.781 -2.750 -4.107 1.00 98.44 714 ALA A N 1
ATOM 5676 C CA . ALA A 1 714 ? -1.218 -3.453 -5.309 1.00 98.44 714 ALA A CA 1
ATOM 5677 C C . ALA A 1 714 ? -0.189 -3.340 -6.445 1.00 98.44 714 ALA A C 1
ATOM 5679 O O . ALA A 1 714 ? 0.168 -4.351 -7.044 1.00 98.44 714 ALA A O 1
ATOM 5680 N N . VAL A 1 715 ? 0.354 -2.142 -6.695 1.00 98.69 715 VAL A N 1
ATOM 5681 C CA . VAL A 1 715 ? 1.394 -1.911 -7.718 1.00 98.69 715 VAL A CA 1
ATOM 5682 C C . VAL A 1 715 ? 2.594 -2.830 -7.508 1.00 98.69 715 VAL A C 1
ATOM 5684 O O . VAL A 1 715 ? 3.006 -3.530 -8.435 1.00 98.69 715 VAL A O 1
ATOM 5687 N N . LYS A 1 716 ? 3.128 -2.866 -6.283 1.00 98.31 716 LYS A N 1
ATOM 5688 C CA . LYS A 1 716 ? 4.295 -3.687 -5.941 1.00 98.31 716 LYS A CA 1
ATOM 5689 C C . LYS A 1 716 ? 4.014 -5.173 -6.139 1.00 98.31 716 LYS A C 1
ATOM 5691 O O . LYS A 1 716 ? 4.778 -5.858 -6.813 1.00 98.31 716 LYS A O 1
ATOM 5696 N N . GLY A 1 717 ? 2.886 -5.658 -5.619 1.00 97.62 717 GLY A N 1
ATOM 5697 C CA . GLY A 1 717 ? 2.497 -7.059 -5.764 1.00 97.62 717 GLY A CA 1
ATOM 5698 C C . GLY A 1 717 ? 2.291 -7.485 -7.214 1.00 97.62 717 GLY A C 1
ATOM 5699 O O . GLY A 1 717 ? 2.771 -8.538 -7.634 1.00 97.62 717 GLY A O 1
ATOM 5700 N N . PHE A 1 718 ? 1.640 -6.634 -8.008 1.00 96.12 718 PHE A N 1
ATOM 5701 C CA . PHE A 1 718 ? 1.402 -6.881 -9.426 1.00 96.12 718 PHE A CA 1
ATOM 5702 C C . PHE A 1 718 ? 2.687 -6.945 -10.245 1.00 96.12 718 PHE A C 1
ATOM 5704 O O . PHE A 1 718 ? 2.766 -7.784 -11.147 1.00 96.12 718 PHE A O 1
ATOM 5711 N N . ILE A 1 719 ? 3.677 -6.104 -9.947 1.00 94.81 719 ILE A N 1
ATOM 5712 C CA . ILE A 1 719 ? 4.967 -6.115 -10.646 1.00 94.81 719 ILE A CA 1
ATOM 5713 C C . ILE A 1 719 ? 5.821 -7.313 -10.216 1.00 94.81 719 ILE A C 1
ATOM 5715 O O . ILE A 1 719 ? 6.370 -8.001 -11.072 1.00 94.81 719 ILE A O 1
ATOM 5719 N N . TRP A 1 720 ? 5.867 -7.631 -8.920 1.00 95.12 720 TRP A N 1
ATOM 5720 C CA . TRP A 1 720 ? 6.536 -8.840 -8.421 1.00 95.12 720 TRP A CA 1
ATOM 5721 C C . TRP A 1 720 ? 5.823 -10.140 -8.790 1.00 95.12 720 TRP A C 1
ATOM 5723 O O . TRP A 1 720 ? 6.345 -11.212 -8.500 1.00 95.12 720 TRP A O 1
ATOM 5733 N N . ASN A 1 721 ? 4.639 -10.061 -9.399 1.00 92.31 721 ASN A N 1
ATOM 5734 C CA . ASN A 1 721 ? 3.801 -11.208 -9.721 1.00 92.31 721 ASN A CA 1
ATOM 5735 C C . ASN A 1 721 ? 3.521 -12.108 -8.501 1.00 92.31 721 ASN A C 1
ATOM 5737 O O . ASN A 1 721 ? 3.578 -13.331 -8.596 1.00 92.31 721 ASN A O 1
ATOM 5741 N N . ILE A 1 722 ? 3.213 -11.499 -7.354 1.00 95.19 722 ILE A N 1
ATOM 5742 C CA . ILE A 1 722 ? 2.824 -12.188 -6.114 1.00 95.19 722 ILE A CA 1
ATOM 5743 C C . ILE A 1 722 ? 1.356 -11.923 -5.784 1.00 95.19 722 ILE A C 1
ATOM 5745 O O . ILE A 1 722 ? 0.765 -10.946 -6.249 1.00 95.19 722 ILE A O 1
ATOM 5749 N N . ASN A 1 723 ? 0.773 -12.756 -4.921 1.00 97.25 723 ASN A N 1
ATOM 5750 C CA . ASN A 1 723 ? -0.563 -12.492 -4.401 1.00 97.25 723 ASN A CA 1
ATOM 5751 C C . ASN A 1 723 ? -0.500 -11.519 -3.217 1.00 97.25 723 ASN A C 1
ATOM 5753 O O . ASN A 1 723 ? -0.122 -11.915 -2.118 1.00 97.25 723 ASN A O 1
ATOM 5757 N N . SER A 1 724 ? -0.921 -10.266 -3.391 1.00 97.94 724 SER A N 1
ATOM 5758 C CA . SER A 1 724 ? -1.002 -9.293 -2.287 1.00 97.94 724 SER A CA 1
ATOM 5759 C C . SER A 1 724 ? -2.169 -9.528 -1.325 1.00 97.94 724 SER A C 1
ATOM 5761 O O . SER A 1 724 ? -2.268 -8.858 -0.297 1.00 97.94 724 SER A O 1
ATOM 5763 N N . PHE A 1 725 ? -3.079 -10.451 -1.631 1.00 97.44 725 PHE A N 1
ATOM 5764 C CA . PHE A 1 725 ? -4.410 -10.489 -1.018 1.00 97.44 725 PHE A CA 1
ATOM 5765 C C . PHE A 1 725 ? -4.668 -11.715 -0.135 1.00 97.44 725 PHE A C 1
ATOM 5767 O O . PHE A 1 725 ? -5.663 -11.728 0.584 1.00 97.44 725 PHE A O 1
ATOM 5774 N N . ASP A 1 726 ? -3.749 -12.685 -0.116 1.00 95.81 726 ASP A N 1
ATOM 5775 C CA . ASP A 1 726 ? -3.745 -13.807 0.833 1.00 95.81 726 ASP A CA 1
ATOM 5776 C C . ASP A 1 726 ? -2.794 -13.571 2.026 1.00 95.81 726 ASP A C 1
ATOM 5778 O O . ASP A 1 726 ? -2.089 -12.555 2.085 1.00 95.81 726 ASP A O 1
ATOM 5782 N N . GLN A 1 727 ? -2.796 -14.495 3.000 1.00 94.88 727 GLN A N 1
ATOM 5783 C CA . GLN A 1 727 ? -1.944 -14.429 4.200 1.00 94.88 727 GLN A CA 1
ATOM 5784 C C . GLN A 1 727 ? -1.666 -15.800 4.854 1.00 94.88 727 GLN A C 1
ATOM 5786 O O . GLN A 1 727 ? -1.724 -15.931 6.072 1.00 94.88 727 GLN A O 1
ATOM 5791 N N . PHE A 1 728 ? -1.347 -16.852 4.095 1.00 95.44 728 PHE A N 1
ATOM 5792 C CA . PHE A 1 728 ? -1.146 -18.198 4.676 1.00 95.44 728 PHE A CA 1
ATOM 5793 C C . PHE A 1 728 ? -0.063 -18.283 5.769 1.00 95.44 728 PHE A C 1
ATOM 5795 O O . PHE A 1 728 ? -0.118 -19.162 6.629 1.00 95.44 728 PHE A O 1
ATOM 5802 N N . GLY A 1 729 ? 0.895 -17.349 5.780 1.00 95.12 729 GLY A N 1
ATOM 5803 C CA . GLY A 1 729 ? 1.984 -17.303 6.760 1.00 95.12 729 GLY A CA 1
ATOM 5804 C C . GLY A 1 729 ? 1.544 -17.175 8.224 1.00 95.12 729 GLY A C 1
ATOM 5805 O O . GLY A 1 729 ? 2.334 -17.484 9.112 1.00 95.12 729 GLY A O 1
ATOM 5806 N N . VAL A 1 730 ? 0.297 -16.774 8.502 1.00 92.62 730 VAL A N 1
ATOM 5807 C CA . VAL A 1 730 ? -0.203 -16.613 9.882 1.00 92.62 730 VAL A CA 1
ATOM 5808 C C . VAL A 1 730 ? -0.814 -17.890 10.477 1.00 92.62 730 VAL A C 1
ATOM 5810 O O . VAL A 1 730 ? -1.102 -17.929 11.672 1.00 92.62 730 VAL A O 1
ATOM 5813 N N . GLU A 1 731 ? -1.045 -18.937 9.678 1.00 91.50 731 GLU A N 1
ATOM 5814 C CA . GLU A 1 731 ? -1.855 -20.091 10.105 1.00 91.50 731 GLU A CA 1
ATOM 5815 C C . GLU A 1 731 ? -1.106 -21.067 11.025 1.00 91.50 731 GLU A C 1
ATOM 5817 O O . GLU A 1 731 ? -1.681 -21.552 12.001 1.00 91.50 731 GLU A O 1
ATOM 5822 N N . LEU A 1 732 ? 0.191 -21.311 10.792 1.00 92.94 732 LEU A N 1
ATOM 5823 C CA . LEU A 1 732 ? 0.974 -22.260 11.599 1.00 92.94 732 LEU A CA 1
ATOM 5824 C C . LEU A 1 732 ? 0.997 -21.872 13.087 1.00 92.94 732 LEU A C 1
ATOM 5826 O O . LEU A 1 732 ? 0.771 -22.711 13.959 1.00 92.94 732 LEU A O 1
ATOM 5830 N N . GLY A 1 733 ? 1.198 -20.583 13.378 1.00 93.19 733 GLY A N 1
ATOM 5831 C CA . GLY A 1 733 ? 1.188 -20.067 14.747 1.00 93.19 733 GLY A CA 1
ATOM 5832 C C . GLY A 1 733 ? -0.169 -20.234 15.438 1.00 93.19 733 GLY A C 1
ATOM 5833 O O . GLY A 1 733 ? -0.215 -20.571 16.620 1.00 93.19 733 GLY A O 1
ATOM 5834 N N . LYS A 1 734 ? -1.282 -20.075 14.705 1.00 89.38 734 LYS A N 1
ATOM 5835 C CA . LYS A 1 734 ? -2.639 -20.273 15.246 1.00 89.38 734 LYS A CA 1
ATOM 5836 C C . LYS A 1 734 ? -2.896 -21.730 15.622 1.00 89.38 734 LYS A C 1
ATOM 5838 O O . LYS A 1 734 ? -3.451 -21.988 16.691 1.00 89.38 734 LYS A O 1
ATOM 5843 N N . VAL A 1 735 ? -2.480 -22.673 14.771 1.00 91.62 735 VAL A N 1
ATOM 5844 C CA . VAL A 1 735 ? -2.605 -24.115 15.044 1.00 91.62 735 VAL A CA 1
ATOM 5845 C C . VAL A 1 735 ? -1.836 -24.477 16.314 1.00 91.62 735 VAL A C 1
ATOM 5847 O O . VAL A 1 735 ? -2.426 -25.006 17.256 1.00 91.62 735 VAL A O 1
ATOM 5850 N N . MET A 1 736 ? -0.561 -24.088 16.397 1.00 92.56 736 MET A N 1
ATOM 5851 C CA . MET A 1 736 ? 0.271 -24.353 17.576 1.00 92.56 736 MET A CA 1
ATOM 5852 C C . MET A 1 736 ? -0.268 -23.661 18.840 1.00 92.56 736 MET A C 1
ATOM 5854 O O . MET A 1 736 ? -0.263 -24.240 19.926 1.00 92.56 736 MET A O 1
ATOM 5858 N N . GLY A 1 737 ? -0.789 -22.437 18.718 1.00 91.62 737 GLY A N 1
ATOM 5859 C CA . GLY A 1 737 ? -1.419 -21.718 19.828 1.00 91.62 737 GLY A CA 1
ATOM 5860 C C . GLY A 1 737 ? -2.641 -22.448 20.394 1.00 91.62 737 GLY A C 1
ATOM 5861 O O . GLY A 1 737 ? -2.817 -22.503 21.614 1.00 91.62 737 GLY A O 1
ATOM 5862 N N . LYS A 1 738 ? -3.461 -23.066 19.532 1.00 90.12 738 LYS A N 1
ATOM 5863 C CA . LYS A 1 738 ? -4.597 -23.896 19.958 1.00 90.12 738 LYS A CA 1
ATOM 5864 C C . LYS A 1 738 ? -4.132 -25.129 20.740 1.00 90.12 738 LYS A C 1
ATOM 5866 O O . LYS A 1 738 ? -4.676 -25.396 21.808 1.00 90.12 738 LYS A O 1
ATOM 5871 N N . GLU A 1 739 ? -3.104 -25.827 20.263 1.00 91.88 739 GLU A N 1
ATOM 5872 C CA . GLU A 1 739 ? -2.531 -26.981 20.974 1.00 91.88 739 GLU A CA 1
ATOM 5873 C C . GLU A 1 739 ? -2.011 -26.589 22.365 1.00 91.88 739 GLU A C 1
ATOM 5875 O O . GLU A 1 739 ? -2.243 -27.287 23.354 1.00 91.88 739 GLU A O 1
ATOM 5880 N N . HIS A 1 740 ? -1.340 -25.438 22.476 1.00 92.88 740 HIS A N 1
ATOM 5881 C CA . HIS A 1 740 ? -0.869 -24.933 23.765 1.00 92.88 740 HIS A CA 1
ATOM 5882 C C . HIS A 1 740 ? -2.009 -24.525 24.699 1.00 92.88 740 HIS A C 1
ATOM 5884 O O . HIS A 1 740 ? -1.929 -24.805 25.897 1.00 92.88 740 HIS A O 1
ATOM 5890 N N . ARG A 1 741 ? -3.093 -23.937 24.176 1.00 91.38 741 ARG A N 1
ATOM 5891 C CA . ARG A 1 741 ? -4.306 -23.671 24.964 1.00 91.38 741 ARG A CA 1
ATOM 5892 C C . ARG A 1 741 ? -4.858 -24.960 25.569 1.00 91.38 741 ARG A C 1
ATOM 5894 O O . ARG A 1 741 ? -5.076 -25.006 26.775 1.00 91.38 741 ARG A O 1
ATOM 5901 N N . GLU A 1 742 ? -5.021 -26.013 24.771 1.00 91.94 742 GLU A N 1
ATOM 5902 C CA . GLU A 1 742 ? -5.535 -27.309 25.241 1.00 91.94 742 GLU A CA 1
ATOM 5903 C C . GLU A 1 742 ? -4.636 -27.928 26.326 1.00 91.94 742 GLU A C 1
ATOM 5905 O O . GLU A 1 742 ? -5.128 -28.467 27.322 1.00 91.94 742 GLU A O 1
ATOM 5910 N N . ARG A 1 743 ? -3.308 -27.794 26.192 1.00 92.94 743 ARG A N 1
ATOM 5911 C CA . ARG A 1 743 ? -2.348 -28.233 27.222 1.00 92.94 743 ARG A CA 1
ATOM 5912 C C . ARG A 1 743 ? -2.506 -27.459 28.527 1.00 92.94 743 ARG A C 1
ATOM 5914 O O . ARG A 1 743 ? -2.540 -28.081 29.589 1.00 92.94 743 ARG A O 1
ATOM 5921 N N . ILE A 1 744 ? -2.633 -26.133 28.458 1.00 93.62 744 ILE A N 1
ATOM 5922 C CA . ILE A 1 744 ? -2.828 -25.277 29.637 1.00 93.62 744 ILE A CA 1
ATOM 5923 C C . ILE A 1 744 ? -4.176 -25.577 30.300 1.00 93.62 744 ILE A C 1
ATOM 5925 O O . ILE A 1 744 ? -4.238 -25.710 31.520 1.00 93.62 744 ILE A O 1
ATOM 5929 N N . GLU A 1 745 ? -5.248 -25.750 29.527 1.00 91.81 745 GLU A N 1
ATOM 5930 C CA . GLU A 1 745 ? -6.560 -26.136 30.056 1.00 91.81 745 GLU A CA 1
ATOM 5931 C C . GLU A 1 745 ? -6.516 -27.496 30.758 1.00 91.81 745 GLU A C 1
ATOM 5933 O O . GLU A 1 745 ? -7.066 -27.651 31.850 1.00 91.81 745 GLU A O 1
ATOM 5938 N N . LYS A 1 746 ? -5.838 -28.484 30.162 1.00 91.75 746 LYS A N 1
ATOM 5939 C CA . LYS A 1 746 ? -5.648 -29.797 30.783 1.00 91.75 746 LYS A CA 1
ATOM 5940 C C . LYS A 1 746 ? -4.837 -29.689 32.071 1.00 91.75 746 LYS A C 1
ATOM 5942 O O . LYS A 1 746 ? -5.233 -30.295 33.067 1.00 91.75 746 LYS A O 1
ATOM 5947 N N . TYR A 1 747 ? -3.779 -28.879 32.094 1.00 91.44 747 TYR A N 1
ATOM 5948 C CA . TYR A 1 747 ? -3.043 -28.597 33.324 1.00 91.44 747 TYR A CA 1
ATOM 5949 C C . TYR A 1 747 ? -3.944 -27.959 34.389 1.00 91.44 747 TYR A C 1
ATOM 5951 O O . TYR A 1 747 ? -3.998 -28.457 35.507 1.00 91.44 747 TYR A O 1
ATOM 5959 N N . LYS A 1 748 ? -4.733 -26.930 34.056 1.00 90.94 748 LYS A N 1
ATOM 5960 C CA . LYS A 1 748 ? -5.656 -26.291 35.015 1.00 90.94 748 LYS A CA 1
ATOM 5961 C C . LYS A 1 748 ? -6.726 -27.246 35.559 1.00 90.94 748 LYS A C 1
ATOM 5963 O O . LYS A 1 748 ? -7.210 -27.028 36.662 1.00 90.94 748 LYS A O 1
ATOM 5968 N N . LYS A 1 749 ? -7.084 -28.298 34.813 1.00 91.25 749 LYS A N 1
ATOM 5969 C CA . LYS A 1 749 ? -8.052 -29.326 35.238 1.00 91.25 749 LYS A CA 1
ATOM 5970 C C . LYS A 1 749 ? -7.430 -30.488 36.018 1.00 91.25 749 LYS A C 1
ATOM 5972 O O . LYS A 1 749 ? -8.120 -31.096 36.825 1.00 91.25 749 LYS A O 1
ATOM 5977 N N . THR A 1 750 ? -6.175 -30.845 35.741 1.00 92.19 750 THR A N 1
ATOM 5978 C CA . THR A 1 750 ? -5.568 -32.110 36.214 1.00 92.19 750 THR A CA 1
ATOM 5979 C C . THR A 1 750 ? -4.260 -31.941 36.982 1.00 92.19 750 THR A C 1
ATOM 5981 O O . THR A 1 750 ? -3.756 -32.914 37.528 1.00 92.19 750 THR A O 1
ATOM 5984 N N . HIS A 1 751 ? -3.687 -30.737 36.996 1.00 87.81 751 HIS A N 1
ATOM 5985 C CA . HIS A 1 751 ? -2.335 -30.427 37.477 1.00 87.81 751 HIS A CA 1
ATOM 5986 C C . HIS A 1 751 ? -1.206 -31.227 36.803 1.00 87.81 751 HIS A C 1
ATOM 5988 O O . HIS A 1 751 ? -0.070 -31.217 37.270 1.00 87.81 751 HIS A O 1
ATOM 5994 N N . LEU A 1 752 ? -1.484 -31.870 35.663 1.00 86.69 752 LEU A N 1
ATOM 5995 C CA . LEU A 1 752 ? -0.498 -32.561 34.836 1.00 86.69 752 LEU A CA 1
ATOM 5996 C C . LEU A 1 752 ? -0.284 -31.783 33.539 1.00 86.69 752 LEU A C 1
ATOM 5998 O O . LEU A 1 752 ? -1.234 -31.549 32.789 1.00 86.69 752 LEU A O 1
ATOM 6002 N N . VAL A 1 753 ? 0.962 -31.387 33.267 1.00 82.75 753 VAL A N 1
ATOM 6003 C CA . VAL A 1 753 ? 1.336 -30.704 32.020 1.00 82.75 753 VAL A CA 1
ATOM 6004 C C . VAL A 1 753 ? 1.613 -31.760 30.947 1.00 82.75 753 VAL A C 1
ATOM 6006 O O . VAL A 1 753 ? 2.554 -32.537 31.096 1.00 82.75 753 VAL A O 1
ATOM 6009 N N . PRO A 1 754 ? 0.841 -31.830 29.850 1.00 85.50 754 PRO A N 1
ATOM 6010 C CA . PRO A 1 754 ? 1.176 -32.717 28.741 1.00 85.50 754 PRO A CA 1
ATOM 6011 C C . PRO A 1 754 ? 2.386 -32.145 27.995 1.00 85.50 754 PRO A C 1
ATOM 6013 O O . PRO A 1 754 ? 2.308 -31.031 27.470 1.00 85.50 754 PRO A O 1
ATOM 6016 N N . LEU A 1 755 ? 3.484 -32.899 27.907 1.00 86.50 755 LEU A N 1
ATOM 6017 C CA . LEU A 1 755 ? 4.756 -32.435 27.323 1.00 86.50 755 LEU A CA 1
ATOM 6018 C C . LEU A 1 755 ? 5.133 -33.136 26.011 1.00 86.50 755 LEU A C 1
ATOM 6020 O O . LEU A 1 755 ? 6.153 -32.810 25.402 1.00 86.50 755 LEU A O 1
ATOM 6024 N N . ASP A 1 756 ? 4.315 -34.079 25.552 1.00 88.25 756 ASP A N 1
ATOM 6025 C CA . ASP A 1 756 ? 4.592 -34.870 24.350 1.00 88.25 756 ASP A CA 1
ATOM 6026 C C . ASP A 1 756 ? 4.730 -33.981 23.109 1.00 88.25 756 ASP A C 1
ATOM 6028 O O . ASP A 1 756 ? 4.010 -32.989 22.974 1.00 88.25 756 ASP A O 1
ATOM 6032 N N . ASN A 1 757 ? 5.637 -34.342 22.196 1.00 88.88 757 ASN A N 1
ATOM 6033 C CA . ASN A 1 757 ? 5.900 -33.650 20.922 1.00 88.88 757 ASN A CA 1
ATOM 6034 C C . ASN A 1 757 ? 6.340 -32.176 21.024 1.00 88.88 757 ASN A C 1
ATOM 6036 O O . ASN A 1 757 ? 6.364 -31.469 20.022 1.00 88.88 757 ASN A O 1
ATOM 6040 N N . LEU A 1 758 ? 6.736 -31.707 22.210 1.00 92.62 758 LEU A N 1
ATOM 6041 C CA . LEU A 1 758 ? 7.344 -30.388 22.384 1.00 92.62 758 LEU A CA 1
ATOM 6042 C C . LEU A 1 758 ? 8.876 -30.461 22.285 1.00 92.62 758 LEU A C 1
ATOM 6044 O O . LEU A 1 758 ? 9.504 -31.416 22.761 1.00 92.62 758 LEU A O 1
ATOM 6048 N N . ASN A 1 759 ? 9.489 -29.421 21.713 1.00 95.06 759 ASN A N 1
ATOM 6049 C CA . ASN A 1 759 ? 10.941 -29.241 21.768 1.00 95.06 759 ASN A CA 1
ATOM 6050 C C . ASN A 1 759 ? 11.403 -28.977 23.218 1.00 95.06 759 ASN A C 1
ATOM 6052 O O . ASN A 1 759 ? 10.605 -28.609 24.085 1.00 95.06 759 ASN A O 1
ATOM 6056 N N . SER A 1 760 ? 12.697 -29.162 23.485 1.00 96.25 760 SER A N 1
ATOM 6057 C CA . SER A 1 760 ? 13.263 -29.053 24.838 1.00 96.25 760 SER A CA 1
ATOM 6058 C C . SER A 1 760 ? 13.039 -27.684 25.487 1.00 96.25 760 SER A C 1
ATOM 6060 O O . SER A 1 760 ? 12.745 -27.623 26.677 1.00 96.25 760 SER A O 1
ATOM 6062 N N . SER A 1 761 ? 13.115 -26.598 24.716 1.00 97.44 761 SER A N 1
ATOM 6063 C CA . SER A 1 761 ? 12.910 -25.238 25.223 1.00 97.44 761 SER A CA 1
ATOM 6064 C C . SER A 1 761 ? 11.460 -25.008 25.656 1.00 97.44 761 SER A C 1
ATOM 6066 O O . SER A 1 761 ? 11.195 -24.621 26.795 1.00 97.44 761 SER A O 1
ATOM 6068 N N . THR A 1 762 ? 10.500 -25.324 24.783 1.00 96.38 762 THR A N 1
ATOM 6069 C CA . THR A 1 762 ? 9.071 -25.128 25.060 1.00 96.38 762 THR A CA 1
ATOM 6070 C C . THR A 1 762 ? 8.594 -25.977 26.236 1.00 96.38 762 THR A C 1
ATOM 6072 O O . THR A 1 762 ? 7.764 -25.505 27.007 1.00 96.38 762 THR A O 1
ATOM 6075 N N . LYS A 1 763 ? 9.139 -27.190 26.419 1.00 94.69 763 LYS A N 1
ATOM 6076 C CA . LYS A 1 763 ? 8.857 -28.020 27.603 1.00 94.69 763 LYS A CA 1
ATOM 6077 C C . LYS A 1 763 ? 9.202 -27.284 28.894 1.00 94.69 763 LYS A C 1
ATOM 6079 O O . LYS A 1 763 ? 8.317 -27.061 29.712 1.00 94.69 763 LYS A O 1
ATOM 6084 N N . ILE A 1 764 ? 10.453 -26.839 29.018 1.00 95.25 764 ILE A N 1
ATOM 6085 C CA . ILE A 1 764 ? 10.960 -26.166 30.223 1.00 95.25 764 ILE A CA 1
ATOM 6086 C C . ILE A 1 764 ? 10.173 -24.881 30.504 1.00 95.25 764 ILE A C 1
ATOM 6088 O O . ILE A 1 764 ? 9.834 -24.591 31.650 1.00 95.25 764 ILE A O 1
ATOM 6092 N N . LEU A 1 765 ? 9.872 -24.093 29.467 1.00 96.44 765 LEU A N 1
ATOM 6093 C CA . LEU A 1 765 ? 9.114 -22.851 29.628 1.00 96.44 765 LEU A CA 1
ATOM 6094 C C . LEU A 1 765 ? 7.667 -23.107 30.059 1.00 96.44 765 LEU A C 1
ATOM 6096 O O . LEU A 1 765 ? 7.167 -22.403 30.935 1.00 96.44 765 LEU A O 1
ATOM 6100 N N . LEU A 1 766 ? 7.008 -24.115 29.482 1.00 94.06 766 LEU A N 1
ATOM 6101 C CA . LEU A 1 766 ? 5.635 -24.463 29.837 1.00 94.06 766 LEU A CA 1
ATOM 6102 C C . LEU A 1 766 ? 5.549 -25.025 31.258 1.00 94.06 766 LEU A C 1
ATOM 6104 O O . LEU A 1 766 ? 4.657 -24.634 32.003 1.00 94.06 766 LEU A O 1
ATOM 6108 N N . GLU A 1 767 ? 6.488 -25.885 31.657 1.00 91.31 767 GLU A N 1
ATOM 6109 C CA . GLU A 1 767 ? 6.591 -26.371 33.037 1.00 91.31 767 GLU A CA 1
ATOM 6110 C C . GLU A 1 767 ? 6.736 -25.206 34.016 1.00 91.31 767 GLU A C 1
ATOM 6112 O O . GLU A 1 767 ? 5.947 -25.101 34.954 1.00 91.31 767 GLU A O 1
ATOM 6117 N N . LYS A 1 768 ? 7.678 -24.287 33.755 1.00 94.31 768 LYS A N 1
ATOM 6118 C CA . LYS A 1 768 ? 7.871 -23.092 34.586 1.00 94.31 768 LYS A CA 1
ATOM 6119 C C . LYS A 1 768 ? 6.602 -22.250 34.677 1.00 94.31 768 LYS A C 1
ATOM 6121 O O . LYS A 1 768 ? 6.200 -21.912 35.785 1.00 94.31 768 LYS A O 1
ATOM 6126 N N . PHE A 1 769 ? 5.963 -21.957 33.544 1.00 94.81 769 PHE A N 1
ATOM 6127 C CA . PHE A 1 769 ? 4.722 -21.180 33.491 1.00 94.81 769 PHE A CA 1
ATOM 6128 C C . PHE A 1 769 ? 3.572 -21.847 34.253 1.00 94.81 769 PHE A C 1
ATOM 6130 O O . PHE A 1 769 ? 2.786 -21.169 34.899 1.00 94.81 769 PHE A O 1
ATOM 6137 N N . CYS A 1 770 ? 3.453 -23.173 34.174 1.00 90.62 770 CYS A N 1
ATOM 6138 C CA . CYS A 1 770 ? 2.417 -23.912 34.884 1.00 90.62 770 CYS A CA 1
ATOM 6139 C C . CYS A 1 770 ? 2.693 -23.999 36.394 1.00 90.62 770 CYS A C 1
ATOM 6141 O O . CYS A 1 770 ? 1.742 -23.997 37.175 1.00 90.62 770 CYS A O 1
ATOM 6143 N N . SER A 1 771 ? 3.963 -24.101 36.798 1.00 86.94 771 SER A N 1
ATOM 6144 C CA . SER A 1 771 ? 4.375 -24.256 38.201 1.00 86.94 771 SER A CA 1
ATOM 6145 C C . SER A 1 771 ? 4.450 -22.955 39.008 1.00 86.94 771 SER A C 1
ATOM 6147 O O . SER A 1 771 ? 4.405 -23.024 40.235 1.00 86.94 771 SER A O 1
ATOM 6149 N N . GLY A 1 772 ? 4.619 -21.811 38.336 1.00 83.62 772 GLY A N 1
ATOM 6150 C CA . GLY A 1 772 ? 4.602 -20.479 38.950 1.00 83.62 772 GLY A CA 1
ATOM 6151 C C . GLY A 1 772 ? 3.183 -19.987 39.175 1.00 83.62 772 GLY A C 1
ATOM 6152 O O . GLY A 1 772 ? 2.975 -19.331 40.217 1.00 83.62 772 GLY A O 1
#

Sequence (772 aa):
MIKEAIVLAGGMGTRLKSVIADIPKPMAEIQGKPFLAYLMQYLIQQGIERVVLSVGYKHEVIQNYFQANPMPLEILYSVEEKPLGTGGAIQKALSCLAGKEAFVMNGDTFFGISLEYLAKKHRESHSQLSLALKEMKSFDRYGVVTIEKDCRVKGFEEKKWRDKGLINAGIYILSKEIFSDFREKEKFSFEQDFLPVQMPKIIVSGFACEGYFIDIGIPEDYSKAQQELTKFCKKGQFMLSFDNIAKNLQEHAQEVSDLKTLFDSNDQRGKEYAISTEHVYYDYSRQRVDEKTIKMLCDIAEQSGLRKKIQAMFQGEKINRTEDRAVLHIALRHLKHHPKEKNTYPESIQTLVQDVLEKIQKFCKQIHGQTTPKKIKNILSIGIGGSYLGPEFLAVASKPYSLPGMNLAFLANIDGTDFAEKTQNLDPEETLVIVISKTFTTAETMQNANTALEWMQKKTQKTKEEILAKHFVAISSDVEKCKKFGIAEDRIFAMWDWVGGRFSATSAVGALPLSLYLGFENFCQILEGAHWMDQHFLHAEWKENIPVISGLIDIWNINALGCQSRALLPYSQGLSKLAAYTQQGEMESNGKRVDMEGDPIEYNTGEVIFGEPGTNGQHSFYQLLHQGKQIVPCDFIGFMEAPYQVTNSKDIISHHEELMTNFFAQPDALAFGKKSETGHKHFPGNRPSSSALLHKLTPFTAGLLLSWTEHRIAVKGFIWNINSFDQFGVELGKVMGKEHRERIEKYKKTHLVPLDNLNSSTKILLEKFCSG

Nearest PDB structures (foldseek):
  3ujh-assembly1_B  TM=9.483E-01  e=3.873E-56  Toxoplasma gondii
  3pr3-assembly1_B  TM=9.318E-01  e=4.629E-55  Plasmodium falciparum 3D7
  2o2d-assembly2_B  TM=9.246E-01  e=4.606E-53  Trypanosoma brucei brucei
  2wu8-assembly1_A-2  TM=9.471E-01  e=8.974E-51  Mycobacterium tuberculosis H37Rv
  6otu-assembly1_A-2  TM=9.066E-01  e=3.144E-45  Chlamydia trachomatis D/UW-3/CX

Secondary structure (DSSP, 8-state):
---EEEEE-----TTTTTTS-SS-GGG-EETTEEHHHHHHHHHHHTT--EEEEEE-TTHHHHHHHHHHS--SSEEEEEE-SS--HHHHHHHHHHTT-SSSEEEEEETTEEEE--HHHHHHHHHHTT-SEEEEEEEEEEESSS-EEEE-TTSBEEEEE-S--EEEEEEEEEEEEEEGGGGTTSPPPSS--IIIIIHHHHTTTS-EEEEE--SEEEE-SSHHHHHHHHHHHHHHHHTT--S--HHHHHHHHHHHHTTSPPHHHHHHT-TTHHHHTEEE-SSEEEE-TTSS--HHHHHHHHHHHHHTTHHHHHHHHHTT---BTTTTB---GGGGG--TTS-GGG--S-HHHHHHHHHHHHHHHHHHHHHHT--STT---EEEEE--GGGTHHHHHHHHHTGGGPPTT-EEEEE--SSHHHHHHHHTT--GGGEEEEEE-SSS--HHHHHHHHHHHHHHHHHH---HHHHHHHHEEEEES-HHHHHHHT--GGGEEE--TTS-GGG-TTSHHHHHHHHHHH-HHHHHHHHHHHHHHHHHHHHS-GGG-HHHHHHHHHHIIIIIS---EEEEEES-GGGTTHHHHHHIIIIIHH--SB-TTSPBP-S--SPEEE---TTGGGGTTHHHHHHSSS---EEEEEEEE-SS----TT-SS-HHHHHHHHHHHHHHHHHH-B--SSGGG-B-----EEEEEEEE--HHHHHHHHHHHHHHHHHHHHHTT--SS--GGGHHHHHHHHHHHHHHHHHHHHS----TT--HHHHHHHHHHHH-

Radius of gyration: 31.61 Å; Cα contacts (8 Å, |Δi|>4): 1404; chains: 1; bounding box: 70×70×97 Å

Mean predicted aligned error: 9.4 Å

Solvent-accessible surface area (backbone atoms only — not comparable to full-atom values): 41048 Å² total; per-residue (Å²): 131,77,38,36,34,37,34,49,39,39,46,69,39,82,70,32,59,91,82,43,74,104,54,32,43,23,58,43,69,41,86,91,38,34,45,39,56,56,55,50,55,50,40,47,75,64,59,33,48,34,36,33,38,22,26,33,50,67,39,63,62,58,50,53,49,47,68,76,52,74,63,99,46,49,79,44,78,36,76,44,94,58,88,22,43,64,30,37,40,50,60,59,36,50,74,77,54,88,68,63,46,31,38,36,34,42,30,53,43,48,62,25,48,52,58,64,58,53,53,49,52,33,60,76,66,67,38,56,30,31,34,40,20,34,77,46,70,63,50,44,85,52,39,36,48,44,60,46,96,88,26,37,54,75,47,77,47,76,54,52,77,38,71,62,48,35,26,63,50,50,37,36,38,40,40,66,67,75,54,74,90,54,82,87,60,87,54,36,37,37,76,76,56,44,42,74,70,40,52,87,79,45,48,39,31,43,42,82,50,73,46,54,72,52,51,51,70,36,64,67,44,37,56,47,40,50,68,46,51,56,63,37,62,74,67,76,43,52,45,60,56,58,64,58,54,31,50,54,40,34,60,50,51,74,71,56,66,53,43,54,59,56,46,79,75,31,92,56,37,69,65,74,32,36,35,80,57,102,63,39,39,39,34,43,48,48,32,81,66,53,72,68,49,54,49,51,48,50,50,48,43,60,61,52,42,41,68,59,55,52,48,37,35,51,46,47,38,53,74,34,63,93,77,71,28,34,51,42,51,75,59,49,33,68,57,90,88,54,66,72,88,76,56,59,50,60,68,70,59,50,50,57,46,49,54,50,53,49,52,40,49,55,50,37,52,56,51,73,65,49,83,55,97,61,38,65,34,36,35,42,39,30,9,52,65,30,48,30,37,43,34,50,24,49,47,50,35,27,47,94,56,42,41,89,80,47,43,79,45,80,45,45,64,66,53,64,63,50,54,47,68,72,44,71,86,56,58,62,76,23,33,35,37,39,44,38,34,60,75,66,66,54,65,42,42,51,52,51,52,51,51,50,51,51,53,38,29,73,75,68,73,48,54,72,66,67,44,28,76,73,28,45,34,36,36,28,56,36,62,66,57,43,42,73,76,55,39,55,73,94,43,50,40,69,49,61,86,36,44,44,51,72,54,23,37,62,34,54,65,13,47,46,64,41,18,62,30,34,33,54,69,46,42,50,33,20,28,47,22,23,38,54,39,48,52,42,60,74,65,45,55,66,88,64,14,66,30,53,45,56,19,45,49,48,50,43,38,36,45,33,69,64,30,61,34,39,36,39,35,29,51,34,72,44,47,60,38,46,35,64,29,46,30,52,43,37,35,53,19,30,60,58,60,39,33,71,87,67,48,80,57,92,65,81,60,48,46,50,61,43,57,42,25,45,67,61,34,64,79,70,53,38,65,45,60,52,64,38,90,62,63,47,40,32,40,36,37,41,53,79,40,68,88,69,90,56,74,52,100,86,50,96,61,37,61,58,54,59,54,46,54,52,62,58,46,49,55,50,48,30,21,56,34,37,91,47,97,50,74,88,70,35,28,82,28,60,35,34,27,32,41,36,44,28,59,51,70,36,37,29,48,45,19,23,52,52,34,38,55,55,44,22,42,50,44,41,16,53,60,68,41,32,58,45,73,58,62,76,86,61,49,65,63,53,56,53,49,52,56,51,48,53,33,51,52,44,20,78,75,67,78,49,75,74,57,82,98,54,55,76,67,59,40,56,53,50,52,49,65,73,74,107

Foldseek 3Di:
DAQEEEEEFAAQLPQCVVPAPRDGLQQGDQPNGGVLVLVVLLSVLLNHAEYEYLYEPPCVVVVVVCVVVPDNHHYHYQYDPDAQAAVRSVLSSLVVDDDFKYKYAYSQKAWLFNPVLQVVLCVVLVFQKEFEWEKDAWDFQFWFWDADPSQFTPDIHGGHTDRIGIGGRGIMMHGNCQCVPPDDDSHDYCRPPPCVVCSVPTGYGYDHTAFDIAGCSHPVSVVVCSPPVCVCSVVSNSFDAVLVVLVVLQVVLVVQDFLVVLCVVDVCLQVLQWFDDPFKIKGQSLFSDDPVRLVSLLVLCVRLVVLVLLLCLQLQHQLLVVVSGHAHLLLLLDDPPDDPVPRNYDPVSNVLSVVLLVLLQVVLCVQVVDPDPQGAQEEEEFEAQLLFLLLVQLCLLAVLLWDPSHYYDYQYALPVVSVCVRPVPDDLSNYAYEQEDAQLVPPSSVSSVVVSLVVSCVRVVDDSQVSQAPRYAYEYQCQVSCVVSPHDSSRYRYDDPSQFSLSCCSGCSNQNSVCNTNNNVQSSLLSQLLNVLSCLQNDDDQSNRLLNSLLSSVCSCCSNVVAQEAEEEELDQSSQSVQVSLQSLQCQQWVDQAFPVRHGDPGDITHHTDYGYPPVCVVPCVCCCFQNPRFHEYEYEAAQDESDWAADPPDPDTPRVVSVVCSVVSSVCQAPPDDDPDPVRGGPHSRGYMYMYGHYSGSSVSSNSSNSSNSNNSSRCSSNNHGSRDRPVVVVVVVVVVVLVVQLVCCVVPVDRDCPPDDPVVSVVSVVVSVD

pLDDT: mean 91.83, std 8.16, range [48.16, 98.94]